Protein AF-0000000069056422 (afdb_homodimer)

Secondary structure (DSSP, 8-state):
--GGGGGGGGTT-------------------------------GGGTTTHHHHHHHGGGGT-HHHHHHHHHHHHHTTS-HHHHHHHTTTTS-EEE--S-TTTTTTT--HHHHHHHHHHS--BBTTTEEEEEEETTEEEE---SSB--HHHHHHHHHTT-EEEEE-GGGT-HHHHHHHHHHHHHHTS--EEEEEEE-TT-----SB--SSEEEEEEEEE-EEEEEE--SSGGGSS-SS---PPPGGGS---SEEEEE-TT-EEEE-TT-EEEEE-TT-SS-EEEEEEEE-TT-BHHHHHHHHHHHHHHHHHHH-GGGTSBPPTTGGGS-STTGGGS-SSPPHHHHHHHHHHHHHHHGGGGG--HHHHHHHHHIIIIITTSPPPP--HHHHTTSGGGS-EE-TTS-EE-----GGG-EEEESSTTSEEEEEEEEEETTTTEEEEEEEEEESTT--SSTT-SPPEEEEE-GGGHHHHHHHHHHTTS-EEHHHHHTT-HHHHHHHHHHHHTT-EEESS-------/--GGGGGGGGTT-------------------------------GGGTTTHHHHHHHGGGGT-HHHHHHHHHHHHHTTS-HHHHHHHTTTTS-EEE--S-TTTTTTT--HHHHHHHHHHS--BBTTTEEEEEEETTEEEE---SSB--HHHHHHHHHTT-EEEEE-GGGT-HHHHHHHHHHHHHHTS--EEEEEEE-TT-----SB--SSEEEEEEEEE-EEEEEE--SSGGGSS-SS---PPPGGGS---SEEEEE-TT-EEEE-TT-EEEEE-TT-SS-EEEEEEEE-TT-BHHHHHHHHHHHHHHHHHHH-GGGTSBPPTTGGGS-STTGGGS-SSPPHHHHHHHHHHHHHHHGGGGG--HHHHHHHHHIIIIITTSPPPP--HHHHTTSGGGS-EE-TTS-EE-----GGG-EEEESSTTSEEEEEEEEEETTTTEEEEEEEEEESTT--SSTT-SPPEEEEE-GGGHHHHHHHHHHTTS-EEHHHHHTT-HHHHHHHHHHHHTT-EEESS-------

Nearest PDB structures (foldseek):
  4ccm-assembly1_A-2  TM=9.466E-01  e=1.237E-49  Homo sapiens
  4ccj-assembly1_C  TM=9.382E-01  e=1.237E-49  Homo sapiens
  4e4h-assembly1_C  TM=9.537E-01  e=6.173E-49  Homo sapiens
  4bxf-assembly1_B  TM=8.015E-01  e=5.307E-33  Homo sapiens
  2xdv-assembly1_A  TM=7.966E-01  e=1.632E-27  Homo sapiens

Solvent-accessible surface area (backbone atoms only — not comparable to full-atom values): 55825 Å² total; per-residue (Å²): 133,60,78,78,64,58,71,62,70,70,60,77,68,78,68,83,70,74,78,75,81,80,80,76,81,80,82,82,73,81,79,76,80,78,77,79,79,82,74,79,69,82,64,75,65,72,71,69,63,51,56,64,57,56,43,58,57,35,34,81,56,34,31,48,55,28,8,45,50,49,51,32,62,65,48,49,90,47,51,60,68,55,40,55,73,66,20,62,79,70,37,65,46,78,39,86,43,100,38,53,63,70,40,43,70,56,53,53,73,67,54,51,53,48,48,36,67,76,44,91,41,30,34,78,73,28,32,43,35,23,27,34,56,94,90,39,71,48,74,68,57,60,85,52,68,47,47,50,71,58,54,49,49,43,31,76,68,39,22,18,40,34,36,43,59,44,48,71,77,34,64,53,44,29,44,50,34,30,36,39,21,52,36,54,58,29,39,48,48,48,38,36,43,38,34,32,42,55,20,29,36,54,57,32,32,26,43,26,31,36,37,41,36,38,25,39,35,46,36,37,38,38,36,32,20,67,45,90,43,74,68,38,40,37,30,78,56,52,56,68,76,50,54,76,89,71,56,71,70,60,79,41,79,46,71,45,38,21,28,15,30,38,37,41,28,30,17,36,27,35,36,49,30,12,64,88,33,92,38,36,23,34,34,39,39,35,32,32,53,61,76,39,20,39,43,57,50,42,56,49,40,51,52,51,11,50,56,44,31,49,54,74,32,54,78,30,32,37,66,54,64,73,47,54,63,74,55,32,14,69,52,48,63,70,54,67,78,77,73,51,70,66,31,52,51,49,51,49,51,52,50,48,54,51,52,50,35,65,80,32,56,53,64,30,61,34,37,39,55,48,41,42,62,58,17,45,36,50,23,55,29,73,68,76,51,74,77,50,39,43,21,29,54,87,51,29,64,41,78,38,94,85,72,45,64,44,66,37,58,75,66,57,64,79,32,35,34,28,55,55,42,80,81,40,56,49,59,38,79,42,80,40,74,33,82,87,74,74,39,80,41,79,42,40,33,40,31,34,17,71,80,38,42,77,49,78,79,63,53,78,60,47,69,45,80,44,56,77,87,50,46,64,59,54,28,48,51,61,66,43,50,67,46,69,41,46,36,49,72,72,30,68,90,35,66,66,46,48,49,49,52,49,52,41,31,75,68,50,48,33,30,41,83,53,69,64,58,62,63,74,124,128,57,76,80,62,55,73,62,71,69,59,77,68,78,69,82,71,76,77,77,80,80,81,84,80,75,83,80,81,79,83,78,79,78,76,78,77,71,79,76,67,80,63,77,67,72,72,68,65,49,56,64,57,56,44,58,57,35,35,80,54,34,32,48,56,28,7,46,51,49,51,32,62,64,49,48,91,50,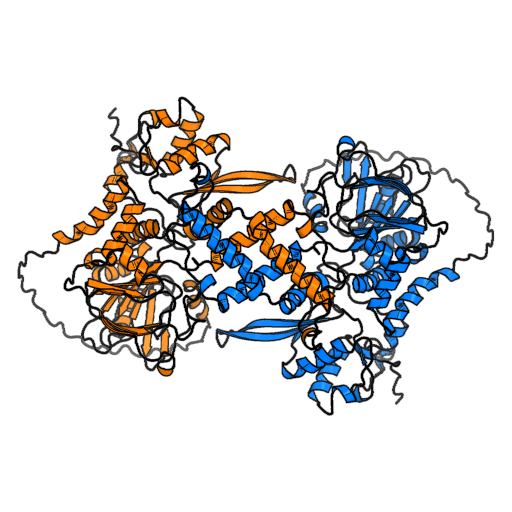50,59,69,57,39,55,73,66,21,63,78,69,38,63,48,76,38,86,44,99,37,52,64,70,40,45,71,56,53,51,73,67,53,51,53,48,47,36,69,76,44,91,42,31,34,78,71,28,33,44,35,24,26,35,56,94,92,39,72,48,74,67,56,60,86,53,69,48,47,50,72,59,53,50,49,43,31,75,68,38,23,18,40,33,37,42,58,46,48,71,76,36,65,53,44,30,43,51,33,31,36,38,21,51,36,54,59,29,39,48,49,50,36,37,40,39,34,32,43,55,20,27,36,53,56,34,31,27,44,25,31,37,37,42,35,39,26,37,36,47,35,37,38,38,36,31,19,66,44,89,43,75,67,38,40,38,28,78,57,50,57,68,74,52,53,76,90,71,56,71,72,61,81,41,78,47,71,44,37,21,29,14,31,38,39,40,28,31,19,36,26,35,35,49,30,12,64,88,34,93,38,36,23,34,34,38,39,35,32,34,54,60,75,39,21,38,44,59,50,44,55,48,40,52,52,51,10,50,57,44,31,48,55,74,33,52,78,31,33,35,64,54,63,74,46,53,64,73,55,31,15,69,54,50,62,71,54,67,79,77,74,52,70,66,31,52,52,50,51,50,52,52,50,49,55,51,51,50,34,66,80,32,57,55,63,30,60,34,37,39,55,47,43,43,62,58,17,45,36,50,21,55,29,74,66,77,52,76,79,50,39,42,22,30,54,84,51,28,62,40,77,38,96,86,71,45,66,45,66,37,57,75,65,57,66,79,32,33,35,29,55,55,40,79,81,40,57,48,59,40,80,42,80,41,74,32,81,88,74,74,38,80,41,80,43,41,32,39,33,34,18,71,80,38,42,74,49,78,78,64,53,80,59,46,69,45,79,44,56,77,87,50,45,64,58,55,30,48,50,60,67,43,49,67,46,71,40,46,37,48,72,72,30,68,90,36,66,68,48,48,48,51,51,50,54,41,31,75,66,49,48,32,29,42,82,53,69,64,58,63,62,73,124

Radius of gyration: 37.14 Å; Cα contacts (8 Å, |Δi|>4): 2003; chains: 2; bounding box: 88×120×81 Å

Structure (mmCIF, N/CA/C/O backbone):
data_AF-0000000069056422-model_v1
#
loop_
_entity.id
_entity.type
_entity.pdbx_description
1 polymer 'Bifunctional lysine-specific demethylase and histidyl-hydroxylase'
#
loop_
_atom_site.group_PDB
_atom_site.id
_atom_site.type_symbol
_atom_site.label_atom_id
_atom_site.label_alt_id
_atom_site.label_comp_id
_atom_site.label_asym_id
_atom_site.label_entity_id
_atom_site.label_seq_id
_atom_site.pdbx_PDB_ins_code
_atom_site.Cartn_x
_atom_site.Cartn_y
_atom_site.Cartn_z
_atom_site.occupancy
_atom_site.B_iso_or_equiv
_atom_site.auth_seq_id
_atom_site.auth_comp_id
_atom_site.auth_asym_id
_atom_site.auth_atom_id
_atom_site.pdbx_PDB_model_num
ATOM 1 N N . MET A 1 1 ? 6.203 6.504 10.18 1 20.41 1 MET A N 1
ATOM 2 C CA . MET A 1 1 ? 6.5 7.113 11.477 1 20.41 1 MET A CA 1
ATOM 3 C C . MET A 1 1 ? 6.531 8.633 11.367 1 20.41 1 MET A C 1
ATOM 5 O O . MET A 1 1 ? 7.27 9.188 10.547 1 20.41 1 MET A O 1
ATOM 9 N N . SER A 1 2 ? 5.363 9.359 11.523 1 20.11 2 SER A N 1
ATOM 10 C CA . SER A 1 2 ? 5.199 10.812 11.414 1 20.11 2 SER A CA 1
ATOM 11 C C . SER A 1 2 ? 6.27 11.547 12.211 1 20.11 2 SER A C 1
ATOM 13 O O . SER A 1 2 ? 6.898 10.977 13.102 1 20.11 2 SER A O 1
ATOM 15 N N . ALA A 1 3 ? 6.602 12.812 11.805 1 21.58 3 ALA A N 1
ATOM 16 C CA . ALA A 1 3 ? 7.625 13.664 12.398 1 21.58 3 ALA A CA 1
ATOM 17 C C . ALA A 1 3 ? 7.516 13.672 13.922 1 21.58 3 ALA A C 1
ATOM 19 O O . ALA A 1 3 ? 8.531 13.719 14.625 1 21.58 3 ALA A O 1
ATOM 20 N N . PHE A 1 4 ? 6.324 13.695 14.398 1 21.42 4 PHE A N 1
ATOM 21 C CA . PHE A 1 4 ? 6.266 14.023 15.812 1 21.42 4 PHE A CA 1
ATOM 22 C C . PHE A 1 4 ? 6.629 12.805 16.656 1 21.42 4 PHE A C 1
ATOM 24 O O . PHE A 1 4 ? 7 12.945 17.828 1 21.42 4 PHE A O 1
ATOM 31 N N . GLU A 1 5 ? 6.328 11.633 16.078 1 22.06 5 GLU A N 1
ATOM 32 C CA . GLU A 1 5 ? 6.512 10.477 16.953 1 22.06 5 GLU A CA 1
ATOM 33 C C . GLU A 1 5 ? 7.984 10.086 17.047 1 22.06 5 GLU A C 1
ATOM 35 O O . GLU A 1 5 ? 8.32 9.055 17.641 1 22.06 5 GLU A O 1
ATOM 40 N N . TYR A 1 6 ? 8.758 10.766 16.219 1 22.91 6 TYR A N 1
ATOM 41 C CA . TYR A 1 6 ? 10.109 10.219 16.125 1 22.91 6 TYR A CA 1
ATOM 42 C C . TYR A 1 6 ? 10.82 10.289 17.469 1 22.91 6 TYR A C 1
ATOM 44 O O . TYR A 1 6 ? 11.703 9.477 17.75 1 22.91 6 TYR A O 1
ATOM 52 N N . TYR A 1 7 ? 10.539 11.375 18.172 1 22.36 7 TYR A N 1
ATOM 53 C CA . TYR A 1 7 ? 11.523 11.672 19.219 1 22.36 7 TYR A CA 1
ATOM 54 C C . TYR A 1 7 ? 11.391 10.695 20.375 1 22.36 7 TYR A C 1
ATOM 56 O O . TYR A 1 7 ? 12.148 10.766 21.344 1 22.36 7 TYR A O 1
ATOM 64 N N . ALA A 1 8 ? 10.203 10.016 20.344 1 21.61 8 ALA A N 1
ATOM 65 C CA . ALA A 1 8 ? 9.984 9.391 21.641 1 21.61 8 ALA A CA 1
ATOM 66 C C . ALA A 1 8 ? 10.891 8.18 21.828 1 21.61 8 ALA A C 1
ATOM 68 O O . ALA A 1 8 ? 11.055 7.688 22.953 1 21.61 8 ALA A O 1
ATOM 69 N N . LYS A 1 9 ? 11.188 7.574 20.688 1 26.17 9 LYS A N 1
ATOM 70 C CA . LYS A 1 9 ? 11.625 6.227 21.047 1 26.17 9 LYS A CA 1
ATOM 71 C C . LYS A 1 9 ? 13.023 6.25 21.656 1 26.17 9 LYS A C 1
ATOM 73 O O . LYS A 1 9 ? 13.625 5.195 21.875 1 26.17 9 LYS A O 1
ATOM 78 N N . LYS A 1 10 ? 13.711 7.383 21.531 1 24.12 10 LYS A N 1
ATOM 79 C CA . LYS A 1 10 ? 15.109 7.121 21.859 1 24.12 10 LYS A CA 1
ATOM 80 C C . LYS A 1 10 ? 15.281 6.773 23.328 1 24.12 10 LYS A C 1
ATOM 82 O O . LYS A 1 10 ? 16.406 6.613 23.812 1 24.12 10 LYS A O 1
ATOM 87 N N . SER A 1 11 ? 14.18 7.012 24.172 1 22.34 11 SER A N 1
ATOM 88 C CA . SER A 1 11 ? 14.664 7.258 25.531 1 22.34 11 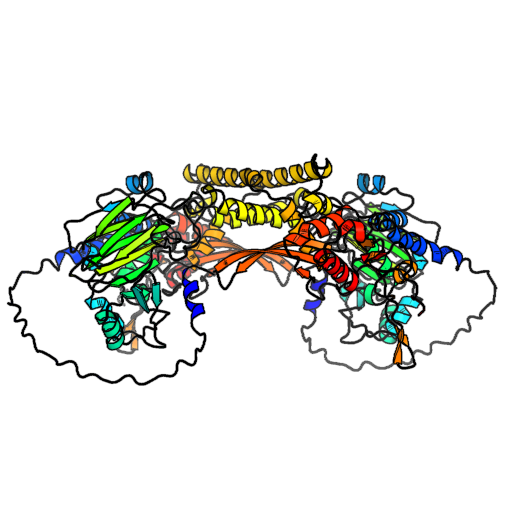SER A CA 1
ATOM 89 C C . SER A 1 11 ? 15.328 6.012 26.109 1 22.34 11 SER A C 1
ATOM 91 O O . SER A 1 11 ? 16.219 6.117 26.953 1 22.34 11 SER A O 1
ATOM 93 N N . ILE A 1 12 ? 14.648 4.875 26.016 1 23.78 12 ILE A N 1
ATOM 94 C CA . ILE A 1 12 ? 14.688 4.254 27.328 1 23.78 12 ILE A CA 1
ATOM 95 C C . ILE A 1 12 ? 16.016 3.523 27.516 1 23.78 12 ILE A C 1
ATOM 97 O O . ILE A 1 12 ? 16.047 2.303 27.688 1 23.78 12 ILE A O 1
ATOM 101 N N . THR A 1 13 ? 17.047 3.82 26.625 1 22.22 13 THR A N 1
ATOM 102 C CA . THR A 1 13 ? 18.125 2.928 27.016 1 22.22 13 THR A CA 1
ATOM 103 C C . THR A 1 13 ? 18.516 3.168 28.484 1 22.22 13 THR A C 1
ATOM 105 O O . THR A 1 13 ? 18.703 4.316 28.891 1 22.22 13 THR A O 1
ATOM 108 N N . GLU A 1 14 ? 18.172 2.279 29.422 1 21.8 14 GLU A N 1
ATOM 109 C CA . GLU A 1 14 ? 18.312 2.137 30.859 1 21.8 14 GLU A CA 1
ATOM 110 C C . GLU A 1 14 ? 19.766 2.33 31.297 1 21.8 14 GLU A C 1
ATOM 112 O O . GLU A 1 14 ? 20.562 1.397 31.219 1 21.8 14 GLU A O 1
ATOM 117 N N . ASP A 1 15 ? 20.5 3.34 30.609 1 21.31 15 ASP A N 1
ATOM 118 C CA . ASP A 1 15 ? 21.812 3.398 31.219 1 21.31 15 ASP A CA 1
ATOM 119 C C . ASP A 1 15 ? 21.719 3.623 32.719 1 21.31 15 ASP A C 1
ATOM 121 O O . ASP A 1 15 ? 20.859 4.383 33.188 1 21.31 15 ASP A O 1
ATOM 125 N N . ASN A 1 16 ? 22.156 2.6 33.531 1 21.41 16 ASN A N 1
ATOM 126 C CA . ASN A 1 16 ? 22.344 2.486 34.969 1 21.41 16 ASN A CA 1
ATOM 127 C C . ASN A 1 16 ? 23.109 3.682 35.531 1 21.41 16 ASN A C 1
ATOM 129 O O . ASN A 1 16 ? 24.344 3.697 35.531 1 21.41 16 ASN A O 1
ATOM 133 N N . VAL A 1 17 ? 22.719 4.918 35 1 21.03 17 VAL A N 1
ATOM 134 C CA . VAL A 1 17 ? 23.484 6.051 35.531 1 21.03 17 VAL A CA 1
ATOM 135 C C . VAL A 1 17 ? 23.422 6.055 37.062 1 21.03 17 VAL A C 1
ATOM 137 O O . VAL A 1 17 ? 22.344 5.973 37.625 1 21.03 17 VAL A O 1
ATOM 140 N N . ASN A 1 18 ? 24.531 5.629 37.656 1 18.7 18 ASN A N 1
ATOM 141 C CA . ASN A 1 18 ? 24.891 5.766 39.062 1 18.7 18 ASN A CA 1
ATOM 142 C C . ASN A 1 18 ? 24.719 7.203 39.562 1 18.7 18 ASN A C 1
ATOM 144 O O . ASN A 1 18 ? 25.172 8.141 38.906 1 18.7 18 ASN A O 1
ATOM 148 N N . ARG A 1 19 ? 23.688 7.469 40.25 1 19.44 19 ARG A N 1
ATOM 149 C CA . ARG A 1 19 ? 23.141 8.648 40.906 1 19.44 19 ARG A CA 1
ATOM 150 C C . ARG A 1 19 ? 24.203 9.305 41.812 1 19.44 19 ARG A C 1
ATOM 152 O O . ARG A 1 19 ? 24.391 8.906 42.938 1 19.44 19 ARG A O 1
ATOM 159 N N . LYS A 1 20 ? 25.547 9.461 41.344 1 19.3 20 LYS A N 1
ATOM 160 C CA . LYS A 1 20 ? 26.234 10.055 42.469 1 19.3 20 LYS A CA 1
ATOM 161 C C . LYS A 1 20 ? 25.625 11.398 42.844 1 19.3 20 LYS A C 1
ATOM 163 O O . LYS A 1 20 ? 25.312 12.211 42 1 19.3 20 LYS A O 1
ATOM 168 N N . ARG A 1 21 ? 25.203 11.727 44.188 1 18.03 21 ARG A N 1
ATOM 169 C CA . ARG A 1 21 ? 24.516 12.672 45.062 1 18.03 21 ARG A CA 1
ATOM 170 C C . ARG A 1 21 ? 25.234 14.016 45.062 1 18.03 21 ARG A C 1
ATOM 172 O O . ARG A 1 21 ? 26.234 14.18 45.781 1 18.03 21 ARG A O 1
ATOM 179 N N . LYS A 1 22 ? 25.547 14.633 43.844 1 19.36 22 LYS A N 1
ATOM 180 C CA . LYS A 1 22 ? 26.312 15.844 44.156 1 19.36 22 LYS A CA 1
ATOM 181 C C . LYS A 1 22 ? 25.516 16.797 45.031 1 19.36 22 LYS A C 1
ATOM 183 O O . LYS A 1 22 ? 24.297 16.859 44.938 1 19.36 22 LYS A O 1
ATOM 188 N N . ASN A 1 23 ? 26.234 17.453 45.969 1 18.11 23 ASN A N 1
ATOM 189 C CA . ASN A 1 23 ? 26.094 18.281 47.156 1 18.11 23 ASN A CA 1
ATOM 190 C C . ASN A 1 23 ? 25.469 19.641 46.844 1 18.11 23 ASN A C 1
ATOM 192 O O . ASN A 1 23 ? 25.594 20.125 45.719 1 18.11 23 ASN A O 1
ATOM 196 N N . LYS A 1 24 ? 24.609 20.125 47.719 1 19.28 24 LYS A N 1
ATOM 197 C CA . LYS A 1 24 ? 23.609 21.156 48 1 19.28 24 LYS A CA 1
ATOM 198 C C . LYS A 1 24 ? 24.234 22.547 48 1 19.28 24 LYS A C 1
ATOM 200 O O . LYS A 1 24 ? 23.891 23.375 48.844 1 19.28 24 LYS A O 1
ATOM 205 N N . LYS A 1 25 ? 25.234 22.844 47.188 1 20.02 25 LYS A N 1
ATOM 206 C CA . LYS A 1 25 ? 25.719 24.094 47.75 1 20.02 25 LYS A CA 1
ATOM 207 C C . LYS A 1 25 ? 24.625 25.156 47.781 1 20.02 25 LYS A C 1
ATOM 209 O O . LYS A 1 25 ? 23.797 25.219 46.875 1 20.02 25 LYS A O 1
ATOM 214 N N . LYS A 1 26 ? 24.438 25.922 48.906 1 20.02 26 LYS A N 1
ATOM 215 C CA . LYS A 1 26 ? 23.625 26.859 49.688 1 20.02 26 LYS A CA 1
ATOM 216 C C . LYS A 1 26 ? 23.547 28.219 49 1 20.02 26 LYS A C 1
ATOM 218 O O . LYS A 1 26 ? 24.484 29.016 49.094 1 20.02 26 LYS A O 1
ATOM 223 N N . PHE A 1 27 ? 23.281 28.422 47.656 1 18.17 27 PHE A N 1
ATOM 224 C CA . PHE A 1 27 ? 23.438 29.797 47.219 1 18.17 27 PHE A CA 1
ATOM 225 C C . PHE A 1 27 ? 22.375 30.688 47.844 1 18.17 27 PHE A C 1
ATOM 227 O O . PHE A 1 27 ? 21.219 30.281 48 1 18.17 27 PHE A O 1
ATOM 234 N N . LYS A 1 28 ? 22.828 31.875 48.594 1 21.03 28 LYS A N 1
ATOM 235 C CA . LYS A 1 28 ? 22.25 32.938 49.406 1 21.03 28 LYS A CA 1
ATOM 236 C C . LYS A 1 28 ? 21.297 33.812 48.594 1 21.03 28 LYS A C 1
ATOM 238 O O . LYS A 1 28 ? 21.594 34.156 47.438 1 21.03 28 LYS A O 1
ATOM 243 N N . LYS A 1 29 ? 20.094 34 49.094 1 22.88 29 LYS A N 1
ATOM 244 C CA . LYS A 1 29 ? 18.781 34.562 48.812 1 22.88 29 LYS A CA 1
ATOM 245 C C . LYS A 1 29 ? 18.844 36.094 48.688 1 22.88 29 LYS A C 1
ATOM 247 O O . LYS A 1 29 ? 17.812 36.781 48.75 1 22.88 29 LYS A O 1
ATOM 252 N N . THR A 1 30 ? 19.828 36.781 48.062 1 21.27 30 THR A N 1
ATOM 253 C CA . THR A 1 30 ? 19.703 38.188 48.438 1 21.27 30 THR A CA 1
ATOM 254 C C . THR A 1 30 ? 18.375 38.75 47.938 1 21.27 30 THR A C 1
ATOM 256 O O . THR A 1 30 ? 17.984 38.531 46.781 1 21.27 30 THR A O 1
ATOM 259 N N . PRO A 1 31 ? 17.578 39.438 48.75 1 22.17 31 PRO A N 1
ATOM 260 C CA . PRO A 1 31 ? 16.188 39.906 48.75 1 22.17 31 PRO A CA 1
ATOM 261 C C . PRO A 1 31 ? 15.977 41.125 47.844 1 22.17 31 PRO A C 1
ATOM 263 O O . PRO A 1 31 ? 16.547 42.188 48.125 1 22.17 31 PRO A O 1
ATOM 266 N N . ALA A 1 32 ? 16.344 41.219 46.562 1 22.25 32 ALA A N 1
ATOM 267 C CA . ALA A 1 32 ? 16.266 42.594 46.031 1 22.25 32 ALA A CA 1
ATOM 268 C C . ALA A 1 32 ? 14.812 43.062 46 1 22.25 32 ALA A C 1
ATOM 270 O O . ALA A 1 32 ? 13.914 42.344 45.594 1 22.25 32 ALA A O 1
ATOM 271 N N . LYS A 1 33 ? 14.508 44.156 46.719 1 23.53 33 LYS A N 1
ATOM 272 C CA . LYS A 1 33 ? 13.297 44.906 46.969 1 23.53 33 LYS A CA 1
ATOM 273 C C . LYS A 1 33 ? 12.812 45.656 45.75 1 23.53 33 LYS A C 1
ATOM 275 O O . LYS A 1 33 ? 13.43 46.625 45.312 1 23.53 33 LYS A O 1
ATOM 280 N N . ILE A 1 34 ? 12.43 45.031 44.625 1 21.56 34 ILE A N 1
ATOM 281 C CA . ILE A 1 34 ? 12.047 45.875 43.5 1 21.56 34 ILE A CA 1
ATOM 282 C C . ILE A 1 34 ? 10.75 46.625 43.844 1 21.56 34 ILE A C 1
ATOM 284 O O . ILE A 1 34 ? 9.719 46 44.094 1 21.56 34 ILE A O 1
ATOM 288 N N . ALA A 1 35 ? 10.742 47.781 44.344 1 23.95 35 ALA A N 1
ATOM 289 C CA . ALA A 1 35 ? 9.594 48.625 44.688 1 23.95 35 ALA A CA 1
ATOM 290 C C . ALA A 1 35 ? 8.844 49.062 43.406 1 23.95 35 ALA A C 1
ATOM 292 O O . ALA A 1 35 ? 9.375 49.812 42.594 1 23.95 35 ALA A O 1
ATOM 293 N N . LYS A 1 36 ? 8.328 48.25 42.594 1 26.39 36 LYS A N 1
ATOM 294 C CA . LYS A 1 36 ? 7.656 48.844 41.438 1 26.39 36 LYS A CA 1
ATOM 295 C C . LYS A 1 36 ? 6.508 49.75 41.875 1 26.39 36 LYS A C 1
ATOM 297 O O . LYS A 1 36 ? 5.777 49.406 42.812 1 26.39 36 LYS A O 1
ATOM 302 N N . THR A 1 37 ? 6.617 51.062 41.594 1 25.09 37 THR A N 1
ATOM 303 C CA . THR A 1 37 ? 5.73 52.219 41.594 1 25.09 37 THR A CA 1
ATOM 304 C C . THR A 1 37 ? 4.438 51.906 40.844 1 25.09 37 THR A C 1
ATOM 306 O O . THR A 1 37 ? 4.453 51.219 39.812 1 25.09 37 THR A O 1
ATOM 309 N N . GLU A 1 38 ? 3.252 52.188 41.438 1 24.84 38 GLU A N 1
ATOM 310 C CA . GLU A 1 38 ? 1.838 51.938 41.188 1 24.84 38 GLU A CA 1
ATOM 311 C C . GLU A 1 38 ? 1.334 52.75 40 1 24.84 38 GLU A C 1
ATOM 313 O O . GLU A 1 38 ? 0.68 53.781 40.188 1 24.84 38 GLU A O 1
ATOM 318 N N . ASN A 1 39 ? 2.197 53.188 38.969 1 28.86 39 ASN A N 1
ATOM 319 C CA . ASN A 1 39 ? 1.479 54.094 38.094 1 28.86 39 ASN A CA 1
ATOM 320 C C . ASN A 1 39 ? 0.222 53.438 37.531 1 28.86 39 ASN A C 1
ATOM 322 O O . ASN A 1 39 ? 0.24 52.25 37.156 1 28.86 39 ASN A O 1
ATOM 326 N N . GLY A 1 40 ? -0.933 53.938 37.844 1 27.77 40 GLY A N 1
ATOM 327 C CA . GLY A 1 40 ? -2.307 53.625 37.469 1 27.77 40 GLY A CA 1
ATOM 328 C C . GLY A 1 40 ? -2.523 53.625 35.969 1 27.77 40 GLY A C 1
ATOM 329 O O . GLY A 1 40 ? -3.273 54.438 35.406 1 27.77 40 GLY A O 1
ATOM 330 N N . ASP A 1 41 ? -1.419 53.438 35.094 1 30.89 41 ASP A N 1
ATOM 331 C CA . ASP A 1 41 ? -1.769 53.625 33.688 1 30.89 41 ASP A CA 1
ATOM 332 C C . ASP A 1 41 ? -2.967 52.75 33.312 1 30.89 41 ASP A C 1
ATOM 334 O O . ASP A 1 41 ? -3.061 51.594 33.719 1 30.89 41 ASP A O 1
ATOM 338 N N . GLU A 1 42 ? -4.09 53.406 32.969 1 33.16 42 GLU A N 1
ATOM 339 C CA . GLU A 1 42 ? -5.289 52.875 32.312 1 33.16 42 GLU A CA 1
ATOM 340 C C . GLU A 1 42 ? -4.934 51.844 31.25 1 33.16 42 GLU A C 1
ATOM 342 O O . GLU A 1 42 ? -4.219 52.156 30.297 1 33.16 42 GLU A O 1
ATOM 347 N N . ASN A 1 43 ? -4.766 50.656 31.594 1 32.47 43 ASN A N 1
ATOM 348 C CA . ASN A 1 43 ? -4.203 49.562 30.812 1 32.47 43 ASN A CA 1
ATOM 349 C C . ASN A 1 43 ? -4.984 49.344 29.516 1 32.47 43 ASN A C 1
ATOM 351 O O . ASN A 1 43 ? -6.168 49 29.547 1 32.47 43 ASN A O 1
ATOM 355 N N . PRO A 1 44 ? -4.648 50 28.422 1 36 44 PRO A N 1
ATOM 356 C CA . PRO A 1 44 ? -5.188 49.656 27.094 1 36 44 PRO A CA 1
ATOM 357 C C . PRO A 1 44 ? -5.449 48.188 26.906 1 36 44 PRO A C 1
ATOM 359 O O . PRO A 1 44 ? -5.754 47.75 25.781 1 36 44 PRO A O 1
ATOM 362 N N . LYS A 1 45 ? -5.402 47.469 27.781 1 40.44 45 LYS A N 1
ATOM 363 C CA . LYS A 1 45 ? -5.488 46 27.75 1 40.44 45 LYS A CA 1
ATOM 364 C C . LYS A 1 45 ? -6.879 45.531 27.328 1 40.44 45 LYS A C 1
ATOM 366 O O . LYS A 1 45 ? -7.07 44.375 26.953 1 40.44 45 LYS A O 1
ATOM 371 N N . LYS A 1 46 ? -7.941 46.188 27.609 1 41.31 46 LYS A N 1
ATOM 372 C CA . LYS A 1 46 ? -9.305 45.688 27.438 1 41.31 46 LYS A CA 1
ATOM 373 C C . LYS A 1 46 ? -9.727 45.719 25.969 1 41.31 46 LYS A C 1
ATOM 375 O O . LYS A 1 46 ? -10.625 45 25.562 1 41.31 46 LYS A O 1
ATOM 380 N N . THR A 1 47 ? -9.273 46.656 25.203 1 40.44 47 THR A N 1
ATOM 381 C CA . THR A 1 47 ? -9.852 46.906 23.891 1 40.44 47 THR A CA 1
ATOM 382 C C . THR A 1 47 ? -9.43 45.812 22.906 1 40.44 47 THR A C 1
ATOM 384 O O . THR A 1 47 ? -10.148 45.5 21.953 1 40.44 47 THR A O 1
ATOM 387 N N . ARG A 1 48 ? -8.227 45.25 22.938 1 46.28 48 ARG A N 1
ATOM 388 C CA . ARG A 1 48 ? -7.664 44.375 21.891 1 46.28 48 ARG A CA 1
ATOM 389 C C . ARG A 1 48 ? -8.125 42.938 22.062 1 46.28 48 ARG A C 1
ATOM 391 O O . ARG A 1 48 ? -7.734 42.062 21.297 1 46.28 48 ARG A O 1
ATOM 398 N N . ILE A 1 49 ? -8.703 42.562 23.203 1 52.44 49 ILE A N 1
ATOM 399 C CA . ILE A 1 49 ? -9.227 41.25 23.484 1 52.44 49 ILE A CA 1
ATOM 400 C C . ILE A 1 49 ? -10.352 40.906 22.5 1 52.44 49 ILE A C 1
ATOM 402 O O . ILE A 1 49 ? -10.562 39.75 22.172 1 52.44 49 ILE A O 1
ATOM 406 N N . HIS A 1 50 ? -10.711 41.75 21.609 1 76.12 50 HIS A N 1
ATOM 407 C CA . HIS A 1 50 ? -12.016 41.562 20.984 1 76.12 50 HIS A CA 1
ATOM 408 C C . HIS A 1 50 ? -11.883 41.25 19.5 1 76.12 50 HIS A C 1
ATOM 410 O O . HIS A 1 50 ? -12.859 40.875 18.844 1 76.12 50 HIS A O 1
ATOM 416 N N . VAL A 1 51 ? -10.602 41.156 18.984 1 90 51 VAL A N 1
ATOM 417 C CA . VAL A 1 51 ? -10.508 41.031 17.531 1 90 51 VAL A CA 1
ATOM 418 C C . VAL A 1 51 ? -10.797 39.594 17.109 1 90 51 VAL A C 1
ATOM 420 O O . VAL A 1 51 ? -11.602 39.375 16.203 1 90 51 VAL A O 1
ATOM 423 N N . LEU A 1 52 ? -10.18 38.688 17.75 1 94.12 52 LEU A N 1
ATOM 424 C CA . LEU A 1 52 ? -10.352 37.281 17.391 1 94.12 52 LEU A CA 1
ATOM 425 C C . LEU A 1 52 ? -11.797 36.812 17.594 1 94.12 52 LEU A C 1
ATOM 427 O O . LEU A 1 52 ? -12.344 36.094 16.766 1 94.12 52 LEU A O 1
ATOM 431 N N . ASN A 1 53 ? -12.352 37.312 18.641 1 92.75 53 ASN A N 1
ATOM 432 C CA . ASN A 1 53 ? -13.758 36.969 18.875 1 92.75 53 ASN A CA 1
ATOM 433 C C . ASN A 1 53 ? -14.648 37.469 17.75 1 92.75 53 ASN A C 1
ATOM 435 O O . ASN A 1 53 ? -15.586 36.781 17.344 1 92.75 53 ASN A O 1
ATOM 439 N N . ASN A 1 54 ? -14.32 38.625 17.312 1 93.38 54 ASN A N 1
ATOM 440 C CA . ASN A 1 54 ? -15.078 39.156 16.188 1 93.38 54 ASN A CA 1
ATOM 441 C C . ASN A 1 54 ? -14.906 38.312 14.938 1 93.38 54 ASN A C 1
ATOM 443 O O . ASN A 1 54 ? -15.859 38.125 14.18 1 93.38 54 ASN A O 1
ATOM 447 N N . ILE A 1 55 ? -13.758 37.812 14.766 1 95.56 55 ILE A N 1
ATOM 448 C CA . ILE A 1 55 ? -13.492 36.969 13.602 1 95.56 55 ILE A CA 1
ATOM 449 C C . ILE A 1 55 ? -14.227 35.656 13.75 1 95.56 55 ILE A C 1
ATOM 451 O O . ILE A 1 55 ? -14.836 35.156 12.797 1 95.56 55 ILE A O 1
ATOM 455 N N . TYR A 1 56 ? -14.219 35.125 14.969 1 95.38 56 TYR A N 1
ATOM 456 C CA . TYR A 1 56 ? -14.898 33.844 15.219 1 95.38 56 TYR A CA 1
ATOM 457 C C . TYR A 1 56 ? -16.391 33.969 14.938 1 95.38 56 TYR A C 1
ATOM 459 O O . TYR A 1 56 ? -17.031 33 14.508 1 95.38 56 TYR A O 1
ATOM 467 N N . ASN A 1 57 ? -16.906 35.094 15.141 1 92.12 57 ASN A N 1
ATOM 468 C CA . ASN A 1 57 ? -18.328 35.312 14.953 1 92.12 57 ASN A CA 1
ATOM 469 C C . ASN A 1 57 ? -18.734 35.156 13.492 1 92.12 57 ASN A C 1
ATOM 471 O O . ASN A 1 57 ? -19.922 34.938 13.195 1 92.12 57 ASN A O 1
ATOM 475 N N . PHE A 1 58 ? -17.812 35.219 12.602 1 94 58 PHE A N 1
ATOM 476 C CA . PHE A 1 58 ? -18.094 35.062 11.18 1 94 58 PHE A CA 1
ATOM 477 C C . PHE A 1 58 ? -18.484 33.625 10.867 1 94 58 PHE A C 1
ATOM 479 O O . PHE A 1 58 ? -19 33.344 9.781 1 94 58 PHE A O 1
ATOM 486 N N . ASN A 1 59 ? -18.219 32.75 11.781 1 94.5 59 ASN A N 1
ATOM 487 C CA . ASN A 1 59 ? -18.609 31.344 11.594 1 94.5 59 ASN A CA 1
ATOM 488 C C . ASN A 1 59 ? -20.094 31.203 11.344 1 94.5 59 ASN A C 1
ATOM 490 O O . ASN A 1 59 ? -20.531 30.297 10.641 1 94.5 59 ASN A O 1
ATOM 494 N N . LEU A 1 60 ? -20.859 32.094 11.945 1 93.38 60 LEU A N 1
ATOM 495 C CA . LEU A 1 60 ? -22.312 32.031 11.766 1 93.38 60 LEU A CA 1
ATOM 496 C C . LEU A 1 60 ? -22.688 32.312 10.312 1 93.38 60 LEU A C 1
ATOM 498 O O . LEU A 1 60 ? -23.734 31.828 9.844 1 93.38 60 LEU A O 1
ATOM 502 N N . LYS A 1 61 ? -21.844 33 9.625 1 93.75 61 LYS A N 1
ATOM 503 C CA . LYS A 1 61 ? -22.094 33.281 8.219 1 93.75 61 LYS A CA 1
ATOM 504 C C . LYS A 1 61 ? -21.422 32.25 7.324 1 93.75 61 LYS A C 1
ATOM 506 O O . LYS A 1 61 ? -22.094 31.547 6.547 1 93.75 61 LYS A O 1
ATOM 511 N N . ASP A 1 62 ? -20.094 32.156 7.438 1 95.62 62 ASP A N 1
ATOM 512 C CA . ASP A 1 62 ? -19.297 31.25 6.617 1 95.62 62 ASP A CA 1
ATOM 513 C C . ASP A 1 62 ? -18 30.875 7.309 1 95.62 62 ASP A C 1
ATOM 515 O O . ASP A 1 62 ? -17.094 31.719 7.426 1 95.62 62 ASP A O 1
ATOM 519 N N . SER A 1 63 ? -17.938 29.641 7.66 1 95.06 63 SER A N 1
ATOM 520 C CA . SER A 1 63 ? -16.766 29.203 8.414 1 95.06 63 SER A CA 1
ATOM 521 C C . SER A 1 63 ? -15.492 29.297 7.566 1 95.06 63 SER A C 1
ATOM 523 O O . SER A 1 63 ? -14.398 29.5 8.094 1 95.06 63 SER A O 1
ATOM 525 N N . SER A 1 64 ? -15.562 29.062 6.23 1 93.19 64 SER A N 1
ATOM 526 C CA . SER A 1 64 ? -14.406 29.188 5.355 1 93.19 64 SER A CA 1
ATOM 527 C C . SER A 1 64 ? -13.844 30.609 5.359 1 93.19 64 SER A C 1
ATOM 529 O O . SER A 1 64 ? -12.633 30.797 5.316 1 93.19 64 SER A O 1
ATOM 531 N N . LYS A 1 65 ? -14.703 31.547 5.465 1 95.5 65 LYS A N 1
ATOM 532 C CA . LYS A 1 65 ? -14.281 32.938 5.516 1 95.5 65 LYS A CA 1
ATOM 533 C C . LYS A 1 65 ? -13.617 33.281 6.852 1 95.5 65 LYS A C 1
ATOM 535 O O . LYS A 1 65 ? -12.695 34.094 6.91 1 95.5 65 LYS A O 1
ATOM 540 N N . THR A 1 66 ? -14.133 32.625 7.867 1 97 66 THR A N 1
ATOM 541 C CA . THR A 1 66 ? -13.5 32.812 9.164 1 97 66 THR A CA 1
ATOM 542 C C . THR A 1 66 ? -12.031 32.406 9.117 1 97 66 THR A C 1
ATOM 544 O O . THR A 1 66 ? -11.148 33.125 9.578 1 97 66 THR A O 1
ATOM 547 N N . GLY A 1 67 ? -11.781 31.234 8.578 1 97.06 67 GLY A N 1
ATOM 548 C CA . GLY A 1 67 ? -10.414 30.781 8.414 1 97.06 67 GLY A CA 1
ATOM 549 C C . GLY A 1 67 ? -9.57 31.719 7.57 1 97.06 67 GLY A C 1
ATOM 550 O O . GLY A 1 67 ? -8.414 31.984 7.902 1 97.06 67 GLY A O 1
ATOM 551 N N . GLN A 1 68 ? -10.141 32.219 6.543 1 97.12 68 GLN A N 1
ATOM 552 C CA . GLN A 1 68 ? -9.461 33.156 5.672 1 97.12 68 GLN A CA 1
ATOM 553 C C . GLN A 1 68 ? -9.094 34.438 6.426 1 97.12 68 GLN A C 1
ATOM 555 O O . GLN A 1 68 ? -7.973 34.938 6.297 1 97.12 68 GLN A O 1
ATOM 560 N N . LYS A 1 69 ? -10.008 34.938 7.184 1 97.56 69 LYS A N 1
ATOM 561 C CA . LYS A 1 69 ? -9.789 36.188 7.941 1 97.56 69 LYS A CA 1
ATOM 562 C C . LYS A 1 69 ? -8.711 35.969 9.008 1 97.56 69 LYS A C 1
ATOM 564 O O . LYS A 1 69 ? -7.957 36.906 9.312 1 97.56 69 LYS A O 1
ATOM 569 N N . LEU A 1 70 ? -8.68 34.812 9.547 1 97.94 70 LEU A N 1
ATOM 570 C CA . LEU A 1 70 ? -7.637 34.531 10.531 1 97.94 70 LEU A CA 1
ATOM 571 C C . LEU A 1 70 ? -6.258 34.531 9.883 1 97.94 70 LEU A C 1
ATOM 573 O O . LEU A 1 70 ? -5.301 35.062 10.453 1 97.94 70 LEU A O 1
ATOM 577 N N . LEU A 1 71 ? -6.195 33.938 8.703 1 98.25 71 LEU A N 1
ATOM 578 C CA . LEU A 1 71 ? -4.918 34 7.992 1 98.25 71 LEU A CA 1
ATOM 579 C C . LEU A 1 71 ? -4.539 35.438 7.645 1 98.25 71 LEU A C 1
ATOM 581 O O . LEU A 1 71 ? -3.381 35.812 7.801 1 98.25 71 LEU A O 1
ATOM 585 N N . GLU A 1 72 ? -5.473 36.156 7.234 1 97.75 72 GLU A N 1
ATOM 586 C CA . GLU A 1 72 ? -5.227 37.562 6.926 1 97.75 72 GLU A CA 1
ATOM 587 C C . GLU A 1 72 ? -4.738 38.312 8.156 1 97.75 72 GLU A C 1
ATOM 589 O O . GLU A 1 72 ? -3.859 39.188 8.062 1 97.75 72 GLU A O 1
ATOM 594 N N . TRP A 1 73 ? -5.355 38 9.266 1 97.56 73 TRP A N 1
ATOM 595 C CA . TRP A 1 73 ? -4.945 38.594 10.523 1 97.56 73 TRP A CA 1
ATOM 596 C C . TRP A 1 73 ? -3.498 38.25 10.852 1 97.56 73 TRP A C 1
ATOM 598 O O . TRP A 1 73 ? -2.729 39.125 11.297 1 97.56 73 TRP A O 1
ATOM 608 N N . LEU A 1 74 ? -3.086 37.062 10.586 1 97.31 74 LEU A N 1
ATOM 609 C CA . LEU A 1 74 ? -1.732 36.594 10.852 1 97.31 74 LEU A CA 1
ATOM 610 C C . LEU A 1 74 ? -0.716 37.312 9.992 1 97.31 74 LEU A C 1
ATOM 612 O O . LEU A 1 74 ? 0.339 37.719 10.477 1 97.31 74 LEU A O 1
ATOM 616 N N . ILE A 1 75 ? -1.08 37.562 8.742 1 98.06 75 ILE A N 1
ATOM 617 C CA . ILE A 1 75 ? -0.073 38.031 7.793 1 98.06 75 ILE A CA 1
ATOM 618 C C . ILE A 1 75 ? -0.249 39.5 7.539 1 98.06 75 ILE A C 1
ATOM 620 O O . ILE A 1 75 ? 0.477 40.094 6.738 1 98.06 75 ILE A O 1
ATOM 624 N N . HIS A 1 76 ? -1.185 40.062 8.219 1 96.62 76 HIS A N 1
ATOM 625 C CA . HIS A 1 76 ? -1.43 41.5 8.031 1 96.62 76 HIS A CA 1
ATOM 626 C C . HIS A 1 76 ? -0.134 42.281 8.125 1 96.62 76 HIS A C 1
ATOM 628 O O . HIS A 1 76 ? 0.688 42.031 9.016 1 96.62 76 HIS A O 1
ATOM 634 N N . PRO A 1 77 ? 0.092 43.25 7.27 1 96.69 77 PRO A N 1
ATOM 635 C CA . PRO A 1 77 ? -0.858 43.875 6.348 1 96.69 77 PRO A CA 1
ATOM 636 C C . PRO A 1 77 ? -0.831 43.25 4.957 1 96.69 77 PRO A C 1
ATOM 638 O O . PRO A 1 77 ? -1.439 43.781 4.023 1 96.69 77 PRO A O 1
ATOM 641 N N . LYS A 1 78 ? -0.168 42.188 4.773 1 96.25 78 LYS A N 1
ATOM 642 C CA . LYS A 1 78 ? -0.147 41.5 3.484 1 96.25 78 LYS A CA 1
ATOM 643 C C . LYS A 1 78 ? -1.5 40.875 3.178 1 96.25 78 LYS A C 1
ATOM 645 O O . LYS A 1 78 ? -2.125 40.281 4.059 1 96.25 78 LYS A O 1
ATOM 650 N N . SER A 1 79 ? -1.898 40.969 1.948 1 97.31 79 SER A N 1
ATOM 651 C CA . SER A 1 79 ? -3.131 40.281 1.563 1 97.31 79 SER A CA 1
ATOM 652 C C . SER A 1 79 ? -2.898 38.812 1.354 1 97.31 79 SER A C 1
ATOM 654 O O . SER A 1 79 ? -1.782 38.375 1.046 1 97.31 79 SER A O 1
ATOM 656 N N . ILE A 1 80 ? -3.902 38.062 1.404 1 97.19 80 ILE A N 1
ATOM 657 C CA . ILE A 1 80 ? -3.805 36.625 1.204 1 97.19 80 ILE A CA 1
ATOM 658 C C . ILE A 1 80 ? -3.389 36.344 -0.235 1 97.19 80 ILE A C 1
ATOM 660 O O . ILE A 1 80 ? -2.562 35.438 -0.48 1 97.19 80 ILE A O 1
ATOM 664 N N . ASN A 1 81 ? -3.955 37.031 -1.16 1 97.12 81 ASN A N 1
ATOM 665 C CA . ASN A 1 81 ? -3.617 36.844 -2.564 1 97.12 81 ASN A CA 1
ATOM 666 C C . ASN A 1 81 ? -2.133 37.062 -2.824 1 97.12 81 ASN A C 1
ATOM 668 O O . ASN A 1 81 ? -1.484 36.281 -3.508 1 97.12 81 ASN A O 1
ATOM 672 N N . ASP A 1 82 ? -1.63 38.125 -2.283 1 97.94 82 ASP A N 1
ATOM 673 C CA . ASP A 1 82 ? -0.209 38.406 -2.439 1 97.94 82 ASP A CA 1
ATOM 674 C C . ASP A 1 82 ? 0.653 37.344 -1.754 1 97.94 82 ASP A C 1
ATOM 676 O O . ASP A 1 82 ? 1.665 36.906 -2.307 1 97.94 82 ASP A O 1
ATOM 680 N N . PHE A 1 83 ? 0.211 37 -0.632 1 98.38 83 PHE A N 1
ATOM 681 C CA . PHE A 1 83 ? 0.946 36 0.125 1 98.38 83 PHE A CA 1
ATOM 682 C C . PHE A 1 83 ? 1.007 34.688 -0.641 1 98.38 83 PHE A C 1
ATOM 684 O O . PHE A 1 83 ? 2.078 34.094 -0.776 1 98.38 83 PHE A O 1
ATOM 691 N N . MET A 1 84 ? -0.116 34.25 -1.158 1 97.5 84 MET A N 1
ATOM 692 C CA . MET A 1 84 ? -0.194 33 -1.874 1 97.5 84 MET A CA 1
ATOM 693 C C . MET A 1 84 ? 0.594 33.062 -3.178 1 97.5 84 MET A C 1
ATOM 695 O O . MET A 1 84 ? 1.188 32.062 -3.596 1 97.5 84 MET A O 1
ATOM 699 N N . ARG A 1 85 ? 0.623 34.156 -3.781 1 97.12 85 ARG A N 1
ATOM 700 C CA . ARG A 1 85 ? 1.305 34.312 -5.059 1 97.12 85 ARG A CA 1
ATOM 701 C C . ARG A 1 85 ? 2.816 34.406 -4.867 1 97.12 85 ARG A C 1
ATOM 703 O O . ARG A 1 85 ? 3.574 33.75 -5.598 1 97.12 85 ARG A O 1
ATOM 710 N N . ASP A 1 86 ? 3.25 35.062 -3.783 1 98 86 ASP A N 1
ATOM 711 C CA . ASP A 1 86 ? 4.648 35.5 -3.729 1 98 86 ASP A CA 1
ATOM 712 C C . ASP A 1 86 ? 5.418 34.688 -2.684 1 98 86 ASP A C 1
ATOM 714 O O . ASP A 1 86 ? 6.645 34.594 -2.748 1 98 86 ASP A O 1
ATOM 718 N N . HIS A 1 87 ? 4.691 34.094 -1.73 1 98.38 87 HIS A N 1
ATOM 719 C CA . HIS A 1 87 ? 5.438 33.562 -0.597 1 98.38 87 HIS A CA 1
ATOM 720 C C . HIS A 1 87 ? 5.094 32.094 -0.356 1 98.38 87 HIS A C 1
ATOM 722 O O . HIS A 1 87 ? 5.984 31.281 -0.119 1 98.38 87 HIS A O 1
ATOM 728 N N . TRP A 1 88 ? 3.867 31.719 -0.459 1 98.44 88 TRP A N 1
ATOM 729 C CA . TRP A 1 88 ? 3.396 30.391 -0.109 1 98.44 88 TRP A CA 1
ATOM 730 C C . TRP A 1 88 ? 4.215 29.312 -0.823 1 98.44 88 TRP A C 1
ATOM 732 O O . TRP A 1 88 ? 4.172 29.203 -2.051 1 98.44 88 TRP A O 1
ATOM 742 N N . GLU A 1 89 ? 4.973 28.547 -0.113 1 97.81 89 GLU A N 1
ATOM 743 C CA . GLU A 1 89 ? 5.832 27.438 -0.534 1 97.81 89 GLU A CA 1
ATOM 744 C C . GLU A 1 89 ? 6.961 27.938 -1.436 1 97.81 89 GLU A C 1
ATOM 746 O O . GLU A 1 89 ? 7.531 27.156 -2.203 1 97.81 89 GLU A O 1
ATOM 751 N N . LYS A 1 90 ? 7.238 29.234 -1.44 1 97.5 90 LYS A N 1
ATOM 752 C CA . LYS A 1 90 ? 8.258 29.797 -2.324 1 97.5 90 LYS A CA 1
ATOM 753 C C . LYS A 1 90 ? 9.359 30.484 -1.524 1 97.5 90 LYS A C 1
ATOM 755 O O . LYS A 1 90 ? 10.547 30.234 -1.746 1 97.5 90 LYS A O 1
ATOM 760 N N . THR A 1 91 ? 8.914 31.375 -0.658 1 98.12 91 THR A N 1
ATOM 761 C CA . THR A 1 91 ? 9.906 32.094 0.118 1 98.12 91 THR A CA 1
ATOM 762 C C . THR A 1 91 ? 9.305 32.594 1.432 1 98.12 91 THR A C 1
ATOM 764 O O . THR A 1 91 ? 8.102 32.469 1.662 1 98.12 91 THR A O 1
ATOM 767 N N . ILE A 1 92 ? 10.148 33.156 2.289 1 98.5 92 ILE A N 1
ATOM 768 C CA . ILE A 1 92 ? 9.758 33.562 3.635 1 98.5 92 ILE A CA 1
ATOM 769 C C . ILE A 1 92 ? 8.953 34.844 3.566 1 98.5 92 ILE A C 1
ATOM 771 O O . ILE A 1 92 ? 8.977 35.562 2.553 1 98.5 92 ILE A O 1
ATOM 775 N N . LEU A 1 93 ? 8.203 35.156 4.586 1 98.75 93 LEU A N 1
ATOM 776 C CA . LEU A 1 93 ? 7.547 36.438 4.82 1 98.75 93 LEU A CA 1
ATOM 777 C C . LEU A 1 93 ? 7.781 36.906 6.25 1 98.75 93 LEU A C 1
ATOM 779 O O . LEU A 1 93 ? 7.406 36.25 7.207 1 98.75 93 LEU A O 1
ATOM 783 N N . HIS A 1 94 ? 8.484 38 6.43 1 98.62 94 HIS A N 1
ATOM 784 C CA . HIS A 1 94 ? 8.695 38.656 7.715 1 98.62 94 HIS A CA 1
ATOM 785 C C . HIS A 1 94 ? 7.883 39.938 7.82 1 98.62 94 HIS A C 1
ATOM 787 O O . HIS A 1 94 ? 7.98 40.812 6.953 1 98.62 94 HIS A O 1
ATOM 793 N N . VAL A 1 95 ? 7.051 40.031 8.852 1 98.31 95 VAL A N 1
ATOM 794 C CA . VAL A 1 95 ? 6.238 41.219 9.078 1 98.31 95 VAL A CA 1
ATOM 795 C C . VAL A 1 95 ? 6.578 41.844 10.438 1 98.31 95 VAL A C 1
ATOM 797 O O . VAL A 1 95 ? 6.035 41.438 11.461 1 98.31 95 VAL A O 1
ATOM 800 N N . PRO A 1 96 ? 7.445 42.75 10.492 1 96.62 96 PRO A N 1
ATOM 801 C CA . PRO A 1 96 ? 7.652 43.5 11.734 1 96.62 96 PRO A CA 1
ATOM 802 C C . PRO A 1 96 ? 6.477 44.406 12.078 1 96.62 96 PRO A C 1
ATOM 804 O O . PRO A 1 96 ? 5.961 45.125 11.211 1 96.62 96 PRO A O 1
ATOM 807 N N . ARG A 1 97 ? 6.117 44.188 13.375 1 92.44 97 ARG A N 1
ATOM 808 C CA . ARG A 1 97 ? 4.988 45 13.797 1 92.44 97 ARG A CA 1
ATOM 809 C C . ARG A 1 97 ? 5.379 45.906 14.953 1 92.44 97 ARG A C 1
ATOM 811 O O . ARG A 1 97 ? 6.277 45.594 15.734 1 92.44 97 ARG A O 1
ATOM 818 N N . ASN A 1 98 ? 5.133 47.156 14.984 1 89.06 98 ASN A N 1
ATOM 819 C CA . ASN A 1 98 ? 5.293 48.062 16.125 1 89.06 98 ASN A CA 1
ATOM 820 C C . ASN A 1 98 ? 4.074 48.031 17.047 1 89.06 98 ASN A C 1
ATOM 822 O O . ASN A 1 98 ? 3.547 49.062 17.422 1 89.06 98 ASN A O 1
ATOM 826 N N . SER A 1 99 ? 3.584 46.844 17.266 1 93.25 99 SER A N 1
ATOM 827 C CA . SER A 1 99 ? 2.441 46.594 18.141 1 93.25 99 SER A CA 1
ATOM 828 C C . SER A 1 99 ? 2.672 45.375 19.016 1 93.25 99 SER A C 1
ATOM 830 O O . SER A 1 99 ? 2.23 44.281 18.688 1 93.25 99 SER A O 1
ATOM 832 N N . SER A 1 100 ? 3.164 45.625 20.156 1 93.75 100 SER A N 1
ATOM 833 C CA . SER A 1 100 ? 3.646 44.531 21.016 1 93.75 100 SER A CA 1
ATOM 834 C C . SER A 1 100 ? 2.496 43.656 21.5 1 93.75 100 SER A C 1
ATOM 836 O O . SER A 1 100 ? 2.699 42.5 21.828 1 93.75 100 SER A O 1
ATOM 838 N N . ASN A 1 101 ? 1.303 44.156 21.5 1 94.44 101 ASN A N 1
ATOM 839 C CA . ASN A 1 101 ? 0.181 43.375 22.031 1 94.44 101 ASN A CA 1
ATOM 840 C C . ASN A 1 101 ? -0.623 42.719 20.922 1 94.44 101 ASN A C 1
ATOM 842 O O . ASN A 1 101 ? -1.684 42.125 21.188 1 94.44 101 ASN A O 1
ATOM 846 N N . TYR A 1 102 ? -0.155 42.75 19.75 1 95.75 102 TYR A N 1
ATOM 847 C CA . TYR A 1 102 ? -0.903 42.281 18.594 1 95.75 102 TYR A CA 1
ATOM 848 C C . TYR A 1 102 ? -1.33 40.812 18.797 1 95.75 102 TYR A C 1
ATOM 850 O O . TYR A 1 102 ? -2.477 40.469 18.516 1 95.75 102 TYR A O 1
ATOM 858 N N . PHE A 1 103 ? -0.426 39.969 19.344 1 97.06 103 PHE A N 1
ATOM 859 C CA . PHE A 1 103 ? -0.705 38.562 19.5 1 97.06 103 PHE A CA 1
ATOM 860 C C . PHE A 1 103 ? -0.985 38.219 20.953 1 97.06 103 PHE A C 1
ATOM 862 O O . PHE A 1 103 ? -1.058 37.031 21.312 1 97.06 103 PHE A O 1
ATOM 869 N N . SER A 1 104 ? -1.169 39.125 21.797 1 94.69 104 SER A N 1
ATOM 870 C CA . SER A 1 104 ? -1.271 38.906 23.234 1 94.69 104 SER A CA 1
ATOM 871 C C . SER A 1 104 ? -2.523 38.094 23.594 1 94.69 104 SER A C 1
ATOM 873 O O . SER A 1 104 ? -2.6 37.5 24.656 1 94.69 104 SER A O 1
ATOM 875 N N . GLN A 1 105 ? -3.467 38.094 22.672 1 93.88 105 GLN A N 1
ATOM 876 C CA . GLN A 1 105 ? -4.711 37.375 22.922 1 93.88 105 GLN A CA 1
ATOM 877 C C . GLN A 1 105 ? -4.512 35.875 22.797 1 93.88 105 GLN A C 1
ATOM 879 O O . GLN A 1 105 ? -5.312 35.094 23.312 1 93.88 105 GLN A O 1
ATOM 884 N N . LEU A 1 106 ? -3.566 35.5 22.141 1 97 106 LEU A N 1
ATOM 885 C CA . LEU A 1 106 ? -3.383 34.062 21.844 1 97 106 LEU A CA 1
ATOM 886 C C . LEU A 1 106 ? -2.832 33.344 23.047 1 97 106 LEU A C 1
ATOM 888 O O . LEU A 1 106 ? -3.258 32.219 23.344 1 97 106 LEU A O 1
ATOM 892 N N . PHE A 1 107 ? -1.886 33.938 23.703 1 97.25 107 PHE A N 1
ATOM 893 C CA . PHE A 1 107 ? -1.188 33.219 24.766 1 97.25 107 PHE A CA 1
ATOM 894 C C . PHE A 1 107 ? -0.348 34.188 25.609 1 97.25 107 PHE A C 1
ATOM 896 O O . PHE A 1 107 ? -0.166 35.344 25.234 1 97.25 107 PHE A O 1
ATOM 903 N N . SER A 1 108 ? 0.06 33.688 26.781 1 97.12 108 SER A N 1
ATOM 904 C CA . SER A 1 108 ? 0.892 34.531 27.656 1 97.12 108 SER A CA 1
ATOM 905 C C . SER A 1 108 ? 1.756 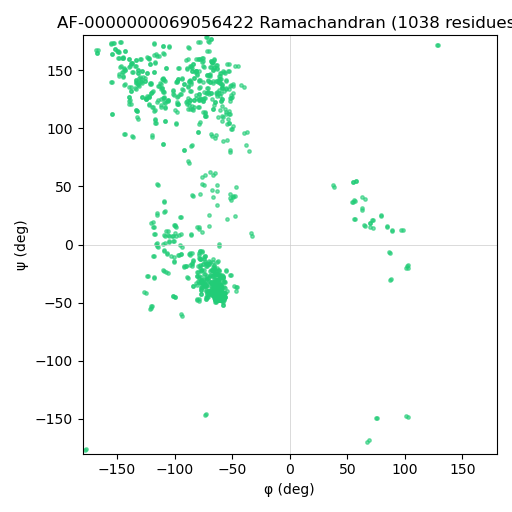33.656 28.562 1 97.12 108 SER A C 1
ATOM 907 O O . SER A 1 108 ? 1.511 32.469 28.703 1 97.12 108 SER A O 1
ATOM 909 N N . LEU A 1 109 ? 2.746 34.312 29.125 1 96.69 109 LEU A N 1
ATOM 910 C CA . LEU A 1 109 ? 3.625 33.656 30.062 1 96.69 109 LEU A CA 1
ATOM 911 C C . LEU A 1 109 ? 2.844 33.156 31.281 1 96.69 109 LEU A C 1
ATOM 913 O O . LEU A 1 109 ? 3.076 32.062 31.781 1 96.69 109 LEU A O 1
ATOM 917 N N . THR A 1 110 ? 1.997 34 31.734 1 97 110 THR A N 1
ATOM 918 C CA . THR A 1 110 ? 1.189 33.656 32.906 1 97 110 THR A CA 1
ATOM 919 C C . THR A 1 110 ? 0.312 32.438 32.594 1 97 110 THR A C 1
ATOM 921 O O . THR A 1 110 ? 0.1 31.594 33.469 1 97 110 THR A O 1
ATOM 924 N N . GLU A 1 111 ? -0.215 32.406 31.453 1 97.19 111 GLU A N 1
ATOM 925 C CA . GLU A 1 111 ? -1.035 31.25 31.062 1 97.19 111 GLU A CA 1
ATOM 926 C C . GLU A 1 111 ? -0.218 29.969 31.062 1 97.19 111 GLU A C 1
ATOM 928 O O . GLU A 1 111 ? -0.713 28.906 31.453 1 97.19 111 GLU A O 1
ATOM 933 N N . LEU A 1 112 ? 0.992 30.031 30.625 1 97.75 112 LEU A N 1
ATOM 934 C CA . LEU A 1 112 ? 1.857 28.859 30.625 1 97.75 112 LEU A CA 1
ATOM 935 C C . LEU A 1 112 ? 2.051 28.328 32.062 1 97.75 112 LEU A C 1
ATOM 937 O O . LEU A 1 112 ? 1.949 27.125 32.281 1 97.75 112 LEU A O 1
ATOM 941 N N . ASP A 1 113 ? 2.344 29.234 32.906 1 97.38 113 ASP A N 1
ATOM 942 C CA . ASP A 1 113 ? 2.52 28.859 34.281 1 97.38 113 ASP A CA 1
ATOM 943 C C . ASP A 1 113 ? 1.249 28.219 34.844 1 97.38 113 ASP A C 1
ATOM 945 O O . ASP A 1 113 ? 1.315 27.203 35.562 1 97.38 113 ASP A O 1
ATOM 949 N N . THR A 1 114 ? 0.142 28.812 34.562 1 97.81 114 THR A N 1
ATOM 950 C CA . THR A 1 114 ? -1.143 28.312 35.031 1 97.81 114 THR A CA 1
ATOM 951 C C . THR A 1 114 ? -1.392 26.906 34.5 1 97.81 114 THR A C 1
ATOM 953 O O . THR A 1 114 ? -1.868 26.031 35.219 1 97.81 114 THR A O 1
ATOM 956 N N . ILE A 1 115 ? -1.074 26.672 33.25 1 97.81 115 ILE A N 1
ATOM 957 C CA . ILE A 1 115 ? -1.261 25.375 32.625 1 97.81 115 ILE A CA 1
ATOM 958 C C . ILE A 1 115 ? -0.414 24.328 33.344 1 97.81 115 ILE A C 1
ATOM 960 O O . ILE A 1 115 ? -0.893 23.234 33.625 1 97.81 115 ILE A O 1
ATOM 964 N N . LEU A 1 116 ? 0.791 24.672 33.656 1 96.94 116 LEU A N 1
ATOM 965 C CA . LEU A 1 116 ? 1.681 23.75 34.344 1 96.94 116 LEU A CA 1
ATOM 966 C C . LEU A 1 116 ? 1.147 23.406 35.719 1 96.94 116 LEU A C 1
ATOM 968 O O . LEU A 1 116 ? 1.276 22.281 36.188 1 96.94 116 LEU A O 1
ATOM 972 N N . ARG A 1 117 ? 0.535 24.391 36.312 1 96.69 117 ARG A N 1
ATOM 973 C CA . ARG A 1 117 ? 0.084 24.234 37.688 1 96.69 117 ARG A CA 1
ATOM 974 C C . ARG A 1 117 ? -1.241 23.484 37.75 1 96.69 117 ARG A C 1
ATOM 976 O O . ARG A 1 117 ? -1.475 22.703 38.688 1 96.69 117 ARG A O 1
ATOM 983 N N . GLU A 1 118 ? -2.057 23.672 36.781 1 96.88 118 GLU A N 1
ATOM 984 C CA . GLU A 1 118 ? -3.441 23.234 36.906 1 96.88 118 GLU A CA 1
ATOM 985 C C . GLU A 1 118 ? -3.666 21.938 36.125 1 96.88 118 GLU A C 1
ATOM 987 O O . GLU A 1 118 ? -4.707 21.281 36.281 1 96.88 118 GLU A O 1
ATOM 992 N N . ASN A 1 119 ? -2.758 21.516 35.344 1 96.25 119 ASN A N 1
ATOM 993 C CA . ASN A 1 119 ? -2.92 20.312 34.531 1 96.25 119 ASN A CA 1
ATOM 994 C C . ASN A 1 119 ? -1.813 19.297 34.844 1 96.25 119 ASN A C 1
ATOM 996 O O . ASN A 1 119 ? -0.784 19.641 35.406 1 96.25 119 ASN A O 1
ATOM 1000 N N . ASN A 1 120 ? -2.09 18.062 34.5 1 94.19 120 ASN A N 1
ATOM 1001 C CA . ASN A 1 120 ? -1.107 16.984 34.594 1 94.19 120 ASN A CA 1
ATOM 1002 C C . ASN A 1 120 ? -0.333 16.797 33.312 1 94.19 120 ASN A C 1
ATOM 1004 O O . ASN A 1 120 ? -0.596 15.852 32.562 1 94.19 120 ASN A O 1
ATOM 1008 N N . LEU A 1 121 ? 0.65 17.594 33.125 1 96.56 121 LEU A N 1
ATOM 1009 C CA . LEU A 1 121 ? 1.482 17.516 31.938 1 96.56 121 LEU A CA 1
ATOM 1010 C C . LEU A 1 121 ? 2.625 16.516 32.125 1 96.56 121 LEU A C 1
ATOM 1012 O O . LEU A 1 121 ? 3.207 16.453 33.219 1 96.56 121 LEU A O 1
ATOM 1016 N N . GLN A 1 122 ? 2.895 15.828 31.109 1 96.06 122 GLN A N 1
ATOM 1017 C CA . GLN A 1 122 ? 3.955 14.828 31.172 1 96.06 122 GLN A CA 1
ATOM 1018 C C . GLN A 1 122 ? 5.133 15.234 30.281 1 96.06 122 GLN A C 1
ATOM 1020 O O . GLN A 1 122 ? 4.941 15.727 29.172 1 96.06 122 GLN A O 1
ATOM 1025 N N . TYR A 1 123 ? 6.367 15.008 30.797 1 95.56 123 TYR A N 1
ATOM 1026 C CA . TYR A 1 123 ? 7.543 15.203 29.953 1 95.56 123 TYR A CA 1
ATOM 1027 C C . TYR A 1 123 ? 7.523 14.25 28.75 1 95.56 123 TYR A C 1
ATOM 1029 O O . TYR A 1 123 ? 7.113 13.094 28.875 1 95.56 123 TYR A O 1
ATOM 1037 N N . GLY A 1 124 ? 7.895 14.711 27.688 1 93.44 124 GLY A N 1
ATOM 1038 C CA . GLY A 1 124 ? 7.941 13.875 26.484 1 93.44 124 GLY A CA 1
ATOM 1039 C C . GLY A 1 124 ? 6.633 13.852 25.719 1 93.44 124 GLY A C 1
ATOM 1040 O O . GLY A 1 124 ? 6.625 13.734 24.5 1 93.44 124 GLY A O 1
ATOM 1041 N N . THR A 1 125 ? 5.598 14.008 26.438 1 93.25 125 THR A N 1
ATOM 1042 C CA . THR A 1 125 ? 4.277 13.992 25.812 1 93.25 125 THR A CA 1
ATOM 1043 C C . THR A 1 125 ? 3.754 15.406 25.594 1 93.25 125 THR A C 1
ATOM 1045 O O . THR A 1 125 ? 3.252 15.742 24.531 1 93.25 125 THR A O 1
ATOM 1048 N N . ASN A 1 126 ? 3.943 16.172 26.656 1 96.06 126 ASN A N 1
ATOM 1049 C CA . ASN A 1 126 ? 3.373 17.516 26.609 1 96.06 126 ASN A CA 1
ATOM 1050 C C . ASN A 1 126 ? 4.453 18.594 26.703 1 96.06 126 ASN A C 1
ATOM 1052 O O . ASN A 1 126 ? 4.281 19.703 26.188 1 96.06 126 ASN A O 1
ATOM 1056 N N . VAL A 1 127 ? 5.547 18.219 27.375 1 97.81 127 VAL A N 1
ATOM 1057 C CA . VAL A 1 127 ? 6.574 19.219 27.641 1 97.81 127 VAL A CA 1
ATOM 1058 C C . VAL A 1 127 ? 7.949 18.641 27.297 1 97.81 127 VAL A C 1
ATOM 1060 O O . VAL A 1 127 ? 8.242 17.484 27.609 1 97.81 127 VAL A O 1
ATOM 1063 N N . ASP A 1 128 ? 8.719 19.484 26.703 1 97.56 128 ASP A N 1
ATOM 1064 C CA . ASP A 1 128 ? 10.125 19.156 26.469 1 97.56 128 ASP A CA 1
ATOM 1065 C C . ASP A 1 128 ? 11.039 20.25 27.047 1 97.56 128 ASP A C 1
ATOM 1067 O O . ASP A 1 128 ? 10.734 21.438 26.953 1 97.56 128 ASP A O 1
ATOM 1071 N N . ILE A 1 129 ? 12.117 19.781 27.609 1 97.44 129 ILE A N 1
ATOM 1072 C CA . ILE A 1 129 ? 13.195 20.656 28.062 1 97.44 129 ILE A CA 1
ATOM 1073 C C . ILE A 1 129 ? 14.43 20.438 27.203 1 97.44 129 ILE A C 1
ATOM 1075 O O . ILE A 1 129 ? 14.945 19.328 27.094 1 97.44 129 ILE A O 1
ATOM 1079 N N . THR A 1 130 ? 14.828 21.547 26.562 1 96.94 130 THR A N 1
ATOM 1080 C CA . THR A 1 130 ? 15.914 21.375 25.594 1 96.94 130 THR A CA 1
ATOM 1081 C C . THR A 1 130 ? 16.969 22.469 25.766 1 96.94 130 THR A C 1
ATOM 1083 O O . THR A 1 130 ? 16.672 23.547 26.297 1 96.94 130 THR A O 1
ATOM 1086 N N . SER A 1 131 ? 18.172 22.156 25.391 1 95.81 131 SER A N 1
ATOM 1087 C CA . SER A 1 131 ? 19.281 23.109 25.297 1 95.81 131 SER A CA 1
ATOM 1088 C C . SER A 1 131 ? 20.172 22.812 24.109 1 95.81 131 SER A C 1
ATOM 1090 O O . SER A 1 131 ? 20.188 21.688 23.594 1 95.81 131 SER A O 1
ATOM 1092 N N . TYR A 1 132 ? 20.75 23.797 23.594 1 94.56 132 TYR A N 1
ATOM 1093 C CA . TYR A 1 132 ? 21.734 23.688 22.531 1 94.56 132 TYR A CA 1
ATOM 1094 C C . TYR A 1 132 ? 22.984 24.516 22.844 1 94.56 132 TYR A C 1
ATOM 1096 O O . TYR A 1 132 ? 22.938 25.75 22.781 1 94.56 132 TYR A O 1
ATOM 1104 N N . THR A 1 133 ? 24 23.844 23.141 1 90.88 133 THR A N 1
ATOM 1105 C CA . THR A 1 133 ? 25.281 24.453 23.531 1 90.88 133 THR A CA 1
ATOM 1106 C C . THR A 1 133 ? 26.438 23.719 22.875 1 90.88 133 THR A C 1
ATOM 1108 O O . THR A 1 133 ? 26.438 22.484 22.797 1 90.88 133 THR A O 1
ATOM 1111 N N . ASP A 1 134 ? 27.375 24.438 22.344 1 88.19 134 ASP A N 1
ATOM 1112 C CA . ASP A 1 134 ? 28.578 23.859 21.734 1 88.19 134 ASP A CA 1
ATOM 1113 C C . ASP A 1 134 ? 28.219 22.859 20.641 1 88.19 134 ASP A C 1
ATOM 1115 O O . ASP A 1 134 ? 28.734 21.734 20.609 1 88.19 134 ASP A O 1
ATOM 1119 N N . ASN A 1 135 ? 27.25 23.188 19.953 1 86.88 135 ASN A N 1
ATOM 1120 C CA . ASN A 1 135 ? 26.844 22.453 18.781 1 86.88 135 ASN A CA 1
ATOM 1121 C C . ASN A 1 135 ? 26.203 21.109 19.156 1 86.88 135 ASN A C 1
ATOM 1123 O O . ASN A 1 135 ? 26.172 20.188 18.344 1 86.88 135 ASN A O 1
ATOM 1127 N N . VAL A 1 136 ? 25.766 21.047 20.344 1 88 136 VAL A N 1
ATOM 1128 C CA . VAL A 1 136 ? 25.109 19.812 20.797 1 88 136 VAL A CA 1
ATOM 1129 C C . VAL A 1 136 ? 23.719 20.141 21.328 1 88 136 VAL A C 1
ATOM 1131 O O . VAL A 1 136 ? 23.562 20.969 22.234 1 88 136 VAL A O 1
ATOM 1134 N N . ARG A 1 137 ? 22.797 19.453 20.766 1 90.5 137 ARG A N 1
ATOM 1135 C CA . ARG A 1 137 ? 21.438 19.562 21.266 1 90.5 137 ARG A CA 1
ATOM 1136 C C . ARG A 1 137 ? 21.141 18.469 22.297 1 90.5 137 ARG A C 1
ATOM 1138 O O . ARG A 1 137 ? 21.469 17.297 22.078 1 90.5 137 ARG A O 1
ATOM 1145 N N . GLU A 1 138 ? 20.531 18.859 23.438 1 91.75 138 GLU A N 1
ATOM 1146 C CA . GLU A 1 138 ? 20.188 17.891 24.469 1 91.75 138 GLU A CA 1
ATOM 1147 C C . GLU A 1 138 ? 18.734 18.062 24.922 1 91.75 138 GLU A C 1
ATOM 1149 O O . GLU A 1 138 ? 18.234 19.188 25 1 91.75 138 GLU A O 1
ATOM 1154 N N . THR A 1 139 ? 18.141 17 25.188 1 93.19 139 THR A N 1
ATOM 1155 C CA . THR A 1 139 ? 16.828 16.953 25.812 1 93.19 139 THR A CA 1
ATOM 1156 C C . THR A 1 139 ? 16.938 16.453 27.25 1 93.19 139 THR A C 1
ATOM 1158 O O . THR A 1 139 ? 17.469 15.367 27.5 1 93.19 139 THR A O 1
ATOM 1161 N N . HIS A 1 140 ? 16.391 17.25 28.125 1 93.31 140 HIS A N 1
ATOM 1162 C CA . HIS A 1 140 ? 16.578 16.984 29.547 1 93.31 140 HIS A CA 1
ATOM 1163 C C . HIS A 1 140 ? 15.305 16.484 30.203 1 93.31 140 HIS A C 1
ATOM 1165 O O . HIS A 1 140 ? 15.125 16.609 31.422 1 93.31 140 HIS A O 1
ATOM 1171 N N . ASN A 1 141 ? 14.453 15.852 29.547 1 94 141 ASN A N 1
ATOM 1172 C CA . ASN A 1 141 ? 13.156 15.438 30.062 1 94 141 ASN A CA 1
ATOM 1173 C C . ASN A 1 141 ? 13.297 14.383 31.156 1 94 141 ASN A C 1
ATOM 1175 O O . ASN A 1 141 ? 13.727 13.258 30.891 1 94 141 ASN A O 1
ATOM 1179 N N . PRO A 1 142 ? 12.875 14.703 32.344 1 91.19 142 PRO A N 1
ATOM 1180 C CA . PRO A 1 142 ? 12.742 13.625 33.344 1 91.19 142 PRO A CA 1
ATOM 1181 C C . PRO A 1 142 ? 11.555 12.711 33.031 1 91.19 142 PRO A C 1
ATOM 1183 O O . PRO A 1 142 ? 10.805 12.945 32.094 1 91.19 142 PRO A O 1
ATOM 1186 N N . VAL A 1 143 ? 11.469 11.742 33.906 1 91.12 143 VAL A N 1
ATOM 1187 C CA . VAL A 1 143 ? 10.328 10.836 33.781 1 91.12 143 VAL A CA 1
ATOM 1188 C C . VAL A 1 143 ? 9.141 11.367 34.562 1 91.12 143 VAL A C 1
ATOM 1190 O O . VAL A 1 143 ? 9.312 11.875 35.688 1 91.12 143 VAL A O 1
ATOM 1193 N N . GLY A 1 144 ? 8.023 11.336 34 1 92.94 144 GLY A N 1
ATOM 1194 C CA . GLY A 1 144 ? 6.809 11.594 34.75 1 92.94 144 GLY A CA 1
ATOM 1195 C C . GLY A 1 144 ? 6.246 12.984 34.531 1 92.94 144 GLY A C 1
ATOM 1196 O O . GLY A 1 144 ? 6.391 13.547 33.438 1 92.94 144 GLY A O 1
ATOM 1197 N N . ARG A 1 145 ? 5.613 13.523 35.562 1 94.75 145 ARG A N 1
ATOM 1198 C CA . ARG A 1 145 ? 4.859 14.773 35.5 1 94.75 145 ARG A CA 1
ATOM 1199 C C . ARG A 1 145 ? 5.793 15.977 35.469 1 94.75 145 ARG A C 1
ATOM 1201 O O . ARG A 1 145 ? 6.809 16 36.156 1 94.75 145 ARG A O 1
ATOM 1208 N N . ALA A 1 146 ? 5.488 16.969 34.688 1 96.81 146 ALA A N 1
ATOM 1209 C CA . ALA A 1 146 ? 6.23 18.219 34.625 1 96.81 146 ALA A CA 1
ATOM 1210 C C . ALA A 1 146 ? 5.77 19.203 35.688 1 96.81 146 ALA A C 1
ATOM 1212 O O . ALA A 1 146 ? 5.008 20.141 35.406 1 96.81 146 ALA A O 1
ATOM 1213 N N . HIS A 1 147 ? 6.332 19.062 36.844 1 95.31 147 HIS A N 1
ATOM 1214 C CA . HIS A 1 147 ? 5.996 19.984 37.906 1 95.31 147 HIS A CA 1
ATOM 1215 C C . HIS A 1 147 ? 6.566 21.375 37.656 1 95.31 147 HIS A C 1
ATOM 1217 O O . HIS A 1 147 ? 7.719 21.516 37.219 1 95.31 147 HIS A O 1
ATOM 1223 N N . PRO A 1 148 ? 5.785 22.375 38 1 96.06 148 PRO A N 1
ATOM 1224 C CA . PRO A 1 148 ? 6.191 23.734 37.656 1 96.06 148 PRO A CA 1
ATOM 1225 C C . PRO A 1 148 ? 7.555 24.109 38.25 1 96.06 148 PRO A C 1
ATOM 1227 O O . PRO A 1 148 ? 8.383 24.703 37.562 1 96.06 148 PRO A O 1
ATOM 1230 N N . HIS A 1 149 ? 7.793 23.781 39.438 1 94.69 149 HIS A N 1
ATOM 1231 C CA . HIS A 1 149 ? 9.039 24.203 40.062 1 94.69 149 HIS A CA 1
ATOM 1232 C C . HIS A 1 149 ? 10.242 23.578 39.375 1 94.69 149 HIS A C 1
ATOM 1234 O O . HIS A 1 149 ? 11.305 24.188 39.281 1 94.69 149 HIS A O 1
ATOM 1240 N N . VAL A 1 150 ? 10.086 22.375 38.906 1 95.94 150 VAL A N 1
ATOM 1241 C CA . VAL A 1 150 ? 11.18 21.703 38.219 1 95.94 150 VAL A CA 1
ATOM 1242 C C . VAL A 1 150 ? 11.383 22.312 36.844 1 95.94 150 VAL A C 1
ATOM 1244 O O . VAL A 1 150 ? 12.516 22.562 36.438 1 95.94 150 VAL A O 1
ATOM 1247 N N . VAL A 1 151 ? 10.305 22.531 36.125 1 97.75 151 VAL A N 1
ATOM 1248 C CA . VAL A 1 151 ? 10.367 23.141 34.812 1 97.75 151 VAL A CA 1
ATOM 1249 C C . VAL A 1 151 ? 11.062 24.5 34.906 1 97.75 151 VAL A C 1
ATOM 1251 O O . VAL A 1 151 ? 11.945 24.812 34.094 1 97.75 151 VAL A O 1
ATOM 1254 N N . TRP A 1 152 ? 10.68 25.281 35.875 1 97.44 152 TRP A N 1
ATOM 1255 C CA . TRP A 1 152 ? 11.219 26.625 36.031 1 97.44 152 TRP A CA 1
ATOM 1256 C C . TRP A 1 152 ? 12.672 26.594 36.469 1 97.44 152 TRP A C 1
ATOM 1258 O O . TRP A 1 152 ? 13.453 27.484 36.156 1 97.44 152 TRP A O 1
ATOM 1268 N N . ASP A 1 153 ? 13 25.547 37.156 1 96.5 153 ASP A N 1
ATOM 1269 C CA . ASP A 1 153 ? 14.406 25.359 37.5 1 96.5 153 ASP A CA 1
ATOM 1270 C C . ASP A 1 153 ? 15.25 25.172 36.25 1 96.5 153 ASP A C 1
ATOM 1272 O O . ASP A 1 153 ? 16.312 25.766 36.125 1 96.5 153 ASP A O 1
ATOM 1276 N N . TYR A 1 154 ? 14.805 24.312 35.438 1 96.94 154 TYR A N 1
ATOM 1277 C CA . TYR A 1 154 ? 15.492 24.109 34.156 1 96.94 154 TYR A CA 1
ATOM 1278 C C . TYR A 1 154 ? 15.555 25.406 33.344 1 96.94 154 TYR A C 1
ATOM 1280 O O . TYR A 1 154 ? 16.609 25.75 32.812 1 96.94 154 TYR A O 1
ATOM 1288 N N . TYR A 1 155 ? 14.445 26.078 33.375 1 97.56 155 TYR A N 1
ATOM 1289 C CA . TYR A 1 155 ? 14.367 27.359 32.656 1 97.56 155 TYR A CA 1
ATOM 1290 C C . TYR A 1 155 ? 15.383 28.344 33.219 1 97.56 155 TYR A C 1
ATOM 1292 O O . TYR A 1 155 ? 16.094 29 32.438 1 97.56 155 TYR A O 1
ATOM 1300 N N . ASN A 1 156 ? 15.5 28.453 34.438 1 96.38 156 ASN A N 1
ATOM 1301 C CA . ASN A 1 156 ? 16.406 29.391 35.094 1 96.38 156 ASN A CA 1
ATOM 1302 C C . ASN A 1 156 ? 17.859 29 34.906 1 96.38 156 ASN A C 1
ATOM 1304 O O . ASN A 1 156 ? 18.766 29.812 35.094 1 96.38 156 ASN A O 1
ATOM 1308 N N . ASN A 1 157 ? 18 27.781 34.531 1 95.19 157 ASN A N 1
ATOM 1309 C CA . ASN A 1 157 ? 19.344 27.297 34.25 1 95.19 157 ASN A CA 1
ATOM 1310 C C . ASN A 1 157 ? 19.656 27.281 32.781 1 95.19 157 ASN A C 1
ATOM 1312 O O . ASN A 1 157 ? 20.484 26.484 32.312 1 95.19 157 ASN A O 1
ATOM 1316 N N . GLY A 1 158 ? 18.875 27.969 32 1 94.88 158 GLY A N 1
ATOM 1317 C CA . GLY A 1 158 ? 19.25 28.25 30.625 1 94.88 158 GLY A CA 1
ATOM 1318 C C . GLY A 1 158 ? 18.609 27.297 29.625 1 94.88 158 GLY A C 1
ATOM 1319 O O . GLY A 1 158 ? 18.953 27.281 28.453 1 94.88 158 GLY A O 1
ATOM 1320 N N . CYS A 1 159 ? 17.594 26.5 30.047 1 96.88 159 CYS A N 1
ATOM 1321 C CA . CYS A 1 159 ? 16.953 25.547 29.141 1 96.88 159 CYS A CA 1
ATOM 1322 C C . CYS A 1 159 ? 15.672 26.125 28.562 1 96.88 159 CYS A C 1
ATOM 1324 O O . CYS A 1 159 ? 14.938 26.844 29.25 1 96.88 159 CYS A O 1
ATOM 1326 N N . SER A 1 160 ? 15.453 25.812 27.328 1 97.62 160 SER A N 1
ATOM 1327 C CA . SER A 1 160 ? 14.195 26.172 26.703 1 97.62 160 SER A CA 1
ATOM 1328 C C . SER A 1 160 ? 13.086 25.203 27.062 1 97.62 160 SER A C 1
ATOM 1330 O O . SER A 1 160 ? 13.328 24 27.219 1 97.62 160 SER A O 1
ATOM 1332 N N . VAL A 1 161 ? 11.93 25.734 27.172 1 98.12 161 VAL A N 1
ATOM 1333 C CA . VAL A 1 161 ? 10.742 24.938 27.453 1 98.12 161 VAL A CA 1
ATOM 1334 C C . VAL A 1 161 ? 9.836 24.906 26.219 1 98.12 161 VAL A C 1
ATOM 1336 O O . VAL A 1 161 ? 9.477 25.953 25.688 1 98.12 161 VAL A O 1
ATOM 1339 N N . ARG A 1 162 ? 9.492 23.734 25.797 1 98.12 162 ARG A N 1
ATOM 1340 C CA . ARG A 1 162 ? 8.562 23.562 24.688 1 98.12 162 ARG A CA 1
ATOM 1341 C C . ARG A 1 162 ? 7.27 22.891 25.156 1 98.12 162 ARG A C 1
ATOM 1343 O O . ARG A 1 162 ? 7.309 21.844 25.797 1 98.12 162 ARG A O 1
ATOM 1350 N N . LEU A 1 163 ? 6.16 23.531 24.938 1 98.12 163 LEU A N 1
ATOM 1351 C CA . LEU A 1 163 ? 4.855 22.938 25.188 1 98.12 163 LEU A CA 1
ATOM 1352 C C . LEU A 1 163 ? 4.258 22.375 23.906 1 98.12 163 LEU A C 1
ATOM 1354 O O . LEU A 1 163 ? 4.016 23.109 22.953 1 98.12 163 LEU A O 1
ATOM 1358 N N . LEU A 1 164 ? 4.008 21.078 23.984 1 96.38 164 LEU A N 1
ATOM 1359 C CA . LEU A 1 164 ? 3.414 20.391 22.844 1 96.38 164 LEU A CA 1
ATOM 1360 C C . LEU A 1 164 ? 1.896 20.344 22.969 1 96.38 164 LEU A C 1
ATOM 1362 O O . LEU A 1 164 ? 1.361 20.297 24.078 1 96.38 164 LEU A O 1
ATOM 1366 N N . ASN A 1 165 ? 1.193 20.469 21.875 1 94.69 165 ASN A N 1
ATOM 1367 C CA . ASN A 1 165 ? -0.259 20.359 21.781 1 94.69 165 ASN A CA 1
ATOM 1368 C C . ASN A 1 165 ? -0.951 21.328 22.75 1 94.69 165 ASN A C 1
ATOM 1370 O O . ASN A 1 165 ? -1.805 20.906 23.531 1 94.69 165 ASN A O 1
ATOM 1374 N N . PRO A 1 166 ? -0.583 22.531 22.641 1 97.56 166 PRO A N 1
ATOM 1375 C CA . PRO A 1 166 ? -1.162 23.5 23.594 1 97.56 166 PRO A CA 1
ATOM 1376 C C . PRO A 1 166 ? -2.678 23.625 23.453 1 97.56 166 PRO A C 1
ATOM 1378 O O . PRO A 1 166 ? -3.346 24.125 24.359 1 97.56 166 PRO A O 1
ATOM 1381 N N . GLN A 1 167 ? -3.279 23.125 22.359 1 96.25 167 GLN A N 1
ATOM 1382 C CA . GLN A 1 167 ? -4.723 23.219 22.156 1 96.25 167 GLN A CA 1
ATOM 1383 C C . GLN A 1 167 ? -5.477 22.438 23.234 1 96.25 167 GLN A C 1
ATOM 1385 O O . GLN A 1 167 ? -6.672 22.656 23.438 1 96.25 167 GLN A O 1
ATOM 1390 N N . LEU A 1 168 ? -4.812 21.531 23.859 1 95.5 168 LEU A N 1
ATOM 1391 C CA . LEU A 1 168 ? -5.422 20.75 24.938 1 95.5 168 LEU A CA 1
ATOM 1392 C C . LEU A 1 168 ? -5.668 21.625 26.156 1 95.5 168 LEU A C 1
ATOM 1394 O O . LEU A 1 168 ? -6.586 21.359 26.938 1 95.5 168 LEU A O 1
ATOM 1398 N N . PHE A 1 169 ? -4.879 22.688 26.312 1 96.69 169 PHE A N 1
ATOM 1399 C CA . PHE A 1 169 ? -4.852 23.375 27.594 1 96.69 169 PHE A CA 1
ATOM 1400 C C . PHE A 1 169 ? -5.199 24.844 27.422 1 96.69 169 PHE A C 1
ATOM 1402 O O . PHE A 1 169 ? -5.59 25.516 28.375 1 96.69 169 PHE A O 1
ATOM 1409 N N . ALA A 1 170 ? -4.918 25.328 26.266 1 97.06 170 ALA A N 1
ATOM 1410 C CA . ALA A 1 170 ? -5.133 26.75 25.984 1 97.06 170 ALA A CA 1
ATOM 1411 C C . ALA A 1 170 ? -6.32 26.938 25.047 1 97.06 170 ALA A C 1
ATOM 1413 O O . ALA A 1 170 ? -6.18 26.844 23.828 1 97.06 170 ALA A O 1
ATOM 1414 N N . PRO A 1 171 ? -7.414 27.391 25.484 1 95.69 171 PRO A N 1
ATOM 1415 C CA . PRO A 1 171 ? -8.641 27.469 24.688 1 95.69 171 PRO A CA 1
ATOM 1416 C C . PRO A 1 171 ? -8.5 28.391 23.484 1 95.69 171 PRO A C 1
ATOM 1418 O O . PRO A 1 171 ? -9.039 28.094 22.406 1 95.69 171 PRO A O 1
ATOM 1421 N N . GLU A 1 172 ? -7.824 29.469 23.656 1 96.94 172 GLU A N 1
ATOM 1422 C CA . GLU A 1 172 ? -7.715 30.406 22.531 1 96.94 172 GLU A CA 1
ATOM 1423 C C . GLU A 1 172 ? -6.883 29.812 21.391 1 96.94 172 GLU A C 1
ATOM 1425 O O . GLU A 1 172 ? -7.16 30.047 20.219 1 96.94 172 GLU A O 1
ATOM 1430 N N . ILE A 1 173 ? -5.848 29.094 21.734 1 97.69 173 ILE A N 1
ATOM 1431 C CA . ILE A 1 173 ? -5.043 28.422 20.719 1 97.69 173 ILE A CA 1
ATOM 1432 C C . ILE A 1 173 ? -5.891 27.391 19.984 1 97.69 173 ILE A C 1
ATOM 1434 O O . ILE A 1 173 ? -5.836 27.281 18.75 1 97.69 173 ILE A O 1
ATOM 1438 N N . TYR A 1 174 ? -6.648 26.688 20.766 1 97.19 174 TYR A N 1
ATOM 1439 C CA . TYR A 1 174 ? -7.551 25.703 20.172 1 97.19 174 TYR A CA 1
ATOM 1440 C C . TYR A 1 174 ? -8.5 26.359 19.172 1 97.19 174 TYR A C 1
ATOM 1442 O O . TYR A 1 174 ? -8.625 25.906 18.031 1 97.19 174 TYR A O 1
ATOM 1450 N N . LYS A 1 175 ? -9.18 27.438 19.641 1 97.19 175 LYS A N 1
ATOM 1451 C CA . LYS A 1 175 ? -10.117 28.141 18.781 1 97.19 175 LYS A CA 1
ATOM 1452 C C . LYS A 1 175 ? -9.438 28.609 17.5 1 97.19 175 LYS A C 1
ATOM 1454 O O . LYS A 1 175 ? -9.984 28.438 16.406 1 97.19 175 LYS A O 1
ATOM 1459 N N . PHE A 1 176 ? -8.312 29.141 17.656 1 98 176 PHE A N 1
ATOM 1460 C CA . PHE A 1 176 ? -7.559 29.672 16.531 1 98 176 PHE A CA 1
ATOM 1461 C C . PHE A 1 176 ? -7.227 28.562 15.531 1 98 176 PHE A C 1
ATOM 1463 O O . PHE A 1 176 ? -7.484 28.703 14.328 1 98 176 PHE A O 1
ATOM 1470 N N . MET A 1 177 ? -6.734 27.453 16 1 97.94 177 MET A N 1
ATOM 1471 C CA . MET A 1 177 ? -6.328 26.328 15.172 1 97.94 177 MET A CA 1
ATOM 1472 C C . MET A 1 177 ? -7.527 25.719 14.445 1 97.94 177 MET A C 1
ATOM 1474 O O . MET A 1 177 ? -7.473 25.484 13.242 1 97.94 177 MET A O 1
ATOM 1478 N N . ALA A 1 178 ? -8.57 25.484 15.188 1 97.12 178 ALA A N 1
ATOM 1479 C CA . ALA A 1 178 ? -9.766 24.844 14.656 1 97.12 178 ALA A CA 1
ATOM 1480 C C . ALA A 1 178 ? -10.375 25.641 13.516 1 97.12 178 ALA A C 1
ATOM 1482 O O . ALA A 1 178 ? -10.906 25.078 12.562 1 97.12 178 ALA A O 1
ATOM 1483 N N . ASN A 1 179 ? -10.273 26.938 13.625 1 97.56 179 ASN A N 1
ATOM 1484 C CA . ASN A 1 179 ? -10.836 27.781 12.578 1 97.56 179 ASN A CA 1
ATOM 1485 C C . ASN A 1 179 ? -9.867 27.938 11.414 1 97.56 179 ASN A C 1
ATOM 1487 O O . ASN A 1 179 ? -10.289 28 10.258 1 97.56 179 ASN A O 1
ATOM 1491 N N . LEU A 1 180 ? -8.625 28 11.711 1 97.88 180 LEU A N 1
ATOM 1492 C CA . LEU A 1 180 ? -7.637 28.172 10.656 1 97.88 180 LEU A CA 1
ATOM 1493 C C . LEU A 1 180 ? -7.594 26.938 9.758 1 97.88 180 LEU A C 1
ATOM 1495 O O . LEU A 1 180 ? -7.391 27.047 8.547 1 97.88 180 LEU A O 1
ATOM 1499 N N . GLN A 1 181 ? -7.809 25.812 10.305 1 96.5 181 GLN A N 1
ATOM 1500 C CA . GLN A 1 181 ? -7.766 24.578 9.508 1 96.5 181 GLN A CA 1
ATOM 1501 C C . GLN A 1 181 ? -8.914 24.531 8.508 1 96.5 181 GLN A C 1
ATOM 1503 O O . GLN A 1 181 ? -8.828 23.844 7.488 1 96.5 181 GLN A O 1
ATOM 1508 N N . GLU A 1 182 ? -10 25.312 8.781 1 95.25 182 GLU A N 1
ATOM 1509 C CA . GLU A 1 182 ? -11.102 25.406 7.832 1 95.25 182 GLU A CA 1
ATOM 1510 C C . GLU A 1 182 ? -10.633 26.016 6.508 1 95.25 182 GLU A C 1
ATOM 1512 O O . GLU A 1 182 ? -11.164 25.672 5.449 1 95.25 182 GLU A O 1
ATOM 1517 N N . TYR A 1 183 ? -9.688 26.812 6.641 1 95.81 183 TYR A N 1
ATOM 1518 C CA . TYR A 1 183 ? -9.164 27.438 5.43 1 95.81 183 TYR A CA 1
ATOM 1519 C C . TYR A 1 183 ? -8.242 26.484 4.68 1 95.81 183 TYR A C 1
ATOM 1521 O O . TYR A 1 183 ? -8.398 26.266 3.479 1 95.81 183 TYR A O 1
ATOM 1529 N N . PHE A 1 184 ? -7.336 25.828 5.312 1 96.19 184 PHE A N 1
ATOM 1530 C CA . PHE A 1 184 ? -6.297 25.031 4.672 1 96.19 184 PHE A CA 1
ATOM 1531 C C . PHE A 1 184 ? -6.836 23.672 4.258 1 96.19 184 PHE A C 1
ATOM 1533 O O . PHE A 1 184 ? -6.297 23.031 3.348 1 96.19 184 PHE A O 1
ATOM 1540 N N . GLY A 1 185 ? -7.836 23.25 4.977 1 94.31 185 GLY A N 1
ATOM 1541 C CA . GLY A 1 185 ? -8.32 21.906 4.723 1 94.31 185 GLY A CA 1
ATOM 1542 C C . GLY A 1 185 ? -7.348 20.828 5.164 1 94.31 185 GLY A C 1
ATOM 1543 O O . GLY A 1 185 ? -7.344 19.719 4.613 1 94.31 185 GLY A O 1
ATOM 1544 N N . SER A 1 186 ? -6.473 21.156 5.969 1 94.69 186 SER A N 1
ATOM 1545 C CA . SER A 1 186 ? -5.5 20.266 6.586 1 94.69 186 SER A CA 1
ATOM 1546 C C . SER A 1 186 ? -5.293 20.609 8.062 1 94.69 186 SER A C 1
ATOM 1548 O O . SER A 1 186 ? -5.617 21.719 8.492 1 94.69 186 SER A O 1
ATOM 1550 N N . LEU A 1 187 ? -4.797 19.672 8.727 1 93.31 187 LEU A N 1
ATOM 1551 C CA . LEU A 1 187 ? -4.57 19.875 10.156 1 93.31 187 LEU A CA 1
ATOM 1552 C C . LEU A 1 187 ? -3.637 21.047 10.398 1 93.31 187 LEU A C 1
ATOM 1554 O O . LEU A 1 187 ? -2.635 21.219 9.695 1 93.31 187 LEU A O 1
ATOM 1558 N N . VAL A 1 188 ? -4.035 21.828 11.328 1 96.88 188 VAL A N 1
ATOM 1559 C CA . VAL A 1 188 ? -3.17 22.891 11.836 1 96.88 188 VAL A CA 1
ATOM 1560 C C . VAL A 1 188 ? -2.631 22.5 13.211 1 96.88 188 VAL A C 1
ATOM 1562 O O . VAL A 1 188 ? -3.4 22.172 14.117 1 96.88 188 VAL A O 1
ATOM 1565 N N . GLY A 1 189 ? -1.313 22.516 13.297 1 96.69 189 GLY A N 1
ATOM 1566 C CA . GLY A 1 189 ? -0.653 22.25 14.562 1 96.69 189 GLY A CA 1
ATOM 1567 C C . GLY A 1 189 ? -0.101 23.5 15.219 1 96.69 189 GLY A C 1
ATOM 1568 O O . GLY A 1 189 ? -0.108 24.578 14.625 1 96.69 189 GLY A O 1
ATOM 1569 N N . CYS A 1 190 ? 0.329 23.281 16.5 1 97.94 190 CYS A N 1
ATOM 1570 C CA . CYS A 1 190 ? 0.932 24.391 17.234 1 97.94 190 CYS A CA 1
ATOM 1571 C C . CYS A 1 190 ? 1.881 23.891 18.312 1 97.94 190 CYS A C 1
ATOM 1573 O O . CYS A 1 190 ? 1.605 22.891 18.969 1 97.94 190 CYS A O 1
ATOM 1575 N N . ASN A 1 191 ? 2.984 24.562 18.453 1 98.12 191 ASN A N 1
ATOM 1576 C CA . ASN A 1 191 ? 3.887 24.422 19.594 1 98.12 191 ASN A CA 1
ATOM 1577 C C . ASN A 1 191 ? 4.211 25.781 20.219 1 98.12 191 ASN A C 1
ATOM 1579 O O . ASN A 1 191 ? 4.234 26.797 19.516 1 98.12 191 ASN A O 1
ATOM 1583 N N . VAL A 1 192 ? 4.438 25.703 21.5 1 98.62 192 VAL A N 1
ATOM 1584 C CA . VAL A 1 192 ? 4.84 26.891 22.234 1 98.62 192 VAL A CA 1
ATOM 1585 C C . VAL A 1 192 ? 6.293 26.766 22.688 1 98.62 192 VAL A C 1
ATOM 1587 O O . VAL A 1 192 ? 6.699 25.719 23.203 1 98.62 192 VAL A O 1
ATOM 1590 N N . TYR A 1 193 ? 7.051 27.844 22.5 1 98.44 193 TYR A N 1
ATOM 1591 C CA . TYR A 1 193 ? 8.461 27.844 22.891 1 98.44 193 TYR A CA 1
ATOM 1592 C C . TYR A 1 193 ? 8.766 29 23.828 1 98.44 193 TYR A C 1
ATOM 1594 O O . TYR A 1 193 ? 8.5 30.156 23.516 1 98.44 193 TYR A O 1
ATOM 1602 N N . LEU A 1 194 ? 9.312 28.656 24.953 1 98.56 194 LEU A N 1
ATOM 1603 C CA . LEU A 1 194 ? 9.82 29.641 25.906 1 98.56 194 LEU A CA 1
ATOM 1604 C C . LEU A 1 194 ? 11.312 29.469 26.125 1 98.56 194 LEU A C 1
ATOM 1606 O O . LEU A 1 194 ? 11.758 28.406 26.562 1 98.56 194 LEU A O 1
ATOM 1610 N N . THR A 1 195 ? 12.062 30.484 25.797 1 98.19 195 THR A N 1
ATOM 1611 C CA . THR A 1 195 ? 13.516 30.438 25.906 1 98.19 195 THR A CA 1
ATOM 1612 C C . THR A 1 195 ? 14.016 31.547 26.812 1 98.19 195 THR A C 1
ATOM 1614 O O . THR A 1 195 ? 13.656 32.719 26.625 1 98.19 195 THR A O 1
ATOM 1617 N N . PRO A 1 196 ? 14.844 31.203 27.844 1 97.25 196 PRO A N 1
ATOM 1618 C CA . PRO A 1 196 ? 15.391 32.25 28.719 1 97.25 196 PRO A CA 1
ATOM 1619 C C . PRO A 1 196 ? 16.453 33.094 28.016 1 97.25 196 PRO A C 1
ATOM 1621 O O . PRO A 1 196 ? 16.875 32.781 26.906 1 97.25 196 PRO A O 1
ATOM 1624 N N . PRO A 1 197 ? 16.797 34.25 28.656 1 96.06 197 PRO A N 1
ATOM 1625 C CA . PRO A 1 197 ? 17.859 35.062 28.062 1 96.06 197 PRO A CA 1
ATOM 1626 C C . PRO A 1 197 ? 19.188 34.312 27.938 1 96.06 197 PRO A C 1
ATOM 1628 O O . PRO A 1 197 ? 19.453 33.375 28.719 1 96.06 197 PRO A O 1
ATOM 1631 N N . PHE A 1 198 ? 19.938 34.688 26.859 1 94.31 198 PHE A N 1
ATOM 1632 C CA . PHE A 1 198 ? 21.297 34.219 26.656 1 94.31 198 PHE A CA 1
ATOM 1633 C C . PHE A 1 198 ? 21.344 32.688 26.484 1 94.31 198 PHE A C 1
ATOM 1635 O O . PHE A 1 198 ? 22.188 32 27.062 1 94.31 198 PHE A O 1
ATOM 1642 N N . SER A 1 199 ? 20.375 32.188 25.75 1 92.44 199 SER A N 1
ATOM 1643 C CA . SER A 1 199 ? 20.281 30.75 25.609 1 92.44 199 SER A CA 1
ATOM 1644 C C . SER A 1 199 ? 19.828 30.359 24.203 1 92.44 199 SER A C 1
ATOM 1646 O O . SER A 1 199 ? 19.422 31.234 23.422 1 92.44 199 SER A O 1
ATOM 1648 N N . GLN A 1 200 ? 19.984 29.141 23.953 1 89.81 200 GLN A N 1
ATOM 1649 C CA . GLN A 1 200 ? 19.484 28.516 22.719 1 89.81 200 GLN A CA 1
ATOM 1650 C C . GLN A 1 200 ? 18.984 27.094 22.969 1 89.81 200 GLN A C 1
ATOM 1652 O O . GLN A 1 200 ? 19.641 26.328 23.672 1 89.81 200 GLN A O 1
ATOM 1657 N N . GLY A 1 201 ? 17.844 26.844 22.344 1 87.06 201 GLY A N 1
ATOM 1658 C CA . GLY A 1 201 ? 17.25 25.547 22.656 1 87.06 201 GLY A CA 1
ATOM 1659 C C . GLY A 1 201 ? 17.391 24.547 21.531 1 87.06 201 GLY A C 1
ATOM 1660 O O . GLY A 1 201 ? 17.359 23.328 21.75 1 87.06 201 GLY A O 1
ATOM 1661 N N . PHE A 1 202 ? 17.531 24.984 20.297 1 91.5 202 PHE A N 1
ATOM 1662 C CA . PHE A 1 202 ? 17.453 24.047 19.172 1 91.5 202 PHE A CA 1
ATOM 1663 C C . PHE A 1 202 ? 18.562 24.328 18.172 1 91.5 202 PHE A C 1
ATOM 1665 O O . PHE A 1 202 ? 18.984 25.469 17.984 1 91.5 202 PHE A O 1
ATOM 1672 N N . ALA A 1 203 ? 19 23.234 17.531 1 94.12 203 ALA A N 1
ATOM 1673 C CA . ALA A 1 203 ? 19.969 23.297 16.453 1 94.12 203 ALA A CA 1
ATOM 1674 C C . ALA A 1 203 ? 19.312 23.703 15.141 1 94.12 203 ALA A C 1
ATOM 1676 O O . ALA A 1 203 ? 18.094 23.609 15 1 94.12 203 ALA A O 1
ATOM 1677 N N . PRO A 1 204 ? 20.125 24.188 14.203 1 96.75 204 PRO A N 1
ATOM 1678 C CA . PRO A 1 204 ? 19.547 24.453 12.883 1 96.75 204 PRO A CA 1
ATOM 1679 C C . PRO A 1 204 ? 18.938 23.219 12.242 1 96.75 204 PRO A C 1
ATOM 1681 O O . PRO A 1 204 ? 19.516 22.125 12.32 1 96.75 204 PRO A O 1
ATOM 1684 N N . HIS A 1 205 ? 17.781 23.328 11.617 1 97.62 205 HIS A N 1
ATOM 1685 C CA . HIS A 1 205 ? 17.062 22.234 10.961 1 97.62 205 HIS A CA 1
ATOM 1686 C C . HIS A 1 205 ? 15.922 22.781 10.094 1 97.62 205 HIS A C 1
ATOM 1688 O O . HIS A 1 205 ? 15.641 23.969 10.102 1 97.62 205 HIS A O 1
ATOM 1694 N N . TYR A 1 206 ? 15.367 21.984 9.273 1 98 206 TYR A N 1
ATOM 1695 C CA . TYR A 1 206 ? 14.109 22.328 8.617 1 98 206 TYR A CA 1
ATOM 1696 C C . TYR A 1 206 ? 13 21.359 9.016 1 98 206 TYR A C 1
ATOM 1698 O O . TYR A 1 206 ? 13.273 20.25 9.461 1 98 206 TYR A O 1
ATOM 1706 N N . ASP A 1 207 ? 11.797 21.781 8.891 1 97.44 207 ASP A N 1
ATOM 1707 C CA . ASP A 1 207 ? 10.625 20.984 9.25 1 97.44 207 ASP A CA 1
ATOM 1708 C C . ASP A 1 207 ? 9.852 20.562 8.008 1 97.44 207 ASP A C 1
ATOM 1710 O O . ASP A 1 207 ? 10.078 21.094 6.918 1 97.44 207 ASP A O 1
ATOM 1714 N N . ASP A 1 208 ? 8.992 19.609 8.219 1 97.69 208 ASP A N 1
ATOM 1715 C CA . ASP A 1 208 ? 8.18 19.047 7.137 1 97.69 208 ASP A CA 1
ATOM 1716 C C . ASP A 1 208 ? 6.812 19.719 7.07 1 97.69 208 ASP A C 1
ATOM 1718 O O . ASP A 1 208 ? 5.84 19.109 6.617 1 97.69 208 ASP A O 1
ATOM 1722 N N . ILE A 1 209 ? 6.727 20.953 7.598 1 98.12 209 ILE A N 1
ATOM 1723 C CA . ILE A 1 209 ? 5.484 21.703 7.645 1 98.12 209 ILE A CA 1
ATOM 1724 C C . ILE A 1 209 ? 5.734 23.141 7.168 1 98.12 209 ILE A C 1
ATOM 1726 O O . ILE A 1 209 ? 6.879 23.594 7.137 1 98.12 209 ILE A O 1
ATOM 1730 N N . GLU A 1 210 ? 4.57 23.781 6.727 1 98.62 210 GLU A N 1
ATOM 1731 C CA . GLU A 1 210 ? 4.574 25.234 6.633 1 98.62 210 GLU A CA 1
ATOM 1732 C C . GLU A 1 210 ? 4.504 25.875 8.016 1 98.62 210 GLU A C 1
ATOM 1734 O O . GLU A 1 210 ? 3.557 25.641 8.766 1 98.62 210 GLU A O 1
ATOM 1739 N N . ALA A 1 211 ? 5.449 26.75 8.281 1 98.75 211 ALA A N 1
ATOM 1740 C CA . ALA A 1 211 ? 5.555 27.25 9.648 1 98.75 211 ALA A CA 1
ATOM 1741 C C . ALA A 1 211 ? 5.133 28.719 9.727 1 98.75 211 ALA A C 1
ATOM 1743 O O . ALA A 1 211 ? 5.559 29.531 8.914 1 98.75 211 ALA A O 1
ATOM 1744 N N . PHE A 1 212 ? 4.293 29.062 10.648 1 98.88 212 PHE A N 1
ATOM 1745 C CA . PHE A 1 212 ? 3.846 30.406 10.984 1 98.88 212 PHE A CA 1
ATOM 1746 C C . PHE A 1 212 ? 4.27 30.781 12.406 1 98.88 212 PHE A C 1
ATOM 1748 O O . PHE A 1 212 ? 3.625 30.391 13.375 1 98.88 212 PHE A O 1
ATOM 1755 N N . VAL A 1 213 ? 5.293 31.625 12.508 1 98.81 213 VAL A N 1
ATOM 1756 C CA . VAL A 1 213 ? 5.859 31.984 13.805 1 98.81 213 VAL A CA 1
ATOM 1757 C C . VAL A 1 213 ? 5.285 33.312 14.273 1 98.81 213 VAL A C 1
ATOM 1759 O O . VAL A 1 213 ? 5.336 34.312 13.547 1 98.81 213 VAL A O 1
ATOM 1762 N N . VAL A 1 214 ? 4.758 33.312 15.492 1 98.38 214 VAL A N 1
ATOM 1763 C CA . VAL A 1 214 ? 4.215 34.531 16.078 1 98.38 214 VAL A CA 1
ATOM 1764 C C . VAL A 1 214 ? 4.93 34.812 17.391 1 98.38 214 VAL A C 1
ATOM 1766 O O . VAL A 1 214 ? 4.898 34 18.328 1 98.38 214 VAL A O 1
ATOM 1769 N N . GLN A 1 215 ? 5.559 35.969 17.469 1 98.44 215 GLN A N 1
ATOM 1770 C CA . GLN A 1 215 ? 6.246 36.375 18.688 1 98.44 215 GLN A CA 1
ATOM 1771 C C . GLN A 1 215 ? 5.281 37.031 19.672 1 98.44 215 GLN A C 1
ATOM 1773 O O . GLN A 1 215 ? 4.707 38.094 19.375 1 98.44 215 GLN A O 1
ATOM 1778 N N . VAL A 1 216 ? 5.145 36.469 20.797 1 98 216 VAL A N 1
ATOM 1779 C CA . VAL A 1 216 ? 4.117 36.875 21.75 1 98 216 VAL A CA 1
ATOM 1780 C C . VAL A 1 216 ? 4.75 37.75 22.844 1 98 216 VAL A C 1
ATOM 1782 O O . VAL A 1 216 ? 4.148 38.75 23.281 1 98 216 VAL A O 1
ATOM 1785 N N . ASP A 1 217 ? 5.879 37.344 23.344 1 97.31 217 ASP A N 1
ATOM 1786 C CA . ASP A 1 217 ? 6.551 38.031 24.422 1 97.31 217 ASP A CA 1
ATOM 1787 C C . ASP A 1 217 ? 8.07 37.906 24.328 1 97.31 217 ASP A C 1
ATOM 1789 O O . ASP A 1 217 ? 8.57 36.906 23.812 1 97.31 217 ASP A O 1
ATOM 1793 N N . GLY A 1 218 ? 8.758 38.969 24.734 1 96.56 218 GLY A N 1
ATOM 1794 C CA . GLY A 1 218 ? 10.211 38.938 24.672 1 96.56 218 GLY A CA 1
ATOM 1795 C C . GLY A 1 218 ? 10.742 38.938 23.25 1 96.56 218 GLY A C 1
ATOM 1796 O O . GLY A 1 218 ? 10.016 39.281 22.312 1 96.56 218 GLY A O 1
ATOM 1797 N N . GLU A 1 219 ? 12.078 38.656 23.203 1 96.62 219 GLU A N 1
ATOM 1798 C CA . GLU A 1 219 ? 12.742 38.781 21.906 1 96.62 219 GLU A CA 1
ATOM 1799 C C . GLU A 1 219 ? 13.5 37.5 21.547 1 96.62 219 GLU A C 1
ATOM 1801 O O . GLU A 1 219 ? 14.039 36.844 22.438 1 96.62 219 GLU A O 1
ATOM 1806 N N . LYS A 1 220 ? 13.477 37.188 20.203 1 97.06 220 LYS A N 1
ATOM 1807 C CA . LYS A 1 220 ? 14.227 36.031 19.734 1 97.06 220 LYS A CA 1
ATOM 1808 C C . LYS A 1 220 ? 14.953 36.344 18.422 1 97.06 220 LYS A C 1
ATOM 1810 O O . LYS A 1 220 ? 14.375 36.938 17.516 1 97.06 220 LYS A O 1
ATOM 1815 N N . HIS A 1 221 ? 16.188 36 18.375 1 97.94 221 HIS A N 1
ATOM 1816 C CA . HIS A 1 221 ? 17.016 36.188 17.188 1 97.94 221 HIS A CA 1
ATOM 1817 C C . HIS A 1 221 ? 16.828 35 16.219 1 97.94 221 HIS A C 1
ATOM 1819 O O . HIS A 1 221 ? 17.188 33.875 16.531 1 97.94 221 HIS A O 1
ATOM 1825 N N . TRP A 1 222 ? 16.281 35.312 15.008 1 98.25 222 TRP A N 1
ATOM 1826 C CA . TRP A 1 222 ? 15.992 34.312 14.016 1 98.25 222 TRP A CA 1
ATOM 1827 C C . TRP A 1 222 ? 16.922 34.406 12.812 1 98.25 222 TRP A C 1
ATOM 1829 O O . TRP A 1 222 ? 17.141 35.5 12.297 1 98.25 222 TRP A O 1
ATOM 1839 N N . ARG A 1 223 ? 17.453 33.281 12.422 1 98.38 223 ARG A N 1
ATOM 1840 C CA . ARG A 1 223 ? 18.172 33.125 11.156 1 98.38 223 ARG A CA 1
ATOM 1841 C C . ARG A 1 223 ? 17.547 32.062 10.297 1 98.38 223 ARG A C 1
ATOM 1843 O O . ARG A 1 223 ? 17.312 30.938 10.766 1 98.38 223 ARG A O 1
ATOM 1850 N N . VAL A 1 224 ? 17.25 32.438 9.07 1 98.69 224 VAL A N 1
ATOM 1851 C CA . VAL A 1 224 ? 16.609 31.5 8.141 1 98.69 224 VAL A CA 1
ATOM 1852 C C . VAL A 1 224 ? 17.484 31.312 6.906 1 98.69 224 VAL A C 1
ATOM 1854 O O . VAL A 1 224 ? 18.109 32.281 6.426 1 98.69 224 VAL A O 1
ATOM 1857 N N . TYR A 1 225 ? 17.547 30.062 6.477 1 98.56 225 TYR A N 1
ATOM 1858 C CA . TYR A 1 225 ? 18.344 29.688 5.324 1 98.56 225 TYR A CA 1
ATOM 1859 C C . TYR A 1 225 ? 17.5 28.984 4.273 1 98.56 225 TYR A C 1
ATOM 1861 O O . TYR A 1 225 ? 16.516 28.312 4.605 1 98.56 225 TYR A O 1
ATOM 1869 N N . LYS A 1 226 ? 17.859 29.172 2.988 1 97.69 226 LYS A N 1
ATOM 1870 C CA . LYS A 1 226 ? 17.219 28.406 1.918 1 97.69 226 LYS A CA 1
ATOM 1871 C C . LYS A 1 226 ? 17.562 26.922 2.016 1 97.69 226 LYS A C 1
ATOM 1873 O O . LYS A 1 226 ? 18.547 26.547 2.662 1 97.69 226 LYS A O 1
ATOM 1878 N N . PRO A 1 227 ? 16.672 26.094 1.413 1 97.56 227 PRO A N 1
ATOM 1879 C CA . PRO A 1 227 ? 17.094 24.688 1.316 1 97.56 227 PRO A CA 1
ATOM 1880 C C . PRO A 1 227 ? 18.469 24.531 0.662 1 97.56 227 PRO A C 1
ATOM 1882 O O . PRO A 1 227 ? 18.828 25.312 -0.225 1 97.56 227 PRO A O 1
ATOM 1885 N N . ARG A 1 228 ? 19.203 23.516 1.052 1 96.31 228 ARG A N 1
ATOM 1886 C CA . ARG A 1 228 ? 20.578 23.344 0.572 1 96.31 228 ARG A CA 1
ATOM 1887 C C . ARG A 1 228 ? 20.594 22.906 -0.889 1 96.31 228 ARG A C 1
ATOM 1889 O O . ARG A 1 228 ? 21.578 23.125 -1.598 1 96.31 228 ARG A O 1
ATOM 1896 N N . SER A 1 229 ? 19.531 22.188 -1.347 1 95.31 229 SER A N 1
ATOM 1897 C CA . SER A 1 229 ? 19.438 21.672 -2.709 1 95.31 229 SER A CA 1
ATOM 1898 C C . SER A 1 229 ? 17.984 21.516 -3.141 1 95.31 229 SER A C 1
ATOM 1900 O O . SER A 1 229 ? 17.062 21.703 -2.334 1 95.31 229 SER A O 1
ATOM 1902 N N . GLU A 1 230 ? 17.828 21.188 -4.395 1 94.31 230 GLU A N 1
ATOM 1903 C CA . GLU A 1 230 ? 16.5 20.906 -4.914 1 94.31 230 GLU A CA 1
ATOM 1904 C C . GLU A 1 230 ? 15.898 19.672 -4.27 1 94.31 230 GLU A C 1
ATOM 1906 O O . GLU A 1 230 ? 14.68 19.562 -4.129 1 94.31 230 GLU A O 1
ATOM 1911 N N . PHE A 1 231 ? 16.719 18.812 -3.756 1 93.5 231 PHE A N 1
ATOM 1912 C CA . PHE A 1 231 ? 16.281 17.562 -3.158 1 93.5 231 PHE A CA 1
ATOM 1913 C C . PHE A 1 231 ? 15.719 17.797 -1.761 1 93.5 231 PHE A C 1
ATOM 1915 O O . PHE A 1 231 ? 14.969 16.969 -1.24 1 93.5 231 PHE A O 1
ATOM 1922 N N . GLU A 1 232 ? 16.062 18.953 -1.206 1 95.62 232 GLU A N 1
ATOM 1923 C CA . GLU A 1 232 ? 15.594 19.281 0.135 1 95.62 232 GLU A CA 1
ATOM 1924 C C . GLU A 1 232 ? 14.531 20.375 0.092 1 95.62 232 GLU A C 1
ATOM 1926 O O . GLU A 1 232 ? 14.156 20.938 1.13 1 95.62 232 GLU A O 1
ATOM 1931 N N . THR A 1 233 ? 14.117 20.719 -1.111 1 98 233 THR A N 1
ATOM 1932 C CA . THR A 1 233 ? 13.047 21.703 -1.251 1 98 233 THR A CA 1
ATOM 1933 C C . THR A 1 233 ? 11.68 21.031 -1.093 1 98 233 THR A C 1
ATOM 1935 O O . THR A 1 233 ? 11.391 20.031 -1.749 1 98 233 THR A O 1
ATOM 1938 N N . LEU A 1 234 ? 10.891 21.531 -0.163 1 98.38 234 LEU A N 1
ATOM 1939 C CA . LEU A 1 234 ? 9.57 21.016 0.172 1 98.38 234 LEU A CA 1
ATOM 1940 C C . LEU A 1 234 ? 9.656 19.547 0.583 1 98.38 234 LEU A C 1
ATOM 1942 O O . LEU A 1 234 ? 8.914 18.703 0.065 1 98.38 234 LEU A O 1
ATOM 1946 N N . PRO A 1 235 ? 10.5 19.297 1.562 1 97.19 235 PRO A N 1
ATOM 1947 C CA . PRO A 1 235 ? 10.68 17.906 1.972 1 97.19 235 PRO A CA 1
ATOM 1948 C C . PRO A 1 235 ? 9.438 17.328 2.65 1 97.19 235 PRO A C 1
ATOM 1950 O O . PRO A 1 235 ? 8.617 18.078 3.186 1 97.19 235 PRO A O 1
ATOM 1953 N N . ARG A 1 236 ? 9.344 16.016 2.645 1 95.56 236 ARG A N 1
ATOM 1954 C CA . ARG A 1 236 ? 8.211 15.336 3.266 1 95.56 236 ARG A CA 1
ATOM 1955 C C . ARG A 1 236 ? 8.5 15.023 4.73 1 95.56 236 ARG A C 1
ATOM 1957 O O . ARG A 1 236 ? 7.582 14.719 5.496 1 95.56 236 ARG A O 1
ATOM 1964 N N . THR A 1 237 ? 9.742 15.055 4.996 1 94.94 237 THR A N 1
ATOM 1965 C CA . THR A 1 237 ? 10.156 14.742 6.363 1 94.94 237 THR A CA 1
ATOM 1966 C C . THR A 1 237 ? 11.141 15.781 6.879 1 94.94 237 THR A C 1
ATOM 1968 O O . THR A 1 237 ? 11.875 16.391 6.098 1 94.94 237 THR A O 1
ATOM 1971 N N . SER A 1 238 ? 11.125 16 8.18 1 96.44 238 SER A N 1
ATOM 1972 C CA . SER A 1 238 ? 12.031 16.969 8.797 1 96.44 238 SER A CA 1
ATOM 1973 C C . SER A 1 238 ? 13.484 16.516 8.68 1 96.44 238 SER A C 1
ATOM 1975 O O . SER A 1 238 ? 13.758 15.32 8.516 1 96.44 238 SER A O 1
ATOM 1977 N N . SER A 1 239 ? 14.352 17.422 8.797 1 94.88 239 SER A N 1
ATOM 1978 C CA . SER A 1 239 ? 15.773 17.125 8.664 1 94.88 239 SER A CA 1
ATOM 1979 C C . SER A 1 239 ? 16.375 16.703 10 1 94.88 239 SER A C 1
ATOM 1981 O O . SER A 1 239 ? 15.766 16.875 11.047 1 94.88 239 SER A O 1
ATOM 1983 N N . ARG A 1 240 ? 17.594 16.203 9.906 1 91.5 240 ARG A N 1
ATOM 1984 C CA . ARG A 1 240 ? 18.469 16.141 11.078 1 91.5 240 ARG A CA 1
ATOM 1985 C C . ARG A 1 240 ? 18.938 17.516 11.5 1 91.5 240 ARG A C 1
ATOM 1987 O O . ARG A 1 240 ? 18.609 18.516 10.852 1 91.5 240 ARG A O 1
ATOM 1994 N N . ASN A 1 241 ? 19.672 17.578 12.664 1 94 241 ASN A N 1
ATOM 1995 C CA . ASN A 1 241 ? 20.328 18.828 13.07 1 94 241 ASN A CA 1
ATOM 1996 C C . ASN A 1 241 ? 21.547 19.125 12.203 1 94 241 ASN A C 1
ATOM 1998 O O . ASN A 1 241 ? 22.391 18.25 12 1 94 241 ASN A O 1
ATOM 2002 N N . PHE A 1 242 ? 21.625 20.328 11.695 1 95.38 242 PHE A N 1
ATOM 2003 C CA . PHE A 1 242 ? 22.75 20.703 10.852 1 95.38 242 PHE A CA 1
ATOM 2004 C C . PHE A 1 242 ? 23.828 21.422 11.664 1 95.38 242 PHE A C 1
ATOM 2006 O O . PHE A 1 242 ? 23.531 22.047 12.688 1 95.38 242 PHE A O 1
ATOM 2013 N N . HIS A 1 243 ? 25 21.25 11.148 1 93.62 243 HIS A N 1
ATOM 2014 C CA . HIS A 1 243 ? 26.078 22.125 11.602 1 93.62 243 HIS A CA 1
ATOM 2015 C C . HIS A 1 243 ? 26.094 23.422 10.812 1 93.62 243 HIS A C 1
ATOM 2017 O O . HIS A 1 243 ? 25.672 23.469 9.656 1 93.62 243 HIS A O 1
ATOM 2023 N N . GLN A 1 244 ? 26.641 24.406 11.539 1 93.06 244 GLN A N 1
ATOM 2024 C CA . GLN A 1 244 ? 26.641 25.734 10.93 1 93.06 244 GLN A CA 1
ATOM 2025 C C . GLN A 1 244 ? 27.391 25.719 9.602 1 93.06 244 GLN A C 1
ATOM 2027 O O . GLN A 1 244 ? 27.016 26.453 8.672 1 93.06 244 GLN A O 1
ATOM 2032 N N . ASP A 1 245 ? 28.328 24.875 9.445 1 93.94 245 ASP A N 1
ATOM 2033 C CA . ASP A 1 245 ? 29.156 24.844 8.25 1 93.94 245 ASP A CA 1
ATOM 2034 C C . ASP A 1 245 ? 28.422 24.219 7.074 1 93.94 245 ASP A C 1
ATOM 2036 O O . ASP A 1 245 ? 28.859 24.328 5.926 1 93.94 245 ASP A O 1
ATOM 2040 N N . GLU A 1 246 ? 27.219 23.703 7.344 1 94.81 246 GLU A N 1
ATOM 2041 C CA . GLU A 1 246 ? 26.484 22.969 6.312 1 94.81 246 GLU A CA 1
ATOM 2042 C C . GLU A 1 246 ? 25.422 23.828 5.668 1 94.81 246 GLU A C 1
ATOM 2044 O O . GLU A 1 246 ? 24.859 23.469 4.633 1 94.81 246 GLU A O 1
ATOM 2049 N N . ILE A 1 247 ? 25.078 24.953 6.246 1 96.25 247 ILE A N 1
ATOM 2050 C CA . ILE A 1 247 ? 23.797 25.547 5.891 1 96.25 247 ILE A CA 1
ATOM 2051 C C . ILE A 1 247 ? 24.031 26.891 5.199 1 96.25 247 ILE A C 1
ATOM 2053 O O . ILE A 1 247 ? 23.078 27.562 4.781 1 96.25 247 ILE A O 1
ATOM 2057 N N . GLY A 1 248 ? 25.203 27.344 5.023 1 95.12 248 GLY A N 1
ATOM 2058 C CA . GLY A 1 248 ? 25.5 28.547 4.254 1 95.12 248 GLY A CA 1
ATOM 2059 C C . GLY A 1 248 ? 25.141 29.828 4.988 1 95.12 248 GLY A C 1
ATOM 2060 O O . GLY A 1 248 ? 25.281 29.906 6.211 1 95.12 248 GLY A O 1
ATOM 2061 N N . GLU A 1 249 ? 24.734 30.953 4.129 1 97 249 GLU A N 1
ATOM 2062 C CA . GLU A 1 249 ? 24.406 32.25 4.684 1 97 249 GLU A CA 1
ATOM 2063 C C . GLU A 1 249 ? 22.906 32.438 4.844 1 97 249 GLU A C 1
ATOM 2065 O O . GLU A 1 249 ? 22.125 32 3.98 1 97 249 GLU A O 1
ATOM 2070 N N . PRO A 1 250 ? 22.547 33.031 5.887 1 98.06 250 PRO A N 1
ATOM 2071 C CA . PRO A 1 250 ? 21.109 33.219 6.086 1 98.06 250 PRO A CA 1
ATOM 2072 C C . PRO A 1 250 ? 20.516 34.219 5.109 1 98.06 250 PRO A C 1
ATOM 2074 O O . PRO A 1 250 ? 21.172 35.219 4.762 1 98.06 250 PRO A O 1
ATOM 2077 N N . ILE A 1 251 ? 19.312 34 4.723 1 98.19 251 ILE A N 1
ATOM 2078 C CA . ILE A 1 251 ? 18.594 34.969 3.875 1 98.19 251 ILE A CA 1
ATOM 2079 C C . ILE A 1 251 ? 17.812 35.938 4.746 1 98.19 251 ILE A C 1
ATOM 2081 O O . ILE A 1 251 ? 17.328 36.938 4.262 1 98.19 251 ILE A O 1
ATOM 2085 N N . LEU A 1 252 ? 17.578 35.562 5.953 1 98.31 252 LEU A N 1
ATOM 2086 C CA . LEU A 1 252 ? 16.969 36.438 6.965 1 98.31 252 LEU A CA 1
ATOM 2087 C C . LEU A 1 252 ? 17.734 36.344 8.281 1 98.31 252 LEU A C 1
ATOM 2089 O O . LEU A 1 252 ? 18.156 35.281 8.695 1 98.31 252 LEU A O 1
ATOM 2093 N N . ASP A 1 253 ? 18.016 37.438 8.891 1 98.06 253 ASP A N 1
ATOM 2094 C CA . ASP A 1 253 ? 18.688 37.594 10.172 1 98.06 253 ASP A CA 1
ATOM 2095 C C . ASP A 1 253 ? 18.109 38.75 10.961 1 98.06 253 ASP A C 1
ATOM 2097 O O . ASP A 1 253 ? 18.516 39.906 10.781 1 98.06 253 ASP A O 1
ATOM 2101 N N . VAL A 1 254 ? 17.156 38.375 11.852 1 97.75 254 VAL A N 1
ATOM 2102 C CA . VAL A 1 254 ? 16.406 39.469 12.5 1 97.75 254 VAL A CA 1
ATOM 2103 C C . VAL A 1 254 ? 16.094 39.062 13.938 1 97.75 254 VAL A C 1
ATOM 2105 O O . VAL A 1 254 ? 16.141 37.906 14.297 1 97.75 254 VAL A O 1
ATOM 2108 N N . ILE A 1 255 ? 15.805 40.062 14.727 1 97.31 255 ILE A N 1
ATOM 2109 C CA . ILE A 1 255 ? 15.227 39.844 16.047 1 97.31 255 ILE A CA 1
ATOM 2110 C C . ILE A 1 255 ? 13.719 40.062 15.992 1 97.31 255 ILE A C 1
ATOM 2112 O O . ILE A 1 255 ? 13.242 41.156 15.656 1 97.31 255 ILE A O 1
ATOM 2116 N N . LEU A 1 256 ? 13 39.031 16.234 1 97.75 256 LEU A N 1
ATOM 2117 C CA . LEU A 1 256 ? 11.555 39.156 16.328 1 97.75 256 LEU A CA 1
ATOM 2118 C C . LEU A 1 256 ? 11.148 39.719 17.703 1 97.75 256 LEU A C 1
ATOM 2120 O O . LEU A 1 256 ? 11.656 39.25 18.734 1 97.75 256 LEU A O 1
ATOM 2124 N N . ARG A 1 257 ? 10.25 40.656 17.656 1 97.12 257 ARG A N 1
ATOM 2125 C CA . ARG A 1 257 ? 9.695 41.281 18.859 1 97.12 257 ARG A CA 1
ATOM 2126 C C . ARG A 1 257 ? 8.203 41 18.969 1 97.12 257 ARG A C 1
ATOM 2128 O O . ARG A 1 257 ? 7.566 40.594 18 1 97.12 257 ARG A O 1
ATOM 2135 N N . PRO A 1 258 ? 7.648 41.219 20.188 1 97.5 258 PRO A N 1
ATOM 2136 C CA . PRO A 1 258 ? 6.219 40.938 20.328 1 97.5 258 PRO A CA 1
ATOM 2137 C C . PRO A 1 258 ? 5.363 41.594 19.266 1 97.5 258 PRO A C 1
ATOM 2139 O O . PRO A 1 258 ? 5.496 42.812 19.031 1 97.5 258 PRO A O 1
ATOM 2142 N N . GLY A 1 259 ? 4.539 40.781 18.641 1 97.75 259 GLY A N 1
ATOM 2143 C CA . GLY A 1 259 ? 3.701 41.281 17.562 1 97.75 259 GLY A CA 1
ATOM 2144 C C . GLY A 1 259 ? 4.227 40.938 16.172 1 97.75 259 GLY A C 1
ATOM 2145 O O . GLY A 1 259 ? 3.475 40.938 15.203 1 97.75 259 GLY A O 1
ATOM 2146 N N . ASP A 1 260 ? 5.477 40.625 16.062 1 98.25 260 ASP A N 1
ATOM 2147 C CA . ASP A 1 260 ? 6.082 40.281 14.781 1 98.25 260 ASP A CA 1
ATOM 2148 C C . ASP A 1 260 ? 5.672 38.906 14.32 1 98.25 260 ASP A C 1
ATOM 2150 O O . ASP A 1 260 ? 5.309 38.062 15.133 1 98.25 260 ASP A O 1
ATOM 2154 N N . PHE A 1 261 ? 5.703 38.781 12.938 1 98.56 261 PHE A N 1
ATOM 2155 C CA . PHE A 1 261 ? 5.285 37.562 12.289 1 98.56 261 PHE A CA 1
ATOM 2156 C C . PHE A 1 261 ? 6.34 37.062 11.297 1 98.56 261 PHE A C 1
ATOM 2158 O O . PHE A 1 261 ? 6.988 37.875 10.641 1 98.56 261 PHE A O 1
ATOM 2165 N N . LEU A 1 262 ? 6.539 35.719 11.242 1 98.88 262 LEU A N 1
ATOM 2166 C CA . LEU A 1 262 ? 7.469 35.094 10.289 1 98.88 262 LEU A CA 1
ATOM 2167 C C . LEU A 1 262 ? 6.879 33.844 9.695 1 98.88 262 LEU A C 1
ATOM 2169 O O . LEU A 1 262 ? 6.477 32.938 10.43 1 98.88 262 LEU A O 1
ATOM 2173 N N . TYR A 1 263 ? 6.754 33.812 8.375 1 98.81 263 TYR A N 1
ATOM 2174 C CA . TYR A 1 263 ? 6.398 32.594 7.629 1 98.81 263 TYR A CA 1
ATOM 2175 C C . TYR A 1 263 ? 7.629 31.969 6.984 1 98.81 263 TYR A C 1
ATOM 2177 O O . TYR A 1 263 ? 8.43 32.656 6.355 1 98.81 263 TYR A O 1
ATOM 2185 N N . MET A 1 264 ? 7.746 30.672 7.156 1 98.75 264 MET A N 1
ATOM 2186 C CA . MET A 1 264 ? 8.805 29.891 6.504 1 98.75 264 MET A CA 1
ATOM 2187 C C . MET A 1 264 ? 8.227 28.688 5.766 1 98.75 264 MET A C 1
ATOM 2189 O O . MET A 1 264 ? 7.527 27.875 6.363 1 98.75 264 MET A O 1
ATOM 2193 N N . PRO A 1 265 ? 8.555 28.562 4.527 1 98.31 265 PRO A N 1
ATOM 2194 C CA . PRO A 1 265 ? 8.086 27.375 3.799 1 98.31 265 PRO A CA 1
ATOM 2195 C C . PRO A 1 265 ? 8.719 26.094 4.301 1 98.31 265 PRO A C 1
ATOM 2197 O O . PRO A 1 265 ? 9.82 26.109 4.852 1 98.31 265 PRO A O 1
ATOM 2200 N N . ARG A 1 266 ? 7.988 25.031 4.035 1 97.94 266 ARG A N 1
ATOM 2201 C CA . ARG A 1 266 ? 8.508 23.688 4.273 1 97.94 266 ARG A CA 1
ATOM 2202 C C . ARG A 1 266 ? 9.875 23.516 3.623 1 97.94 266 ARG A C 1
ATOM 2204 O O . ARG A 1 266 ? 10.062 23.859 2.455 1 97.94 266 ARG A O 1
ATOM 2211 N N . GLY A 1 267 ? 10.883 23.094 4.438 1 97.88 267 GLY A N 1
ATOM 2212 C CA . GLY A 1 267 ? 12.211 22.844 3.906 1 97.88 267 GLY A CA 1
ATOM 2213 C C . GLY A 1 267 ? 13.203 23.953 4.195 1 97.88 267 GLY A C 1
ATOM 2214 O O . GLY A 1 267 ? 14.414 23.781 4.047 1 97.88 267 GLY A O 1
ATOM 2215 N N . TYR A 1 268 ? 12.758 25.156 4.539 1 98.56 268 TYR A N 1
ATOM 2216 C CA . TYR A 1 268 ? 13.68 26.219 4.902 1 98.56 268 TYR A CA 1
ATOM 2217 C C . TYR A 1 268 ? 14.328 25.953 6.254 1 98.56 268 TYR A C 1
ATOM 2219 O O . TYR A 1 268 ? 13.641 25.625 7.227 1 98.56 268 TYR A O 1
ATOM 2227 N N . ILE A 1 269 ? 15.602 26.078 6.266 1 98.62 269 ILE A N 1
ATOM 2228 C CA . ILE A 1 269 ? 16.375 25.828 7.48 1 98.62 269 ILE A CA 1
ATOM 2229 C C . ILE A 1 269 ? 16.266 27.047 8.398 1 98.62 269 ILE A C 1
ATOM 2231 O O . ILE A 1 269 ? 16.312 28.188 7.938 1 98.62 269 ILE A O 1
ATOM 2235 N N . HIS A 1 270 ? 16.156 26.781 9.664 1 98.62 270 HIS A N 1
ATOM 2236 C CA . HIS A 1 270 ? 16.078 27.891 10.602 1 98.62 270 HIS A CA 1
ATOM 2237 C C . HIS A 1 270 ? 16.75 27.547 11.93 1 98.62 270 HIS A C 1
ATOM 2239 O O . HIS A 1 270 ? 16.891 26.375 12.266 1 98.62 270 HIS A O 1
ATOM 2245 N N . GLN A 1 271 ? 17.188 28.5 12.586 1 97.06 271 GLN A N 1
ATOM 2246 C CA . GLN A 1 271 ? 17.656 28.469 13.969 1 97.06 271 GLN A CA 1
ATOM 2247 C C . GLN A 1 271 ? 17.328 29.781 14.688 1 97.06 271 GLN A C 1
ATOM 2249 O O . GLN A 1 271 ? 17.219 30.828 14.055 1 97.06 271 GLN A O 1
ATOM 2254 N N . ALA A 1 272 ? 17.109 29.688 15.914 1 97.06 272 ALA A N 1
ATOM 2255 C CA . ALA A 1 272 ? 16.75 30.844 16.703 1 97.06 272 ALA A CA 1
ATOM 2256 C C . ALA A 1 272 ? 17.344 30.766 18.109 1 97.06 272 ALA A C 1
ATOM 2258 O O . ALA A 1 272 ? 17.531 29.688 18.656 1 97.06 272 ALA A O 1
ATOM 2259 N N . ASP A 1 273 ? 17.734 31.953 18.656 1 95.5 273 ASP A N 1
ATOM 2260 C CA . ASP A 1 273 ? 18.344 31.984 19.969 1 95.5 273 ASP A CA 1
ATOM 2261 C C . ASP A 1 273 ? 18.078 33.312 20.672 1 95.5 273 ASP A C 1
ATOM 2263 O O . ASP A 1 273 ? 17.5 34.25 20.062 1 95.5 273 ASP A O 1
ATOM 2267 N N . THR A 1 274 ? 18.375 33.344 21.906 1 94.75 274 THR A N 1
ATOM 2268 C CA . THR A 1 274 ? 18.359 34.562 22.703 1 94.75 274 THR A CA 1
ATOM 2269 C C . THR A 1 274 ? 19.75 34.906 23.188 1 94.75 274 THR A C 1
ATOM 2271 O O . THR A 1 274 ? 19.906 35.594 24.203 1 94.75 274 THR A O 1
ATOM 2274 N N . LEU A 1 275 ? 20.703 34.562 22.578 1 86.94 275 LEU A N 1
ATOM 2275 C CA . LEU A 1 275 ? 22.094 34.656 23.047 1 86.94 275 LEU A CA 1
ATOM 2276 C C . LEU A 1 275 ? 22.5 36.094 23.25 1 86.94 275 LEU A C 1
ATOM 2278 O O . LEU A 1 275 ? 23.328 36.406 24.109 1 86.94 275 LEU A O 1
ATOM 2282 N N . PHE A 1 276 ? 21.891 36.938 22.469 1 87.44 276 PHE A N 1
ATOM 2283 C CA . PHE A 1 276 ? 22.312 38.312 22.547 1 87.44 276 PHE A CA 1
ATOM 2284 C C . PHE A 1 276 ? 21.156 39.219 22.953 1 87.44 276 PHE A C 1
ATOM 2286 O O . PHE A 1 276 ? 21.141 40.406 22.641 1 87.44 276 PHE A O 1
ATOM 2293 N N . THR A 1 277 ? 20.188 38.594 23.5 1 87.75 277 THR A N 1
ATOM 2294 C CA . THR A 1 277 ? 19.062 39.344 24.016 1 87.75 277 THR A CA 1
ATOM 2295 C C . THR A 1 277 ? 19.016 39.312 25.531 1 87.75 277 THR A C 1
ATOM 2297 O O . THR A 1 277 ? 19.359 38.312 26.141 1 87.75 277 THR A O 1
ATOM 2300 N N . GLU A 1 278 ? 18.656 40.375 26.109 1 90.06 278 GLU A N 1
ATOM 2301 C CA . GLU A 1 278 ? 18.578 40.5 27.562 1 90.06 278 GLU A CA 1
ATOM 2302 C C . GLU A 1 278 ? 17.25 40 28.094 1 90.06 278 GLU A C 1
ATOM 2304 O O . GLU A 1 278 ? 17.078 39.812 29.312 1 90.06 278 GLU A O 1
ATOM 2309 N N . THR A 1 279 ? 16.422 39.719 27.219 1 94 279 THR A N 1
ATOM 2310 C CA . THR A 1 279 ? 15.094 39.281 27.641 1 94 279 THR A CA 1
ATOM 2311 C C . THR A 1 279 ? 14.852 37.844 27.219 1 94 279 THR A C 1
ATOM 2313 O O . THR A 1 279 ? 15.586 37.312 26.391 1 94 279 THR A O 1
ATOM 2316 N N . HIS A 1 280 ? 13.836 37.219 27.875 1 96.81 280 HIS A N 1
ATOM 2317 C CA . HIS A 1 280 ? 13.328 35.906 27.453 1 96.81 280 HIS A CA 1
ATOM 2318 C C . HIS A 1 280 ? 12.602 36 26.109 1 96.81 280 HIS A C 1
ATOM 2320 O O . HIS A 1 280 ? 12.539 37.094 25.516 1 96.81 280 HIS A O 1
ATOM 2326 N N . SER A 1 281 ? 12.172 34.875 25.609 1 98.06 281 SER A N 1
ATOM 2327 C CA . SER A 1 281 ? 11.352 34.875 24.406 1 98.06 281 SER A CA 1
ATOM 2328 C C . SER A 1 281 ? 10.227 33.844 24.531 1 98.06 281 SER A C 1
ATOM 2330 O O . SER A 1 281 ? 10.469 32.688 24.891 1 98.06 281 SER A O 1
ATOM 2332 N N . LEU A 1 282 ? 9.039 34.281 24.312 1 98.38 282 LEU A N 1
ATOM 2333 C CA . LEU A 1 282 ? 7.867 33.406 24.172 1 98.38 282 LEU A CA 1
ATOM 2334 C C . LEU A 1 282 ? 7.262 33.531 22.781 1 98.38 282 LEU A C 1
ATOM 2336 O O . LEU A 1 282 ? 6.801 34.594 22.391 1 98.38 282 LEU A O 1
ATOM 2340 N N . HIS A 1 283 ? 7.293 32.469 22.016 1 98.44 283 HIS A N 1
ATOM 2341 C CA . HIS A 1 283 ? 6.664 32.469 20.703 1 98.44 283 HIS A CA 1
ATOM 2342 C C . HIS A 1 283 ? 5.891 31.188 20.438 1 98.44 283 HIS A C 1
ATOM 2344 O O . HIS A 1 283 ? 6.109 30.188 21.109 1 98.44 283 HIS A O 1
ATOM 2350 N N . LEU A 1 284 ? 4.902 31.281 19.516 1 98.75 284 LEU A N 1
ATOM 2351 C CA . LEU A 1 284 ? 4.125 30.156 19.016 1 98.75 284 LEU A CA 1
ATOM 2352 C C . LEU A 1 284 ? 4.508 29.844 17.562 1 98.75 284 LEU A C 1
ATOM 2354 O O . LEU A 1 284 ? 4.773 30.75 16.781 1 98.75 284 LEU A O 1
ATOM 2358 N N . THR A 1 285 ? 4.559 28.578 17.266 1 98.75 285 THR A N 1
ATOM 2359 C CA . THR A 1 285 ? 4.688 28.141 15.875 1 98.75 285 THR A CA 1
ATOM 2360 C C . THR A 1 285 ? 3.463 27.328 15.445 1 98.75 285 THR A C 1
ATOM 2362 O O . THR A 1 285 ? 3.266 26.203 15.906 1 98.75 285 THR A O 1
ATOM 2365 N N . PHE A 1 286 ? 2.646 27.969 14.602 1 98.62 286 PHE A N 1
ATOM 2366 C CA . PHE A 1 286 ? 1.575 27.219 13.945 1 98.62 286 PHE A CA 1
ATOM 2367 C C . PHE A 1 286 ? 2.09 26.531 12.695 1 98.62 286 PHE A C 1
ATOM 2369 O O . PHE A 1 286 ? 3.062 26.969 12.078 1 98.62 286 PHE A O 1
ATOM 2376 N N . SER A 1 287 ? 1.492 25.391 12.383 1 98.06 287 SER A N 1
ATOM 2377 C CA . SER A 1 287 ? 1.957 24.625 11.234 1 98.06 287 SER A CA 1
ATOM 2378 C C . SER A 1 287 ? 0.787 24.062 10.438 1 98.06 287 SER A C 1
ATOM 2380 O O . SER A 1 287 ? -0.311 23.891 10.977 1 98.06 287 SER A O 1
ATOM 2382 N N . SER A 1 288 ? 0.947 23.812 9.164 1 97 288 SER A N 1
ATOM 2383 C CA . SER A 1 288 ? 0.003 23.125 8.297 1 97 288 SER A CA 1
ATOM 2384 C C . SER A 1 288 ? 0.726 22.375 7.18 1 97 288 SER A C 1
ATOM 2386 O O . SER A 1 288 ? 1.949 22.469 7.059 1 97 288 SER A O 1
ATOM 2388 N N . TYR A 1 289 ? 0.073 21.5 6.477 1 97.06 289 TYR A N 1
ATOM 2389 C CA . TYR A 1 289 ? 0.483 20.859 5.23 1 97.06 289 TYR A CA 1
ATOM 2390 C C . TYR A 1 289 ? 1.465 19.734 5.492 1 97.06 289 TYR A C 1
ATOM 2392 O O . TYR A 1 289 ? 2.279 19.391 4.629 1 97.06 289 TYR A O 1
ATOM 2400 N N . GLN A 1 290 ? 1.426 19.188 6.66 1 95.75 290 GLN A N 1
ATOM 2401 C CA . GLN A 1 290 ? 2.172 17.953 6.859 1 95.75 290 GLN A CA 1
ATOM 2402 C C . GLN A 1 290 ? 1.603 16.812 6 1 95.75 290 GLN A C 1
ATOM 2404 O O . GLN A 1 290 ? 0.408 16.516 6.07 1 95.75 290 GLN A O 1
ATOM 2409 N N . GLN A 1 291 ? 2.416 16.234 5.164 1 96.06 291 GLN A N 1
ATOM 2410 C CA . GLN A 1 291 ? 2.027 15.133 4.285 1 96.06 291 GLN A CA 1
ATOM 2411 C C . GLN A 1 291 ? 0.813 15.516 3.439 1 96.06 291 GLN A C 1
ATOM 2413 O O . GLN A 1 291 ? -0.127 14.727 3.307 1 96.06 291 GLN A O 1
ATOM 2418 N N . ASN A 1 292 ? 0.725 16.688 3.029 1 97.19 292 ASN A N 1
ATOM 2419 C CA . ASN A 1 292 ? -0.323 17.234 2.176 1 97.19 292 ASN A CA 1
ATOM 2420 C C . ASN A 1 292 ? 0.227 17.672 0.818 1 97.19 292 ASN A C 1
ATOM 2422 O O . ASN A 1 292 ? -0.022 18.781 0.368 1 97.19 292 ASN A O 1
ATOM 2426 N N . SER A 1 293 ? 0.959 16.719 0.162 1 98 293 SER A N 1
ATOM 2427 C CA . SER A 1 293 ? 1.625 17 -1.106 1 98 293 SER A CA 1
ATOM 2428 C C . SER A 1 293 ? 0.957 16.266 -2.258 1 98 293 SER A C 1
ATOM 2430 O O . SER A 1 293 ? 0.104 15.398 -2.033 1 98 293 SER A O 1
ATOM 2432 N N . MET A 1 294 ? 1.4 16.641 -3.467 1 98.38 294 MET A N 1
ATOM 2433 C CA . MET A 1 294 ? 0.926 15.938 -4.656 1 98.38 294 MET A CA 1
ATOM 2434 C C . MET A 1 294 ? 1.276 14.453 -4.594 1 98.38 294 MET A C 1
ATOM 2436 O O . MET A 1 294 ? 0.486 13.602 -5.012 1 98.38 294 MET A O 1
ATOM 2440 N N . TYR A 1 295 ? 2.406 14.125 -4.062 1 98.38 295 TYR A N 1
ATOM 2441 C CA . TYR A 1 295 ? 2.803 12.734 -3.898 1 98.38 295 TYR A CA 1
ATOM 2442 C C . TYR A 1 295 ? 1.797 11.977 -3.037 1 98.38 295 TYR A C 1
ATOM 2444 O O . TYR A 1 295 ? 1.355 10.883 -3.402 1 98.38 295 TYR A O 1
ATOM 2452 N N . ASP A 1 296 ? 1.449 12.57 -1.937 1 98.12 296 ASP A N 1
ATOM 2453 C CA . ASP A 1 296 ? 0.514 11.938 -1.014 1 98.12 296 ASP A CA 1
ATOM 2454 C C . ASP A 1 296 ? -0.829 11.664 -1.69 1 98.12 296 ASP A C 1
ATOM 2456 O O . ASP A 1 296 ? -1.417 10.602 -1.512 1 98.12 296 ASP A O 1
ATOM 2460 N N . PHE A 1 297 ? -1.235 12.594 -2.424 1 98.31 297 PHE A N 1
ATOM 2461 C CA . PHE A 1 297 ? -2.514 12.469 -3.117 1 98.31 297 PHE A CA 1
ATOM 2462 C C . PHE A 1 297 ? -2.416 11.477 -4.266 1 98.31 297 PHE A C 1
ATOM 2464 O O . PHE A 1 297 ? -3.328 10.672 -4.477 1 98.31 297 PHE A O 1
ATOM 2471 N N . LEU A 1 298 ? -1.32 11.492 -4.988 1 98.44 298 LEU A N 1
ATOM 2472 C CA . LEU A 1 298 ? -1.137 10.633 -6.152 1 98.44 298 LEU A CA 1
ATOM 2473 C C . LEU A 1 298 ? -1.109 9.164 -5.746 1 98.44 298 LEU A C 1
ATOM 2475 O O . LEU A 1 298 ? -1.555 8.297 -6.504 1 98.44 298 LEU A O 1
ATOM 2479 N N . GLN A 1 299 ? -0.6 8.891 -4.605 1 97.94 299 GLN A N 1
ATOM 2480 C CA . GLN A 1 299 ? -0.64 7.512 -4.137 1 97.94 299 GLN A CA 1
ATOM 2481 C C . GLN A 1 299 ? -2.07 6.98 -4.109 1 97.94 299 GLN A C 1
ATOM 2483 O O . GLN A 1 299 ? -2.328 5.855 -4.543 1 97.94 299 GLN A O 1
ATOM 2488 N N . VAL A 1 300 ? -2.967 7.805 -3.664 1 97.56 300 VAL A N 1
ATOM 2489 C CA . VAL A 1 300 ? -4.371 7.414 -3.594 1 97.56 300 VAL A CA 1
ATOM 2490 C C . VAL A 1 300 ? -4.965 7.355 -5 1 97.56 300 VAL A C 1
ATOM 2492 O O . VAL A 1 300 ? -5.676 6.41 -5.34 1 97.56 300 VAL A O 1
ATOM 2495 N N . VAL A 1 301 ? -4.637 8.328 -5.828 1 97.88 301 VAL A N 1
ATOM 2496 C CA . VAL A 1 301 ? -5.176 8.445 -7.18 1 97.88 301 VAL A CA 1
ATOM 2497 C C . VAL A 1 301 ? -4.766 7.23 -8.008 1 97.88 301 VAL A C 1
ATOM 2499 O O . VAL A 1 301 ? -5.605 6.594 -8.641 1 97.88 301 VAL A O 1
ATOM 2502 N N . VAL A 1 302 ? -3.52 6.914 -7.93 1 97.81 302 VAL A N 1
ATOM 2503 C CA . VAL A 1 302 ? -2.988 5.844 -8.773 1 97.81 302 VAL A CA 1
ATOM 2504 C C . VAL A 1 302 ? -3.531 4.5 -8.297 1 97.81 302 VAL A C 1
ATOM 2506 O O . VAL A 1 302 ? -3.918 3.658 -9.109 1 97.81 302 VAL A O 1
ATOM 2509 N N . ASN A 1 303 ? -3.561 4.32 -7.051 1 96.81 303 ASN A N 1
ATOM 2510 C CA . ASN A 1 303 ? -4.129 3.086 -6.52 1 96.81 303 ASN A CA 1
ATOM 2511 C C . ASN A 1 303 ? -5.582 2.906 -6.949 1 96.81 303 ASN A C 1
ATOM 2513 O O . ASN A 1 303 ? -5.98 1.821 -7.379 1 96.81 303 ASN A O 1
ATOM 2517 N N . ASN A 1 304 ? -6.328 3.932 -6.816 1 96.12 304 ASN A N 1
ATOM 2518 C CA . ASN A 1 304 ? -7.727 3.883 -7.223 1 96.12 304 ASN A CA 1
ATOM 2519 C C . ASN A 1 304 ? -7.867 3.633 -8.719 1 96.12 304 ASN A C 1
ATOM 2521 O O . ASN A 1 304 ? -8.727 2.859 -9.148 1 96.12 304 ASN A O 1
ATOM 2525 N N . SER A 1 305 ? -7.078 4.277 -9.477 1 97.81 305 SER A N 1
ATOM 2526 C CA . SER A 1 305 ? -7.125 4.113 -10.93 1 97.81 305 SER A CA 1
ATOM 2527 C C . SER A 1 305 ? -6.762 2.688 -11.336 1 97.81 305 SER A C 1
ATOM 2529 O O . SER A 1 305 ? -7.383 2.117 -12.234 1 97.81 305 SER A O 1
ATOM 2531 N N . LEU A 1 306 ? -5.77 2.117 -10.68 1 98.12 306 LEU A N 1
ATOM 2532 C CA . LEU A 1 306 ? -5.375 0.741 -10.961 1 98.12 306 LEU A CA 1
ATOM 2533 C C . LEU A 1 306 ? -6.5 -0.228 -10.602 1 98.12 306 LEU A C 1
ATOM 2535 O O . LEU A 1 306 ? -6.789 -1.153 -11.367 1 98.12 306 LEU A O 1
ATOM 2539 N N . ASN A 1 307 ? -7.109 0.026 -9.508 1 96.31 307 ASN A N 1
ATOM 2540 C CA . ASN A 1 307 ? -8.227 -0.817 -9.086 1 96.31 307 ASN A CA 1
ATOM 2541 C C . ASN A 1 307 ? -9.383 -0.748 -10.078 1 96.31 307 ASN A C 1
ATOM 2543 O O . ASN A 1 307 ? -10.008 -1.765 -10.375 1 96.31 307 ASN A O 1
ATOM 2547 N N . ASN A 1 308 ? -9.609 0.419 -10.523 1 96.5 308 ASN A N 1
ATOM 2548 C CA . ASN A 1 308 ? -10.648 0.582 -11.539 1 96.5 308 ASN A CA 1
ATOM 2549 C C . ASN A 1 308 ? -10.242 -0.064 -12.859 1 96.5 308 ASN A C 1
ATOM 2551 O O . ASN A 1 308 ? -11.07 -0.703 -13.523 1 96.5 308 ASN A O 1
ATOM 2555 N N . ALA A 1 309 ? -9.023 0.115 -13.219 1 97.88 309 ALA A N 1
ATOM 2556 C CA . ALA A 1 309 ? -8.516 -0.401 -14.492 1 97.88 309 ALA A CA 1
ATOM 2557 C C . ALA A 1 309 ? -8.594 -1.925 -14.531 1 97.88 309 ALA A C 1
ATOM 2559 O O . ALA A 1 309 ? -9.039 -2.504 -15.531 1 97.88 309 ALA A O 1
ATOM 2560 N N . VAL A 1 310 ? -8.195 -2.566 -13.5 1 97.44 310 VAL A N 1
ATOM 2561 C CA . VAL A 1 310 ? -8.148 -4.023 -13.5 1 97.44 310 VAL A CA 1
ATOM 2562 C C . VAL A 1 310 ? -9.57 -4.586 -13.562 1 97.44 310 VAL A C 1
ATOM 2564 O O . VAL A 1 310 ? -9.797 -5.652 -14.133 1 97.44 310 VAL A O 1
ATOM 2567 N N . LYS A 1 311 ? -10.516 -3.867 -13.078 1 94.75 311 LYS A N 1
ATOM 2568 C CA . LYS A 1 311 ? -11.914 -4.293 -13.125 1 94.75 311 LYS A CA 1
ATOM 2569 C C . LYS A 1 311 ? -12.5 -4.109 -14.523 1 94.75 311 LYS A C 1
ATOM 2571 O O . LYS A 1 311 ? -13.312 -4.922 -14.969 1 94.75 311 LYS A O 1
ATOM 2576 N N . ASN A 1 312 ? -12 -3.096 -15.258 1 95.94 312 ASN A N 1
ATOM 2577 C CA . ASN A 1 312 ? -12.758 -2.664 -16.438 1 95.94 312 ASN A CA 1
ATOM 2578 C C . ASN A 1 312 ? -11.953 -2.844 -17.719 1 95.94 312 ASN A C 1
ATOM 2580 O O . ASN A 1 312 ? -12.492 -2.693 -18.812 1 95.94 312 ASN A O 1
ATOM 2584 N N . ASP A 1 313 ? -10.742 -3.141 -17.578 1 97.38 313 ASP A N 1
ATOM 2585 C CA . ASP A 1 313 ? -9.852 -3.182 -18.734 1 97.38 313 ASP A CA 1
ATOM 2586 C C . ASP A 1 313 ? -9 -4.449 -18.734 1 97.38 313 ASP A C 1
ATOM 2588 O O . ASP A 1 313 ? -8.102 -4.598 -17.906 1 97.38 313 ASP A O 1
ATOM 2592 N N . ILE A 1 314 ? -9.164 -5.312 -19.703 1 97.38 314 ILE A N 1
ATOM 2593 C CA . ILE A 1 314 ? -8.523 -6.621 -19.781 1 97.38 314 ILE A CA 1
ATOM 2594 C C . ILE A 1 314 ? -7.016 -6.445 -19.938 1 97.38 314 ILE A C 1
ATOM 2596 O O . ILE A 1 314 ? -6.238 -7.305 -19.5 1 97.38 314 ILE A O 1
ATOM 2600 N N . SER A 1 315 ? -6.57 -5.316 -20.484 1 97.75 315 SER A N 1
ATOM 2601 C CA . SER A 1 315 ? -5.145 -5.094 -20.688 1 97.75 315 SER A CA 1
ATOM 2602 C C . SER A 1 315 ? -4.383 -5.133 -19.375 1 97.75 315 SER A C 1
ATOM 2604 O O . SER A 1 315 ? -3.211 -5.523 -19.328 1 97.75 315 SER A O 1
ATOM 2606 N N . TYR A 1 316 ? -5.078 -4.781 -18.297 1 98.38 316 TYR A N 1
ATOM 2607 C CA . TYR A 1 316 ? -4.441 -4.766 -16.984 1 98.38 316 TYR A CA 1
ATOM 2608 C C . TYR A 1 316 ? -4.477 -6.148 -16.344 1 98.38 316 TYR A C 1
ATOM 2610 O O . TYR A 1 316 ? -3.732 -6.422 -15.398 1 98.38 316 TYR A O 1
ATOM 2618 N N . ARG A 1 317 ? -5.312 -7.062 -16.828 1 98.25 317 ARG A N 1
ATOM 2619 C CA . ARG A 1 317 ? -5.43 -8.414 -16.297 1 98.25 317 ARG A CA 1
ATOM 2620 C C . ARG A 1 317 ? -4.594 -9.398 -17.094 1 98.25 317 ARG A C 1
ATOM 2622 O O . ARG A 1 317 ? -4.43 -10.555 -16.703 1 98.25 317 ARG A O 1
ATOM 2629 N N . SER A 1 318 ? -4.062 -8.961 -18.203 1 97.94 318 SER A N 1
ATOM 2630 C CA . SER A 1 318 ? -3.23 -9.844 -19.016 1 97.94 318 SER A CA 1
ATOM 2631 C C . SER A 1 318 ? -2.006 -10.32 -18.25 1 97.94 318 SER A C 1
ATOM 2633 O O . SER A 1 318 ? -1.463 -9.586 -17.422 1 97.94 318 SER A O 1
ATOM 2635 N N . GLY A 1 319 ? -1.615 -11.555 -18.516 1 97.88 319 GLY A N 1
ATOM 2636 C CA . GLY A 1 319 ? -0.453 -12.125 -17.844 1 97.88 319 GLY A CA 1
ATOM 2637 C C . GLY A 1 319 ? 0.852 -11.477 -18.281 1 97.88 319 GLY A C 1
ATOM 2638 O O . GLY A 1 319 ? 0.963 -10.969 -19.391 1 97.88 319 GLY A O 1
ATOM 2639 N N . LEU A 1 320 ? 1.773 -11.508 -17.406 1 98 320 LEU A N 1
ATOM 2640 C CA . LEU A 1 320 ? 3.111 -11.023 -17.734 1 98 320 LEU A CA 1
ATOM 2641 C C . LEU A 1 320 ? 3.766 -11.906 -18.797 1 98 320 LEU A C 1
ATOM 2643 O O . LEU A 1 320 ? 3.453 -13.094 -18.891 1 98 320 LEU A O 1
ATOM 2647 N N . PRO A 1 321 ? 4.66 -11.297 -19.562 1 96.25 321 PRO A N 1
ATOM 2648 C CA . PRO A 1 321 ? 5.383 -12.141 -20.516 1 96.25 321 PRO A CA 1
ATOM 2649 C C . PRO A 1 321 ? 6.199 -13.242 -19.844 1 96.25 321 PRO A C 1
ATOM 2651 O O . PRO A 1 321 ? 6.793 -13.008 -18.781 1 96.25 321 PRO A O 1
ATOM 2654 N N . VAL A 1 322 ? 6.18 -14.438 -20.438 1 95 322 VAL A N 1
ATOM 2655 C CA . VAL A 1 322 ? 7 -15.523 -19.922 1 95 322 VAL A CA 1
ATOM 2656 C C . VAL A 1 322 ? 8.469 -15.117 -19.938 1 95 322 VAL A C 1
ATOM 2658 O O . VAL A 1 322 ? 8.969 -14.609 -20.938 1 95 322 VAL A O 1
ATOM 2661 N N . GLY A 1 323 ? 9.117 -15.203 -18.781 1 92.38 323 GLY A N 1
ATOM 2662 C CA . GLY A 1 323 ? 10.531 -14.891 -18.703 1 92.38 323 GLY A CA 1
ATOM 2663 C C . GLY A 1 323 ? 10.805 -13.43 -18.422 1 92.38 323 GLY A C 1
ATOM 2664 O O . GLY A 1 323 ? 11.93 -12.953 -18.609 1 92.38 323 GLY A O 1
ATOM 2665 N N . TYR A 1 324 ? 9.773 -12.633 -18.047 1 94.88 324 TYR A N 1
ATOM 2666 C CA . TYR A 1 324 ? 9.93 -11.195 -17.844 1 94.88 324 TYR A CA 1
ATOM 2667 C C . TYR A 1 324 ? 11.039 -10.914 -16.828 1 94.88 324 TYR A C 1
ATOM 2669 O O . TYR A 1 324 ? 11.633 -9.828 -16.844 1 94.88 324 TYR A O 1
ATOM 2677 N N . GLN A 1 325 ? 11.359 -11.867 -16 1 93.56 325 GLN A N 1
ATOM 2678 C CA . GLN A 1 325 ? 12.391 -11.719 -14.984 1 93.56 325 GLN A CA 1
ATOM 2679 C C . GLN A 1 325 ? 13.75 -11.453 -15.617 1 93.56 325 GLN A C 1
ATOM 2681 O O . GLN A 1 325 ? 14.641 -10.891 -14.969 1 93.56 325 GLN A O 1
ATOM 2686 N N . HIS A 1 326 ? 13.875 -11.836 -16.859 1 92 326 HIS A N 1
ATOM 2687 C CA . HIS A 1 326 ? 15.164 -11.711 -17.531 1 92 326 HIS A CA 1
ATOM 2688 C C . HIS A 1 326 ? 15.195 -10.492 -18.438 1 92 326 HIS A C 1
ATOM 2690 O O . HIS A 1 326 ? 16.172 -10.273 -19.172 1 92 326 HIS A O 1
ATOM 2696 N N . PHE A 1 327 ? 14.125 -9.695 -18.453 1 92.94 327 PHE A N 1
ATOM 2697 C CA . PHE A 1 327 ? 14.094 -8.453 -19.219 1 92.94 327 PHE A CA 1
ATOM 2698 C C . PHE A 1 327 ? 14.859 -7.352 -18.5 1 92.94 327 PHE A C 1
ATOM 2700 O O . PHE A 1 327 ? 15.141 -6.305 -19.094 1 92.94 327 PHE A O 1
ATOM 2707 N N . GLY A 1 328 ? 15.164 -7.637 -17.234 1 92.75 328 GLY A N 1
ATOM 2708 C CA . GLY A 1 328 ? 15.891 -6.66 -16.438 1 92.75 328 GLY A CA 1
ATOM 2709 C C . GLY A 1 328 ? 16.219 -7.152 -15.039 1 92.75 328 GLY A C 1
ATOM 2710 O O . GLY A 1 328 ? 15.922 -8.297 -14.695 1 92.75 328 GLY A O 1
ATOM 2711 N N . GLY A 1 329 ? 16.812 -6.23 -14.266 1 93.25 329 GLY A N 1
ATOM 2712 C CA . GLY A 1 329 ? 17.297 -6.543 -12.93 1 93.25 329 GLY A CA 1
ATOM 2713 C C . GLY A 1 329 ? 18.734 -6.141 -12.711 1 93.25 329 GLY A C 1
ATOM 2714 O O . GLY A 1 329 ? 19.438 -5.785 -13.656 1 93.25 329 GLY A O 1
ATOM 2715 N N . LEU A 1 330 ? 19.094 -6.258 -11.492 1 93 330 LEU A N 1
ATOM 2716 C CA . LEU A 1 330 ? 20.438 -5.855 -11.117 1 93 330 LEU A CA 1
ATOM 2717 C C . LEU A 1 330 ? 21.484 -6.66 -11.891 1 93 330 LEU A C 1
ATOM 2719 O O . LEU A 1 330 ? 22.484 -6.109 -12.344 1 93 330 LEU A O 1
ATOM 2723 N N . CYS A 1 331 ? 21.25 -7.93 -12.031 1 90.06 331 CYS A N 1
ATOM 2724 C CA . CYS A 1 331 ? 22.203 -8.797 -12.703 1 90.06 331 CYS A CA 1
ATOM 2725 C C . CYS A 1 331 ? 22.172 -8.578 -14.219 1 90.06 331 CYS A C 1
ATOM 2727 O O . CYS A 1 331 ? 23.188 -8.672 -14.891 1 90.06 331 CYS A O 1
ATOM 2729 N N . GLU A 1 332 ? 21.016 -8.281 -14.727 1 85.31 332 GLU A N 1
ATOM 2730 C CA . GLU A 1 332 ? 20.844 -8.133 -16.172 1 85.31 332 GLU A CA 1
ATOM 2731 C C . GLU A 1 332 ? 21.391 -6.793 -16.656 1 85.31 332 GLU A C 1
ATOM 2733 O O . GLU A 1 332 ? 21.594 -6.605 -17.859 1 85.31 332 GLU A O 1
ATOM 2738 N N . LEU A 1 333 ? 21.5 -5.832 -15.797 1 82.94 333 LEU A N 1
ATOM 2739 C CA . LEU A 1 333 ? 21.953 -4.488 -16.125 1 82.94 333 LEU A CA 1
ATOM 2740 C C . LEU A 1 333 ? 23.359 -4.52 -16.734 1 82.94 333 LEU A C 1
ATOM 2742 O O . LEU A 1 333 ? 23.734 -3.611 -17.484 1 82.94 333 LEU A O 1
ATOM 2746 N N . GLU A 1 334 ? 24.141 -5.535 -16.406 1 71.69 334 GLU A N 1
ATOM 2747 C CA . GLU A 1 334 ? 25.516 -5.617 -16.875 1 71.69 334 GLU A CA 1
ATOM 2748 C C . GLU A 1 334 ? 25.578 -6.02 -18.344 1 71.69 334 GLU A C 1
ATOM 2750 O O . GLU A 1 334 ? 26.578 -5.781 -19.031 1 71.69 334 GLU A O 1
ATOM 2755 N N . LYS A 1 335 ? 24.453 -6.512 -18.672 1 70 335 LYS A N 1
ATOM 2756 C CA . LYS A 1 335 ? 24.453 -6.93 -20.078 1 70 335 LYS A CA 1
ATOM 2757 C C . LYS A 1 335 ? 24.406 -5.723 -21.016 1 70 335 LYS A C 1
ATOM 2759 O O . LYS A 1 335 ? 23.766 -4.723 -20.703 1 70 335 LYS A O 1
ATOM 2764 N N . SER A 1 336 ? 25.5 -5.453 -21.734 1 60.69 336 SER A N 1
ATOM 2765 C CA . SER A 1 336 ? 25.703 -4.316 -22.625 1 60.69 336 SER A CA 1
ATOM 2766 C C . SER A 1 336 ? 24.453 -4.047 -23.469 1 60.69 336 SER A C 1
ATOM 2768 O O . SER A 1 336 ? 23.812 -4.977 -23.953 1 60.69 336 SER A O 1
ATOM 2770 N N . PRO A 1 337 ? 24.188 -2.783 -23.547 1 60.09 337 PRO A N 1
ATOM 2771 C CA . PRO A 1 337 ? 23.188 -2.439 -24.562 1 60.09 337 PRO A CA 1
ATOM 2772 C C . PRO A 1 337 ? 23.562 -2.975 -25.938 1 60.09 337 PRO A C 1
ATOM 2774 O O . PRO A 1 337 ? 24.734 -3.264 -26.203 1 60.09 337 PRO A O 1
ATOM 2777 N N . PRO A 1 338 ? 22.547 -3.238 -26.984 1 57.91 338 PRO A N 1
ATOM 2778 C CA . PRO A 1 338 ? 21.172 -2.73 -26.891 1 57.91 338 PRO A CA 1
ATOM 2779 C C . PRO A 1 338 ? 20.281 -3.619 -26.031 1 57.91 338 PRO A C 1
ATOM 2781 O O . PRO A 1 338 ? 20.5 -4.832 -25.953 1 57.91 338 PRO A O 1
ATOM 2784 N N . ARG A 1 339 ? 19.438 -3 -25.328 1 66.44 339 ARG A N 1
ATOM 2785 C CA . ARG A 1 339 ? 18.375 -3.709 -24.609 1 66.44 339 ARG A CA 1
ATOM 2786 C C . ARG A 1 339 ? 17.625 -4.645 -25.547 1 66.44 339 ARG A C 1
ATOM 2788 O O . ARG A 1 339 ? 17.469 -4.352 -26.734 1 66.44 339 ARG A O 1
ATOM 2795 N N . THR A 1 340 ? 17.344 -5.828 -25.094 1 83.19 340 THR A N 1
ATOM 2796 C CA . THR A 1 340 ? 16.625 -6.809 -25.906 1 83.19 340 THR A CA 1
ATOM 2797 C C . THR A 1 340 ? 15.297 -6.242 -26.391 1 83.19 340 THR A C 1
ATOM 2799 O O . THR A 1 340 ? 14.742 -5.332 -25.781 1 83.19 340 THR A O 1
ATOM 2802 N N . VAL A 1 341 ? 14.961 -6.547 -27.562 1 89.38 341 VAL A N 1
ATOM 2803 C CA . VAL A 1 341 ? 13.688 -6.148 -28.141 1 89.38 341 VAL A CA 1
ATOM 2804 C C . VAL A 1 341 ? 12.555 -6.473 -27.172 1 89.38 341 VAL A C 1
ATOM 2806 O O . VAL A 1 341 ? 11.609 -5.695 -27.031 1 89.38 341 VAL A O 1
ATOM 2809 N N . GLN A 1 342 ? 12.695 -7.551 -26.484 1 91 342 GLN A N 1
ATOM 2810 C CA . GLN A 1 342 ? 11.672 -7.977 -25.531 1 91 342 GLN A CA 1
ATOM 2811 C C . GLN A 1 342 ? 11.562 -7.004 -24.359 1 91 342 GLN A C 1
ATOM 2813 O O . GLN A 1 342 ? 10.461 -6.672 -23.922 1 91 342 GLN A O 1
ATOM 2818 N N . ARG A 1 343 ? 12.695 -6.559 -23.906 1 93.25 343 ARG A N 1
ATOM 2819 C CA . ARG A 1 343 ? 12.688 -5.582 -22.812 1 93.25 343 ARG A CA 1
ATOM 2820 C C . ARG A 1 343 ? 12.031 -4.277 -23.25 1 93.25 343 ARG A C 1
ATOM 2822 O O . ARG A 1 343 ? 11.227 -3.701 -22.516 1 93.25 343 ARG A O 1
ATOM 2829 N N . GLN A 1 344 ? 12.383 -3.801 -24.453 1 93.62 344 GLN A N 1
ATOM 2830 C CA . GLN A 1 344 ? 11.828 -2.549 -24.969 1 93.62 344 GLN A CA 1
ATOM 2831 C C . GLN A 1 344 ? 10.312 -2.643 -25.125 1 93.62 344 GLN A C 1
ATOM 2833 O O . GLN A 1 344 ? 9.586 -1.714 -24.766 1 93.62 344 GLN A O 1
ATOM 2838 N N . GLN A 1 345 ? 9.906 -3.762 -25.672 1 95.38 345 GLN A N 1
ATOM 2839 C CA . GLN A 1 345 ? 8.469 -3.967 -25.844 1 95.38 345 GLN A CA 1
ATOM 2840 C C . GLN A 1 345 ? 7.754 -3.982 -24.5 1 95.38 345 GLN A C 1
ATOM 2842 O O . GLN A 1 345 ? 6.672 -3.404 -24.359 1 95.38 345 GLN A O 1
ATOM 2847 N N . PHE A 1 346 ? 8.383 -4.617 -23.594 1 96.44 346 PHE A N 1
ATOM 2848 C CA . PHE A 1 346 ? 7.816 -4.699 -22.266 1 96.44 346 PHE A CA 1
ATOM 2849 C C . PHE A 1 346 ? 7.738 -3.32 -21.625 1 96.44 346 PHE A C 1
ATOM 2851 O O . PHE A 1 346 ? 6.703 -2.941 -21.062 1 96.44 346 PHE A O 1
ATOM 2858 N N . GLU A 1 347 ? 8.758 -2.584 -21.703 1 95.81 347 GLU A N 1
ATOM 2859 C CA . GLU A 1 347 ? 8.812 -1.229 -21.156 1 95.81 347 GLU A CA 1
ATOM 2860 C C . GLU A 1 347 ? 7.773 -0.328 -21.812 1 95.81 347 GLU A C 1
ATOM 2862 O O . GLU A 1 347 ? 7.113 0.464 -21.141 1 95.81 347 GLU A O 1
ATOM 2867 N N . ASN A 1 348 ? 7.621 -0.463 -23.125 1 96.81 348 ASN A N 1
ATOM 2868 C CA . ASN A 1 348 ? 6.617 0.314 -23.844 1 96.81 348 ASN A CA 1
ATOM 2869 C C . ASN A 1 348 ? 5.207 -0.026 -23.375 1 96.81 348 ASN A C 1
ATOM 2871 O O . ASN A 1 348 ? 4.363 0.863 -23.234 1 96.81 348 ASN A O 1
ATOM 2875 N N . GLN A 1 349 ? 4.984 -1.28 -23.188 1 97.69 349 GLN A N 1
ATOM 2876 C CA . GLN A 1 349 ? 3.676 -1.708 -22.703 1 97.69 349 GLN A CA 1
ATOM 2877 C C . GLN A 1 349 ? 3.379 -1.117 -21.328 1 97.69 349 GLN A C 1
ATOM 2879 O O . GLN A 1 349 ? 2.275 -0.629 -21.078 1 97.69 349 GLN A O 1
ATOM 2884 N N . ILE A 1 350 ? 4.34 -1.118 -20.484 1 98 350 ILE A N 1
ATOM 2885 C CA . ILE A 1 350 ? 4.207 -0.572 -19.125 1 98 350 ILE A CA 1
ATOM 2886 C C . ILE A 1 350 ? 3.883 0.917 -19.203 1 98 350 ILE A C 1
ATOM 2888 O O . ILE A 1 350 ? 2.934 1.386 -18.578 1 98 350 ILE A O 1
ATOM 2892 N N . ASN A 1 351 ? 4.621 1.617 -20.016 1 97.5 351 ASN A N 1
ATOM 2893 C CA . ASN A 1 351 ? 4.426 3.057 -20.141 1 97.5 351 ASN A CA 1
ATOM 2894 C C . ASN A 1 351 ? 3.053 3.389 -20.719 1 97.5 351 ASN A C 1
ATOM 2896 O O . ASN A 1 351 ? 2.418 4.359 -20.297 1 97.5 351 ASN A O 1
ATOM 2900 N N . GLN A 1 352 ? 2.674 2.576 -21.609 1 97.81 352 GLN A N 1
ATOM 2901 C CA . GLN A 1 352 ? 1.353 2.781 -22.188 1 97.81 352 GLN A CA 1
ATOM 2902 C C . GLN A 1 352 ? 0.252 2.574 -21.156 1 97.81 352 GLN A C 1
ATOM 2904 O O . GLN A 1 352 ? -0.702 3.352 -21.094 1 97.81 352 GLN A O 1
ATOM 2909 N N . LEU A 1 353 ? 0.36 1.553 -20.391 1 98.31 353 LEU A N 1
ATOM 2910 C CA . LEU A 1 353 ? -0.645 1.266 -19.375 1 98.31 353 LEU A CA 1
ATOM 2911 C C . LEU A 1 353 ? -0.668 2.357 -18.312 1 98.31 353 LEU A C 1
ATOM 2913 O O . LEU A 1 353 ? -1.735 2.723 -17.812 1 98.31 353 LEU A O 1
ATOM 2917 N N . ILE A 1 354 ? 0.476 2.908 -17.984 1 97.69 354 ILE A N 1
ATOM 2918 C CA . ILE A 1 354 ? 0.548 4.008 -17.031 1 97.69 354 ILE A CA 1
ATOM 2919 C C . ILE A 1 354 ? -0.144 5.238 -17.609 1 97.69 354 ILE A C 1
ATOM 2921 O O . ILE A 1 354 ? -0.954 5.879 -16.922 1 97.69 354 ILE A O 1
ATOM 2925 N N . ARG A 1 355 ? 0.143 5.539 -18.828 1 96.44 355 ARG A N 1
ATOM 2926 C CA . ARG A 1 355 ? -0.482 6.68 -19.5 1 96.44 355 ARG A CA 1
ATOM 2927 C C . ARG A 1 355 ? -1.999 6.523 -19.531 1 96.44 355 ARG A C 1
ATOM 2929 O O . ARG A 1 355 ? -2.732 7.496 -19.344 1 96.44 355 ARG A O 1
ATOM 2936 N N . ASN A 1 356 ? -2.424 5.301 -19.703 1 97.25 356 ASN A N 1
ATOM 2937 C CA . ASN A 1 356 ? -3.85 5.031 -19.859 1 97.25 356 ASN A CA 1
ATOM 2938 C C . ASN A 1 356 ? -4.582 5.074 -18.516 1 97.25 356 ASN A C 1
ATOM 2940 O O . ASN A 1 356 ? -5.809 4.992 -18.484 1 97.25 356 ASN A O 1
ATOM 2944 N N . LEU A 1 357 ? -3.92 5.219 -17.438 1 96.94 357 LEU A N 1
ATOM 2945 C CA . LEU A 1 357 ? -4.578 5.301 -16.141 1 96.94 357 LEU A CA 1
ATOM 2946 C C . LEU A 1 357 ? -5.527 6.488 -16.094 1 96.94 357 LEU A C 1
ATOM 2948 O O . LEU A 1 357 ? -6.508 6.473 -15.336 1 96.94 357 LEU A O 1
ATOM 2952 N N . LYS A 1 358 ? -5.266 7.527 -16.891 1 95.38 358 LYS A N 1
ATOM 2953 C CA . LYS A 1 358 ? -6.121 8.703 -16.938 1 95.38 358 LYS A CA 1
ATOM 2954 C C . LYS A 1 358 ? -7.555 8.328 -17.312 1 95.38 358 LYS A C 1
ATOM 2956 O O . LYS A 1 358 ? -8.508 8.977 -16.875 1 95.38 358 LYS A O 1
ATOM 2961 N N . ASN A 1 359 ? -7.648 7.215 -18.062 1 96.69 359 ASN A N 1
ATOM 2962 C CA . ASN A 1 359 ? -8.961 6.77 -18.516 1 96.69 359 ASN A CA 1
ATOM 2963 C C . ASN A 1 359 ? -9.742 6.082 -17.406 1 96.69 359 ASN A C 1
ATOM 2965 O O . ASN A 1 359 ? -10.945 5.855 -17.531 1 96.69 359 ASN A O 1
ATOM 2969 N N . HIS A 1 360 ? -9.055 5.777 -16.359 1 97.12 360 HIS A N 1
ATOM 2970 C CA . HIS A 1 360 ? -9.68 5.051 -15.266 1 97.12 360 HIS A CA 1
ATOM 2971 C C . HIS A 1 360 ? -9.672 5.879 -13.984 1 97.12 360 HIS A C 1
ATOM 2973 O O . HIS A 1 360 ? -9.906 5.348 -12.898 1 97.12 360 HIS A O 1
ATOM 2979 N N . LEU A 1 361 ? -9.406 7.156 -14.133 1 95.75 361 LEU A N 1
ATOM 2980 C CA . LEU A 1 361 ? -9.32 8.078 -13.008 1 95.75 361 LEU A CA 1
ATOM 2981 C C . LEU A 1 361 ? -10.703 8.422 -12.477 1 95.75 361 LEU A C 1
ATOM 2983 O O . LEU A 1 361 ? -11.602 8.781 -13.242 1 95.75 361 LEU A O 1
ATOM 2987 N N . ASP A 1 362 ? -10.93 8.195 -11.227 1 95.06 362 ASP A N 1
ATOM 2988 C CA . ASP A 1 362 ? -12.078 8.711 -10.484 1 95.06 362 ASP A CA 1
ATOM 2989 C C . ASP A 1 362 ? -11.648 9.773 -9.477 1 95.06 362 ASP A C 1
ATOM 2991 O O . ASP A 1 362 ? -11.414 9.469 -8.305 1 95.06 362 ASP A O 1
ATOM 2995 N N . LEU A 1 363 ? -11.57 10.953 -9.93 1 95.31 363 LEU A N 1
ATOM 2996 C CA . LEU A 1 363 ? -11.039 12.055 -9.133 1 95.31 363 LEU A CA 1
ATOM 2997 C C . LEU A 1 363 ? -11.898 12.312 -7.906 1 95.31 363 LEU A C 1
ATOM 2999 O O . LEU A 1 363 ? -11.383 12.602 -6.824 1 95.31 363 LEU A O 1
ATOM 3003 N N . ASP A 1 364 ? -13.219 12.281 -8.055 1 95.19 364 ASP A N 1
ATOM 3004 C CA . ASP A 1 364 ? -14.125 12.523 -6.938 1 95.19 364 ASP A CA 1
ATOM 3005 C C . ASP A 1 364 ? -13.875 11.531 -5.801 1 95.19 364 ASP A C 1
ATOM 3007 O O . ASP A 1 364 ? -13.719 11.93 -4.645 1 95.19 364 ASP A O 1
ATOM 3011 N N . HIS A 1 365 ? -13.773 10.266 -6.188 1 95.38 365 HIS A N 1
ATOM 3012 C CA . HIS A 1 365 ? -13.516 9.234 -5.188 1 95.38 365 HIS A CA 1
ATOM 3013 C C . HIS A 1 365 ? -12.156 9.43 -4.527 1 95.38 365 HIS A C 1
ATOM 3015 O O . HIS A 1 365 ? -12.023 9.266 -3.312 1 95.38 365 HIS A O 1
ATOM 3021 N N . ALA A 1 366 ? -11.18 9.781 -5.312 1 96.88 366 ALA A N 1
ATOM 3022 C CA . ALA A 1 366 ? -9.844 10.008 -4.781 1 96.88 366 ALA A CA 1
ATOM 3023 C C . ALA A 1 366 ? -9.828 11.18 -3.803 1 96.88 366 ALA A C 1
ATOM 3025 O O . ALA A 1 366 ? -9.188 11.109 -2.748 1 96.88 366 ALA A O 1
ATOM 3026 N N . ILE A 1 367 ? -10.516 12.234 -4.109 1 96.88 367 ILE A N 1
ATOM 3027 C CA . ILE A 1 367 ? -10.578 13.406 -3.238 1 96.88 367 ILE A CA 1
ATOM 3028 C C . ILE A 1 367 ? -11.266 13.031 -1.925 1 96.88 367 ILE A C 1
ATOM 3030 O O . ILE A 1 367 ? -10.789 13.391 -0.845 1 96.88 367 ILE A O 1
ATOM 3034 N N . ASP A 1 368 ? -12.344 12.281 -2.004 1 96.56 368 ASP A N 1
ATOM 3035 C CA . ASP A 1 368 ? -13.055 11.859 -0.801 1 96.56 368 ASP A CA 1
ATOM 3036 C C . ASP A 1 368 ? -12.156 11 0.09 1 96.56 368 ASP A C 1
ATOM 3038 O O . ASP A 1 368 ? -12.031 11.258 1.288 1 96.56 368 ASP A O 1
ATOM 3042 N N . LYS A 1 369 ? -11.5 10.062 -0.528 1 96 369 LYS A N 1
ATOM 3043 C CA . LYS A 1 369 ? -10.688 9.125 0.238 1 96 369 LYS A CA 1
ATOM 3044 C C . LYS A 1 369 ? -9.492 9.82 0.874 1 96 369 LYS A C 1
ATOM 3046 O O . LYS A 1 369 ? -9.18 9.586 2.043 1 96 369 LYS A O 1
ATOM 3051 N N . PHE A 1 370 ? -8.836 10.672 0.102 1 97.38 370 PHE A N 1
ATOM 3052 C CA . PHE A 1 370 ? -7.656 11.336 0.644 1 97.38 370 PHE A CA 1
ATOM 3053 C C . PHE A 1 370 ? -8.047 12.352 1.712 1 97.38 370 PHE A C 1
ATOM 3055 O O . PHE A 1 370 ? -7.359 12.492 2.725 1 97.38 370 PHE A O 1
ATOM 3062 N N . SER A 1 371 ? -9.125 13.086 1.51 1 95.69 371 SER A N 1
ATOM 3063 C CA . SER A 1 371 ? -9.586 14.055 2.498 1 95.69 371 SER A CA 1
ATOM 3064 C C . SER A 1 371 ? -9.938 13.375 3.816 1 95.69 371 SER A C 1
ATOM 3066 O O . SER A 1 371 ? -9.703 13.93 4.891 1 95.69 371 SER A O 1
ATOM 3068 N N . LEU A 1 372 ? -10.562 12.242 3.699 1 93.94 372 LEU A N 1
ATOM 3069 C CA . LEU A 1 372 ? -10.898 11.5 4.906 1 93.94 372 LEU A CA 1
ATOM 3070 C C . LEU A 1 372 ? -9.648 11.188 5.723 1 93.94 372 LEU A C 1
ATOM 3072 O O . LEU A 1 372 ? -9.609 11.438 6.93 1 93.94 372 LEU A O 1
ATOM 3076 N N . LYS A 1 373 ? -8.688 10.758 5.031 1 89.19 373 LYS A N 1
ATOM 3077 C CA . LYS A 1 373 ? -7.449 10.352 5.691 1 89.19 373 LYS A CA 1
ATOM 3078 C C . LYS A 1 373 ? -6.68 11.562 6.215 1 89.19 373 LYS A C 1
ATOM 3080 O O . LYS A 1 373 ? -6.195 11.555 7.348 1 89.19 373 LYS A O 1
ATOM 3085 N N . ASN A 1 374 ? -6.57 12.555 5.449 1 91.19 374 ASN A N 1
ATOM 3086 C CA . ASN A 1 374 ? -5.625 13.641 5.711 1 91.19 374 ASN A CA 1
ATOM 3087 C C . ASN A 1 374 ? -6.25 14.734 6.57 1 91.19 374 ASN A C 1
ATOM 3089 O O . ASN A 1 374 ? -5.543 15.453 7.277 1 91.19 374 ASN A O 1
ATOM 3093 N N . TYR A 1 375 ? -7.598 14.906 6.496 1 93.75 375 TYR A N 1
ATOM 3094 C CA . TYR A 1 375 ? -8.203 16.031 7.211 1 93.75 375 TYR A CA 1
ATOM 3095 C C . TYR A 1 375 ? -9.242 15.531 8.219 1 93.75 375 TYR A C 1
ATOM 3097 O O . TYR A 1 375 ? -9.094 15.75 9.422 1 93.75 375 TYR A O 1
ATOM 3105 N N . TYR A 1 376 ? -10.164 14.82 7.848 1 94.12 376 TYR A N 1
ATOM 3106 C CA . TYR A 1 376 ? -11.328 14.547 8.68 1 94.12 376 TYR A CA 1
ATOM 3107 C C . TYR A 1 376 ? -10.969 13.633 9.836 1 94.12 376 TYR A C 1
ATOM 3109 O O . TYR A 1 376 ? -11.539 13.734 10.922 1 94.12 376 TYR A O 1
ATOM 3117 N N . THR A 1 377 ? -9.984 12.812 9.602 1 91.81 377 THR A N 1
ATOM 3118 C CA . THR A 1 377 ? -9.555 11.914 10.664 1 91.81 377 THR A CA 1
ATOM 3119 C C . THR A 1 377 ? -8.656 12.656 11.656 1 91.81 377 THR A C 1
ATOM 3121 O O . THR A 1 377 ? -8.711 12.398 12.867 1 91.81 377 THR A O 1
ATOM 3124 N N . ASN A 1 378 ? -7.918 13.617 11.148 1 89.5 378 ASN A N 1
ATOM 3125 C CA . ASN A 1 378 ? -6.863 14.188 11.977 1 89.5 378 ASN A CA 1
ATOM 3126 C C . ASN A 1 378 ? -7.203 15.609 12.406 1 89.5 378 ASN A C 1
ATOM 3128 O O . ASN A 1 378 ? -6.52 16.188 13.258 1 89.5 378 ASN A O 1
ATOM 3132 N N . SER A 1 379 ? -8.25 16.172 11.953 1 93.44 379 SER A N 1
ATOM 3133 C CA . SER A 1 379 ? -8.562 17.562 12.234 1 93.44 379 SER A CA 1
ATOM 3134 C C . SER A 1 379 ? -9.094 17.734 13.656 1 93.44 379 SER A C 1
ATOM 3136 O O . SER A 1 379 ? -9.586 16.781 14.258 1 93.44 379 SER A O 1
ATOM 3138 N N . LEU A 1 380 ? -8.953 18.938 14.156 1 95.31 380 LEU A N 1
ATOM 3139 C CA . LEU A 1 380 ? -9.578 19.312 15.422 1 95.31 380 LEU A CA 1
ATOM 3140 C C . LEU A 1 380 ? -11.086 19.453 15.258 1 95.31 380 LEU A C 1
ATOM 3142 O O . LEU A 1 380 ? -11.57 19.828 14.188 1 95.31 380 LEU A O 1
ATOM 3146 N N . PRO A 1 381 ? -11.797 19.094 16.328 1 94.38 381 PRO A N 1
ATOM 3147 C CA . PRO A 1 381 ? -13.227 19.406 16.25 1 94.38 381 PRO A CA 1
ATOM 3148 C C . PRO A 1 381 ? -13.5 20.906 16.172 1 94.38 381 PRO A C 1
ATOM 3150 O O . PRO A 1 381 ? -12.695 21.703 16.656 1 94.38 381 PRO A O 1
ATOM 3153 N N . PRO A 1 382 ? -14.586 21.25 15.555 1 94.88 382 PRO A N 1
ATOM 3154 C CA . PRO A 1 382 ? -14.891 22.688 15.438 1 94.88 382 PRO A CA 1
ATOM 3155 C C . PRO A 1 382 ? -15.062 23.359 16.797 1 94.88 382 PRO A C 1
ATOM 3157 O O . PRO A 1 382 ? -15.594 22.766 17.734 1 94.88 382 PRO A O 1
ATOM 3160 N N . SER A 1 383 ? -14.578 24.578 16.859 1 95.06 383 SER A N 1
ATOM 3161 C CA . SER A 1 383 ? -14.844 25.422 18.031 1 95.06 383 SER A CA 1
ATOM 3162 C C . SER A 1 383 ? -16.172 26.156 17.891 1 95.06 383 SER A C 1
ATOM 3164 O O . SER A 1 383 ? -16.469 26.734 16.844 1 95.06 383 SER A O 1
ATOM 3166 N N . ILE A 1 384 ? -16.953 26.078 18.953 1 93.31 384 ILE A N 1
ATOM 3167 C CA . ILE A 1 384 ? -18.266 26.719 18.938 1 93.31 384 ILE A CA 1
ATOM 3168 C C . ILE A 1 384 ? -18.234 27.938 19.844 1 93.31 384 ILE A C 1
ATOM 3170 O O . ILE A 1 384 ? -17.953 27.828 21.047 1 93.31 384 ILE A O 1
ATOM 3174 N N . CYS A 1 385 ? -18.453 29.078 19.297 1 89.94 385 CYS A N 1
ATOM 3175 C CA . CYS A 1 385 ? -18.438 30.297 20.094 1 89.94 385 CYS A CA 1
ATOM 3176 C C . CYS A 1 385 ? -19.75 30.453 20.844 1 89.94 385 CYS A C 1
ATOM 3178 O O . CYS A 1 385 ? -20.703 29.719 20.625 1 89.94 385 CYS A O 1
ATOM 3180 N N . ASP A 1 386 ? -19.828 31.453 21.688 1 85.88 386 ASP A N 1
ATOM 3181 C CA . ASP A 1 386 ? -20.953 31.641 22.594 1 85.88 386 ASP A CA 1
ATOM 3182 C C . ASP A 1 386 ? -22.234 31.922 21.812 1 85.88 386 ASP A C 1
ATOM 3184 O O . ASP A 1 386 ? -23.297 31.391 22.125 1 85.88 386 ASP A O 1
ATOM 3188 N N . VAL A 1 387 ? -22.094 32.656 20.828 1 88.19 387 VAL A N 1
ATOM 3189 C CA . VAL A 1 387 ? -23.266 33.031 20.047 1 88.19 387 VAL A CA 1
ATOM 3190 C C . VAL A 1 387 ? -23.812 31.828 19.297 1 88.19 387 VAL A C 1
ATOM 3192 O O . VAL A 1 387 ? -25.016 31.688 19.125 1 88.19 387 VAL A O 1
ATOM 3195 N N . GLU A 1 388 ? -22.938 30.969 18.922 1 92.81 388 GLU A N 1
ATOM 3196 C CA . GLU A 1 388 ? -23.328 29.75 18.203 1 92.81 388 GLU A CA 1
ATOM 3197 C C . GLU A 1 388 ? -23.969 28.734 19.156 1 92.81 388 GLU A C 1
ATOM 3199 O O . GLU A 1 388 ? -24.859 27.984 18.766 1 92.81 388 GLU A O 1
ATOM 3204 N N . MET A 1 389 ? -23.484 28.719 20.328 1 89.5 389 MET A N 1
ATOM 3205 C CA . MET A 1 389 ? -23.922 27.734 21.312 1 89.5 389 MET A CA 1
ATOM 3206 C C . MET A 1 389 ? -25.438 27.812 21.516 1 89.5 389 MET A C 1
ATOM 3208 O O . MET A 1 389 ? -26.094 26.781 21.703 1 89.5 389 MET A O 1
ATOM 3212 N N . LEU A 1 390 ? -25.953 28.938 21.391 1 88.38 390 LEU A N 1
ATOM 3213 C CA . LEU A 1 390 ? -27.375 29.156 21.609 1 88.38 390 LEU A CA 1
ATOM 3214 C C . LEU A 1 390 ? -28.203 28.594 20.453 1 88.38 390 LEU A C 1
ATOM 3216 O O . LEU A 1 390 ? -29.422 28.453 20.578 1 88.38 390 LEU A O 1
ATOM 3220 N N . ARG A 1 391 ? -27.5 28.219 19.438 1 92.5 391 ARG A N 1
ATOM 3221 C CA . ARG A 1 391 ? -28.188 27.812 18.219 1 92.5 391 ARG A CA 1
ATOM 3222 C C . ARG A 1 391 ? -27.906 26.344 17.891 1 92.5 391 ARG A C 1
ATOM 3224 O O . ARG A 1 391 ? -28.219 25.875 16.797 1 92.5 391 ARG A O 1
ATOM 3231 N N . THR A 1 392 ? -27.266 25.641 18.812 1 91.06 392 THR A N 1
ATOM 3232 C CA . THR A 1 392 ? -26.875 24.25 18.594 1 91.06 392 THR A CA 1
ATOM 3233 C C . THR A 1 392 ? -27.562 23.344 19.609 1 91.06 392 THR A C 1
ATOM 3235 O O . THR A 1 392 ? -28.219 23.828 20.531 1 91.06 392 THR A O 1
ATOM 3238 N N . VAL A 1 393 ? -27.391 22.094 19.391 1 85.12 393 VAL A N 1
ATOM 3239 C CA . VAL A 1 393 ? -28 21.078 20.234 1 85.12 393 VAL A CA 1
ATOM 3240 C C . VAL A 1 393 ? -27.422 21.172 21.656 1 85.12 393 VAL A C 1
ATOM 3242 O O . VAL A 1 393 ? -28.062 20.75 22.609 1 85.12 393 VAL A O 1
ATOM 3245 N N . ALA A 1 394 ? -26.266 21.703 21.75 1 77.75 394 ALA A N 1
ATOM 3246 C CA . ALA A 1 394 ? -25.625 21.812 23.047 1 77.75 394 ALA A CA 1
ATOM 3247 C C . ALA A 1 394 ? -26.438 22.703 24 1 77.75 394 ALA A C 1
ATOM 3249 O O . ALA A 1 394 ? -26.297 22.609 25.219 1 77.75 394 ALA A O 1
ATOM 3250 N N . ASN A 1 395 ? -27.219 23.609 23.469 1 71.56 395 ASN A N 1
ATOM 3251 C CA . ASN A 1 395 ? -28.094 24.438 24.281 1 71.56 395 ASN A CA 1
ATOM 3252 C C . ASN A 1 395 ? -29.344 23.688 24.703 1 71.56 395 ASN A C 1
ATOM 3254 O O . ASN A 1 395 ? -30.297 24.297 25.219 1 71.56 395 ASN A O 1
ATOM 3258 N N . GLY A 1 396 ? -29.406 22.469 24.578 1 68.5 396 GLY A N 1
ATOM 3259 C CA . GLY A 1 396 ? -30.594 21.688 24.844 1 68.5 396 GLY A CA 1
ATOM 3260 C C . GLY A 1 396 ? -30.891 21.547 26.328 1 68.5 396 GLY A C 1
ATOM 3261 O O . GLY A 1 396 ? -30.641 22.469 27.109 1 68.5 396 GLY A O 1
ATOM 3262 N N . ALA A 1 397 ? -31.422 20.406 26.578 1 67.81 397 ALA A N 1
ATOM 3263 C CA . ALA A 1 397 ? -31.891 20.141 27.938 1 67.81 397 ALA A CA 1
ATOM 3264 C C . ALA A 1 397 ? -30.766 20.25 28.953 1 67.81 397 ALA A C 1
ATOM 3266 O O . ALA A 1 397 ? -29.641 19.797 28.688 1 67.81 397 ALA A O 1
ATOM 3267 N N . LYS A 1 398 ? -31.016 21.094 29.875 1 74.81 398 LYS A N 1
ATOM 3268 C CA . LYS A 1 398 ? -30.078 21.266 30.969 1 74.81 398 LYS A CA 1
ATOM 3269 C C . LYS A 1 398 ? -30.641 20.719 32.281 1 74.81 398 LYS A C 1
ATOM 3271 O O . LYS A 1 398 ? -31.859 20.734 32.5 1 74.81 398 LYS A O 1
ATOM 3276 N N . MET A 1 399 ? -29.812 20.172 32.969 1 77.62 399 MET A N 1
ATOM 3277 C CA . MET A 1 399 ? -30.188 19.672 34.281 1 77.62 399 MET A CA 1
ATOM 3278 C C . MET A 1 399 ? -30.266 20.812 35.281 1 77.62 399 MET A C 1
ATOM 3280 O O . MET A 1 399 ? -29.312 21.594 35.438 1 77.62 399 MET A O 1
ATOM 3284 N N . LEU A 1 400 ? -31.406 20.828 35.875 1 75.06 400 LEU A N 1
ATOM 3285 C CA . LEU A 1 400 ? -31.594 21.828 36.938 1 75.06 400 LEU A CA 1
ATOM 3286 C C . LEU A 1 400 ? -31.156 21.281 38.281 1 75.06 400 LEU A C 1
ATOM 3288 O O . LEU A 1 400 ? -31.109 20.062 38.469 1 75.06 400 LEU A O 1
ATOM 3292 N N . PRO A 1 401 ? -30.766 22.234 39.062 1 82.75 401 PRO A N 1
ATOM 3293 C CA . PRO A 1 401 ? -30.312 21.797 40.375 1 82.75 401 PRO A CA 1
ATOM 3294 C C . PRO A 1 401 ? -31.328 20.891 41.094 1 82.75 401 PRO A C 1
ATOM 3296 O O . PRO A 1 401 ? -30.969 20.062 41.906 1 82.75 401 PRO A O 1
ATOM 3299 N N . ASP A 1 402 ? -32.562 21.094 40.719 1 81.69 402 ASP A N 1
ATOM 3300 C CA . ASP A 1 402 ? -33.594 20.312 41.375 1 81.69 402 ASP A CA 1
ATOM 3301 C C . ASP A 1 402 ? -33.812 18.953 40.719 1 81.69 402 ASP A C 1
ATOM 3303 O O . ASP A 1 402 ? -34.719 18.219 41.062 1 81.69 402 ASP A O 1
ATOM 3307 N N . GLY A 1 403 ? -32.938 18.688 39.844 1 78.94 403 GLY A N 1
ATOM 3308 C CA . GLY A 1 403 ? -32.969 17.391 39.188 1 78.94 403 GLY A CA 1
ATOM 3309 C C . GLY A 1 403 ? -33.875 17.344 37.969 1 78.94 403 GLY A C 1
ATOM 3310 O O . GLY A 1 403 ? -34 16.297 37.312 1 78.94 403 GLY A O 1
ATOM 3311 N N . LYS A 1 404 ? -34.562 18.406 37.812 1 78.19 404 LYS A N 1
ATOM 3312 C CA . LYS A 1 404 ? -35.438 18.469 36.656 1 78.19 404 LYS A CA 1
ATOM 3313 C C . LYS A 1 404 ? -34.656 18.969 35.438 1 78.19 404 LYS A C 1
ATOM 3315 O O . LYS A 1 404 ? -33.625 19.609 35.562 1 78.19 404 LYS A O 1
ATOM 3320 N N . THR A 1 405 ? -34.938 18.359 34.312 1 75.56 405 THR A N 1
ATOM 3321 C CA . THR A 1 405 ? -34.281 18.812 33.062 1 75.56 405 THR A CA 1
ATOM 3322 C C . THR A 1 405 ? -35.094 19.906 32.406 1 75.56 405 THR A C 1
ATOM 3324 O O . THR A 1 405 ? -36.312 19.922 32.5 1 75.56 405 THR A O 1
ATOM 3327 N N . THR A 1 406 ? -34.438 20.984 32.156 1 67.5 406 THR A N 1
ATOM 3328 C CA . THR A 1 406 ? -35.125 21.953 31.312 1 67.5 406 THR A CA 1
ATOM 3329 C C . THR A 1 406 ? -35.125 21.516 29.859 1 67.5 406 THR A C 1
ATOM 3331 O O . THR A 1 406 ? -34.219 20.781 29.422 1 67.5 406 THR A O 1
ATOM 3334 N N . GLY A 1 407 ? -36.281 21.203 29.266 1 58.44 407 GLY A N 1
ATOM 3335 C CA . GLY A 1 407 ? -36.281 20.688 27.906 1 58.44 407 GLY A CA 1
ATOM 3336 C C . GLY A 1 407 ? -36.344 21.781 26.844 1 58.44 407 GLY A C 1
ATOM 3337 O O . GLY A 1 407 ? -37.375 22.406 26.672 1 58.44 407 GLY A O 1
ATOM 3338 N N . GLU A 1 408 ? -35.219 22.516 26.688 1 61.38 408 GLU A N 1
ATOM 3339 C CA . GLU A 1 408 ? -35.312 23.344 25.484 1 61.38 408 GLU A CA 1
ATOM 3340 C C . GLU A 1 408 ? -35.281 22.484 24.219 1 61.38 408 GLU A C 1
ATOM 3342 O O . GLU A 1 408 ? -34.406 21.641 24.047 1 61.38 408 GLU A O 1
ATOM 3347 N N . GLU A 1 409 ? -36.594 22.203 23.766 1 66.69 409 GLU A N 1
ATOM 3348 C CA . GLU A 1 409 ? -36.656 21.406 22.531 1 66.69 409 GLU A CA 1
ATOM 3349 C C . GLU A 1 409 ? -36.844 22.297 21.312 1 66.69 409 GLU A C 1
ATOM 3351 O O . GLU A 1 409 ? -37.562 23.297 21.359 1 66.69 409 GLU A O 1
ATOM 3356 N N . VAL A 1 410 ? -35.938 22.203 20.438 1 77.44 410 VAL A N 1
ATOM 3357 C CA . VAL A 1 410 ? -36.094 22.891 19.156 1 77.44 410 VAL A CA 1
ATOM 3358 C C . VAL A 1 410 ? -37.094 22.141 18.266 1 77.44 410 VAL A C 1
ATOM 3360 O O . VAL A 1 410 ? -37.062 20.906 18.234 1 77.44 410 VAL A O 1
ATOM 3363 N N . ASN A 1 411 ? -38.094 22.953 17.844 1 83.38 411 ASN A N 1
ATOM 3364 C CA . ASN A 1 411 ? -38.938 22.375 16.797 1 83.38 411 ASN A CA 1
ATOM 3365 C C . ASN A 1 411 ? -38.25 22.484 15.43 1 83.38 411 ASN A C 1
ATOM 3367 O O . ASN A 1 411 ? -38.375 23.5 14.742 1 83.38 411 ASN A O 1
ATOM 3371 N N . LEU A 1 412 ? -37.625 21.469 15.023 1 87.19 412 LEU A N 1
ATOM 3372 C CA . LEU A 1 412 ? -36.844 21.453 13.797 1 87.19 412 LEU A CA 1
ATOM 3373 C C . LEU A 1 412 ? -37.719 21.562 12.57 1 87.19 412 LEU A C 1
ATOM 3375 O O . LEU A 1 412 ? -37.281 21.984 11.5 1 87.19 412 LEU A O 1
ATOM 3379 N N . GLU A 1 413 ? -38.938 21.219 12.703 1 87 413 GLU A N 1
ATOM 3380 C CA . GLU A 1 413 ? -39.844 21.219 11.555 1 87 413 GLU A CA 1
ATOM 3381 C C . GLU A 1 413 ? -40 22.609 10.961 1 87 413 GLU A C 1
ATOM 3383 O O . GLU A 1 413 ? -40.188 22.766 9.75 1 87 413 GLU A O 1
ATOM 3388 N N . ILE A 1 414 ? -39.938 23.531 11.852 1 88.25 414 ILE A N 1
ATOM 3389 C CA . ILE A 1 414 ? -40.156 24.891 11.367 1 88.25 414 ILE A CA 1
ATOM 3390 C C . ILE A 1 414 ? -38.844 25.672 11.375 1 88.25 414 ILE A C 1
ATOM 3392 O O . ILE A 1 414 ? -38.812 26.859 11.031 1 88.25 414 ILE A O 1
ATOM 3396 N N . ALA A 1 415 ? -37.781 25.078 11.75 1 92.25 415 ALA A N 1
ATOM 3397 C CA . ALA A 1 415 ? -36.5 25.766 11.875 1 92.25 415 ALA A CA 1
ATOM 3398 C C . ALA A 1 415 ? -35.781 25.844 10.539 1 92.25 415 ALA A C 1
ATOM 3400 O O . ALA A 1 415 ? -36.125 25.125 9.594 1 92.25 415 ALA A O 1
ATOM 3401 N N . GLU A 1 416 ? -34.938 26.812 10.445 1 95.75 416 GLU A N 1
ATOM 3402 C CA . GLU A 1 416 ? -33.938 26.891 9.375 1 95.75 416 GLU A CA 1
ATOM 3403 C C . GLU A 1 416 ? -32.562 26.438 9.852 1 95.75 416 GLU A C 1
ATOM 3405 O O . GLU A 1 416 ? -32.062 26.891 10.891 1 95.75 416 GLU A O 1
ATOM 3410 N N . VAL A 1 417 ? -32.031 25.547 9.086 1 96.19 417 VAL A N 1
ATOM 3411 C CA . VAL A 1 417 ? -30.781 24.969 9.57 1 96.19 417 VAL A CA 1
ATOM 3412 C C . VAL A 1 417 ? -29.719 25.031 8.469 1 96.19 417 VAL A C 1
ATOM 3414 O O . VAL A 1 417 ? -30.047 25.203 7.293 1 96.19 417 VAL A O 1
ATOM 3417 N N . LYS A 1 418 ? -28.516 24.953 8.781 1 97 418 LYS A N 1
ATOM 3418 C CA . LYS A 1 418 ? -27.375 24.703 7.918 1 97 418 LYS A CA 1
ATOM 3419 C C . LYS A 1 418 ? -26.297 23.906 8.656 1 97 418 LYS A C 1
ATOM 3421 O O . LYS A 1 418 ? -26.406 23.672 9.859 1 97 418 LYS A O 1
ATOM 3426 N N . LEU A 1 419 ? -25.312 23.547 7.953 1 96.5 419 LEU A N 1
ATOM 3427 C CA . LEU A 1 419 ? -24.188 22.844 8.578 1 96.5 419 LEU A CA 1
ATOM 3428 C C . LEU A 1 419 ? -23.453 23.766 9.539 1 96.5 419 LEU A C 1
ATOM 3430 O O . LEU A 1 419 ? -23.344 24.969 9.297 1 96.5 419 LEU A O 1
ATOM 3434 N N . ILE A 1 420 ? -22.906 23.172 10.531 1 96.19 420 ILE A N 1
ATOM 3435 C CA . ILE A 1 420 ? -22.219 23.938 11.57 1 96.19 420 ILE A CA 1
ATOM 3436 C C . ILE A 1 420 ? -20.906 24.516 11.008 1 96.19 420 ILE A C 1
ATOM 3438 O O . ILE A 1 420 ? -20.5 25.609 11.391 1 96.19 420 ILE A O 1
ATOM 3442 N N . ARG A 1 421 ? -20.188 23.75 10.195 1 97.12 421 ARG A N 1
ATOM 3443 C CA . ARG A 1 421 ? -18.984 24.156 9.477 1 97.12 421 ARG A CA 1
ATOM 3444 C C . ARG A 1 421 ? -19 23.609 8.047 1 97.12 421 ARG A C 1
ATOM 3446 O O . ARG A 1 421 ? -19.578 22.562 7.781 1 97.12 421 ARG A O 1
ATOM 3453 N N . ARG A 1 422 ? -18.281 24.281 7.184 1 94.38 422 ARG A N 1
ATOM 3454 C CA . ARG A 1 422 ? -18.172 23.844 5.797 1 94.38 422 ARG A CA 1
ATOM 3455 C C . ARG A 1 422 ? -17.531 22.469 5.707 1 94.38 422 ARG A C 1
ATOM 3457 O O . ARG A 1 422 ? -17.969 21.625 4.914 1 94.38 422 ARG A O 1
ATOM 3464 N N . ASN A 1 423 ? -16.5 22.266 6.527 1 94.81 423 ASN A N 1
ATOM 3465 C CA . ASN A 1 423 ? -15.727 21.031 6.438 1 94.81 423 ASN A CA 1
ATOM 3466 C C . ASN A 1 423 ? -15.977 20.125 7.645 1 94.81 423 ASN A C 1
ATOM 3468 O O . ASN A 1 423 ? -15.055 19.469 8.133 1 94.81 423 ASN A O 1
ATOM 3472 N N . CYS A 1 424 ? -17.219 20.109 8.117 1 94.94 424 CYS A N 1
ATOM 3473 C CA . CYS A 1 424 ? -17.484 19.328 9.32 1 94.94 424 CYS A CA 1
ATOM 3474 C C . CYS A 1 424 ? -17.75 17.875 8.992 1 94.94 424 CYS A C 1
ATOM 3476 O O . CYS A 1 424 ? -17.703 17.016 9.867 1 94.94 424 CYS A O 1
ATOM 3478 N N . PHE A 1 425 ? -18.078 17.594 7.73 1 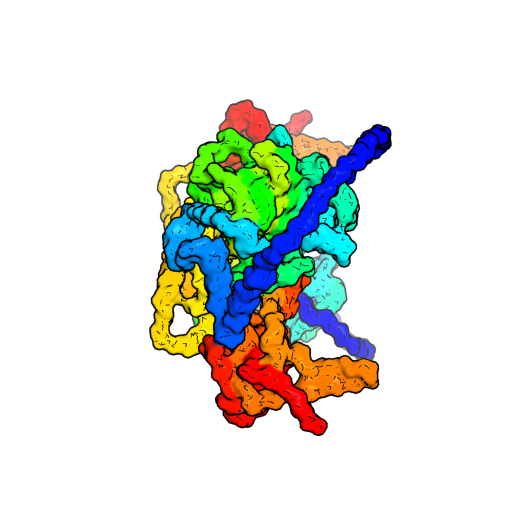94.75 425 PHE A N 1
ATOM 3479 C CA . PHE A 1 425 ? -18.281 16.188 7.391 1 94.75 425 PHE A CA 1
ATOM 3480 C C . PHE A 1 425 ? -17.891 15.914 5.941 1 94.75 425 PHE A C 1
ATOM 3482 O O . PHE A 1 425 ? -17.672 16.859 5.168 1 94.75 425 PHE A O 1
ATOM 3489 N N . ARG A 1 426 ? -17.75 14.641 5.609 1 96.31 426 ARG A N 1
ATOM 3490 C CA . ARG A 1 426 ? -17.516 14.148 4.262 1 96.31 426 ARG A CA 1
ATOM 3491 C C . ARG A 1 426 ? -18.328 12.891 3.982 1 96.31 426 ARG A C 1
ATOM 3493 O O . ARG A 1 426 ? -18.312 11.945 4.773 1 96.31 426 ARG A O 1
ATOM 3500 N N . LEU A 1 427 ? -19.109 13 2.916 1 96.31 427 LEU A N 1
ATOM 3501 C CA . LEU A 1 427 ? -19.875 11.836 2.482 1 96.31 427 LEU A CA 1
ATOM 3502 C C . LEU A 1 427 ? -19.031 10.961 1.543 1 96.31 427 LEU A C 1
ATOM 3504 O O . LEU A 1 427 ? -18.531 11.445 0.533 1 96.31 427 LEU A O 1
ATOM 3508 N N . VAL A 1 428 ? -18.891 9.648 1.904 1 95.75 428 VAL A N 1
ATOM 3509 C CA . VAL A 1 428 ? -18.031 8.758 1.144 1 95.75 428 VAL A CA 1
ATOM 3510 C C . VAL A 1 428 ? -18.766 7.465 0.823 1 95.75 428 VAL A C 1
ATOM 3512 O O . VAL A 1 428 ? -19.516 6.945 1.659 1 95.75 428 VAL A O 1
ATOM 3515 N N . GLU A 1 429 ? -18.594 7.066 -0.353 1 93.75 429 GLU A N 1
ATOM 3516 C CA . GLU A 1 429 ? -19.094 5.75 -0.733 1 93.75 429 GLU A CA 1
ATOM 3517 C C . GLU A 1 429 ? -18.047 4.668 -0.473 1 93.75 429 GLU A C 1
ATOM 3519 O O . GLU A 1 429 ? -16.953 4.695 -1.049 1 93.75 429 GLU A O 1
ATOM 3524 N N . GLU A 1 430 ? -18.391 3.719 0.338 1 91.56 430 GLU A N 1
ATOM 3525 C CA . GLU A 1 430 ? -17.484 2.631 0.677 1 91.56 430 GLU A CA 1
ATOM 3526 C C . GLU A 1 430 ? -17.984 1.295 0.149 1 91.56 430 GLU A C 1
ATOM 3528 O O . GLU A 1 430 ? -19.188 1.033 0.173 1 91.56 430 GLU A O 1
ATOM 3533 N N . SER A 1 431 ? -17 0.571 -0.399 1 87.44 431 SER A N 1
ATOM 3534 C CA . SER A 1 431 ? -17.328 -0.782 -0.841 1 87.44 431 SER A CA 1
ATOM 3535 C C . SER A 1 431 ? -16.984 -1.811 0.231 1 87.44 431 SER A C 1
ATOM 3537 O O . SER A 1 431 ? -15.875 -1.797 0.779 1 87.44 431 SER A O 1
ATOM 3539 N N . MET A 1 432 ? -17.938 -2.652 0.52 1 83.69 432 MET A N 1
ATOM 3540 C CA . MET A 1 432 ? -17.734 -3.672 1.541 1 83.69 432 MET A CA 1
ATOM 3541 C C . MET A 1 432 ? -18.172 -5.043 1.047 1 83.69 432 MET A C 1
ATOM 3543 O O . MET A 1 432 ? -19.062 -5.137 0.19 1 83.69 432 MET A O 1
ATOM 3547 N N . LEU A 1 433 ? -17.469 -6.039 1.542 1 78 433 LEU A N 1
ATOM 3548 C CA . LEU A 1 433 ? -17.859 -7.414 1.235 1 78 433 LEU A CA 1
ATOM 3549 C C . LEU A 1 433 ? -19.016 -7.855 2.111 1 78 433 LEU A C 1
ATOM 3551 O O . LEU A 1 433 ? -18.953 -7.758 3.34 1 78 433 LEU A O 1
ATOM 3555 N N . ASP A 1 434 ? -20.016 -8.141 1.381 1 77.81 434 ASP A N 1
ATOM 3556 C CA . ASP A 1 434 ? -21.125 -8.75 2.102 1 77.81 434 ASP A CA 1
ATOM 3557 C C . ASP A 1 434 ? -20.797 -10.195 2.48 1 77.81 434 ASP A C 1
ATOM 3559 O O . ASP A 1 434 ? -20.656 -11.055 1.608 1 77.81 434 ASP A O 1
ATOM 3563 N N . GLU A 1 435 ? -20.703 -10.391 3.723 1 68.12 435 GLU A N 1
ATOM 3564 C CA . GLU A 1 435 ? -20.266 -11.703 4.203 1 68.12 435 GLU A CA 1
ATOM 3565 C C . GLU A 1 435 ? -21.297 -12.781 3.852 1 68.12 435 GLU A C 1
ATOM 3567 O O . GLU A 1 435 ? -20.938 -13.953 3.688 1 68.12 435 GLU A O 1
ATOM 3572 N N . GLU A 1 436 ? -22.547 -12.445 3.76 1 65.31 436 GLU A N 1
ATOM 3573 C CA . GLU A 1 436 ? -23.625 -13.406 3.492 1 65.31 436 GLU A CA 1
ATOM 3574 C C . GLU A 1 436 ? -23.656 -13.789 2.014 1 65.31 436 GLU A C 1
ATOM 3576 O O . GLU A 1 436 ? -23.812 -14.961 1.674 1 65.31 436 GLU A O 1
ATOM 3581 N N . THR A 1 437 ? -23.438 -12.836 1.23 1 69.06 437 THR A N 1
ATOM 3582 C CA . THR A 1 437 ? -23.609 -13.062 -0.199 1 69.06 437 THR A CA 1
ATOM 3583 C C . THR A 1 437 ? -22.25 -13.141 -0.903 1 69.06 437 THR A C 1
ATOM 3585 O O . THR A 1 437 ? -22.172 -13.523 -2.072 1 69.06 437 THR A O 1
ATOM 3588 N N . ASP A 1 438 ? -21.172 -12.844 -0.203 1 65.75 438 ASP A N 1
ATOM 3589 C CA . ASP A 1 438 ? -19.812 -12.82 -0.729 1 65.75 438 ASP A CA 1
ATOM 3590 C C . ASP A 1 438 ? -19.703 -11.867 -1.917 1 65.75 438 ASP A C 1
ATOM 3592 O O . ASP A 1 438 ? -18.984 -12.133 -2.873 1 65.75 438 ASP A O 1
ATOM 3596 N N . ARG A 1 439 ? -20.703 -10.945 -1.892 1 74 439 ARG A N 1
ATOM 3597 C CA . ARG A 1 439 ? -20.688 -9.93 -2.936 1 74 439 ARG A CA 1
ATOM 3598 C C . ARG A 1 439 ? -20.281 -8.57 -2.367 1 74 439 ARG A C 1
ATOM 3600 O O . ARG A 1 439 ? -20.516 -8.289 -1.189 1 74 439 ARG A O 1
ATOM 3607 N N . MET A 1 440 ? -19.672 -7.773 -3.27 1 79.69 440 MET A N 1
ATOM 3608 C CA . MET A 1 440 ? -19.328 -6.406 -2.887 1 79.69 440 MET A CA 1
ATOM 3609 C C . MET A 1 440 ? -20.547 -5.496 -2.939 1 79.69 440 MET A C 1
ATOM 3611 O O . MET A 1 440 ? -21.312 -5.531 -3.904 1 79.69 440 MET A O 1
ATOM 3615 N N . THR A 1 441 ? -20.781 -4.848 -1.731 1 86.12 441 THR A N 1
ATOM 3616 C CA . THR A 1 441 ? -21.875 -3.875 -1.668 1 86.12 441 THR A CA 1
ATOM 3617 C C . THR A 1 441 ? -21.328 -2.488 -1.333 1 86.12 441 THR A C 1
ATOM 3619 O O . THR A 1 441 ? -20.281 -2.359 -0.702 1 86.12 441 THR A O 1
ATOM 3622 N N . ASN A 1 442 ? -22.078 -1.521 -1.904 1 90.25 442 ASN A N 1
ATOM 3623 C CA . ASN A 1 442 ? -21.703 -0.142 -1.619 1 90.25 442 ASN A CA 1
ATOM 3624 C C . ASN A 1 442 ? -22.562 0.457 -0.506 1 90.25 442 ASN A C 1
ATOM 3626 O O . ASN A 1 442 ? -23.75 0.15 -0.399 1 90.25 442 ASN A O 1
ATOM 3630 N N . GLU A 1 443 ? -21.922 1.195 0.328 1 92.94 443 GLU A N 1
ATOM 3631 C CA . GLU A 1 443 ? -22.578 1.891 1.426 1 92.94 443 GLU A CA 1
ATOM 3632 C C . GLU A 1 443 ? -22.156 3.352 1.498 1 92.94 443 GLU A C 1
ATOM 3634 O O . GLU A 1 443 ? -20.984 3.666 1.287 1 92.94 443 GLU A O 1
ATOM 3639 N N . LEU A 1 444 ? -23.188 4.195 1.761 1 95.44 444 LEU A N 1
ATOM 3640 C CA . LEU A 1 444 ? -22.875 5.605 1.964 1 95.44 444 LEU A CA 1
ATOM 3641 C C . LEU A 1 444 ? -22.578 5.891 3.434 1 95.44 444 LEU A C 1
ATOM 3643 O O . LEU A 1 444 ? -23.406 5.602 4.301 1 95.44 444 LEU A O 1
ATOM 3647 N N . ARG A 1 445 ? -21.406 6.445 3.686 1 96.25 445 ARG A N 1
ATOM 3648 C CA . ARG A 1 445 ? -21 6.797 5.047 1 96.25 445 ARG A CA 1
ATOM 3649 C C . ARG A 1 445 ? -20.719 8.289 5.164 1 96.25 445 ARG A C 1
ATOM 3651 O O . ARG A 1 445 ? -20 8.859 4.336 1 96.25 445 ARG A O 1
ATOM 3658 N N . LEU A 1 446 ? -21.312 8.875 6.176 1 96.94 446 LEU A N 1
ATOM 3659 C CA . LEU A 1 446 ? -21.047 10.266 6.5 1 96.94 446 LEU A CA 1
ATOM 3660 C C . LEU A 1 446 ? -20.031 10.383 7.641 1 96.94 446 LEU A C 1
ATOM 3662 O O . LEU A 1 446 ? -20.391 10.211 8.805 1 96.94 446 LEU A O 1
ATOM 3666 N N . TYR A 1 447 ? -18.812 10.727 7.246 1 96.81 447 TYR A N 1
ATOM 3667 C CA . TYR A 1 447 ? -17.781 10.938 8.242 1 96.81 447 TYR A CA 1
ATOM 3668 C C . TYR A 1 447 ? -17.797 12.375 8.75 1 96.81 447 TYR A C 1
ATOM 3670 O O . TYR A 1 447 ? -18.031 13.312 7.988 1 96.81 447 TYR A O 1
ATOM 3678 N N . TYR A 1 448 ? -17.578 12.547 10.078 1 95.88 448 TYR A N 1
ATOM 3679 C CA . TYR A 1 448 ? -17.625 13.898 10.617 1 95.88 448 TYR A CA 1
ATOM 3680 C C . TYR A 1 448 ? -16.594 14.078 11.727 1 95.88 448 TYR A C 1
ATOM 3682 O O . TYR A 1 448 ? -16.203 13.102 12.383 1 95.88 448 TYR A O 1
ATOM 3690 N N . ASN A 1 449 ? -16.094 15.25 11.914 1 94.12 449 ASN A N 1
ATOM 3691 C CA . ASN A 1 449 ? -14.953 15.453 12.789 1 94.12 449 ASN A CA 1
ATOM 3692 C C . ASN A 1 449 ? -15.367 16.078 14.117 1 94.12 449 ASN A C 1
ATOM 3694 O O . ASN A 1 449 ? -14.516 16.438 14.938 1 94.12 449 ASN A O 1
ATOM 3698 N N . LEU A 1 450 ? -16.656 16.25 14.445 1 93.19 450 LEU A N 1
ATOM 3699 C CA . LEU A 1 450 ? -17.125 16.859 15.688 1 93.19 450 LEU A CA 1
ATOM 3700 C C . LEU A 1 450 ? -16.703 16.031 16.891 1 93.19 450 LEU A C 1
ATOM 3702 O O . LEU A 1 450 ? -16.562 16.562 18 1 93.19 450 LEU A O 1
ATOM 3706 N N . ASP A 1 451 ? -16.5 14.781 16.625 1 90.56 451 ASP A N 1
ATOM 3707 C CA . ASP A 1 451 ? -16.188 13.891 17.734 1 90.56 451 ASP A CA 1
ATOM 3708 C C . ASP A 1 451 ? -14.688 13.586 17.781 1 90.56 451 ASP A C 1
ATOM 3710 O O . ASP A 1 451 ? -14.25 12.695 18.516 1 90.56 451 ASP A O 1
ATOM 3714 N N . ASN A 1 452 ? -13.953 14.258 16.953 1 91.94 452 ASN A N 1
ATOM 3715 C CA . ASN A 1 452 ? -12.5 14.102 17.047 1 91.94 452 ASN A CA 1
ATOM 3716 C C . ASN A 1 452 ? -11.977 14.594 18.391 1 91.94 452 ASN A C 1
ATOM 3718 O O . ASN A 1 452 ? -12.617 15.406 19.062 1 91.94 452 ASN A O 1
ATOM 3722 N N . SER A 1 453 ? -10.867 14.047 18.766 1 90.25 453 SER A N 1
ATOM 3723 C CA . SER A 1 453 ? -10.188 14.492 19.969 1 90.25 453 SER A CA 1
ATOM 3724 C C . SER A 1 453 ? -9.289 15.695 19.703 1 90.25 453 SER A C 1
ATOM 3726 O O . SER A 1 453 ? -8.82 15.883 18.578 1 90.25 453 SER A O 1
ATOM 3728 N N . LYS A 1 454 ? -9.125 16.469 20.766 1 91.56 454 LYS A N 1
ATOM 3729 C CA . LYS A 1 454 ? -8.148 17.547 20.641 1 91.56 454 LYS A CA 1
ATOM 3730 C C . LYS A 1 454 ? -6.719 17 20.641 1 91.56 454 LYS A C 1
ATOM 3732 O O . LYS A 1 454 ? -5.781 17.703 20.281 1 91.56 454 LYS A O 1
ATOM 3737 N N . GLN A 1 455 ? -6.727 15.719 21.125 1 86.12 455 GLN A N 1
ATOM 3738 C CA . GLN A 1 455 ? -5.438 15.039 21.062 1 86.12 455 GLN A CA 1
ATOM 3739 C C . GLN A 1 455 ? -5.18 14.469 19.672 1 86.12 455 GLN A C 1
ATOM 3741 O O . GLN A 1 455 ? -6.062 13.844 19.078 1 86.12 455 GLN A O 1
ATOM 3746 N N . LEU A 1 456 ? -4.164 14.766 19.109 1 73.69 456 LEU A N 1
ATOM 3747 C CA . LEU A 1 456 ? -3.861 14.273 17.781 1 73.69 456 LEU A CA 1
ATOM 3748 C C . LEU A 1 456 ? -3.861 12.75 17.734 1 73.69 456 LEU A C 1
ATOM 3750 O O . LEU A 1 456 ? -3.256 12.102 18.594 1 73.69 456 LEU A O 1
ATOM 3754 N N . HIS A 1 457 ? -4.488 12.078 16.812 1 67.69 457 HIS A N 1
ATOM 3755 C CA . HIS A 1 457 ? -4.566 10.656 16.516 1 67.69 457 HIS A CA 1
ATOM 3756 C C . HIS A 1 457 ? -5.211 9.891 17.672 1 67.69 457 HIS A C 1
ATOM 3758 O O . HIS A 1 457 ? -4.859 8.734 17.922 1 67.69 457 HIS A O 1
ATOM 3764 N N . GLY A 1 458 ? -6.035 10.555 18.281 1 68.06 458 GLY A N 1
ATOM 3765 C CA . GLY A 1 458 ? -6.617 9.938 19.469 1 68.06 458 GLY A CA 1
ATOM 3766 C C . GLY A 1 458 ? -7.684 8.914 19.141 1 68.06 458 GLY A C 1
ATOM 3767 O O . GLY A 1 458 ? -7.902 7.973 19.906 1 68.06 458 GLY A O 1
ATOM 3768 N N . ASN A 1 459 ? -8.422 9.094 18.109 1 73.19 459 ASN A N 1
ATOM 3769 C CA . ASN A 1 459 ? -9.5 8.164 17.797 1 73.19 459 ASN A CA 1
ATOM 3770 C C . ASN A 1 459 ? -9.727 8.062 16.281 1 73.19 459 ASN A C 1
ATOM 3772 O O . ASN A 1 459 ? -9.266 8.914 15.523 1 73.19 459 ASN A O 1
ATOM 3776 N N . ASP A 1 460 ? -10.375 6.973 15.914 1 81 460 ASP A N 1
ATOM 3777 C CA . ASP A 1 460 ? -10.797 6.824 14.523 1 81 460 ASP A CA 1
ATOM 3778 C C . ASP A 1 460 ? -11.906 7.812 14.18 1 81 460 ASP A C 1
ATOM 3780 O O . ASP A 1 460 ? -12.664 8.227 15.055 1 81 460 ASP A O 1
ATOM 3784 N N . CYS A 1 461 ? -11.883 8.266 12.992 1 87.06 461 CYS A N 1
ATOM 3785 C CA . CYS A 1 461 ? -12.93 9.172 12.539 1 87.06 461 CYS A CA 1
ATOM 3786 C C . CYS A 1 461 ? -14.305 8.508 12.625 1 87.06 461 CYS A C 1
ATOM 3788 O O . CYS A 1 461 ? -14.484 7.387 12.164 1 87.06 461 CYS A O 1
ATOM 3790 N N . GLN A 1 462 ? -15.227 9.172 13.203 1 90.25 462 GLN A N 1
ATOM 3791 C CA . GLN A 1 462 ? -16.578 8.648 13.375 1 90.25 462 GLN A CA 1
ATOM 3792 C C . GLN A 1 462 ? -17.406 8.836 12.102 1 90.25 462 GLN A C 1
ATOM 3794 O O . GLN A 1 462 ? -17.141 9.742 11.312 1 90.25 462 GLN A O 1
ATOM 3799 N N . PHE A 1 463 ? -18.328 7.848 11.953 1 94.75 463 PHE A N 1
ATOM 3800 C CA . PHE A 1 463 ? -19.203 7.98 10.789 1 94.75 463 PHE A CA 1
ATOM 3801 C C . PHE A 1 463 ? -20.594 7.469 11.094 1 94.75 463 PHE A C 1
ATOM 3803 O O . PHE A 1 463 ? -20.812 6.809 12.117 1 94.75 463 PHE A O 1
ATOM 3810 N N . VAL A 1 464 ? -21.594 7.918 10.25 1 94.62 464 VAL A N 1
ATOM 3811 C CA . VAL A 1 464 ? -22.953 7.414 10.242 1 94.62 464 VAL A CA 1
ATOM 3812 C C . VAL A 1 464 ? -23.297 6.844 8.867 1 94.62 464 VAL A C 1
ATOM 3814 O O . VAL A 1 464 ? -22.922 7.414 7.844 1 94.62 464 VAL A O 1
ATOM 3817 N N . VAL A 1 465 ? -23.969 5.723 8.859 1 94.94 465 VAL A N 1
ATOM 3818 C CA . VAL A 1 465 ? -24.406 5.133 7.594 1 94.94 465 VAL A CA 1
ATOM 3819 C C . VAL A 1 465 ? -25.656 5.852 7.09 1 94.94 465 VAL A C 1
ATOM 3821 O O . VAL A 1 465 ? -26.625 6.016 7.836 1 94.94 465 VAL A O 1
ATOM 3824 N N . ILE A 1 466 ? -25.594 6.25 5.863 1 96.06 466 ILE A N 1
ATOM 3825 C CA . ILE A 1 466 ? -26.703 6.961 5.242 1 96.06 466 ILE A CA 1
ATOM 3826 C C . ILE A 1 466 ? -27.391 6.055 4.223 1 96.06 466 ILE A C 1
ATOM 3828 O O . ILE A 1 466 ? -26.75 5.574 3.281 1 96.06 466 ILE A O 1
ATOM 3832 N N . PRO A 1 467 ? -28.672 5.836 4.414 1 93.94 467 PRO A N 1
ATOM 3833 C CA . PRO A 1 467 ? -29.391 5.098 3.367 1 93.94 467 PRO A CA 1
ATOM 3834 C C . PRO A 1 467 ? -29.281 5.758 1.996 1 93.94 467 PRO A C 1
ATOM 3836 O O . PRO A 1 467 ? -29.297 6.984 1.896 1 93.94 467 PRO A O 1
ATOM 3839 N N . ASP A 1 468 ? -29.281 4.973 0.977 1 91.94 468 ASP A N 1
ATOM 3840 C CA . ASP A 1 468 ? -29.062 5.449 -0.385 1 91.94 468 ASP A CA 1
ATOM 3841 C C . ASP A 1 468 ? -30.094 6.516 -0.765 1 91.94 468 ASP A C 1
ATOM 3843 O O . ASP A 1 468 ? -29.75 7.516 -1.401 1 91.94 468 ASP A O 1
ATOM 3847 N N . GLU A 1 469 ? -31.281 6.293 -0.273 1 92.25 469 GLU A N 1
ATOM 3848 C CA . GLU A 1 469 ? -32.375 7.199 -0.643 1 92.25 469 GLU A CA 1
ATOM 3849 C C . GLU A 1 469 ? -32.219 8.555 0.038 1 92.25 469 GLU A C 1
ATOM 3851 O O . GLU A 1 469 ? -32.812 9.547 -0.392 1 92.25 469 GLU A O 1
ATOM 3856 N N . MET A 1 470 ? -31.391 8.57 1.111 1 93.94 470 MET A N 1
ATOM 3857 C CA . MET A 1 470 ? -31.219 9.797 1.883 1 93.94 470 MET A CA 1
ATOM 3858 C C . MET A 1 470 ? -30 10.57 1.4 1 93.94 470 MET A C 1
ATOM 3860 O O . MET A 1 470 ? -29.797 11.719 1.797 1 93.94 470 MET A O 1
ATOM 3864 N N . GLY A 1 471 ? -29.219 10.008 0.53 1 93.38 471 GLY A N 1
ATOM 3865 C CA . GLY A 1 471 ? -27.984 10.617 0.065 1 93.38 471 GLY A CA 1
ATOM 3866 C C . GLY A 1 471 ? -28.188 11.969 -0.597 1 93.38 471 GLY A C 1
ATOM 3867 O O . GLY A 1 471 ? -27.391 12.883 -0.412 1 93.38 471 GLY A O 1
ATOM 3868 N N . LEU A 1 472 ? -29.25 12.047 -1.325 1 92.62 472 LEU A N 1
ATOM 3869 C CA . LEU A 1 472 ? -29.531 13.273 -2.066 1 92.62 472 LEU A CA 1
ATOM 3870 C C . LEU A 1 472 ? -29.781 14.438 -1.115 1 92.62 472 LEU A C 1
ATOM 3872 O O . LEU A 1 472 ? -29.406 15.578 -1.412 1 92.62 472 LEU A O 1
ATOM 3876 N N . PHE A 1 473 ? -30.375 14.203 0.066 1 94 473 PHE A N 1
ATOM 3877 C CA . PHE A 1 473 ? -30.688 15.258 1.024 1 94 473 PHE A CA 1
ATOM 3878 C C . PHE A 1 473 ? -29.422 15.719 1.749 1 94 473 PHE A C 1
ATOM 3880 O O . PHE A 1 473 ? -29.281 16.906 2.047 1 94 473 PHE A O 1
ATOM 3887 N N . VAL A 1 474 ? -28.547 14.781 2.016 1 95.06 474 VAL A N 1
ATOM 3888 C CA . VAL A 1 474 ? -27.266 15.125 2.615 1 95.06 474 VAL A CA 1
ATOM 3889 C C . VAL A 1 474 ? -26.453 15.992 1.652 1 95.06 474 VAL A C 1
ATOM 3891 O O . VAL A 1 474 ? -25.875 17 2.057 1 95.06 474 VAL A O 1
ATOM 3894 N N . LYS A 1 475 ? -26.484 15.602 0.396 1 94.44 475 LYS A N 1
ATOM 3895 C CA . LYS A 1 475 ? -25.781 16.375 -0.635 1 94.44 475 LYS A CA 1
ATOM 3896 C C . LYS A 1 475 ? -26.359 17.781 -0.743 1 94.44 475 LYS A C 1
ATOM 3898 O O . LYS A 1 475 ? -25.609 18.75 -0.919 1 94.44 475 LYS A O 1
ATOM 3903 N N . LYS A 1 476 ? -27.609 17.844 -0.632 1 93.06 476 LYS A N 1
ATOM 3904 C CA . LYS A 1 476 ? -28.266 19.141 -0.689 1 93.06 476 LYS A CA 1
ATOM 3905 C C . LYS A 1 476 ? -27.828 20.031 0.469 1 93.06 476 LYS A C 1
ATOM 3907 O O . LYS A 1 476 ? -27.516 21.219 0.273 1 93.06 476 LYS A O 1
ATOM 3912 N N . LEU A 1 477 ? -27.781 19.531 1.672 1 93.88 477 LEU A N 1
ATOM 3913 C CA . LEU A 1 477 ? -27.328 20.266 2.84 1 93.88 477 LEU A CA 1
ATOM 3914 C C . LEU A 1 477 ? -25.891 20.75 2.648 1 93.88 477 LEU A C 1
ATOM 3916 O O . LEU A 1 477 ? -25.562 21.891 2.963 1 93.88 477 LEU A O 1
ATOM 3920 N N . PHE A 1 478 ? -25.125 19.875 2.096 1 93.94 478 PHE A N 1
ATOM 3921 C CA . PHE A 1 478 ? -23.719 20.172 1.847 1 93.94 478 PHE A CA 1
ATOM 3922 C C . PHE A 1 478 ? -23.578 21.344 0.871 1 93.94 478 PHE A C 1
ATOM 3924 O O . PHE A 1 478 ? -22.828 22.281 1.116 1 93.94 478 PHE A O 1
ATOM 3931 N N . ASN A 1 479 ? -24.297 21.297 -0.152 1 91.5 479 ASN A N 1
ATOM 3932 C CA . ASN A 1 479 ? -24.141 22.266 -1.243 1 91.5 479 ASN A CA 1
ATOM 3933 C C . ASN A 1 479 ? -24.812 23.594 -0.923 1 91.5 479 ASN A C 1
ATOM 3935 O O . ASN A 1 479 ? -24.5 24.609 -1.524 1 91.5 479 ASN A O 1
ATOM 3939 N N . MET A 1 480 ? -25.734 23.594 0.042 1 92.81 480 MET A N 1
ATOM 3940 C CA . MET A 1 480 ? -26.453 24.812 0.419 1 92.81 480 MET A CA 1
ATOM 3941 C C . MET A 1 480 ? -25.594 25.672 1.34 1 92.81 480 MET A C 1
ATOM 3943 O O . MET A 1 480 ? -25.797 26.891 1.426 1 92.81 480 MET A O 1
ATOM 3947 N N . TYR A 1 481 ? -24.719 25.078 1.956 1 93.88 481 TYR A N 1
ATOM 3948 C CA . TYR A 1 481 ? -23.844 25.859 2.828 1 93.88 481 TYR A CA 1
ATOM 3949 C C . TYR A 1 481 ? -23.172 26.984 2.053 1 93.88 481 TYR A C 1
ATOM 3951 O O . TYR A 1 481 ? -22.641 26.766 0.962 1 93.88 481 TYR A O 1
ATOM 3959 N N . PRO A 1 482 ? -23.125 28.203 2.547 1 95.44 482 PRO A N 1
ATOM 3960 C CA . PRO A 1 482 ? -23.375 28.578 3.943 1 95.44 482 PRO A CA 1
ATOM 3961 C C . PRO A 1 482 ? -24.781 29.109 4.172 1 95.44 482 PRO A C 1
ATOM 3963 O O . PRO A 1 482 ? -25.047 29.75 5.199 1 95.44 482 PRO A O 1
ATOM 3966 N N . SER A 1 483 ? -25.703 28.891 3.227 1 96.19 483 SER A N 1
ATOM 3967 C CA . SER A 1 483 ? -27.078 29.375 3.369 1 96.19 483 SER A CA 1
ATOM 3968 C C . SER A 1 483 ? -27.891 28.469 4.281 1 96.19 483 SER A C 1
ATOM 3970 O O . SER A 1 483 ? -27.672 27.25 4.312 1 96.19 483 SER A O 1
ATOM 3972 N N . PHE A 1 484 ? -28.844 29.078 4.953 1 96.81 484 PHE A N 1
ATOM 3973 C CA . PHE A 1 484 ? -29.797 28.312 5.75 1 96.81 484 PHE A CA 1
ATOM 3974 C C . PHE A 1 484 ? -30.922 27.766 4.879 1 96.81 484 PHE A C 1
ATOM 3976 O O . PHE A 1 484 ? -31.281 28.375 3.865 1 96.81 484 PHE A O 1
ATOM 3983 N N . ILE A 1 485 ? -31.438 26.641 5.246 1 95.94 485 ILE A N 1
ATOM 3984 C CA . ILE A 1 485 ? -32.562 26.047 4.559 1 95.94 485 ILE A CA 1
ATOM 3985 C C . ILE A 1 485 ? -33.656 25.688 5.574 1 95.94 485 ILE A C 1
ATOM 3987 O O . ILE A 1 485 ? -33.344 25.188 6.664 1 95.94 485 ILE A O 1
ATOM 3991 N N . LYS A 1 486 ? -34.844 25.953 5.148 1 95.5 486 LYS A N 1
ATOM 3992 C CA . LYS A 1 486 ? -35.938 25.516 5.996 1 95.5 486 LYS A CA 1
ATOM 3993 C C . LYS A 1 486 ? -36.094 24 5.988 1 95.5 486 LYS A C 1
ATOM 3995 O O . LYS A 1 486 ? -36.094 23.391 4.922 1 95.5 486 LYS A O 1
ATOM 4000 N N . VAL A 1 487 ? -36.25 23.469 7.117 1 95 487 VAL A N 1
ATOM 4001 C CA . VAL A 1 487 ? -36.344 22.016 7.238 1 95 487 VAL A CA 1
ATOM 4002 C C . VAL A 1 487 ? -37.562 21.516 6.473 1 95 487 VAL A C 1
ATOM 4004 O O . VAL A 1 487 ? -37.5 20.469 5.824 1 95 487 VAL A O 1
ATOM 4007 N N . SER A 1 488 ? -38.594 22.219 6.516 1 92.88 488 SER A N 1
ATOM 4008 C CA . SER A 1 488 ? -39.812 21.844 5.805 1 92.88 488 SER A CA 1
ATOM 4009 C C . SER A 1 488 ? -39.594 21.781 4.297 1 92.88 488 SER A C 1
ATOM 4011 O O . SER A 1 488 ? -40.156 20.938 3.604 1 92.88 488 SER A O 1
ATOM 4013 N N . ASP A 1 489 ? -38.75 22.672 3.85 1 92.81 489 ASP A N 1
ATOM 4014 C CA . ASP A 1 489 ? -38.438 22.703 2.426 1 92.81 489 ASP A CA 1
ATOM 4015 C C . ASP A 1 489 ? -37.531 21.516 2.037 1 92.81 489 ASP A C 1
ATOM 4017 O O . ASP A 1 489 ? -37.656 20.984 0.931 1 92.81 489 ASP A O 1
ATOM 4021 N N . LEU A 1 490 ? -36.719 21.141 2.912 1 92.12 490 LEU A N 1
ATOM 4022 C CA . LEU A 1 490 ? -35.812 20 2.672 1 92.12 490 LEU A CA 1
ATOM 4023 C C . LEU A 1 490 ? -36.594 18.688 2.699 1 92.12 490 LEU A C 1
ATOM 4025 O O . LEU A 1 490 ? -36.375 17.828 1.838 1 92.12 490 LEU A O 1
ATOM 4029 N N . CYS A 1 491 ? -37.375 18.516 3.619 1 87.25 491 CYS A N 1
ATOM 4030 C CA . CYS A 1 491 ? -38.094 17.25 3.871 1 87.25 491 CYS A CA 1
ATOM 4031 C C . CYS A 1 491 ? -39.25 17.078 2.916 1 87.25 491 CYS A C 1
ATOM 4033 O O . CYS A 1 491 ? -39.531 15.961 2.484 1 87.25 491 CYS A O 1
ATOM 4035 N N . ASP A 1 492 ? -39.875 18.062 2.4 1 83.56 492 ASP A N 1
ATOM 4036 C CA . ASP A 1 492 ? -41.062 18.016 1.577 1 83.56 492 ASP A CA 1
ATOM 4037 C C . ASP A 1 492 ? -42.031 16.938 2.084 1 83.56 492 ASP A C 1
ATOM 4039 O O . ASP A 1 492 ? -42.406 16.047 1.335 1 83.56 492 ASP A O 1
ATOM 4043 N N . ASP A 1 493 ? -42.375 16.875 3.373 1 80.31 493 ASP A N 1
ATOM 4044 C CA . ASP A 1 493 ? -43.344 16.016 4.074 1 80.31 493 ASP A CA 1
ATOM 4045 C C . ASP A 1 493 ? -42.812 14.586 4.16 1 80.31 493 ASP A C 1
ATOM 4047 O O . ASP A 1 493 ? -43.562 13.656 4.453 1 80.31 493 ASP A O 1
ATOM 4051 N N . ASN A 1 494 ? -41.594 14.359 3.91 1 88.75 494 ASN A N 1
ATOM 4052 C CA . ASN A 1 494 ? -40.969 13.047 4.031 1 88.75 494 ASN A CA 1
ATOM 4053 C C . ASN A 1 494 ? -40.469 12.805 5.445 1 88.75 494 ASN A C 1
ATOM 4055 O O . ASN A 1 494 ? -39.5 13.43 5.871 1 88.75 494 ASN A O 1
ATOM 4059 N N . GLU A 1 495 ? -41 11.852 6.102 1 90.38 495 GLU A N 1
ATOM 4060 C CA . GLU A 1 495 ? -40.688 11.562 7.496 1 90.38 495 GLU A CA 1
ATOM 4061 C C . GLU A 1 495 ? -39.281 11.016 7.637 1 90.38 495 GLU A C 1
ATOM 4063 O O . GLU A 1 495 ? -38.594 11.25 8.648 1 90.38 495 GLU A O 1
ATOM 4068 N N . GLN A 1 496 ? -38.844 10.344 6.691 1 91.94 496 GLN A N 1
ATOM 4069 C CA . GLN A 1 496 ? -37.5 9.781 6.746 1 91.94 496 GLN A CA 1
ATOM 4070 C C . GLN A 1 496 ? -36.438 10.875 6.684 1 91.94 496 GLN A C 1
ATOM 4072 O O . GLN A 1 496 ? -35.406 10.773 7.34 1 91.94 496 GLN A O 1
ATOM 4077 N N . VAL A 1 497 ? -36.781 11.805 5.945 1 94 497 VAL A N 1
ATOM 4078 C CA . VAL A 1 497 ? -35.875 12.93 5.84 1 94 497 VAL A CA 1
ATOM 4079 C C . VAL A 1 497 ? -35.844 13.695 7.16 1 94 497 VAL A C 1
ATOM 4081 O O . VAL A 1 497 ? -34.781 14.156 7.59 1 94 497 VAL A O 1
ATOM 4084 N N . MET A 1 498 ? -37 13.844 7.75 1 93.75 498 MET A N 1
ATOM 4085 C CA . MET A 1 498 ? -37.062 14.5 9.055 1 93.75 498 MET A CA 1
ATOM 4086 C C . MET A 1 498 ? -36.219 13.742 10.078 1 93.75 498 MET A C 1
ATOM 4088 O O . MET A 1 498 ? -35.531 14.359 10.906 1 93.75 498 MET A O 1
ATOM 4092 N N . GLN A 1 499 ? -36.25 12.484 9.992 1 93.5 499 GLN A N 1
ATOM 4093 C CA . GLN A 1 499 ? -35.469 11.672 10.883 1 93.5 499 GLN A CA 1
ATOM 4094 C C . GLN A 1 499 ? -33.969 11.883 10.625 1 93.5 499 GLN A C 1
ATOM 4096 O O . GLN A 1 499 ? -33.156 11.93 11.57 1 93.5 499 GLN A O 1
ATOM 4101 N N . LEU A 1 500 ? -33.625 11.938 9.383 1 95.19 500 LEU A N 1
ATOM 4102 C CA . LEU A 1 500 ? -32.25 12.234 9.023 1 95.19 500 LEU A CA 1
ATOM 4103 C C . LEU A 1 500 ? -31.781 13.555 9.625 1 95.19 500 LEU A C 1
ATOM 4105 O O . LEU A 1 500 ? -30.703 13.633 10.227 1 95.19 500 LEU A O 1
ATOM 4109 N N . VAL A 1 501 ? -32.625 14.562 9.523 1 95 501 VAL A N 1
ATOM 4110 C CA . VAL A 1 501 ? -32.281 15.883 10.039 1 95 501 VAL A CA 1
ATOM 4111 C C . VAL A 1 501 ? -32.125 15.82 11.555 1 95 501 VAL A C 1
ATOM 4113 O O . VAL A 1 501 ? -31.203 16.406 12.117 1 95 501 VAL A O 1
ATOM 4116 N N . ASN A 1 502 ? -33.031 15.102 12.172 1 92.19 502 ASN A N 1
ATOM 4117 C CA . ASN A 1 502 ? -32.938 14.93 13.617 1 92.19 502 ASN A CA 1
ATOM 4118 C C . ASN A 1 502 ? -31.641 14.242 14.031 1 92.19 502 ASN A C 1
ATOM 4120 O O . ASN A 1 502 ? -31.016 14.625 15.023 1 92.19 502 ASN A O 1
ATOM 4124 N N . ASP A 1 503 ? -31.281 13.289 13.281 1 93.56 503 ASP A N 1
ATOM 4125 C CA . ASP A 1 503 ? -30.047 12.562 13.578 1 93.56 503 ASP A CA 1
ATOM 4126 C C . ASP A 1 503 ? -28.828 13.469 13.445 1 93.56 503 ASP A C 1
ATOM 4128 O O . ASP A 1 503 ? -27.938 13.438 14.289 1 93.56 503 ASP A O 1
ATOM 4132 N N . LEU A 1 504 ? -28.828 14.219 12.383 1 95.38 504 LEU A N 1
ATOM 4133 C CA . LEU A 1 504 ? -27.719 15.148 12.164 1 95.38 504 LEU A CA 1
ATOM 4134 C C . LEU A 1 504 ? -27.688 16.219 13.25 1 95.38 504 LEU A C 1
ATOM 4136 O O . LEU A 1 504 ? -26.609 16.609 13.711 1 95.38 504 LEU A O 1
ATOM 4140 N N . TRP A 1 505 ? -28.891 16.641 13.68 1 93.5 505 TRP A N 1
ATOM 4141 C CA . TRP A 1 505 ? -29.016 17.641 14.734 1 93.5 505 TRP A CA 1
ATOM 4142 C C . TRP A 1 505 ? -28.5 17.094 16.062 1 93.5 505 TRP A C 1
ATOM 4144 O O . TRP A 1 505 ? -27.688 17.75 16.734 1 93.5 505 TRP A O 1
ATOM 4154 N N . GLU A 1 506 ? -28.859 15.969 16.359 1 90.25 506 GLU A N 1
ATOM 4155 C CA . GLU A 1 506 ? -28.469 15.359 17.641 1 90.25 506 GLU A CA 1
ATOM 4156 C C . GLU A 1 506 ? -26.969 15.133 17.703 1 90.25 506 GLU A C 1
ATOM 4158 O O . GLU A 1 506 ? -26.375 15.125 18.781 1 90.25 506 GLU A O 1
ATOM 4163 N N . ARG A 1 507 ? -26.391 15.102 16.547 1 91.69 507 ARG A N 1
ATOM 4164 C CA . ARG A 1 507 ? -24.953 14.867 16.5 1 91.69 507 ARG A CA 1
ATOM 4165 C C . ARG A 1 507 ? -24.188 16.188 16.438 1 91.69 507 ARG A C 1
ATOM 4167 O O . ARG A 1 507 ? -22.953 16.203 16.422 1 91.69 507 ARG A O 1
ATOM 4174 N N . GLY A 1 508 ? -24.906 17.25 16.422 1 93.44 508 GLY A N 1
ATOM 4175 C CA . GLY A 1 508 ? -24.297 18.578 16.5 1 93.44 508 GLY A CA 1
ATOM 4176 C C . GLY A 1 508 ? -23.844 19.094 15.148 1 93.44 508 GLY A C 1
ATOM 4177 O O . GLY A 1 508 ? -23.078 20.062 15.078 1 93.44 508 GLY A O 1
ATOM 4178 N N . LEU A 1 509 ? -24.281 18.516 14.078 1 95.88 509 LEU A N 1
ATOM 4179 C CA . LEU A 1 509 ? -23.766 18.844 12.758 1 95.88 509 LEU A CA 1
ATOM 4180 C C . LEU A 1 509 ? -24.531 20.016 12.156 1 95.88 509 LEU A C 1
ATOM 4182 O O . LEU A 1 509 ? -24.125 20.578 11.133 1 95.88 509 LEU A O 1
ATOM 4186 N N . LEU A 1 510 ? -25.594 20.422 12.812 1 96 510 LEU A N 1
ATOM 4187 C CA . LEU A 1 510 ? -26.438 21.484 12.281 1 96 510 LEU A CA 1
ATOM 4188 C C . LEU A 1 510 ? -26.516 22.656 13.266 1 96 510 LEU A C 1
ATOM 4190 O O . LEU A 1 510 ? -26.297 22.469 14.461 1 96 510 LEU A O 1
ATOM 4194 N N . ILE A 1 511 ? -26.797 23.828 12.734 1 95.81 511 ILE A N 1
ATOM 4195 C CA . ILE A 1 511 ? -27.016 25.047 13.508 1 95.81 511 ILE A CA 1
ATOM 4196 C C . ILE A 1 511 ? -28.266 25.766 12.984 1 95.81 511 ILE A C 1
ATOM 4198 O O . ILE A 1 511 ? -28.516 25.781 11.773 1 95.81 511 ILE A O 1
ATOM 4202 N N . THR A 1 512 ? -29.031 26.328 13.852 1 94.88 512 THR A N 1
ATOM 4203 C CA . THR A 1 512 ? -30.25 27.016 13.453 1 94.88 512 THR A CA 1
ATOM 4204 C C . THR A 1 512 ? -29.969 28.484 13.164 1 94.88 512 THR A C 1
ATOM 4206 O O . THR A 1 512 ? -28.953 29.031 13.617 1 94.88 512 THR A O 1
ATOM 4209 N N . SER A 1 513 ? -30.812 29.125 12.422 1 94.62 513 SER A N 1
ATOM 4210 C CA . SER A 1 513 ? -30.672 30.531 12.078 1 94.62 513 SER A CA 1
ATOM 4211 C C . SER A 1 513 ? -31 31.438 13.266 1 94.62 513 SER A C 1
ATOM 4213 O O . SER A 1 513 ? -30.484 32.562 13.367 1 94.62 513 SER A O 1
ATOM 4215 N N . LYS A 1 514 ? -31.812 30.906 14.141 1 90.94 514 LYS A N 1
ATOM 4216 C CA . LYS A 1 514 ? -32.219 31.656 15.32 1 90.94 514 LYS A CA 1
ATOM 4217 C C . LYS A 1 514 ? -31.891 30.906 16.609 1 90.94 514 LYS A C 1
ATOM 4219 O O . LYS A 1 514 ? -31.672 29.688 16.578 1 90.94 514 LYS A O 1
ATOM 4224 N N . ASN A 1 515 ? -31.875 31.703 17.672 1 86.88 515 ASN A N 1
ATOM 4225 C CA . ASN A 1 515 ? -31.656 31.094 18.984 1 86.88 515 ASN A CA 1
ATOM 4226 C C . ASN A 1 515 ? -32.781 30.125 19.344 1 86.88 515 ASN A C 1
ATOM 4228 O O . ASN A 1 515 ? -33.938 30.406 19.062 1 86.88 515 ASN A O 1
ATOM 4232 N N . ILE A 1 516 ? -32.375 29.078 19.938 1 81.75 516 ILE A N 1
ATOM 4233 C CA . ILE A 1 516 ? -33.344 28.125 20.406 1 81.75 516 ILE A CA 1
ATOM 4234 C C . ILE A 1 516 ? -33.969 28.625 21.719 1 81.75 516 ILE A C 1
ATOM 4236 O O . ILE A 1 516 ? -33.25 28.969 22.656 1 81.75 516 ILE A O 1
ATOM 4240 N N . THR A 1 517 ? -35.219 29.141 21.672 1 70.5 517 THR A N 1
ATOM 4241 C CA . THR A 1 517 ? -35.875 29.672 22.859 1 70.5 517 THR A CA 1
ATOM 4242 C C . THR A 1 517 ? -36.688 28.594 23.547 1 70.5 517 THR A C 1
ATOM 4244 O O . THR A 1 517 ? -37.125 27.641 22.906 1 70.5 517 THR A O 1
ATOM 4247 N N . THR A 1 518 ? -36.594 28.594 24.891 1 56.66 518 THR A N 1
ATOM 4248 C CA . THR A 1 518 ? -37.406 27.719 25.766 1 56.66 518 THR A CA 1
ATOM 4249 C C . THR A 1 518 ? -38.875 27.812 25.422 1 56.66 518 THR A C 1
ATOM 4251 O O . THR A 1 518 ? -39.438 28.906 25.312 1 56.66 518 THR A O 1
ATOM 4254 N N . LEU A 1 519 ? -39.281 26.859 24.688 1 48.81 519 LEU A N 1
ATOM 4255 C CA . LEU A 1 519 ? -40.75 26.875 24.672 1 48.81 519 LEU A CA 1
ATOM 4256 C C . LEU A 1 519 ? -41.281 26.891 26.094 1 48.81 519 LEU A C 1
ATOM 4258 O O . LEU A 1 519 ? -40.938 26.031 26.922 1 48.81 519 LEU A O 1
ATOM 4262 N N . SER A 1 520 ? -41.312 28.078 26.719 1 40.78 520 SER A N 1
ATOM 4263 C CA . SER A 1 520 ? -42.031 28.141 27.969 1 40.78 520 SER A CA 1
ATOM 4264 C C . SER A 1 520 ? -43.312 27.312 27.906 1 40.78 520 SER A C 1
ATOM 4266 O O . SER A 1 520 ? -44.125 27.469 26.984 1 40.78 520 SER A O 1
ATOM 4268 N N . ASN A 1 521 ? -43.219 26.125 28.375 1 36.53 521 ASN A N 1
ATOM 4269 C CA . ASN A 1 521 ? -44.531 25.719 28.859 1 36.53 521 ASN A CA 1
ATOM 4270 C C . ASN A 1 521 ? -45.094 26.734 29.859 1 36.53 521 ASN A C 1
ATOM 4272 O O . ASN A 1 521 ? -44.375 27.188 30.75 1 36.53 521 ASN A O 1
ATOM 4276 N N . MET B 1 1 ? -6.863 -12.586 0.518 1 19.98 1 MET B N 1
ATOM 4277 C CA . MET B 1 1 ? -7.129 -14 0.772 1 19.98 1 MET B CA 1
ATOM 4278 C C . MET B 1 1 ? -7.098 -14.805 -0.525 1 19.98 1 MET B C 1
ATOM 4280 O O . MET B 1 1 ? -7.797 -14.469 -1.482 1 19.98 1 MET B O 1
ATOM 4284 N N . SER B 1 2 ? -5.898 -15.344 -0.979 1 20.56 2 SER B N 1
ATOM 4285 C CA . SER B 1 2 ? -5.715 -16.141 -2.189 1 20.56 2 SER B CA 1
ATOM 4286 C C . SER B 1 2 ? -6.805 -17.203 -2.324 1 20.56 2 SER B C 1
ATOM 4288 O O . SER B 1 2 ? -7.477 -17.531 -1.349 1 20.56 2 SER B O 1
ATOM 4290 N N . ALA B 1 3 ? -7.102 -17.625 -3.59 1 22.06 3 ALA B N 1
ATOM 4291 C CA . ALA B 1 3 ? -8.133 -18.609 -3.906 1 22.06 3 ALA B CA 1
ATOM 4292 C C . ALA B 1 3 ? -8.055 -19.812 -2.973 1 22.06 3 ALA B C 1
ATOM 4294 O O . ALA B 1 3 ? -9.078 -20.406 -2.621 1 22.06 3 ALA B O 1
ATOM 4295 N N . PHE B 1 4 ? -6.859 -20.188 -2.627 1 21.38 4 PHE B N 1
ATOM 4296 C CA . PHE B 1 4 ? -6.828 -21.484 -1.955 1 21.38 4 PHE B CA 1
ATOM 4297 C C . PHE B 1 4 ? -7.289 -21.344 -0.508 1 21.38 4 PHE B C 1
ATOM 4299 O O . PHE B 1 4 ? -7.766 -22.312 0.086 1 21.38 4 PHE B O 1
ATOM 4306 N N . GLU B 1 5 ? -6.984 -20.156 0.057 1 22.22 5 GLU B N 1
ATOM 4307 C CA . GLU B 1 5 ? -7.25 -20.078 1.49 1 22.22 5 GLU B CA 1
ATOM 4308 C C . GLU B 1 5 ? -8.734 -19.844 1.762 1 22.22 5 GLU B C 1
ATOM 4310 O O . GLU B 1 5 ? -9.133 -19.641 2.91 1 22.22 5 GLU B O 1
ATOM 4315 N N . TYR B 1 6 ? -9.445 -19.578 0.665 1 23.39 6 TYR B N 1
ATOM 4316 C CA . TYR B 1 6 ? -10.789 -19.094 0.946 1 23.39 6 TYR B CA 1
ATOM 4317 C C . TYR B 1 6 ? -11.602 -20.156 1.689 1 23.39 6 TYR B C 1
ATOM 4319 O O . TYR B 1 6 ? -12.445 -19.828 2.529 1 23.39 6 TYR B O 1
ATOM 4327 N N . TYR B 1 7 ? -11.406 -21.406 1.277 1 22.36 7 TYR B N 1
ATOM 4328 C CA . TYR B 1 7 ? -12.453 -2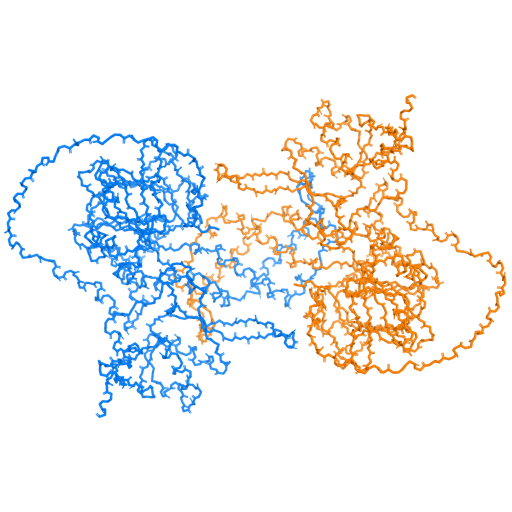2.344 1.667 1 22.36 7 TYR B CA 1
ATOM 4329 C C . TYR B 1 7 ? -12.367 -22.672 3.154 1 22.36 7 TYR B C 1
ATOM 4331 O O . TYR B 1 7 ? -13.164 -23.469 3.67 1 22.36 7 TYR B O 1
ATOM 4339 N N . ALA B 1 8 ? -11.195 -22.297 3.715 1 21.27 8 ALA B N 1
ATOM 4340 C CA . ALA B 1 8 ? -11.055 -22.922 5.027 1 21.27 8 ALA B CA 1
ATOM 4341 C C . ALA B 1 8 ? -12 -22.281 6.043 1 21.27 8 ALA B C 1
ATOM 4343 O O . ALA B 1 8 ? -12.32 -22.891 7.07 1 21.27 8 ALA B O 1
ATOM 4344 N N . LYS B 1 9 ? -12.164 -20.969 5.832 1 25.78 9 LYS B N 1
ATOM 4345 C CA . LYS B 1 9 ? -12.641 -20.406 7.098 1 25.78 9 LYS B CA 1
ATOM 4346 C C . LYS B 1 9 ? -14.109 -20.766 7.336 1 25.78 9 LYS B C 1
ATOM 4348 O O . LYS B 1 9 ? -14.742 -20.219 8.242 1 25.78 9 LYS B O 1
ATOM 4353 N N . LYS B 1 10 ? -14.75 -21.297 6.316 1 24.89 10 LYS B N 1
ATOM 4354 C CA . LYS B 1 10 ? -16.172 -21.297 6.613 1 24.89 10 LYS B CA 1
ATOM 4355 C C . LYS B 1 10 ? -16.484 -22.234 7.773 1 24.89 10 LYS B C 1
ATOM 4357 O O . LYS B 1 10 ? -17.656 -22.438 8.117 1 24.89 10 LYS B O 1
ATOM 4362 N N . SER B 1 11 ? -15.484 -23.188 8.172 1 22.34 11 SER B N 1
ATOM 4363 C CA . SER B 1 11 ? -16.094 -24.375 8.773 1 22.34 11 SER B CA 1
ATOM 4364 C C . SER B 1 11 ? -16.797 -24.031 10.078 1 22.34 11 SER B C 1
ATOM 4366 O O . SER B 1 11 ? -17.75 -24.703 10.484 1 22.34 11 SER B O 1
ATOM 4368 N N . ILE B 1 12 ? -16.094 -23.297 10.922 1 23.94 12 ILE B N 1
ATOM 4369 C CA . ILE B 1 12 ? -16.234 -23.938 12.227 1 23.94 12 ILE B CA 1
ATOM 4370 C C . ILE B 1 12 ? -17.594 -23.578 12.844 1 23.94 12 ILE B C 1
ATOM 4372 O O . ILE B 1 12 ? -17.641 -22.922 13.883 1 23.94 12 ILE B O 1
ATOM 4376 N N . THR B 1 13 ? -18.547 -23.016 11.984 1 22.38 13 THR B N 1
ATOM 4377 C CA . THR B 1 13 ? -19.641 -22.719 12.883 1 22.38 13 THR B CA 1
ATOM 4378 C C . THR B 1 13 ? -20.125 -23.984 13.586 1 22.38 13 THR B C 1
ATOM 4380 O O . THR B 1 13 ? -20.297 -25.031 12.953 1 22.38 13 THR B O 1
ATOM 4383 N N . GLU B 1 14 ? -19.906 -24.125 14.906 1 21.41 14 GLU B N 1
ATOM 4384 C CA . GLU B 1 14 ? -20.141 -25.125 15.938 1 21.41 14 GLU B CA 1
ATOM 4385 C C . GLU B 1 14 ? -21.578 -25.625 15.922 1 21.41 14 GLU B C 1
ATOM 4387 O O . GLU B 1 14 ? -22.469 -24.969 16.469 1 21.41 14 GLU B O 1
ATOM 4392 N N . ASP B 1 15 ? -22.141 -25.859 14.602 1 20.98 15 ASP B N 1
ATOM 4393 C CA . ASP B 1 15 ? -23.484 -26.391 14.805 1 20.98 15 ASP B CA 1
ATOM 4394 C C . ASP B 1 15 ? -23.453 -27.641 15.695 1 20.98 15 ASP B C 1
ATOM 4396 O O . ASP B 1 15 ? -22.547 -28.469 15.57 1 20.98 15 ASP B O 1
ATOM 4400 N N . ASN B 1 16 ? -24.016 -27.516 16.938 1 21.22 16 ASN B N 1
ATOM 4401 C CA . ASN B 1 16 ? -24.297 -28.5 17.969 1 21.22 16 ASN B CA 1
ATOM 4402 C C . ASN B 1 16 ? -24.984 -29.75 17.406 1 21.22 16 ASN B C 1
ATOM 4404 O O . ASN B 1 16 ? -26.188 -29.734 17.188 1 21.22 16 ASN B O 1
ATOM 4408 N N . VAL B 1 17 ? -24.328 -30.281 16.266 1 21.41 17 VAL B N 1
ATOM 4409 C CA . VAL B 1 17 ? -24.938 -31.5 15.727 1 21.41 17 VAL B CA 1
ATOM 4410 C C . VAL B 1 17 ? -25.094 -32.531 16.844 1 21.41 17 VAL B C 1
ATOM 4412 O O . VAL B 1 17 ? -24.141 -32.844 17.562 1 21.41 17 VAL B O 1
ATOM 4415 N N . ASN B 1 18 ? -26.312 -32.688 17.312 1 18.53 18 ASN B N 1
ATOM 4416 C CA . ASN B 1 18 ? -26.797 -33.812 18.109 1 18.53 18 ASN B CA 1
ATOM 4417 C C . ASN B 1 18 ? -26.5 -35.156 17.453 1 18.53 18 ASN B C 1
ATOM 4419 O O . ASN B 1 18 ? -26.734 -35.344 16.25 1 18.53 18 ASN B O 1
ATOM 4423 N N . ARG B 1 19 ? -25.531 -35.906 17.922 1 18.27 19 ARG B N 1
ATOM 4424 C CA . ARG B 1 19 ? -24.938 -37.188 17.641 1 18.27 19 ARG B CA 1
ATOM 4425 C C . ARG B 1 19 ? -26.016 -38.281 17.516 1 18.27 19 ARG B C 1
ATOM 4427 O O . ARG B 1 19 ? -26.25 -39.031 18.453 1 18.27 19 ARG B O 1
ATOM 4434 N N . LYS B 1 20 ? -27.234 -38.094 16.859 1 18.28 20 LYS B N 1
ATOM 4435 C CA . LYS B 1 20 ? -27.922 -39.344 17.062 1 18.28 20 LYS B CA 1
ATOM 4436 C C . LYS B 1 20 ? -27.172 -40.5 16.406 1 18.28 20 LYS B C 1
ATOM 4438 O O . LYS B 1 20 ? -26.672 -40.375 15.281 1 18.28 20 LYS B O 1
ATOM 4443 N N . ARG B 1 21 ? -26.812 -41.719 17 1 16.86 21 ARG B N 1
ATOM 4444 C CA . ARG B 1 21 ? -26.109 -43 16.922 1 16.86 21 ARG B CA 1
ATOM 4445 C C . ARG B 1 21 ? -26.703 -43.875 15.812 1 16.86 21 ARG B C 1
ATOM 4447 O O . ARG B 1 21 ? -27.734 -44.5 15.992 1 16.86 21 ARG B O 1
ATOM 4454 N N . LYS B 1 22 ? -26.969 -43.281 14.516 1 17.72 22 LYS B N 1
ATOM 4455 C CA . LYS B 1 22 ? -27.656 -44.312 13.758 1 17.72 22 LYS B CA 1
ATOM 4456 C C . LYS B 1 22 ? -26.797 -45.594 13.648 1 17.72 22 LYS B C 1
ATOM 4458 O O . LYS B 1 22 ? -25.562 -45.5 13.625 1 17.72 22 LYS B O 1
ATOM 4463 N N . ASN B 1 23 ? -27.438 -46.844 13.57 1 16.38 23 ASN B N 1
ATOM 4464 C CA . ASN B 1 23 ? -27.25 -48.312 13.688 1 16.38 23 ASN B CA 1
ATOM 4465 C C . ASN B 1 23 ? -26.453 -48.844 12.516 1 16.38 23 ASN B C 1
ATOM 4467 O O . ASN B 1 23 ? -26.5 -48.312 11.406 1 16.38 23 ASN B O 1
ATOM 4471 N N . LYS B 1 24 ? -25.453 -49.625 12.781 1 19.53 24 LYS B N 1
ATOM 4472 C CA . LYS B 1 24 ? -24.391 -50.469 12.25 1 19.53 24 LYS B CA 1
ATOM 4473 C C . LYS B 1 24 ? -24.938 -51.469 11.25 1 19.53 24 LYS B C 1
ATOM 4475 O O . LYS B 1 24 ? -25.172 -52.625 11.602 1 19.53 24 LYS B O 1
ATOM 4480 N N . LYS B 1 25 ? -25.984 -51.25 10.211 1 18.86 25 LYS B N 1
ATOM 4481 C CA . LYS B 1 25 ? -26.375 -52.531 9.633 1 18.86 25 LYS B CA 1
ATOM 4482 C C . LYS B 1 25 ? -25.234 -53.156 8.836 1 18.86 25 LYS B C 1
ATOM 4484 O O . LYS B 1 25 ? -24.469 -52.438 8.188 1 18.86 25 LYS B O 1
ATOM 4489 N N . LYS B 1 26 ? -24.953 -54.438 8.867 1 21.16 26 LYS B N 1
ATOM 4490 C CA . LYS B 1 26 ? -24 -55.531 8.617 1 21.16 26 LYS B CA 1
ATOM 4491 C C . LYS B 1 26 ? -23.953 -55.875 7.137 1 21.16 26 LYS B C 1
ATOM 4493 O O . LYS B 1 26 ? -23.438 -56.938 6.762 1 21.16 26 LYS B O 1
ATOM 4498 N N . PHE B 1 27 ? -23.922 -54.938 6.043 1 18.97 27 PHE B N 1
ATOM 4499 C CA . PHE B 1 27 ? -24.156 -55.656 4.789 1 18.97 27 PHE B CA 1
ATOM 4500 C C . PHE B 1 27 ? -22.984 -56.562 4.465 1 18.97 27 PHE B C 1
ATOM 4502 O O . PHE B 1 27 ? -21.828 -56.219 4.715 1 18.97 27 PHE B O 1
ATOM 4509 N N . LYS B 1 28 ? -23.156 -57.938 4.121 1 19.11 28 LYS B N 1
ATOM 4510 C CA . LYS B 1 28 ? -22.453 -59.188 3.891 1 19.11 28 LYS B CA 1
ATOM 4511 C C . LYS B 1 28 ? -21.766 -59.188 2.531 1 19.11 28 LYS B C 1
ATOM 4513 O O . LYS B 1 28 ? -22.422 -59.312 1.493 1 19.11 28 LYS B O 1
ATOM 4518 N N . LYS B 1 29 ? -20.891 -58.25 2.271 1 22.7 29 LYS B N 1
ATOM 4519 C CA . LYS B 1 29 ? -20.344 -58.281 0.922 1 22.7 29 LYS B CA 1
ATOM 4520 C C . LYS B 1 29 ? -19.578 -59.562 0.657 1 22.7 29 LYS B C 1
ATOM 4522 O O . LYS B 1 29 ? -18.734 -59.969 1.459 1 22.7 29 LYS B O 1
ATOM 4527 N N . THR B 1 30 ? -20.125 -60.562 -0.267 1 20.22 30 THR B N 1
ATOM 4528 C CA . THR B 1 30 ? -19.688 -61.875 -0.758 1 20.22 30 THR B CA 1
ATOM 4529 C C . THR B 1 30 ? -18.391 -61.75 -1.561 1 20.22 30 THR B C 1
ATOM 4531 O O . THR B 1 30 ? -18.25 -60.812 -2.373 1 20.22 30 THR B O 1
ATOM 4534 N N . PRO B 1 31 ? -17.328 -62.562 -1.294 1 22.02 31 PRO B N 1
ATOM 4535 C CA . PRO B 1 31 ? -15.93 -62.562 -1.694 1 22.02 31 PRO B CA 1
ATOM 4536 C C . PRO B 1 31 ? -15.727 -63 -3.145 1 22.02 31 PRO B C 1
ATOM 4538 O O . PRO B 1 31 ? -16.062 -64.125 -3.506 1 22.02 31 PRO B O 1
ATOM 4541 N N . ALA B 1 32 ? -16.281 -62.344 -4.246 1 22.91 32 ALA B N 1
ATOM 4542 C CA . ALA B 1 32 ? -16.094 -62.969 -5.547 1 22.91 32 ALA B CA 1
ATOM 4543 C C . ALA B 1 32 ? -14.617 -63.125 -5.879 1 22.91 32 ALA B C 1
ATOM 4545 O O . ALA B 1 32 ? -13.82 -62.219 -5.68 1 22.91 32 ALA B O 1
ATOM 4546 N N . LYS B 1 33 ? -14.164 -64.312 -6.066 1 22.42 33 LYS B N 1
ATOM 4547 C CA . LYS B 1 33 ? -12.867 -64.938 -6.355 1 22.42 33 LYS B CA 1
ATOM 4548 C C . LYS B 1 33 ? -12.367 -64.5 -7.734 1 22.42 33 LYS B C 1
ATOM 4550 O O . LYS B 1 33 ? -12.898 -64.938 -8.758 1 22.42 33 LYS B O 1
ATOM 4555 N N . ILE B 1 34 ? -12.109 -63.25 -8.039 1 23 34 ILE B N 1
ATOM 4556 C CA . ILE B 1 34 ? -11.633 -62.969 -9.391 1 23 34 ILE B CA 1
ATOM 4557 C C . ILE B 1 34 ? -10.273 -63.625 -9.602 1 23 34 ILE B C 1
ATOM 4559 O O . ILE B 1 34 ? -9.328 -63.375 -8.852 1 23 34 ILE B O 1
ATOM 4563 N N . ALA B 1 35 ? -10.211 -64.812 -10.086 1 20.55 35 ALA B N 1
ATOM 4564 C CA . ALA B 1 35 ? -9.031 -65.562 -10.445 1 20.55 35 ALA B CA 1
ATOM 4565 C C . ALA B 1 35 ? -8.117 -64.812 -11.375 1 20.55 35 ALA B C 1
ATOM 4567 O O . ALA B 1 35 ? -8.586 -64.125 -12.273 1 20.55 35 ALA B O 1
ATOM 4568 N N . LYS B 1 36 ? -6.848 -64.875 -11.008 1 25.66 36 LYS B N 1
ATOM 4569 C CA . LYS B 1 36 ? -5.566 -64.25 -11.359 1 25.66 36 LYS B CA 1
ATOM 4570 C C . LYS B 1 36 ? -5.07 -64.812 -12.711 1 25.66 36 LYS B C 1
ATOM 4572 O O . LYS B 1 36 ? -4.578 -65.938 -12.82 1 25.66 36 LYS B O 1
ATOM 4577 N N . THR B 1 37 ? -5.961 -64.812 -13.812 1 23.28 37 THR B N 1
ATOM 4578 C CA . THR B 1 37 ? -5.262 -65.375 -14.953 1 23.28 37 THR B CA 1
ATOM 4579 C C . THR B 1 37 ? -3.924 -64.688 -15.188 1 23.28 37 THR B C 1
ATOM 4581 O O . THR B 1 37 ? -3.844 -63.469 -15.133 1 23.28 37 THR B O 1
ATOM 4584 N N . GLU B 1 38 ? -2.811 -65.438 -15.211 1 25.11 38 GLU B N 1
ATOM 4585 C CA . GLU B 1 38 ? -1.367 -65.25 -15.227 1 25.11 38 GLU B CA 1
ATOM 4586 C C . GLU B 1 38 ? -0.905 -64.688 -16.578 1 25.11 38 GLU B C 1
ATOM 4588 O O . GLU B 1 38 ? 0.288 -64.688 -16.891 1 25.11 38 GLU B O 1
ATOM 4593 N N . ASN B 1 39 ? -1.775 -64.125 -17.484 1 28.81 39 ASN B N 1
ATOM 4594 C CA . ASN B 1 39 ? -1.077 -63.938 -18.75 1 28.81 39 ASN B CA 1
ATOM 4595 C C . ASN B 1 39 ? 0.151 -63.062 -18.594 1 28.81 39 ASN B C 1
ATOM 4597 O O . ASN B 1 39 ? 0.099 -62.031 -17.891 1 28.81 39 ASN B O 1
ATOM 4601 N N . GLY B 1 40 ? 1.352 -63.594 -18.703 1 28.06 40 GLY B N 1
ATOM 4602 C CA . GLY B 1 40 ? 2.695 -63.031 -18.734 1 28.06 40 GLY B CA 1
ATOM 4603 C C . GLY B 1 40 ? 2.834 -61.875 -19.672 1 28.06 40 GLY B C 1
ATOM 4604 O O . GLY B 1 40 ? 3.535 -61.938 -20.688 1 28.06 40 GLY B O 1
ATOM 4605 N N . ASP B 1 41 ? 1.692 -61.156 -19.984 1 31.03 41 ASP B N 1
ATOM 4606 C CA . ASP B 1 41 ? 1.998 -60.125 -20.969 1 31.03 41 ASP B CA 1
ATOM 4607 C C . ASP B 1 41 ? 3.16 -59.25 -20.5 1 31.03 41 ASP B C 1
ATOM 4609 O O . ASP B 1 41 ? 3.213 -58.844 -19.328 1 31.03 41 ASP B O 1
ATOM 4613 N N . GLU B 1 42 ? 4.34 -59.406 -21.141 1 33.09 42 GLU B N 1
ATOM 4614 C CA . GLU B 1 42 ? 5.496 -58.531 -21.109 1 33.09 42 GLU B CA 1
ATOM 4615 C C . GLU B 1 42 ? 5.07 -57.062 -21.016 1 33.09 42 GLU B C 1
ATOM 4617 O O . GLU B 1 42 ? 4.387 -56.562 -21.906 1 33.09 42 GLU B O 1
ATOM 4622 N N . ASN B 1 43 ? 4.762 -56.656 -19.891 1 32.06 43 ASN B N 1
ATOM 4623 C CA . ASN B 1 43 ? 4.137 -55.375 -19.578 1 32.06 43 ASN B CA 1
ATOM 4624 C C . ASN B 1 43 ? 4.941 -54.188 -20.141 1 32.06 43 ASN B C 1
ATOM 4626 O O . ASN B 1 43 ? 6.098 -54 -19.766 1 32.06 43 ASN B O 1
ATOM 4630 N N . PRO B 1 44 ? 4.668 -53.75 -21.344 1 36.12 44 PRO B N 1
ATOM 4631 C CA . PRO B 1 44 ? 5.23 -52.5 -21.875 1 36.12 44 PRO B CA 1
ATOM 4632 C C . PRO B 1 44 ? 5.434 -51.438 -20.781 1 36.12 44 PRO B C 1
ATOM 4634 O O . PRO B 1 44 ? 5.758 -50.281 -21.094 1 36.12 44 PRO B O 1
ATOM 4637 N N . LYS B 1 45 ? 5.281 -51.719 -19.703 1 40.88 45 LYS B N 1
ATOM 4638 C CA . LYS B 1 45 ? 5.328 -50.781 -18.562 1 40.88 45 LYS B CA 1
ATOM 4639 C C . LYS B 1 45 ? 6.734 -50.219 -18.375 1 40.88 45 LYS B C 1
ATOM 4641 O O . LYS B 1 45 ? 6.918 -49.219 -17.688 1 40.88 45 LYS B O 1
ATOM 4646 N N . LYS B 1 46 ? 7.785 -50.906 -18.641 1 41.62 46 LYS B N 1
ATOM 4647 C CA . LYS B 1 46 ? 9.141 -50.5 -18.266 1 41.62 46 LYS B CA 1
ATOM 4648 C C . LYS B 1 46 ? 9.664 -49.406 -19.203 1 41.62 46 LYS B C 1
ATOM 4650 O O . LYS B 1 46 ? 10.57 -48.656 -18.828 1 41.62 46 LYS B O 1
ATOM 4655 N N . THR B 1 47 ? 9.281 -49.375 -20.438 1 40.84 47 THR B N 1
ATOM 4656 C CA . THR B 1 47 ? 9.93 -48.531 -21.406 1 40.84 47 THR B CA 1
ATOM 4657 C C . THR B 1 47 ? 9.539 -47.062 -21.188 1 40.84 47 THR B C 1
ATOM 4659 O O . THR B 1 47 ? 10.312 -46.156 -21.484 1 40.84 47 THR B O 1
ATOM 4662 N N . ARG B 1 48 ? 8.32 -46.719 -20.797 1 46.72 48 ARG B N 1
ATOM 4663 C CA . ARG B 1 48 ? 7.801 -45.344 -20.797 1 46.72 48 ARG B CA 1
ATOM 4664 C C . ARG B 1 48 ? 8.211 -44.594 -19.516 1 46.72 48 ARG B C 1
ATOM 4666 O O . ARG B 1 48 ? 7.852 -43.438 -19.328 1 46.72 48 ARG B O 1
ATOM 4673 N N . ILE B 1 49 ? 8.695 -45.312 -18.484 1 52.62 49 ILE B N 1
ATOM 4674 C CA . ILE B 1 49 ? 9.164 -44.719 -17.234 1 52.62 49 ILE B CA 1
ATOM 4675 C C . ILE B 1 49 ? 10.344 -43.781 -17.516 1 52.62 49 ILE B C 1
ATOM 4677 O O . ILE B 1 49 ? 10.547 -42.781 -16.812 1 52.62 49 ILE B O 1
ATOM 4681 N N . HIS B 1 50 ? 10.781 -43.594 -18.719 1 76.25 50 HIS B N 1
ATOM 4682 C CA . HIS B 1 50 ? 12.117 -43.062 -18.891 1 76.25 50 HIS B CA 1
ATOM 4683 C C . HIS B 1 50 ? 12.078 -41.688 -19.562 1 76.25 50 HIS B C 1
ATOM 4685 O O . HIS B 1 50 ? 13.078 -40.969 -19.594 1 76.25 50 HIS B O 1
ATOM 4691 N N . VAL B 1 51 ? 10.828 -41.188 -19.875 1 89.94 51 VAL B N 1
ATOM 4692 C CA . VAL B 1 51 ? 10.828 -40 -20.688 1 89.94 51 VAL B CA 1
ATOM 4693 C C . VAL B 1 51 ? 11.094 -38.781 -19.812 1 89.94 51 VAL B C 1
ATOM 4695 O O . VAL B 1 51 ? 11.945 -37.938 -20.125 1 89.94 51 VAL B O 1
ATOM 4698 N N . LEU B 1 52 ? 10.406 -38.688 -18.719 1 94 52 LEU B N 1
ATOM 4699 C CA . LEU B 1 52 ? 10.547 -37.531 -17.844 1 94 52 LEU B CA 1
ATOM 4700 C C . LEU B 1 52 ? 11.961 -37.469 -17.266 1 94 52 LEU B C 1
ATOM 4702 O O . LEU B 1 52 ? 12.539 -36.375 -17.156 1 94 52 LEU B O 1
ATOM 4706 N N . ASN B 1 53 ? 12.461 -38.594 -16.953 1 92.75 53 ASN B N 1
ATOM 4707 C CA . ASN B 1 53 ? 13.828 -38.625 -16.453 1 92.75 53 ASN B CA 1
ATOM 4708 C C . ASN B 1 53 ? 14.82 -38.062 -17.469 1 92.75 53 ASN B C 1
ATOM 4710 O O . ASN B 1 53 ? 15.75 -37.344 -17.109 1 92.75 53 ASN B O 1
ATOM 4714 N N . ASN B 1 54 ? 14.57 -38.438 -18.672 1 93.38 54 ASN B N 1
ATOM 4715 C CA . ASN B 1 54 ? 15.422 -37.906 -19.734 1 93.38 54 ASN B CA 1
ATOM 4716 C C . ASN B 1 54 ? 15.305 -36.406 -19.859 1 93.38 54 ASN B C 1
ATOM 4718 O O . ASN B 1 54 ? 16.297 -35.719 -20.094 1 93.38 54 ASN B O 1
ATOM 4722 N N . ILE B 1 55 ? 14.148 -35.906 -19.656 1 95.56 55 ILE B N 1
ATOM 4723 C CA . ILE B 1 55 ? 13.938 -34.469 -19.719 1 95.56 55 ILE B CA 1
ATOM 4724 C C . ILE B 1 55 ? 14.609 -33.781 -18.547 1 95.56 55 ILE B C 1
ATOM 4726 O O . ILE B 1 55 ? 15.273 -32.75 -18.703 1 95.56 55 ILE B O 1
ATOM 4730 N N . TYR B 1 56 ? 14.5 -34.438 -17.391 1 95.38 56 TYR B N 1
ATOM 4731 C CA . TYR B 1 56 ? 15.117 -33.844 -16.188 1 95.38 56 TYR B CA 1
ATOM 4732 C C . TYR B 1 56 ? 16.625 -33.75 -16.344 1 95.38 56 TYR B C 1
ATOM 4734 O O . TYR B 1 56 ? 17.266 -32.844 -15.812 1 95.38 56 TYR B O 1
ATOM 4742 N N . ASN B 1 57 ? 17.172 -34.625 -17.062 1 92.25 57 ASN B N 1
ATOM 4743 C CA . ASN B 1 57 ? 18.609 -34.656 -17.25 1 92.25 57 ASN B CA 1
ATOM 4744 C C . ASN B 1 57 ? 19.125 -33.438 -18.016 1 92.25 57 ASN B C 1
ATOM 4746 O O . ASN B 1 57 ? 20.297 -33.125 -17.953 1 92.25 57 ASN B O 1
ATOM 4750 N N . PHE B 1 58 ? 18.25 -32.75 -18.688 1 94.06 58 PHE B N 1
ATOM 4751 C CA . PHE B 1 58 ? 18.641 -31.562 -19.422 1 94.06 58 PHE B CA 1
ATOM 4752 C C . PHE B 1 58 ? 19 -30.438 -18.469 1 94.06 58 PHE B C 1
ATOM 4754 O O . PHE B 1 58 ? 19.578 -29.422 -18.875 1 94.06 58 PHE B O 1
ATOM 4761 N N . ASN B 1 59 ? 18.641 -30.594 -17.219 1 94.56 59 ASN B N 1
ATOM 4762 C CA . ASN B 1 59 ? 18.984 -29.594 -16.219 1 94.56 59 ASN B CA 1
ATOM 4763 C C . ASN B 1 59 ? 20.5 -29.359 -16.141 1 94.56 59 ASN B C 1
ATOM 4765 O O . ASN B 1 59 ? 20.938 -28.25 -15.844 1 94.56 59 ASN B O 1
ATOM 4769 N N . LEU B 1 60 ? 21.25 -30.391 -16.406 1 93.44 60 LEU B N 1
ATOM 4770 C CA . LEU B 1 60 ? 22.703 -30.266 -16.391 1 93.44 60 LEU B CA 1
ATOM 4771 C C . LEU B 1 60 ? 23.188 -29.312 -17.469 1 93.44 60 LEU B C 1
ATOM 4773 O O . LEU B 1 60 ? 24.25 -28.688 -17.328 1 93.44 60 LEU B O 1
ATOM 4777 N N . LYS B 1 61 ? 22.422 -29.172 -18.484 1 93.81 61 LYS B N 1
ATOM 4778 C CA . LYS B 1 61 ? 22.766 -28.25 -19.562 1 93.81 61 LYS B CA 1
ATOM 4779 C C . LYS B 1 61 ? 22.125 -26.891 -19.344 1 93.81 61 LYS B C 1
ATOM 4781 O O . LYS B 1 61 ? 22.812 -25.875 -19.234 1 93.81 61 LYS B O 1
ATOM 4786 N N . ASP B 1 62 ? 20.781 -26.875 -19.312 1 95.62 62 ASP B N 1
ATOM 4787 C CA . ASP B 1 62 ? 20.016 -25.641 -19.172 1 95.62 62 ASP B CA 1
ATOM 4788 C C . ASP B 1 62 ? 18.656 -25.922 -18.547 1 95.62 62 ASP B C 1
ATOM 4790 O O . ASP B 1 62 ? 17.781 -26.5 -19.188 1 95.62 62 ASP B O 1
ATOM 4794 N N . SER B 1 63 ? 18.531 -25.422 -17.359 1 95.06 63 SER B N 1
ATOM 4795 C CA . SER B 1 63 ? 17.297 -25.703 -16.641 1 95.06 63 SER B CA 1
ATOM 4796 C C . SER B 1 63 ? 16.094 -25.047 -17.312 1 95.06 63 SER B C 1
ATOM 4798 O O . SER B 1 63 ? 14.977 -25.547 -17.219 1 95.06 63 SER B O 1
ATOM 4800 N N . SER B 1 64 ? 16.25 -23.859 -17.969 1 93.12 64 SER B N 1
ATOM 4801 C CA . SER B 1 64 ? 15.164 -23.219 -18.688 1 93.12 64 SER B CA 1
ATOM 4802 C C . SER B 1 64 ? 14.656 -24.078 -19.828 1 93.12 64 SER B C 1
ATOM 4804 O O . SER B 1 64 ? 13.453 -24.141 -20.094 1 93.12 64 SER B O 1
ATOM 4806 N N . LYS B 1 65 ? 15.531 -24.781 -20.438 1 95.5 65 LYS B N 1
ATOM 4807 C CA . LYS B 1 65 ? 15.156 -25.672 -21.531 1 95.5 65 LYS B CA 1
ATOM 4808 C C . LYS B 1 65 ? 14.414 -26.891 -21 1 95.5 65 LYS B C 1
ATOM 4810 O O . LYS B 1 65 ? 13.516 -27.422 -21.672 1 95.5 65 LYS B O 1
ATOM 4815 N N . THR B 1 66 ? 14.836 -27.312 -19.844 1 97 66 THR B N 1
ATOM 4816 C CA . THR B 1 66 ? 14.117 -28.422 -19.219 1 97 66 THR B CA 1
ATOM 4817 C C . THR B 1 66 ? 12.641 -28.062 -19.031 1 97 66 THR B C 1
ATOM 4819 O O . THR B 1 66 ? 11.758 -28.859 -19.375 1 97 66 THR B O 1
ATOM 4822 N N . GLY B 1 67 ? 12.391 -26.922 -18.469 1 97.06 67 GLY B N 1
ATOM 4823 C CA . GLY B 1 67 ? 11.023 -26.453 -18.312 1 97.06 67 GLY B CA 1
ATOM 4824 C C . GLY B 1 67 ? 10.273 -26.359 -19.625 1 97.06 67 GLY B C 1
ATOM 4825 O O . GLY B 1 67 ? 9.102 -26.75 -19.703 1 97.06 67 GLY B O 1
ATOM 4826 N N . GLN B 1 68 ? 10.93 -25.875 -20.609 1 97.12 68 GLN B N 1
ATOM 4827 C CA . GLN B 1 68 ? 10.344 -25.766 -21.938 1 97.12 68 GLN B CA 1
ATOM 4828 C C . GLN B 1 68 ? 9.969 -27.141 -22.5 1 97.12 68 GLN B C 1
ATOM 4830 O O . GLN B 1 68 ? 8.883 -27.312 -23.047 1 97.12 68 GLN B O 1
ATOM 4835 N N . LYS B 1 69 ? 10.852 -28.078 -22.344 1 97.62 69 LYS B N 1
ATOM 4836 C CA . LYS B 1 69 ? 10.625 -29.422 -22.859 1 97.62 69 LYS B CA 1
ATOM 4837 C C . LYS B 1 69 ? 9.469 -30.109 -22.125 1 97.62 69 LYS B C 1
ATOM 4839 O O . LYS B 1 69 ? 8.734 -30.891 -22.719 1 97.62 69 LYS B O 1
ATOM 4844 N N . LEU B 1 70 ? 9.352 -29.812 -20.891 1 97.94 70 LEU B N 1
ATOM 4845 C CA . LEU B 1 70 ? 8.242 -30.375 -20.141 1 97.94 70 LEU B CA 1
ATOM 4846 C C . LEU B 1 70 ? 6.91 -29.812 -20.641 1 97.94 70 LEU B C 1
ATOM 4848 O O . LEU B 1 70 ? 5.934 -30.562 -20.766 1 97.94 70 LEU B O 1
ATOM 4852 N N . LEU B 1 71 ? 6.898 -28.531 -20.906 1 98.25 71 LEU B N 1
ATOM 4853 C CA . LEU B 1 71 ? 5.68 -27.953 -21.469 1 98.25 71 LEU B CA 1
ATOM 4854 C C . LEU B 1 71 ? 5.371 -28.562 -22.828 1 98.25 71 LEU B C 1
ATOM 4856 O O . LEU B 1 71 ? 4.223 -28.891 -23.125 1 98.25 71 LEU B O 1
ATOM 4860 N N . GLU B 1 72 ? 6.363 -28.719 -23.594 1 97.75 72 GLU B N 1
ATOM 4861 C CA . GLU B 1 72 ? 6.188 -29.344 -24.891 1 97.75 72 GLU B CA 1
ATOM 4862 C C . GLU B 1 72 ? 5.645 -30.75 -24.766 1 97.75 72 GLU B C 1
ATOM 4864 O O . GLU B 1 72 ? 4.801 -31.188 -25.547 1 97.75 72 GLU B O 1
ATOM 4869 N N . TRP B 1 73 ? 6.168 -31.453 -23.781 1 97.62 73 TRP B N 1
ATOM 4870 C CA . TRP B 1 73 ? 5.695 -32.812 -23.516 1 97.62 73 TRP B CA 1
ATOM 4871 C C . TRP B 1 73 ? 4.215 -32.781 -23.141 1 97.62 73 TRP B C 1
ATOM 4873 O O . TRP B 1 73 ? 3.445 -33.625 -23.594 1 97.62 73 TRP B O 1
ATOM 4883 N N . LEU B 1 74 ? 3.777 -31.812 -22.375 1 97.31 74 LEU B N 1
ATOM 4884 C CA . LEU B 1 74 ? 2.393 -31.703 -21.938 1 97.31 74 LEU B CA 1
ATOM 4885 C C . LEU B 1 74 ? 1.466 -31.438 -23.125 1 97.31 74 LEU B C 1
ATOM 4887 O O . LEU B 1 74 ? 0.396 -32.062 -23.219 1 97.31 74 LEU B O 1
ATOM 4891 N N . ILE B 1 75 ? 1.921 -30.625 -24.062 1 98 75 ILE B N 1
ATOM 4892 C CA . ILE B 1 75 ? 0.997 -30.141 -25.078 1 98 75 ILE B CA 1
ATOM 4893 C C . ILE B 1 75 ? 1.243 -30.875 -26.391 1 98 75 ILE B C 1
ATOM 4895 O O . ILE B 1 75 ? 0.608 -30.578 -27.406 1 98 75 ILE B O 1
ATOM 4899 N N . HIS B 1 76 ? 2.141 -31.781 -26.328 1 96.62 76 HIS B N 1
ATOM 4900 C CA . HIS B 1 76 ? 2.447 -32.531 -27.547 1 96.62 76 HIS B CA 1
ATOM 4901 C C . HIS B 1 76 ? 1.177 -33.062 -28.219 1 96.62 76 HIS B C 1
ATOM 4903 O O . HIS B 1 76 ? 0.284 -33.562 -27.531 1 96.62 76 HIS B O 1
ATOM 4909 N N . PRO B 1 77 ? 1.048 -32.969 -29.5 1 96.62 77 PRO B N 1
ATOM 4910 C CA . PRO B 1 77 ? 2.078 -32.688 -30.5 1 96.62 77 PRO B CA 1
ATOM 4911 C C . PRO B 1 77 ? 2.129 -31.188 -30.875 1 96.62 77 PRO B C 1
ATOM 4913 O O . PRO B 1 77 ? 2.811 -30.812 -31.828 1 96.62 77 PRO B O 1
ATOM 4916 N N . LYS B 1 78 ? 1.44 -30.375 -30.219 1 96.12 78 LYS B N 1
ATOM 4917 C CA . LYS B 1 78 ? 1.486 -28.938 -30.484 1 96.12 78 LYS B CA 1
ATOM 4918 C C . LYS B 1 78 ? 2.836 -28.344 -30.078 1 96.12 78 LYS B C 1
ATOM 4920 O O . LYS B 1 78 ? 3.379 -28.688 -29.031 1 96.12 78 LYS B O 1
ATOM 4925 N N . SER B 1 79 ? 3.332 -27.469 -30.875 1 97.25 79 SER B N 1
ATOM 4926 C CA . SER B 1 79 ? 4.566 -26.781 -30.5 1 97.25 79 SER B CA 1
ATOM 4927 C C . SER B 1 79 ? 4.297 -25.688 -29.484 1 97.25 79 SER B C 1
ATOM 4929 O O . SER B 1 79 ? 3.191 -25.141 -29.422 1 97.25 79 SER B O 1
ATOM 4931 N N . ILE B 1 80 ? 5.258 -25.297 -28.797 1 97.12 80 ILE B N 1
ATOM 4932 C CA . ILE B 1 80 ? 5.125 -24.234 -27.797 1 97.12 80 ILE B CA 1
ATOM 4933 C C . ILE B 1 80 ? 4.801 -22.922 -28.5 1 97.12 80 ILE B C 1
ATOM 4935 O O . ILE B 1 80 ? 3.969 -22.141 -28.016 1 97.12 80 ILE B O 1
ATOM 4939 N N . ASN B 1 81 ? 5.453 -22.641 -29.594 1 97.06 81 ASN B N 1
ATOM 4940 C CA . ASN B 1 81 ? 5.207 -21.406 -30.312 1 97.06 81 ASN B CA 1
ATOM 4941 C C . ASN B 1 81 ? 3.754 -21.297 -30.766 1 97.06 81 ASN B C 1
ATOM 4943 O O . ASN B 1 81 ? 3.127 -20.25 -30.609 1 97.06 81 ASN B O 1
ATOM 4947 N N . ASP B 1 82 ? 3.252 -22.359 -31.281 1 97.94 82 ASP B N 1
ATOM 4948 C CA . ASP B 1 82 ? 1.855 -22.375 -31.703 1 97.94 82 ASP B CA 1
ATOM 4949 C C . ASP B 1 82 ? 0.914 -22.234 -30.516 1 97.94 82 ASP B C 1
ATOM 4951 O O . ASP B 1 82 ? -0.069 -21.484 -30.578 1 97.94 82 ASP B O 1
ATOM 4955 N N . PHE B 1 83 ? 1.269 -22.906 -29.516 1 98.38 83 PHE B N 1
ATOM 4956 C CA . PHE B 1 83 ? 0.45 -22.844 -28.312 1 98.38 83 PHE B CA 1
ATOM 4957 C C . PHE B 1 83 ? 0.399 -21.422 -27.766 1 98.38 83 PHE B C 1
ATOM 4959 O O . PHE B 1 83 ? -0.679 -20.906 -27.453 1 98.38 83 PHE B O 1
ATOM 4966 N N . MET B 1 84 ? 1.534 -20.797 -27.672 1 97.44 84 MET B N 1
ATOM 4967 C CA . MET B 1 84 ? 1.62 -19.453 -27.109 1 97.44 84 MET B CA 1
ATOM 4968 C C . MET B 1 84 ? 0.926 -18.438 -28.031 1 97.44 84 MET B C 1
ATOM 4970 O O . MET B 1 84 ? 0.327 -17.484 -27.547 1 97.44 84 MET B O 1
ATOM 4974 N N . ARG B 1 85 ? 0.98 -18.641 -29.25 1 97.12 85 ARG B N 1
ATOM 4975 C CA . ARG B 1 85 ? 0.396 -17.719 -30.219 1 97.12 85 ARG B CA 1
ATOM 4976 C C . ARG B 1 85 ? -1.12 -17.875 -30.281 1 97.12 85 ARG B C 1
ATOM 4978 O O . ARG B 1 85 ? -1.849 -16.875 -30.281 1 97.12 85 ARG B O 1
ATOM 4985 N N . ASP B 1 86 ? -1.601 -19.125 -30.172 1 98 86 ASP B N 1
ATOM 4986 C CA . ASP B 1 86 ? -2.984 -19.375 -30.562 1 98 86 ASP B CA 1
ATOM 4987 C C . ASP B 1 86 ? -3.852 -19.656 -29.328 1 98 86 ASP B C 1
ATOM 4989 O O . ASP B 1 86 ? -5.074 -19.516 -29.375 1 98 86 ASP B O 1
ATOM 4993 N N . HIS B 1 87 ? -3.219 -20.078 -28.25 1 98.31 87 HIS B N 1
ATOM 4994 C CA . HIS B 1 87 ? -4.059 -20.609 -27.172 1 98.31 87 HIS B CA 1
ATOM 4995 C C . HIS B 1 87 ? -3.781 -19.891 -25.859 1 98.31 87 HIS B C 1
ATOM 4997 O O . HIS B 1 87 ? -4.715 -19.531 -25.141 1 98.31 87 HIS B O 1
ATOM 5003 N N . TRP B 1 88 ? -2.564 -19.625 -25.531 1 98.44 88 TRP B N 1
ATOM 5004 C CA . TRP B 1 88 ? -2.164 -19.078 -24.234 1 98.44 88 TRP B CA 1
ATOM 5005 C C . TRP B 1 88 ? -2.963 -17.828 -23.891 1 98.44 88 TRP B C 1
ATOM 5007 O O . TRP B 1 88 ? -2.838 -16.812 -24.578 1 98.44 88 TRP B O 1
ATOM 5017 N N . GLU B 1 89 ? -3.797 -17.875 -22.906 1 97.81 89 GLU B N 1
ATOM 5018 C CA . GLU B 1 89 ? -4.66 -16.828 -22.359 1 97.81 89 GLU B CA 1
ATOM 5019 C C . GLU B 1 89 ? -5.707 -16.406 -23.375 1 97.81 89 GLU B C 1
ATOM 5021 O O . GLU B 1 89 ? -6.262 -15.305 -23.281 1 97.81 89 GLU B O 1
ATOM 5026 N N . LYS B 1 90 ? -5.938 -17.188 -24.422 1 97.5 90 LYS B N 1
ATOM 5027 C CA . LYS B 1 90 ? -6.871 -16.812 -25.484 1 97.5 90 LYS B CA 1
ATOM 5028 C C . LYS B 1 90 ? -8 -17.828 -25.594 1 97.5 90 LYS B C 1
ATOM 5030 O O . LYS B 1 90 ? -9.18 -17.469 -25.625 1 97.5 90 LYS B O 1
ATOM 5035 N N . THR B 1 91 ? -7.59 -19.078 -25.719 1 98.19 91 THR B N 1
ATOM 5036 C CA . THR B 1 91 ? -8.609 -20.109 -25.891 1 98.19 91 THR B CA 1
ATOM 5037 C C . THR B 1 91 ? -8.086 -21.453 -25.422 1 98.19 91 THR B C 1
ATOM 5039 O O . THR B 1 91 ? -6.902 -21.594 -25.094 1 98.19 91 THR B O 1
ATOM 5042 N N . ILE B 1 92 ? -8.969 -22.453 -25.375 1 98.5 92 ILE B N 1
ATOM 5043 C CA . ILE B 1 92 ? -8.656 -23.766 -24.844 1 98.5 92 ILE B CA 1
ATOM 5044 C C . ILE B 1 92 ? -7.805 -24.547 -25.844 1 98.5 92 ILE B C 1
ATOM 5046 O O . ILE B 1 92 ? -7.738 -24.188 -27.016 1 98.5 92 ILE B O 1
ATOM 5050 N N . LEU B 1 93 ? -7.117 -25.562 -25.391 1 98.75 93 LEU B N 1
ATOM 5051 C CA . LEU B 1 93 ? -6.445 -26.562 -26.219 1 98.75 93 LEU B CA 1
ATOM 5052 C C . LEU B 1 93 ? -6.762 -27.969 -25.719 1 98.75 93 LEU B C 1
ATOM 5054 O O . LEU B 1 93 ? -6.477 -28.297 -24.562 1 98.75 93 LEU B O 1
ATOM 5058 N N . HIS B 1 94 ? -7.441 -28.766 -26.484 1 98.62 94 HIS B N 1
ATOM 5059 C CA . HIS B 1 94 ? -7.715 -30.172 -26.219 1 98.62 94 HIS B CA 1
ATOM 5060 C C . HIS B 1 94 ? -6.871 -31.078 -27.094 1 98.62 94 HIS B C 1
ATOM 5062 O O . HIS B 1 94 ? -6.883 -30.938 -28.328 1 98.62 94 HIS B O 1
ATOM 5068 N N . VAL B 1 95 ? -6.109 -31.969 -26.484 1 98.31 95 VAL B N 1
ATOM 5069 C CA . VAL B 1 95 ? -5.273 -32.906 -27.219 1 98.31 95 VAL B CA 1
ATOM 5070 C C . VAL B 1 95 ? -5.691 -34.344 -26.875 1 98.31 95 VAL B C 1
ATOM 5072 O O . VAL B 1 95 ? -5.254 -34.906 -25.875 1 98.31 95 VAL B O 1
ATOM 5075 N N . PRO B 1 96 ? -6.523 -34.938 -27.625 1 96.56 96 PRO B N 1
ATOM 5076 C CA . PRO B 1 96 ? -6.793 -36.375 -27.453 1 96.56 96 PRO B CA 1
ATOM 5077 C C . PRO B 1 96 ? -5.609 -37.25 -27.875 1 96.56 96 PRO B C 1
ATOM 5079 O O . PRO B 1 96 ? -5.008 -37.031 -28.922 1 96.56 96 PRO B O 1
ATOM 5082 N N . ARG B 1 97 ? -5.355 -38.125 -26.859 1 92.44 97 ARG B N 1
ATOM 5083 C CA . ARG B 1 97 ? -4.234 -39 -27.172 1 92.44 97 ARG B CA 1
ATOM 5084 C C . ARG B 1 97 ? -4.668 -40.469 -27.203 1 92.44 97 ARG B C 1
ATOM 5086 O O . ARG B 1 97 ? -5.625 -40.844 -26.516 1 92.44 97 ARG B O 1
ATOM 5093 N N . ASN B 1 98 ? -4.383 -41.281 -28.125 1 89.12 98 ASN B N 1
ATOM 5094 C CA . ASN B 1 98 ? -4.594 -42.719 -28.125 1 89.12 98 ASN B CA 1
ATOM 5095 C C . ASN B 1 98 ? -3.443 -43.438 -27.438 1 89.12 98 ASN B C 1
ATOM 5097 O O . ASN B 1 98 ? -2.908 -44.406 -28 1 89.12 98 ASN B O 1
ATOM 5101 N N . SER B 1 99 ? -3.006 -42.906 -26.359 1 93.31 99 SER B N 1
ATOM 5102 C CA . SER B 1 99 ? -1.936 -43.469 -25.547 1 93.31 99 SER B CA 1
ATOM 5103 C C . SER B 1 99 ? -2.268 -43.406 -24.062 1 93.31 99 SER B C 1
ATOM 5105 O O . SER B 1 99 ? -1.844 -42.469 -23.375 1 93.31 99 SER B O 1
ATOM 5107 N N . SER B 1 100 ? -2.832 -44.406 -23.578 1 93.75 100 SER B N 1
ATOM 5108 C CA . SER B 1 100 ? -3.41 -44.406 -22.25 1 93.75 100 SER B CA 1
ATOM 5109 C C . SER B 1 100 ? -2.33 -44.281 -21.172 1 93.75 100 SER B C 1
ATOM 5111 O O . SER B 1 100 ? -2.598 -43.812 -20.078 1 93.75 100 SER B O 1
ATOM 5113 N N . ASN B 1 101 ? -1.118 -44.625 -21.469 1 94.44 101 ASN B N 1
ATOM 5114 C CA . ASN B 1 101 ? -0.064 -44.594 -20.469 1 94.44 101 ASN B CA 1
ATOM 5115 C C . ASN B 1 101 ? 0.792 -43.344 -20.562 1 94.44 101 ASN B C 1
ATOM 5117 O O . ASN B 1 101 ? 1.814 -43.219 -19.891 1 94.44 101 ASN B O 1
ATOM 5121 N N . TYR B 1 102 ? 0.406 -42.438 -21.375 1 95.81 102 TYR B N 1
ATOM 5122 C CA . TYR B 1 102 ? 1.215 -41.25 -21.656 1 95.81 102 TYR B CA 1
ATOM 5123 C C . TYR B 1 102 ? 1.578 -40.5 -20.375 1 95.81 102 TYR B C 1
ATOM 5125 O O . TYR B 1 102 ? 2.729 -40.125 -20.172 1 95.81 102 TYR B O 1
ATOM 5133 N N . PHE B 1 103 ? 0.607 -40.406 -19.438 1 97.06 103 PHE B N 1
ATOM 5134 C CA . PHE B 1 103 ? 0.828 -39.625 -18.203 1 97.06 103 PHE B CA 1
ATOM 5135 C C . PHE B 1 103 ? 0.991 -40.562 -17.016 1 97.06 103 PHE B C 1
ATOM 5137 O O . PHE B 1 103 ? 1 -40.125 -15.867 1 97.06 103 PHE B O 1
ATOM 5144 N N . SER B 1 104 ? 1.15 -41.812 -17.188 1 94.75 104 SER B N 1
ATOM 5145 C CA . SER B 1 104 ? 1.143 -42.812 -16.109 1 94.75 104 SER B CA 1
ATOM 5146 C C . SER B 1 104 ? 2.34 -42.625 -15.188 1 94.75 104 SER B C 1
ATOM 5148 O O . SER B 1 104 ? 2.322 -43.094 -14.047 1 94.75 104 SER B O 1
ATOM 5150 N N . GLN B 1 105 ? 3.344 -41.938 -15.688 1 93.88 105 GLN B N 1
ATOM 5151 C CA . GLN B 1 105 ? 4.547 -41.75 -14.891 1 93.88 105 GLN B CA 1
ATOM 5152 C C . GLN B 1 105 ? 4.305 -40.688 -13.797 1 93.88 105 GLN B C 1
ATOM 5154 O O . GLN B 1 105 ? 5.043 -40.625 -12.812 1 93.88 105 GLN B O 1
ATOM 5159 N N . LEU B 1 106 ? 3.398 -39.906 -13.977 1 97 106 LEU B N 1
ATOM 5160 C CA . LEU B 1 106 ? 3.193 -38.781 -13.062 1 97 106 LEU B CA 1
ATOM 5161 C C . LEU B 1 106 ? 2.533 -39.25 -11.773 1 97 106 LEU B C 1
ATOM 5163 O O . LEU B 1 106 ? 2.9 -38.781 -10.688 1 97 106 LEU B O 1
ATOM 5167 N N . PHE B 1 107 ? 1.574 -40.094 -11.906 1 97.31 107 PHE B N 1
ATOM 5168 C CA . PHE B 1 107 ? 0.78 -40.469 -10.734 1 97.31 107 PHE B CA 1
ATOM 5169 C C . PHE B 1 107 ? -0.082 -41.688 -11.023 1 97.31 107 PHE B C 1
ATOM 5171 O O . PHE B 1 107 ? -0.191 -42.125 -12.172 1 97.31 107 PHE B O 1
ATOM 5178 N N . SER B 1 108 ? -0.593 -42.281 -9.953 1 97.19 108 SER B N 1
ATOM 5179 C CA . SER B 1 108 ? -1.454 -43.438 -10.109 1 97.19 108 SER B CA 1
ATOM 5180 C C . SER B 1 108 ? -2.412 -43.594 -8.938 1 97.19 108 SER B C 1
ATOM 5182 O O . SER B 1 108 ? -2.221 -42.969 -7.891 1 97.19 108 SER B O 1
ATOM 5184 N N . LEU B 1 109 ? -3.414 -44.406 -9.18 1 96.62 109 LEU B N 1
ATOM 5185 C CA . LEU B 1 109 ? -4.379 -44.719 -8.125 1 96.62 109 LEU B CA 1
ATOM 5186 C C . LEU B 1 109 ? -3.705 -45.375 -6.934 1 96.62 109 LEU B C 1
ATOM 5188 O O . LEU B 1 109 ? -4.004 -45.062 -5.781 1 96.62 109 LEU B O 1
ATOM 5192 N N . THR B 1 110 ? -2.867 -46.281 -7.254 1 96.94 110 THR B N 1
ATOM 5193 C CA . THR B 1 110 ? -2.158 -47 -6.199 1 96.94 110 THR B CA 1
ATOM 5194 C C . THR B 1 110 ? -1.304 -46.031 -5.371 1 96.94 110 THR B C 1
ATOM 5196 O O . THR B 1 110 ? -1.184 -46.219 -4.156 1 96.94 110 THR B O 1
ATOM 5199 N N . GLU B 1 111 ? -0.705 -45.156 -6.016 1 97.19 111 GLU B N 1
ATOM 5200 C CA . GLU B 1 111 ? 0.103 -44.156 -5.305 1 97.19 111 GLU B CA 1
ATOM 5201 C C . GLU B 1 111 ? -0.753 -43.312 -4.359 1 97.19 111 GLU B C 1
ATOM 5203 O O . GLU B 1 111 ? -0.326 -43 -3.252 1 97.19 111 GLU B O 1
ATOM 5208 N N . LEU B 1 112 ? -1.93 -42.969 -4.766 1 97.75 112 LEU B N 1
ATOM 5209 C CA . LEU B 1 112 ? -2.832 -42.219 -3.9 1 97.75 112 LEU B CA 1
ATOM 5210 C C . LEU B 1 112 ? -3.139 -43 -2.625 1 97.75 112 LEU B C 1
ATOM 5212 O O . LEU B 1 112 ? -3.084 -42.438 -1.525 1 97.75 112 LEU B O 1
ATOM 5216 N N . ASP B 1 113 ? -3.451 -44.219 -2.83 1 97.38 113 ASP B N 1
ATOM 5217 C CA . ASP B 1 113 ? -3.734 -45.062 -1.677 1 97.38 113 ASP B CA 1
ATOM 5218 C C . ASP B 1 113 ? -2.529 -45.125 -0.742 1 97.38 113 ASP B C 1
ATOM 5220 O O . ASP B 1 113 ? -2.678 -45.062 0.479 1 97.38 113 ASP B O 1
ATOM 5224 N N . THR B 1 114 ? -1.388 -45.344 -1.312 1 97.81 114 THR B N 1
ATOM 5225 C CA . THR B 1 114 ? -0.156 -45.438 -0.536 1 97.81 114 THR B CA 1
ATOM 5226 C C . THR B 1 114 ? 0.083 -44.156 0.252 1 97.81 114 THR B C 1
ATOM 5228 O O . THR B 1 114 ? 0.473 -44.188 1.421 1 97.81 114 THR B O 1
ATOM 5231 N N . ILE B 1 115 ? -0.153 -43.031 -0.364 1 97.81 115 ILE B N 1
ATOM 5232 C CA . ILE B 1 115 ? 0.033 -41.719 0.271 1 97.81 115 ILE B CA 1
ATOM 5233 C C . ILE B 1 115 ? -0.895 -41.594 1.478 1 97.81 115 ILE B C 1
ATOM 5235 O O . ILE B 1 115 ? -0.474 -41.156 2.551 1 97.81 115 ILE B O 1
ATOM 5239 N N . LEU B 1 116 ? -2.104 -42 1.31 1 96.94 116 LEU B N 1
ATOM 5240 C CA . LEU B 1 116 ? -3.068 -41.938 2.4 1 96.94 116 LEU B CA 1
ATOM 5241 C C . LEU B 1 116 ? -2.643 -42.844 3.559 1 96.94 116 LEU B C 1
ATOM 5243 O O . LEU B 1 116 ? -2.834 -42.5 4.727 1 96.94 116 LEU B O 1
ATOM 5247 N N . ARG B 1 117 ? -2.055 -43.938 3.213 1 96.62 117 ARG B N 1
ATOM 5248 C CA . ARG B 1 117 ? -1.704 -44.938 4.223 1 96.62 117 ARG B CA 1
ATOM 5249 C C . ARG B 1 117 ? -0.414 -44.562 4.941 1 96.62 117 ARG B C 1
ATOM 5251 O O . ARG B 1 117 ? -0.277 -44.812 6.145 1 96.62 117 ARG B O 1
ATOM 5258 N N . GLU B 1 118 ? 0.476 -43.969 4.242 1 96.88 118 GLU B N 1
ATOM 5259 C CA . GLU B 1 118 ? 1.834 -43.812 4.758 1 96.88 118 GLU B CA 1
ATOM 5260 C C . GLU B 1 118 ? 2.068 -42.406 5.312 1 96.88 118 GLU B C 1
ATOM 5262 O O . GLU B 1 118 ? 3.08 -42.156 5.969 1 96.88 118 GLU B O 1
ATOM 5267 N N . ASN B 1 119 ? 1.197 -41.5 5.082 1 96.19 119 ASN B N 1
ATOM 5268 C CA . ASN B 1 119 ? 1.375 -40.125 5.551 1 96.19 119 ASN B CA 1
ATOM 5269 C C . ASN B 1 119 ? 0.216 -39.688 6.438 1 96.19 119 ASN B C 1
ATOM 5271 O O . ASN B 1 119 ? -0.841 -40.312 6.449 1 96.19 119 ASN B O 1
ATOM 5275 N N . ASN B 1 120 ? 0.477 -38.656 7.219 1 94.19 120 ASN B N 1
ATOM 5276 C CA . ASN B 1 120 ? -0.548 -38.031 8.062 1 94.19 120 ASN B CA 1
ATOM 5277 C C . ASN B 1 120 ? -1.234 -36.875 7.348 1 94.19 120 ASN B C 1
ATOM 5279 O O . ASN B 1 120 ? -0.957 -35.719 7.645 1 94.19 120 ASN B O 1
ATOM 5283 N N . LEU B 1 121 ? -2.17 -37.219 6.535 1 96.56 121 LEU B N 1
ATOM 5284 C CA . LEU B 1 121 ? -2.92 -36.219 5.801 1 96.56 121 LEU B CA 1
ATOM 5285 C C . LEU B 1 121 ? -4.109 -35.719 6.617 1 96.56 121 LEU B C 1
ATOM 5287 O O . LEU B 1 121 ? -4.773 -36.5 7.293 1 96.56 121 LEU B O 1
ATOM 5291 N N . GLN B 1 122 ? -4.328 -34.469 6.512 1 96.12 122 GLN B N 1
ATOM 5292 C CA . GLN B 1 122 ? -5.426 -33.844 7.254 1 96.12 122 GLN B CA 1
ATOM 5293 C C . GLN B 1 122 ? -6.523 -33.375 6.309 1 96.12 122 GLN B C 1
ATOM 5295 O O . GLN B 1 122 ? -6.238 -32.812 5.25 1 96.12 122 GLN B O 1
ATOM 5300 N N . TYR B 1 123 ? -7.805 -33.594 6.703 1 95.56 123 TYR B N 1
ATOM 5301 C CA . TYR B 1 123 ? -8.914 -33 5.945 1 95.56 123 TYR B CA 1
ATOM 5302 C C . TYR B 1 123 ? -8.836 -31.484 5.949 1 95.56 123 TYR B C 1
ATOM 5304 O O . TYR B 1 123 ? -8.484 -30.875 6.961 1 95.56 123 TYR B O 1
ATOM 5312 N N . GLY B 1 124 ? -9.133 -30.922 4.902 1 93.56 124 GLY B N 1
ATOM 5313 C CA . GLY B 1 124 ? -9.117 -29.469 4.812 1 93.56 124 GLY B CA 1
ATOM 5314 C C . GLY B 1 124 ? -7.762 -28.906 4.445 1 93.56 124 GLY B C 1
ATOM 5315 O O . GLY B 1 124 ? -7.672 -27.875 3.762 1 93.56 124 GLY B O 1
ATOM 5316 N N . THR B 1 125 ? -6.77 -29.578 4.84 1 93.25 125 THR B N 1
ATOM 5317 C CA . THR B 1 125 ? -5.41 -29.125 4.566 1 93.25 125 THR B CA 1
ATOM 5318 C C . THR B 1 125 ? -4.824 -29.859 3.367 1 93.25 125 THR B C 1
ATOM 5320 O O . THR B 1 125 ? -4.238 -29.25 2.477 1 93.25 125 THR B O 1
ATOM 5323 N N . ASN B 1 126 ? -5.055 -31.156 3.404 1 96.06 126 ASN B N 1
ATOM 5324 C CA . ASN B 1 126 ? -4.434 -31.984 2.367 1 96.06 126 ASN B CA 1
ATOM 5325 C C . ASN B 1 126 ? -5.48 -32.688 1.506 1 96.06 126 ASN B C 1
ATOM 5327 O O . ASN B 1 126 ? -5.23 -32.969 0.336 1 96.06 126 ASN B O 1
ATOM 5331 N N . VAL B 1 127 ? -6.633 -32.938 2.141 1 97.81 127 VAL B N 1
ATOM 5332 C CA . VAL B 1 127 ? -7.641 -33.719 1.45 1 97.81 127 VAL B CA 1
ATOM 5333 C C . VAL B 1 127 ? -9.008 -33.062 1.582 1 97.81 127 VAL B C 1
ATOM 5335 O O . VAL B 1 127 ? -9.367 -32.562 2.656 1 97.81 127 VAL B O 1
ATOM 5338 N N . ASP B 1 128 ? -9.711 -33.094 0.514 1 97.62 128 ASP B N 1
ATOM 5339 C CA . ASP B 1 128 ? -11.102 -32.656 0.523 1 97.62 128 ASP B CA 1
ATOM 5340 C C . ASP B 1 128 ? -12.016 -33.75 -0.03 1 97.62 128 ASP B C 1
ATOM 5342 O O . ASP B 1 128 ? -11.672 -34.438 -1.001 1 97.62 128 ASP B O 1
ATOM 5346 N N . ILE B 1 129 ? -13.156 -33.875 0.599 1 97.5 129 ILE B N 1
ATOM 5347 C CA . ILE B 1 129 ? -14.234 -34.75 0.13 1 97.5 129 ILE B CA 1
ATOM 5348 C C . ILE B 1 129 ? -15.414 -33.906 -0.328 1 97.5 129 ILE B C 1
ATOM 5350 O O . ILE B 1 129 ? -15.953 -33.094 0.449 1 97.5 129 ILE B O 1
ATOM 5354 N N . THR B 1 130 ? -15.727 -34.062 -1.619 1 97 130 THR B N 1
ATOM 5355 C CA . THR B 1 130 ? -16.75 -33.188 -2.154 1 97 130 THR B CA 1
ATOM 5356 C C . THR B 1 130 ? -17.781 -33.938 -2.977 1 97 130 THR B C 1
ATOM 5358 O O . THR B 1 130 ? -17.484 -35.031 -3.473 1 97 130 THR B O 1
ATOM 5361 N N . SER B 1 131 ? -18.953 -33.406 -3.047 1 95.94 131 SER B N 1
ATOM 5362 C CA . SER B 1 131 ? -20.016 -33.906 -3.924 1 95.94 131 SER B CA 1
ATOM 5363 C C . SER B 1 131 ? -20.844 -32.75 -4.492 1 95.94 131 SER B C 1
ATOM 5365 O O . SER B 1 131 ? -20.859 -31.656 -3.936 1 95.94 131 SER B O 1
ATOM 5367 N N . TYR B 1 132 ? -21.344 -32.969 -5.617 1 94.69 132 TYR B N 1
ATOM 5368 C CA . TYR B 1 132 ? -22.266 -32.031 -6.258 1 94.69 132 TYR B CA 1
ATOM 5369 C C . TYR B 1 132 ? -23.484 -32.75 -6.801 1 94.69 132 TYR B C 1
ATOM 5371 O O . TYR B 1 132 ? -23.406 -33.438 -7.805 1 94.69 132 TYR B O 1
ATOM 5379 N N . THR B 1 133 ? -24.562 -32.5 -6.152 1 91 133 THR B N 1
ATOM 5380 C CA . THR B 1 133 ? -25.828 -33.125 -6.48 1 91 133 THR B CA 1
ATOM 5381 C C . THR B 1 133 ? -26.969 -32.125 -6.387 1 91 133 THR B C 1
ATOM 5383 O O . THR B 1 133 ? -27 -31.297 -5.473 1 91 133 THR B O 1
ATOM 5386 N N . ASP B 1 134 ? -27.859 -32.125 -7.355 1 88.44 134 ASP B N 1
ATOM 5387 C CA . ASP B 1 134 ? -29.031 -31.25 -7.359 1 88.44 134 ASP B CA 1
ATOM 5388 C C . ASP B 1 134 ? -28.625 -29.781 -7.242 1 88.44 134 ASP B C 1
ATOM 5390 O O . ASP B 1 134 ? -29.172 -29.047 -6.418 1 88.44 134 ASP B O 1
ATOM 5394 N N . ASN B 1 135 ? -27.609 -29.5 -7.855 1 87.25 135 ASN B N 1
ATOM 5395 C CA . ASN B 1 135 ? -27.125 -28.125 -7.977 1 87.25 135 ASN B CA 1
ATOM 5396 C C . ASN B 1 135 ? -26.562 -27.609 -6.656 1 87.25 135 ASN B C 1
ATOM 5398 O O . ASN B 1 135 ? -26.516 -26.391 -6.43 1 87.25 135 ASN B O 1
ATOM 5402 N N . VAL B 1 136 ? -26.203 -28.516 -5.828 1 88.5 136 VAL B N 1
ATOM 5403 C CA . VAL B 1 136 ? -25.641 -28.125 -4.543 1 88.5 136 VAL B CA 1
ATOM 5404 C C . VAL B 1 136 ? -24.266 -28.797 -4.363 1 88.5 136 VAL B C 1
ATOM 5406 O O . VAL B 1 136 ? -24.156 -30.016 -4.453 1 88.5 136 VAL B O 1
ATOM 5409 N N . ARG B 1 137 ? -23.328 -27.953 -4.117 1 90.81 137 ARG B N 1
ATOM 5410 C CA . ARG B 1 137 ? -22 -28.453 -3.799 1 90.81 137 ARG B CA 1
ATOM 5411 C C . ARG B 1 137 ? -21.812 -28.594 -2.291 1 90.81 137 ARG B C 1
ATOM 5413 O O . ARG B 1 137 ? -22.172 -27.688 -1.529 1 90.81 137 ARG B O 1
ATOM 5420 N N . GLU B 1 138 ? -21.281 -29.75 -1.848 1 92 138 GLU B N 1
ATOM 5421 C CA . GLU B 1 138 ? -21.031 -29.969 -0.425 1 92 138 GLU B CA 1
ATOM 5422 C C . GLU B 1 138 ? -19.625 -30.469 -0.178 1 92 138 GLU B C 1
ATOM 5424 O O . GLU B 1 138 ? -19.078 -31.25 -0.974 1 92 138 GLU B O 1
ATOM 5429 N N . THR B 1 139 ? -19.078 -30.047 0.863 1 93.38 139 THR B N 1
ATOM 5430 C CA . THR B 1 139 ? -17.812 -30.562 1.378 1 93.38 139 THR B CA 1
ATOM 5431 C C . THR B 1 139 ? -18.047 -31.359 2.652 1 93.38 139 THR B C 1
ATOM 5433 O O . THR B 1 139 ? -18.625 -30.859 3.619 1 93.38 139 THR B O 1
ATOM 5436 N N . HIS B 1 140 ? -17.531 -32.562 2.615 1 93.56 140 HIS B N 1
ATOM 5437 C CA . HIS B 1 140 ? -17.828 -33.5 3.682 1 93.56 140 HIS B CA 1
ATOM 5438 C C . HIS B 1 140 ? -16.625 -33.75 4.574 1 93.56 140 HIS B C 1
ATOM 5440 O O . HIS B 1 140 ? -16.516 -34.781 5.242 1 93.56 140 HIS B O 1
ATOM 5446 N N . ASN B 1 141 ? -15.75 -32.875 4.707 1 94.12 141 ASN B N 1
ATOM 5447 C CA . ASN B 1 141 ? -14.508 -33.062 5.449 1 94.12 141 ASN B CA 1
ATOM 5448 C C . ASN B 1 141 ? -14.766 -33.25 6.941 1 94.12 141 ASN B C 1
ATOM 5450 O O . ASN B 1 141 ? -15.227 -32.344 7.621 1 94.12 141 ASN B O 1
ATOM 5454 N N . PRO B 1 142 ? -14.414 -34.406 7.469 1 91.38 142 PRO B N 1
ATOM 5455 C CA . PRO B 1 142 ? -14.383 -34.5 8.93 1 91.38 142 PRO B CA 1
ATOM 5456 C C . PRO B 1 142 ? -13.211 -33.75 9.547 1 91.38 142 PRO B C 1
ATOM 5458 O O . PRO B 1 142 ? -12.383 -33.188 8.828 1 91.38 142 PRO B O 1
ATOM 5461 N N . VAL B 1 143 ? -13.211 -33.812 10.852 1 91.31 143 VAL B N 1
ATOM 5462 C CA . VAL B 1 143 ? -12.102 -33.188 11.547 1 91.31 143 VAL B CA 1
ATOM 5463 C C . VAL B 1 143 ? -10.953 -34.188 11.711 1 91.31 143 VAL B C 1
ATOM 5465 O O . VAL B 1 143 ? -11.18 -35.375 11.992 1 91.31 143 VAL B O 1
ATOM 5468 N N . GLY B 1 144 ? -9.797 -33.75 11.469 1 92.88 144 GLY B N 1
ATOM 5469 C CA . GLY B 1 144 ? -8.625 -34.531 11.812 1 92.88 144 GLY B CA 1
ATOM 5470 C C . GLY B 1 144 ? -8.008 -35.25 10.625 1 92.88 144 GLY B C 1
ATOM 5471 O O . GLY B 1 144 ? -8.062 -34.75 9.5 1 92.88 144 GLY B O 1
ATOM 5472 N N . ARG B 1 145 ? -7.43 -36.438 10.883 1 94.81 145 ARG B N 1
ATOM 5473 C CA . ARG B 1 145 ? -6.629 -37.156 9.914 1 94.81 145 ARG B CA 1
ATOM 5474 C C . ARG B 1 145 ? -7.52 -37.875 8.883 1 94.81 145 ARG B C 1
ATOM 5476 O O . ARG B 1 145 ? -8.578 -38.406 9.234 1 94.81 145 ARG B O 1
ATOM 5483 N N . ALA B 1 146 ? -7.129 -37.906 7.656 1 96.75 146 ALA B N 1
ATOM 5484 C CA . ALA B 1 146 ? -7.824 -38.594 6.57 1 96.75 146 ALA B CA 1
ATOM 5485 C C . ALA B 1 146 ? -7.402 -40.062 6.496 1 96.75 146 ALA B C 1
ATOM 5487 O O . ALA B 1 146 ? -6.602 -40.438 5.641 1 96.75 146 ALA B O 1
ATOM 5488 N N . HIS B 1 147 ? -8.047 -40.844 7.285 1 95.25 147 HIS B N 1
ATOM 5489 C CA . HIS B 1 147 ? -7.754 -42.25 7.262 1 95.25 147 HIS B CA 1
ATOM 5490 C C . HIS B 1 147 ? -8.258 -42.906 5.973 1 95.25 147 HIS B C 1
ATOM 5492 O O . HIS B 1 147 ? -9.367 -42.625 5.523 1 95.25 147 HIS B O 1
ATOM 5498 N N . PRO B 1 148 ? -7.469 -43.812 5.457 1 96.06 148 PRO B N 1
ATOM 5499 C CA . PRO B 1 148 ? -7.809 -44.375 4.152 1 96.06 148 PRO B CA 1
ATOM 5500 C C . PRO B 1 148 ? -9.195 -45.031 4.129 1 96.06 148 PRO B C 1
ATOM 5502 O O . PRO B 1 148 ? -9.953 -44.812 3.178 1 96.06 148 PRO B O 1
ATOM 5505 N N . HIS B 1 149 ? -9.523 -45.75 5.105 1 94.62 149 HIS B N 1
ATOM 5506 C CA . HIS B 1 149 ? -10.797 -46.469 5.09 1 94.62 149 HIS B CA 1
ATOM 5507 C C . HIS B 1 149 ? -11.977 -45.5 5.07 1 94.62 149 HIS B C 1
ATOM 5509 O O . HIS B 1 149 ? -13.008 -45.781 4.457 1 94.62 149 HIS B O 1
ATOM 5515 N N . VAL B 1 150 ? -11.82 -44.406 5.719 1 95.94 150 VAL B N 1
ATOM 5516 C CA . VAL B 1 150 ? -12.883 -43.406 5.754 1 95.94 150 VAL B CA 1
ATOM 5517 C C . VAL B 1 150 ? -12.977 -42.719 4.398 1 95.94 150 VAL B C 1
ATOM 5519 O O . VAL B 1 150 ? -14.07 -42.531 3.865 1 95.94 150 VAL B O 1
ATOM 5522 N N . VAL B 1 151 ? -11.836 -42.312 3.852 1 97.75 151 VAL B N 1
ATOM 5523 C CA . VAL B 1 151 ? -11.789 -41.656 2.549 1 97.75 151 VAL B CA 1
ATOM 5524 C C . VAL B 1 151 ? -12.438 -42.531 1.496 1 97.75 151 VAL B C 1
ATOM 5526 O O . VAL B 1 151 ? -13.266 -42.094 0.702 1 97.75 151 VAL B O 1
ATOM 5529 N N . TRP B 1 152 ? -12.102 -43.812 1.531 1 97.44 152 TRP B N 1
ATOM 5530 C CA . TRP B 1 152 ? -12.602 -44.75 0.521 1 97.44 152 TRP B CA 1
ATOM 5531 C C . TRP B 1 152 ? -14.086 -45.031 0.732 1 97.44 152 TRP B C 1
ATOM 5533 O O . TRP B 1 152 ? -14.812 -45.281 -0.226 1 97.44 152 TRP B O 1
ATOM 5543 N N . ASP B 1 153 ? -14.492 -44.906 1.957 1 96.5 153 ASP B N 1
ATOM 5544 C CA . ASP B 1 153 ? -15.93 -45.031 2.213 1 96.5 153 ASP B CA 1
ATOM 5545 C C . ASP B 1 153 ? -16.688 -43.875 1.533 1 96.5 153 ASP B C 1
ATOM 5547 O O . ASP B 1 153 ? -17.719 -44.125 0.901 1 96.5 153 ASP B O 1
ATOM 5551 N N . TYR B 1 154 ? -16.203 -42.719 1.71 1 96.94 154 TYR B N 1
ATOM 5552 C CA . TYR B 1 154 ? -16.812 -41.594 1.034 1 96.94 154 TYR B CA 1
ATOM 5553 C C . TYR B 1 154 ? -16.781 -41.75 -0.478 1 96.94 154 TYR B C 1
ATOM 5555 O O . TYR B 1 154 ? -17.781 -41.531 -1.162 1 96.94 154 TYR B O 1
ATOM 5563 N N . TYR B 1 155 ? -15.648 -42.219 -0.918 1 97.56 155 TYR B N 1
ATOM 5564 C CA . TYR B 1 155 ? -15.477 -42.469 -2.346 1 97.56 155 TYR B CA 1
ATOM 5565 C C . TYR B 1 155 ? -16.5 -43.469 -2.854 1 97.56 155 TYR B C 1
ATOM 5567 O O . TYR B 1 155 ? -17.141 -43.25 -3.887 1 97.56 155 TYR B O 1
ATOM 5575 N N . ASN B 1 156 ? -16.703 -44.5 -2.168 1 96.44 156 ASN B N 1
ATOM 5576 C CA . ASN B 1 156 ? -17.609 -45.562 -2.561 1 96.44 156 ASN B CA 1
ATOM 5577 C C . ASN B 1 156 ? -19.062 -45.125 -2.482 1 96.44 156 ASN B C 1
ATOM 5579 O O . ASN B 1 156 ? -19.953 -45.75 -3.062 1 96.44 156 ASN B O 1
ATOM 5583 N N . ASN B 1 157 ? -19.203 -44.062 -1.78 1 95.19 157 ASN B N 1
ATOM 5584 C CA . ASN B 1 157 ? -20.547 -43.5 -1.659 1 95.19 157 ASN B CA 1
ATOM 5585 C C . ASN B 1 157 ? -20.766 -42.312 -2.584 1 95.19 157 ASN B C 1
ATOM 5587 O O . ASN B 1 157 ? -21.578 -41.438 -2.299 1 95.19 157 ASN B O 1
ATOM 5591 N N . GLY B 1 158 ? -19.906 -42.188 -3.555 1 94.94 158 GLY B N 1
ATOM 5592 C CA . GLY B 1 158 ? -20.172 -41.25 -4.645 1 94.94 158 GLY B CA 1
ATOM 5593 C C . GLY B 1 158 ? -19.5 -39.906 -4.473 1 94.94 158 GLY B C 1
ATOM 5594 O O . GLY B 1 158 ? -19.766 -38.969 -5.227 1 94.94 158 GLY B O 1
ATOM 5595 N N . CYS B 1 159 ? -18.547 -39.781 -3.52 1 96.94 159 CYS B N 1
ATOM 5596 C CA . CYS B 1 159 ? -17.875 -38.5 -3.289 1 96.94 159 CYS B CA 1
ATOM 5597 C C . CYS B 1 159 ? -16.531 -38.438 -4.016 1 96.94 159 CYS B C 1
ATOM 5599 O O . CYS B 1 159 ? -15.828 -39.438 -4.094 1 96.94 159 CYS B O 1
ATOM 5601 N N . SER B 1 160 ? -16.266 -37.281 -4.508 1 97.62 160 SER B N 1
ATOM 5602 C CA . SER B 1 160 ? -14.945 -37.062 -5.102 1 97.62 160 SER B CA 1
ATOM 5603 C C . SER B 1 160 ? -13.898 -36.781 -4.031 1 97.62 160 SER B C 1
ATOM 5605 O O . SER B 1 160 ? -14.195 -36.156 -3.02 1 97.62 160 SER B O 1
ATOM 5607 N N . VAL B 1 161 ? -12.734 -37.219 -4.301 1 98.12 161 VAL B N 1
ATOM 5608 C CA . VAL B 1 161 ? -11.594 -37 -3.422 1 98.12 161 VAL B CA 1
ATOM 5609 C C . VAL B 1 161 ? -10.602 -36.062 -4.102 1 98.12 161 VAL B C 1
ATOM 5611 O O . VAL B 1 161 ? -10.172 -36.312 -5.23 1 98.12 161 VAL B O 1
ATOM 5614 N N . ARG B 1 162 ? -10.273 -35 -3.422 1 98.12 162 ARG B N 1
ATOM 5615 C CA . ARG B 1 162 ? -9.266 -34.062 -3.908 1 98.12 162 ARG B CA 1
ATOM 5616 C C . ARG B 1 162 ? -8.039 -34.062 -3.006 1 98.12 162 ARG B C 1
ATOM 5618 O O . ARG B 1 162 ? -8.156 -33.875 -1.791 1 98.12 162 ARG B O 1
ATOM 5625 N N . LEU B 1 163 ? -6.891 -34.312 -3.564 1 98.12 163 LEU B N 1
ATOM 5626 C CA . LEU B 1 163 ? -5.629 -34.188 -2.848 1 98.12 163 LEU B CA 1
ATOM 5627 C C . LEU B 1 163 ? -4.961 -32.844 -3.152 1 98.12 163 LEU B C 1
ATOM 5629 O O . LEU B 1 163 ? -4.625 -32.562 -4.305 1 98.12 163 LEU B O 1
ATOM 5633 N N . LEU B 1 164 ? -4.766 -32.125 -2.086 1 96.38 164 LEU B N 1
ATOM 5634 C CA . LEU B 1 164 ? -4.121 -30.828 -2.207 1 96.38 164 LEU B CA 1
ATOM 5635 C C . LEU B 1 164 ? -2.617 -30.938 -1.986 1 96.38 164 LEU B C 1
ATOM 5637 O O . LEU B 1 164 ? -2.16 -31.797 -1.226 1 96.38 164 LEU B O 1
ATOM 5641 N N . ASN B 1 165 ? -1.838 -30.188 -2.719 1 94.75 165 ASN B N 1
ATOM 5642 C CA . ASN B 1 165 ? -0.386 -30.094 -2.598 1 94.75 165 ASN B CA 1
ATOM 5643 C C . ASN B 1 165 ? 0.27 -31.469 -2.695 1 94.75 165 ASN B C 1
ATOM 5645 O O . ASN B 1 165 ? 1.054 -31.859 -1.823 1 94.75 165 ASN B O 1
ATOM 5649 N N . PRO B 1 166 ? -0.042 -32.125 -3.729 1 97.56 166 PRO B N 1
ATOM 5650 C CA . PRO B 1 166 ? 0.502 -33.5 -3.854 1 97.56 166 PRO B CA 1
ATOM 5651 C C . PRO B 1 166 ? 2.027 -33.5 -3.934 1 97.56 166 PRO B C 1
ATOM 5653 O O . PRO B 1 166 ? 2.648 -34.562 -3.719 1 97.56 166 PRO B O 1
ATOM 5656 N N . GLN B 1 167 ? 2.686 -32.375 -4.184 1 96.31 167 GLN B N 1
ATOM 5657 C CA . GLN B 1 167 ? 4.141 -32.312 -4.273 1 96.31 167 GLN B CA 1
ATOM 5658 C C . GLN B 1 167 ? 4.789 -32.719 -2.949 1 96.31 167 GLN B C 1
ATOM 5660 O O . GLN B 1 167 ? 5.977 -33.031 -2.908 1 96.31 167 GLN B O 1
ATOM 5665 N N . LEU B 1 168 ? 4.055 -32.594 -1.901 1 95.5 168 LEU B N 1
ATOM 5666 C CA . LEU B 1 168 ? 4.559 -32.969 -0.585 1 95.5 168 LEU B CA 1
ATOM 5667 C C . LEU B 1 168 ? 4.75 -34.5 -0.484 1 95.5 168 LEU B C 1
ATOM 5669 O O . LEU B 1 168 ? 5.598 -34.969 0.274 1 95.5 168 LEU B O 1
ATOM 5673 N N . PHE B 1 169 ? 3.994 -35.25 -1.271 1 96.62 169 PHE B N 1
ATOM 5674 C CA . PHE B 1 169 ? 3.9 -36.688 -1.022 1 96.62 169 PHE B CA 1
ATOM 5675 C C . PHE B 1 169 ? 4.305 -37.469 -2.26 1 96.62 169 PHE B C 1
ATOM 5677 O O . PHE B 1 169 ? 4.648 -38.656 -2.164 1 96.62 169 PHE B O 1
ATOM 5684 N N . ALA B 1 170 ? 4.117 -36.844 -3.379 1 97.06 170 ALA B N 1
ATOM 5685 C CA . ALA B 1 170 ? 4.398 -37.531 -4.648 1 97.06 170 ALA B CA 1
ATOM 5686 C C . ALA B 1 170 ? 5.652 -36.969 -5.301 1 97.06 170 ALA B C 1
ATOM 5688 O O . ALA B 1 170 ? 5.598 -35.938 -5.98 1 97.06 170 ALA B O 1
ATOM 5689 N N . PRO B 1 171 ? 6.73 -37.625 -5.301 1 95.69 171 PRO B N 1
ATOM 5690 C CA . PRO B 1 171 ? 8.016 -37.094 -5.77 1 95.69 171 PRO B CA 1
ATOM 5691 C C . PRO B 1 171 ? 7.988 -36.688 -7.246 1 95.69 171 PRO B C 1
ATOM 5693 O O . PRO B 1 171 ? 8.586 -35.688 -7.641 1 95.69 171 PRO B O 1
ATOM 5696 N N . GLU B 1 172 ? 7.336 -37.469 -8.031 1 96.94 172 GLU B N 1
ATOM 5697 C CA . GLU B 1 172 ? 7.336 -37.188 -9.461 1 96.94 172 GLU B CA 1
ATOM 5698 C C . GLU B 1 172 ? 6.566 -35.906 -9.758 1 96.94 172 GLU B C 1
ATOM 5700 O O . GLU B 1 172 ? 6.934 -35.125 -10.656 1 96.94 172 GLU B O 1
ATOM 5705 N N . ILE B 1 173 ? 5.488 -35.688 -9.055 1 97.69 173 ILE B N 1
ATOM 5706 C CA . ILE B 1 173 ? 4.734 -34.438 -9.219 1 97.69 173 ILE B CA 1
ATOM 5707 C C . ILE B 1 173 ? 5.598 -33.25 -8.797 1 97.69 173 ILE B C 1
ATOM 5709 O O . ILE B 1 173 ? 5.625 -32.219 -9.484 1 97.69 173 ILE B O 1
ATOM 5713 N N . TYR B 1 174 ? 6.277 -33.469 -7.715 1 97.25 174 TYR B N 1
ATOM 5714 C CA . TYR B 1 174 ? 7.184 -32.406 -7.246 1 97.25 174 TYR B CA 1
ATOM 5715 C C . TYR B 1 174 ? 8.219 -32.062 -8.312 1 97.25 174 TYR B C 1
ATOM 5717 O O . TYR B 1 174 ? 8.406 -30.906 -8.656 1 97.25 174 TYR B O 1
ATOM 5725 N N . LYS B 1 175 ? 8.898 -33.125 -8.812 1 97.25 175 LYS B N 1
ATOM 5726 C CA . LYS B 1 175 ? 9.922 -32.906 -9.836 1 97.25 175 LYS B CA 1
ATOM 5727 C C . LYS B 1 175 ? 9.352 -32.188 -11.047 1 97.25 175 LYS B C 1
ATOM 5729 O O . LYS B 1 175 ? 9.961 -31.25 -11.555 1 97.25 175 LYS B O 1
ATOM 5734 N N . PHE B 1 176 ? 8.234 -32.594 -11.445 1 98 176 PHE B N 1
ATOM 5735 C CA . PHE B 1 176 ? 7.578 -32.031 -12.609 1 98 176 PHE B CA 1
ATOM 5736 C C . PHE B 1 176 ? 7.281 -30.547 -12.383 1 98 176 PHE B C 1
ATOM 5738 O O . PHE B 1 176 ? 7.633 -29.703 -13.211 1 98 176 PHE B O 1
ATOM 5745 N N . MET B 1 177 ? 6.719 -30.203 -11.266 1 97.94 177 MET B N 1
ATOM 5746 C CA . MET B 1 177 ? 6.336 -28.844 -10.922 1 97.94 177 MET B CA 1
ATOM 5747 C C . MET B 1 177 ? 7.562 -27.938 -10.82 1 97.94 177 MET B C 1
ATOM 5749 O O . MET B 1 177 ? 7.578 -26.844 -11.383 1 97.94 177 MET B O 1
ATOM 5753 N N . ALA B 1 178 ? 8.539 -28.406 -10.102 1 97.12 178 ALA B N 1
ATOM 5754 C CA . ALA B 1 178 ? 9.742 -27.625 -9.836 1 97.12 178 ALA B CA 1
ATOM 5755 C C . ALA B 1 178 ? 10.461 -27.266 -11.133 1 97.12 178 ALA B C 1
ATOM 5757 O O . ALA B 1 178 ? 11.031 -26.172 -11.25 1 97.12 178 ALA B O 1
ATOM 5758 N N . ASN B 1 179 ? 10.398 -28.141 -12.078 1 97.56 179 ASN B N 1
ATOM 5759 C CA . ASN B 1 179 ? 11.055 -27.875 -13.352 1 97.56 179 ASN B CA 1
ATOM 5760 C C . ASN B 1 179 ? 10.18 -27.031 -14.266 1 97.56 179 ASN B C 1
ATOM 5762 O O . ASN B 1 179 ? 10.68 -26.172 -15 1 97.56 179 ASN B O 1
ATOM 5766 N N . LEU B 1 180 ? 8.93 -27.25 -14.211 1 97.81 180 LEU B N 1
ATOM 5767 C CA . LEU B 1 180 ? 8.016 -26.5 -15.062 1 97.81 180 LEU B CA 1
ATOM 5768 C C . LEU B 1 180 ? 7.992 -25.031 -14.664 1 97.81 180 LEU B C 1
ATOM 5770 O O . LEU B 1 180 ? 7.883 -24.141 -15.516 1 97.81 180 LEU B O 1
ATOM 5774 N N . GLN B 1 181 ? 8.125 -24.766 -13.43 1 96.44 181 GLN B N 1
ATOM 5775 C CA . GLN B 1 181 ? 8.102 -23.375 -12.969 1 96.44 181 GLN B CA 1
ATOM 5776 C C . GLN B 1 181 ? 9.312 -22.609 -13.469 1 96.44 181 GLN B C 1
ATOM 5778 O O . GLN B 1 181 ? 9.273 -21.375 -13.562 1 96.44 181 GLN B O 1
ATOM 5783 N N . GLU B 1 182 ? 10.406 -23.328 -13.828 1 95.25 182 GLU B N 1
ATOM 5784 C CA . GLU B 1 182 ? 11.578 -22.688 -14.422 1 95.25 182 GLU B CA 1
ATOM 5785 C C . GLU B 1 182 ? 11.234 -22.016 -15.742 1 95.25 182 GLU B C 1
ATOM 5787 O O . GLU B 1 182 ? 11.828 -21 -16.094 1 95.25 182 GLU B O 1
ATOM 5792 N N . TYR B 1 183 ? 10.289 -22.578 -16.344 1 95.81 183 TYR B N 1
ATOM 5793 C CA . TYR B 1 183 ? 9.875 -22 -17.625 1 95.81 183 TYR B CA 1
ATOM 5794 C C . TYR B 1 183 ? 8.977 -20.797 -17.406 1 95.81 183 TYR B C 1
ATOM 5796 O O . TYR B 1 183 ? 9.219 -19.719 -17.969 1 95.81 183 TYR B O 1
ATOM 5804 N N . PHE B 1 184 ? 8.016 -20.859 -16.578 1 96.12 184 PHE B N 1
ATOM 5805 C CA . PHE B 1 184 ? 6.992 -19.828 -16.422 1 96.12 184 PHE B CA 1
ATOM 5806 C C . PHE B 1 184 ? 7.512 -18.672 -15.57 1 96.12 184 PHE B C 1
ATOM 5808 O O . PHE B 1 184 ? 7.02 -17.547 -15.68 1 96.12 184 PHE B O 1
ATOM 5815 N N . GLY B 1 185 ? 8.445 -19 -14.727 1 94.25 185 GLY B N 1
ATOM 5816 C CA . GLY B 1 185 ? 8.898 -17.969 -13.797 1 94.25 185 GLY B CA 1
ATOM 5817 C C . GLY B 1 185 ? 7.859 -17.609 -12.742 1 94.25 185 GLY B C 1
ATOM 5818 O O . GLY B 1 185 ? 7.844 -16.5 -12.234 1 94.25 185 GLY B O 1
ATOM 5819 N N . SER B 1 186 ? 6.949 -18.422 -12.57 1 94.62 186 SER B N 1
ATOM 5820 C CA . SER B 1 186 ? 5.902 -18.328 -11.555 1 94.62 186 SER B CA 1
ATOM 5821 C C . SER B 1 186 ? 5.605 -19.688 -10.93 1 94.62 186 SER B C 1
ATOM 5823 O O . SER B 1 186 ? 5.938 -20.719 -11.5 1 94.62 186 SER B O 1
ATOM 5825 N N . LEU B 1 187 ? 5.031 -19.594 -9.82 1 93.5 187 LEU B N 1
ATOM 5826 C CA . LEU B 1 187 ? 4.711 -20.828 -9.109 1 93.5 187 LEU B CA 1
ATOM 5827 C C . LEU B 1 187 ? 3.807 -21.719 -9.945 1 93.5 187 LEU B C 1
ATOM 5829 O O . LEU B 1 187 ? 2.857 -21.25 -10.57 1 93.5 187 LEU B O 1
ATOM 5833 N N . VAL B 1 188 ? 4.164 -22.953 -9.945 1 96.88 188 VAL B N 1
ATOM 5834 C CA . VAL B 1 188 ? 3.301 -23.984 -10.523 1 96.88 188 VAL B CA 1
ATOM 5835 C C . VAL B 1 188 ? 2.654 -24.797 -9.406 1 96.88 188 VAL B C 1
ATOM 5837 O O . VAL B 1 188 ? 3.348 -25.328 -8.531 1 96.88 188 VAL B O 1
ATOM 5840 N N . GLY B 1 189 ? 1.338 -24.828 -9.453 1 96.69 189 GLY B N 1
ATOM 5841 C CA . GLY B 1 189 ? 0.584 -25.641 -8.508 1 96.69 189 GLY B CA 1
ATOM 5842 C C . GLY B 1 189 ? 0.033 -26.906 -9.117 1 96.69 189 GLY B C 1
ATOM 5843 O O . GLY B 1 189 ? 0.122 -27.125 -10.328 1 96.69 189 GLY B O 1
ATOM 5844 N N . CYS B 1 190 ? -0.497 -27.766 -8.18 1 97.94 190 CYS B N 1
ATOM 5845 C CA . CYS B 1 190 ? -1.111 -29 -8.648 1 97.94 190 CYS B CA 1
ATOM 5846 C C . CYS B 1 190 ? -2.15 -29.516 -7.652 1 97.94 190 CYS B C 1
ATOM 5848 O O . CYS B 1 190 ? -1.952 -29.406 -6.438 1 97.94 190 CYS B O 1
ATOM 5850 N N . ASN B 1 191 ? -3.238 -30 -8.172 1 98.12 191 ASN B N 1
ATOM 5851 C CA . ASN B 1 191 ? -4.219 -30.766 -7.414 1 98.12 191 ASN B CA 1
ATOM 5852 C C . ASN B 1 191 ? -4.543 -32.094 -8.109 1 98.12 191 ASN B C 1
ATOM 5854 O O . ASN B 1 191 ? -4.488 -32.188 -9.336 1 98.12 191 ASN B O 1
ATOM 5858 N N . VAL B 1 192 ? -4.855 -33.031 -7.262 1 98.62 192 VAL B N 1
ATOM 5859 C CA . VAL B 1 192 ? -5.27 -34.344 -7.766 1 98.62 192 VAL B CA 1
ATOM 5860 C C . VAL B 1 192 ? -6.758 -34.562 -7.488 1 98.62 192 VAL B C 1
ATOM 5862 O O . VAL B 1 192 ? -7.23 -34.312 -6.379 1 98.62 192 VAL B O 1
ATOM 5865 N N . TYR B 1 193 ? -7.457 -35.062 -8.508 1 98.5 193 TYR B N 1
ATOM 5866 C CA . TYR B 1 193 ? -8.891 -35.312 -8.367 1 98.5 193 TYR B CA 1
ATOM 5867 C C . TYR B 1 193 ? -9.227 -36.781 -8.703 1 98.5 193 TYR B C 1
ATOM 5869 O O . TYR B 1 193 ? -8.891 -37.25 -9.789 1 98.5 193 TYR B O 1
ATOM 5877 N N . LEU B 1 194 ? -9.867 -37.406 -7.785 1 98.56 194 LEU B N 1
ATOM 5878 C CA . LEU B 1 194 ? -10.406 -38.75 -8 1 98.56 194 LEU B CA 1
ATOM 5879 C C . LEU B 1 194 ? -11.922 -38.75 -7.828 1 98.56 194 LEU B C 1
ATOM 5881 O O . LEU B 1 194 ? -12.43 -38.438 -6.754 1 98.56 194 LEU B O 1
ATOM 5885 N N . THR B 1 195 ? -12.602 -39.094 -8.875 1 98.19 195 THR B N 1
ATOM 5886 C CA . THR B 1 195 ? -14.062 -39.125 -8.867 1 98.19 195 THR B CA 1
ATOM 5887 C C . THR B 1 195 ? -14.586 -40.5 -9.219 1 98.19 195 THR B C 1
ATOM 5889 O O . THR B 1 195 ? -14.172 -41.094 -10.211 1 98.19 195 THR B O 1
ATOM 5892 N N . PRO B 1 196 ? -15.492 -41.094 -8.367 1 97.25 196 PRO B N 1
ATOM 5893 C CA . PRO B 1 196 ? -16.062 -42.375 -8.68 1 97.25 196 PRO B CA 1
ATOM 5894 C C . PRO B 1 196 ? -17.047 -42.344 -9.844 1 97.25 196 PRO B C 1
ATOM 5896 O O . PRO B 1 196 ? -17.406 -41.25 -10.312 1 97.25 196 PRO B O 1
ATOM 5899 N N . PRO B 1 197 ? -17.406 -43.531 -10.375 1 96.06 197 PRO B N 1
ATOM 5900 C CA . PRO B 1 197 ? -18.391 -43.531 -11.453 1 96.06 197 PRO B CA 1
ATOM 5901 C C . PRO B 1 197 ? -19.734 -42.938 -11.031 1 96.06 197 PRO B C 1
ATOM 5903 O O . PRO B 1 197 ? -20.078 -42.969 -9.852 1 96.06 197 PRO B O 1
ATOM 5906 N N . PHE B 1 198 ? -20.391 -42.281 -12.047 1 94.31 198 PHE B N 1
ATOM 5907 C CA . PHE B 1 198 ? -21.75 -41.812 -11.906 1 94.31 198 PHE B CA 1
ATOM 5908 C C . PHE B 1 198 ? -21.828 -40.719 -10.836 1 94.31 198 PHE B C 1
ATOM 5910 O O . PHE B 1 198 ? -22.75 -40.719 -10 1 94.31 198 PHE B O 1
ATOM 5917 N N . SER B 1 199 ? -20.828 -39.875 -10.828 1 92.5 199 SER B N 1
ATOM 5918 C CA . SER B 1 199 ? -20.781 -38.844 -9.781 1 92.5 199 SER B CA 1
ATOM 5919 C C . SER B 1 199 ? -20.234 -37.531 -10.32 1 92.5 199 SER B C 1
ATOM 5921 O O . SER B 1 199 ? -19.766 -37.469 -11.461 1 92.5 199 SER B O 1
ATOM 5923 N N . GLN B 1 200 ? -20.438 -36.562 -9.516 1 89.94 200 GLN B N 1
ATOM 5924 C CA . GLN B 1 200 ? -19.875 -35.25 -9.766 1 89.94 200 GLN B CA 1
ATOM 5925 C C . GLN B 1 200 ? -19.438 -34.594 -8.461 1 89.94 200 GLN B C 1
ATOM 5927 O O . GLN B 1 200 ? -20.172 -34.625 -7.469 1 89.94 200 GLN B O 1
ATOM 5932 N N . GLY B 1 201 ? -18.266 -33.969 -8.562 1 87.25 201 GLY B N 1
ATOM 5933 C CA . GLY B 1 201 ? -17.734 -33.406 -7.32 1 87.25 201 GLY B CA 1
ATOM 5934 C C . GLY B 1 201 ? -17.812 -31.906 -7.246 1 87.25 201 GLY B C 1
ATOM 5935 O O . GLY B 1 201 ? -17.844 -31.328 -6.156 1 87.25 201 GLY B O 1
ATOM 5936 N N . PHE B 1 202 ? -17.875 -31.219 -8.367 1 91.69 202 PHE B N 1
ATOM 5937 C CA . PHE B 1 202 ? -17.734 -29.766 -8.328 1 91.69 202 PHE B CA 1
ATOM 5938 C C . PHE B 1 202 ? -18.766 -29.109 -9.242 1 91.69 202 PHE B C 1
ATOM 5940 O O . PHE B 1 202 ? -19.125 -29.656 -10.281 1 91.69 202 PHE B O 1
ATOM 5947 N N . ALA B 1 203 ? -19.172 -27.922 -8.812 1 94.19 203 ALA B N 1
ATOM 5948 C CA . ALA B 1 203 ? -20.078 -27.078 -9.594 1 94.19 203 ALA B CA 1
ATOM 5949 C C . ALA B 1 203 ? -19.312 -26.312 -10.672 1 94.19 203 ALA B C 1
ATOM 5951 O O . ALA B 1 203 ? -18.094 -26.172 -10.602 1 94.19 203 ALA B O 1
ATOM 5952 N N . PRO B 1 204 ? -20.047 -25.859 -11.695 1 96.81 204 PRO B N 1
ATOM 5953 C CA . PRO B 1 204 ? -19.375 -25.016 -12.688 1 96.81 204 PRO B CA 1
ATOM 5954 C C . PRO B 1 204 ? -18.766 -23.75 -12.07 1 96.81 204 PRO B C 1
ATOM 5956 O O . PRO B 1 204 ? -19.375 -23.125 -11.211 1 96.81 204 PRO B O 1
ATOM 5959 N N . HIS B 1 205 ? -17.547 -23.375 -12.453 1 97.69 205 HIS B N 1
ATOM 5960 C CA . HIS B 1 205 ? -16.828 -22.219 -11.961 1 97.69 205 HIS B CA 1
ATOM 5961 C C . HIS B 1 205 ? -15.609 -21.906 -12.844 1 97.69 205 HIS B C 1
ATOM 5963 O O . HIS B 1 205 ? -15.297 -22.672 -13.758 1 97.69 205 HIS B O 1
ATOM 5969 N N . TYR B 1 206 ? -15.031 -20.797 -12.688 1 98 206 TYR B N 1
ATOM 5970 C CA . TYR B 1 206 ? -13.719 -20.531 -13.281 1 98 206 TYR B CA 1
ATOM 5971 C C . TYR B 1 206 ? -12.672 -20.281 -12.203 1 98 206 TYR B C 1
ATOM 5973 O O . TYR B 1 206 ? -13.016 -19.922 -11.07 1 98 206 TYR B O 1
ATOM 5981 N N . ASP B 1 207 ? -11.453 -20.5 -12.516 1 97.44 207 ASP B N 1
ATOM 5982 C CA . ASP B 1 207 ? -10.336 -20.328 -11.594 1 97.44 207 ASP B CA 1
ATOM 5983 C C . ASP B 1 207 ? -9.484 -19.109 -11.977 1 97.44 207 ASP B C 1
ATOM 5985 O O . ASP B 1 207 ? -9.617 -18.578 -13.078 1 97.44 207 ASP B O 1
ATOM 5989 N N . ASP B 1 208 ? -8.68 -18.703 -11.047 1 97.69 208 ASP B N 1
ATOM 5990 C CA . ASP B 1 208 ? -7.816 -17.531 -11.219 1 97.69 208 ASP B CA 1
ATOM 5991 C C . ASP B 1 208 ? -6.426 -17.953 -11.695 1 97.69 208 ASP B C 1
ATOM 5993 O O . ASP B 1 208 ? -5.445 -17.25 -11.438 1 97.69 208 ASP B O 1
ATOM 5997 N N . ILE B 1 209 ? -6.332 -19.125 -12.32 1 98.19 209 ILE B N 1
ATOM 5998 C CA . ILE B 1 209 ? -5.07 -19.672 -12.797 1 98.19 209 ILE B CA 1
ATOM 5999 C C . ILE B 1 209 ? -5.238 -20.188 -14.227 1 98.19 209 ILE B C 1
ATOM 6001 O O . ILE B 1 209 ? -6.363 -20.406 -14.68 1 98.19 209 ILE B O 1
ATOM 6005 N N . GLU B 1 210 ? -4.027 -20.281 -14.922 1 98.62 210 GLU B N 1
ATOM 6006 C CA . GLU B 1 210 ? -3.979 -21.109 -16.125 1 98.62 210 GLU B CA 1
ATOM 6007 C C . GLU B 1 210 ? -3.98 -22.594 -15.758 1 98.62 210 GLU B C 1
ATOM 6009 O O . GLU B 1 210 ? -3.094 -23.062 -15.047 1 98.62 210 GLU B O 1
ATOM 6014 N N . ALA B 1 211 ? -4.918 -23.312 -16.344 1 98.75 211 ALA B N 1
ATOM 6015 C CA . ALA B 1 211 ? -5.102 -24.703 -15.906 1 98.75 211 ALA B CA 1
ATOM 6016 C C . ALA B 1 211 ? -4.633 -25.688 -16.969 1 98.75 211 ALA B C 1
ATOM 6018 O O . ALA B 1 211 ? -4.98 -25.547 -18.141 1 98.75 211 ALA B O 1
ATOM 6019 N N . PHE B 1 212 ? -3.85 -26.656 -16.609 1 98.88 212 PHE B N 1
ATOM 6020 C CA . PHE B 1 212 ? -3.383 -27.766 -17.422 1 98.88 212 PHE B CA 1
ATOM 6021 C C . PHE B 1 212 ? -3.895 -29.094 -16.859 1 98.88 212 PHE B C 1
ATOM 6023 O O . PHE B 1 212 ? -3.34 -29.625 -15.891 1 98.88 212 PHE B O 1
ATOM 6030 N N . VAL B 1 213 ? -4.895 -29.656 -17.516 1 98.81 213 VAL B N 1
ATOM 6031 C CA . VAL B 1 213 ? -5.539 -30.875 -17.031 1 98.81 213 VAL B CA 1
ATOM 6032 C C . VAL B 1 213 ? -4.953 -32.094 -17.75 1 98.81 213 VAL B C 1
ATOM 6034 O O . VAL B 1 213 ? -4.918 -32.125 -18.984 1 98.81 213 VAL B O 1
ATOM 6037 N N . VAL B 1 214 ? -4.516 -33.062 -16.953 1 98.38 214 VAL B N 1
ATOM 6038 C CA . VAL B 1 214 ? -3.975 -34.281 -17.5 1 98.38 214 VAL B CA 1
ATOM 6039 C C . VAL B 1 214 ? -4.77 -35.5 -16.969 1 98.38 214 VAL B C 1
ATOM 6041 O O . VAL B 1 214 ? -4.832 -35.719 -15.758 1 98.38 214 VAL B O 1
ATOM 6044 N N . GLN B 1 215 ? -5.352 -36.219 -17.875 1 98.44 215 GLN B N 1
ATOM 6045 C CA . GLN B 1 215 ? -6.109 -37.406 -17.5 1 98.44 215 GLN B CA 1
ATOM 6046 C C . GLN B 1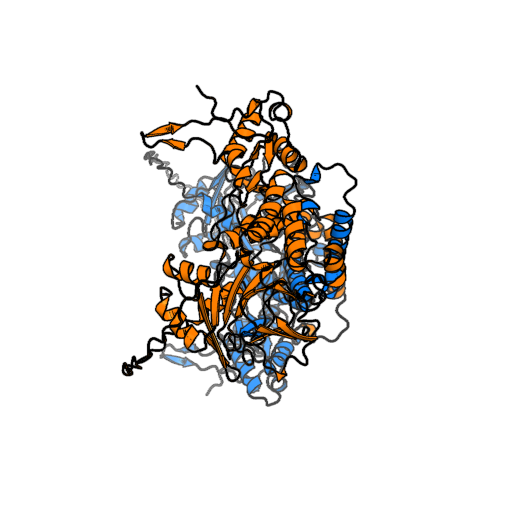 215 ? -5.195 -38.625 -17.328 1 98.44 215 GLN B C 1
ATOM 6048 O O . GLN B 1 215 ? -4.57 -39.062 -18.297 1 98.44 215 GLN B O 1
ATOM 6053 N N . VAL B 1 216 ? -5.16 -39.156 -16.172 1 98.06 216 VAL B N 1
ATOM 6054 C CA . VAL B 1 216 ? -4.191 -40.188 -15.836 1 98.06 216 VAL B CA 1
ATOM 6055 C C . VAL B 1 216 ? -4.867 -41.562 -15.891 1 98.06 216 VAL B C 1
ATOM 6057 O O . VAL B 1 216 ? -4.273 -42.531 -16.359 1 98.06 216 VAL B O 1
ATOM 6060 N N . ASP B 1 217 ? -6.043 -41.656 -15.336 1 97.38 217 ASP B N 1
ATOM 6061 C CA . ASP B 1 217 ? -6.766 -42.938 -15.258 1 97.38 217 ASP B CA 1
ATOM 6062 C C . ASP B 1 217 ? -8.273 -42.719 -15.312 1 97.38 217 ASP B C 1
ATOM 6064 O O . ASP B 1 217 ? -8.773 -41.688 -14.867 1 97.38 217 ASP B O 1
ATOM 6068 N N . GLY B 1 218 ? -8.961 -43.688 -15.93 1 96.5 218 GLY B N 1
ATOM 6069 C CA . GLY B 1 218 ? -10.406 -43.562 -16.047 1 96.5 218 GLY B CA 1
ATOM 6070 C C . GLY B 1 218 ? -10.828 -42.406 -16.953 1 96.5 218 GLY B C 1
ATOM 6071 O O . GLY B 1 218 ? -10.023 -41.906 -17.75 1 96.5 218 GLY B O 1
ATOM 6072 N N . GLU B 1 219 ? -12.164 -42.156 -16.875 1 96.62 219 GLU B N 1
ATOM 6073 C CA . GLU B 1 219 ? -12.734 -41.219 -17.812 1 96.62 219 GLU B CA 1
ATOM 6074 C C . GLU B 1 219 ? -13.5 -40.094 -17.094 1 96.62 219 GLU B C 1
ATOM 6076 O O . GLU B 1 219 ? -14.125 -40.375 -16.047 1 96.62 219 GLU B O 1
ATOM 6081 N N . LYS B 1 220 ? -13.414 -38.875 -17.656 1 97.06 220 LYS B N 1
ATOM 6082 C CA . LYS B 1 220 ? -14.156 -37.75 -17.109 1 97.06 220 LYS B CA 1
ATOM 6083 C C . LYS B 1 220 ? -14.781 -36.906 -18.219 1 97.06 220 LYS B C 1
ATOM 6085 O O . LYS B 1 220 ? -14.125 -36.594 -19.203 1 97.06 220 LYS B O 1
ATOM 6090 N N . HIS B 1 221 ? -16.031 -36.594 -18.062 1 97.94 221 HIS B N 1
ATOM 6091 C CA . HIS B 1 221 ? -16.766 -35.75 -18.984 1 97.94 221 HIS B CA 1
ATOM 6092 C C . HIS B 1 221 ? -16.547 -34.281 -18.672 1 97.94 221 HIS B C 1
ATOM 6094 O O . HIS B 1 221 ? -16.969 -33.812 -17.609 1 97.94 221 HIS B O 1
ATOM 6100 N N . TRP B 1 222 ? -15.914 -33.562 -19.641 1 98.25 222 TRP B N 1
ATOM 6101 C CA . TRP B 1 222 ? -15.586 -32.156 -19.422 1 98.25 222 TRP B CA 1
ATOM 6102 C C . TRP B 1 222 ? -16.422 -31.25 -20.328 1 98.25 222 TRP B C 1
ATOM 6104 O O . TRP B 1 222 ? -16.578 -31.516 -21.516 1 98.25 222 TRP B O 1
ATOM 6114 N N . ARG B 1 223 ? -16.953 -30.203 -19.719 1 98.38 223 ARG B N 1
ATOM 6115 C CA . ARG B 1 223 ? -17.578 -29.094 -20.438 1 98.38 223 ARG B CA 1
ATOM 6116 C C . ARG B 1 223 ? -16.938 -27.766 -20.078 1 98.38 223 ARG B C 1
ATOM 6118 O O . ARG B 1 223 ? -16.781 -27.453 -18.906 1 98.38 223 ARG B O 1
ATOM 6125 N N . VAL B 1 224 ? -16.547 -27.062 -21.109 1 98.69 224 VAL B N 1
ATOM 6126 C CA . VAL B 1 224 ? -15.875 -25.781 -20.922 1 98.69 224 VAL B CA 1
ATOM 6127 C C . VAL B 1 224 ? -16.672 -24.672 -21.594 1 98.69 224 VAL B C 1
ATOM 6129 O O . VAL B 1 224 ? -17.219 -24.859 -22.688 1 98.69 224 VAL B O 1
ATOM 6132 N N . TYR B 1 225 ? -16.734 -23.562 -20.891 1 98.56 225 TYR B N 1
ATOM 6133 C CA . TYR B 1 225 ? -17.469 -22.391 -21.359 1 98.56 225 TYR B CA 1
ATOM 6134 C C . TYR B 1 225 ? -16.578 -21.156 -21.406 1 98.56 225 TYR B C 1
ATOM 6136 O O . TYR B 1 225 ? -15.648 -21.031 -20.609 1 98.56 225 TYR B O 1
ATOM 6144 N N . LYS B 1 226 ? -16.844 -20.25 -22.375 1 97.69 226 LYS B N 1
ATOM 6145 C CA . LYS B 1 226 ? -16.156 -18.969 -22.391 1 97.69 226 LYS B CA 1
ATOM 6146 C C . LYS B 1 226 ? -16.562 -18.109 -21.203 1 97.69 226 LYS B C 1
ATOM 6148 O O . LYS B 1 226 ? -17.594 -18.344 -20.578 1 97.69 226 LYS B O 1
ATOM 6153 N N . PRO B 1 227 ? -15.656 -17.156 -20.859 1 97.56 227 PRO B N 1
ATOM 6154 C CA . PRO B 1 227 ? -16.125 -16.188 -19.859 1 97.56 227 PRO B CA 1
ATOM 6155 C C . PRO B 1 227 ? -17.438 -15.531 -20.234 1 97.56 227 PRO B C 1
ATOM 6157 O O . PRO B 1 227 ? -17.719 -15.312 -21.406 1 97.56 227 PRO B O 1
ATOM 6160 N N . ARG B 1 228 ? -18.234 -15.164 -19.25 1 96.44 228 ARG B N 1
ATOM 6161 C CA . ARG B 1 228 ? -19.562 -14.641 -19.5 1 96.44 228 ARG B CA 1
ATOM 6162 C C . ARG B 1 228 ? -19.484 -13.227 -20.078 1 96.44 228 ARG B C 1
ATOM 6164 O O . ARG B 1 228 ? -20.406 -12.781 -20.75 1 96.44 228 ARG B O 1
ATOM 6171 N N . SER B 1 229 ? -18.438 -12.453 -19.719 1 95.25 229 SER B N 1
ATOM 6172 C CA . SER B 1 229 ? -18.25 -11.078 -20.156 1 95.25 229 SER B CA 1
ATOM 6173 C C . SER B 1 229 ? -16.781 -10.695 -20.188 1 95.25 229 SER B C 1
ATOM 6175 O O . SER B 1 229 ? -15.922 -11.469 -19.766 1 95.25 229 SER B O 1
ATOM 6177 N N . GLU B 1 230 ? -16.562 -9.508 -20.703 1 94.31 230 GLU B N 1
ATOM 6178 C CA . GLU B 1 230 ? -15.195 -8.977 -20.703 1 94.31 230 GLU B CA 1
ATOM 6179 C C . GLU B 1 230 ? -14.695 -8.727 -19.281 1 94.31 230 GLU B C 1
ATOM 6181 O O . GLU B 1 230 ? -13.492 -8.812 -19.031 1 94.31 230 GLU B O 1
ATOM 6186 N N . PHE B 1 231 ? -15.578 -8.57 -18.359 1 93.44 231 PHE B N 1
ATOM 6187 C CA . PHE B 1 231 ? -15.227 -8.273 -16.984 1 93.44 231 PHE B CA 1
ATOM 6188 C C . PHE B 1 231 ? -14.758 -9.531 -16.266 1 93.44 231 PHE B C 1
ATOM 6190 O O . PHE B 1 231 ? -14.078 -9.453 -15.242 1 93.44 231 PHE B O 1
ATOM 6197 N N . GLU B 1 232 ? -15.094 -10.68 -16.859 1 95.56 232 GLU B N 1
ATOM 6198 C CA . GLU B 1 232 ? -14.711 -11.953 -16.25 1 95.56 232 GLU B CA 1
ATOM 6199 C C . GLU B 1 232 ? -13.617 -12.641 -17.062 1 95.56 232 GLU B C 1
ATOM 6201 O O . GLU B 1 232 ? -13.297 -13.805 -16.828 1 95.56 232 GLU B O 1
ATOM 6206 N N . THR B 1 233 ? -13.102 -11.922 -18.031 1 98 233 THR B N 1
ATOM 6207 C CA . THR B 1 233 ? -11.992 -12.461 -18.812 1 98 233 THR B CA 1
ATOM 6208 C C . THR B 1 233 ? -10.664 -12.219 -18.094 1 98 233 THR B C 1
ATOM 6210 O O . THR B 1 233 ? -10.367 -11.094 -17.688 1 98 233 THR B O 1
ATOM 6213 N N . LEU B 1 234 ? -9.93 -13.273 -17.859 1 98.38 234 LEU B N 1
ATOM 6214 C CA . LEU B 1 234 ? -8.648 -13.258 -17.156 1 98.38 234 LEU B CA 1
ATOM 6215 C C . LEU B 1 234 ? -8.812 -12.664 -15.758 1 98.38 234 LEU B C 1
ATOM 6217 O O . LEU B 1 234 ? -8.062 -11.766 -15.367 1 98.38 234 LEU B O 1
ATOM 6221 N N . PRO B 1 235 ? -9.734 -13.25 -15.016 1 97.25 235 PRO B N 1
ATOM 6222 C CA . PRO B 1 235 ? -9.984 -12.703 -13.688 1 97.25 235 PRO B CA 1
ATOM 6223 C C . PRO B 1 235 ? -8.82 -12.914 -12.727 1 97.25 235 PRO B C 1
ATOM 6225 O O . PRO B 1 235 ? -8.016 -13.828 -12.922 1 97.25 235 PRO B O 1
ATOM 6228 N N . ARG B 1 236 ? -8.766 -12.094 -11.703 1 95.62 236 ARG B N 1
ATOM 6229 C CA . ARG B 1 236 ? -7.703 -12.195 -10.711 1 95.62 236 ARG B CA 1
ATOM 6230 C C . ARG B 1 236 ? -8.102 -13.133 -9.578 1 95.62 236 ARG B C 1
ATOM 6232 O O . ARG B 1 236 ? -7.258 -13.57 -8.797 1 95.62 236 ARG B O 1
ATOM 6239 N N . THR B 1 237 ? -9.359 -13.328 -9.516 1 94.94 237 THR B N 1
ATOM 6240 C CA . THR B 1 237 ? -9.875 -14.188 -8.461 1 94.94 237 THR B CA 1
ATOM 6241 C C . THR B 1 237 ? -10.859 -15.211 -9.023 1 94.94 237 THR B C 1
ATOM 6243 O O . THR B 1 237 ? -11.516 -14.953 -10.039 1 94.94 237 THR B O 1
ATOM 6246 N N . SER B 1 238 ? -10.93 -16.359 -8.391 1 96.44 238 SER B N 1
ATOM 6247 C CA . SER B 1 238 ? -11.836 -17.406 -8.82 1 96.44 238 SER B CA 1
ATOM 6248 C C . SER B 1 238 ? -13.297 -16.984 -8.648 1 96.44 238 SER B C 1
ATOM 6250 O O . SER B 1 238 ? -13.594 -16.109 -7.832 1 96.44 238 SER B O 1
ATOM 6252 N N . SER B 1 239 ? -14.141 -17.625 -9.344 1 95 239 SER B N 1
ATOM 6253 C CA . SER B 1 239 ? -15.555 -17.281 -9.289 1 95 239 SER B CA 1
ATOM 6254 C C . SER B 1 239 ? -16.266 -18.031 -8.172 1 95 239 SER B C 1
ATOM 6256 O O . SER B 1 239 ? -15.719 -18.984 -7.617 1 95 239 SER B O 1
ATOM 6258 N N . ARG B 1 240 ? -17.484 -17.625 -7.926 1 91.62 240 ARG B N 1
ATOM 6259 C CA . ARG B 1 240 ? -18.438 -18.469 -7.207 1 91.62 240 ARG B CA 1
ATOM 6260 C C . ARG B 1 240 ? -18.891 -19.641 -8.07 1 91.62 240 ARG B C 1
ATOM 6262 O O . ARG B 1 240 ? -18.484 -19.766 -9.227 1 91.62 240 ARG B O 1
ATOM 6269 N N . ASN B 1 241 ? -19.719 -20.562 -7.449 1 94.06 241 ASN B N 1
ATOM 6270 C CA . ASN B 1 241 ? -20.344 -21.625 -8.219 1 94.06 241 ASN B CA 1
ATOM 6271 C C . ASN B 1 241 ? -21.5 -21.094 -9.062 1 94.06 241 ASN B C 1
ATOM 6273 O O . ASN B 1 241 ? -22.359 -20.375 -8.57 1 94.06 241 ASN B O 1
ATOM 6277 N N . PHE B 1 242 ? -21.5 -21.453 -10.328 1 95.44 242 PHE B N 1
ATOM 6278 C CA . PHE B 1 242 ? -22.547 -20.984 -11.227 1 95.44 242 PHE B CA 1
ATOM 6279 C C . PHE B 1 242 ? -23.641 -22.031 -11.359 1 95.44 242 PHE B C 1
ATOM 6281 O O . PHE B 1 242 ? -23.406 -23.234 -11.195 1 95.44 242 PHE B O 1
ATOM 6288 N N . HIS B 1 243 ? -24.797 -21.484 -11.633 1 93.62 243 HIS B N 1
ATOM 6289 C CA . HIS B 1 243 ? -25.859 -22.344 -12.109 1 93.62 243 HIS B CA 1
ATOM 6290 C C . HIS B 1 243 ? -25.797 -22.531 -13.625 1 93.62 243 HIS B C 1
ATOM 6292 O O . HIS B 1 243 ? -25.297 -21.656 -14.336 1 93.62 243 HIS B O 1
ATOM 6298 N N . GLN B 1 244 ? -26.344 -23.688 -13.977 1 93.06 244 GLN B N 1
ATOM 6299 C CA . GLN B 1 244 ? -26.266 -24.031 -15.391 1 93.06 244 GLN B CA 1
ATOM 6300 C C . GLN B 1 244 ? -26.922 -22.953 -16.25 1 93.06 244 GLN B C 1
ATOM 6302 O O . GLN B 1 244 ? -26.453 -22.688 -17.375 1 93.06 244 GLN B O 1
ATOM 6307 N N . ASP B 1 245 ? -27.859 -22.281 -15.75 1 94 245 ASP B N 1
ATOM 6308 C CA . ASP B 1 245 ? -28.625 -21.297 -16.516 1 94 245 ASP B CA 1
ATOM 6309 C C . ASP B 1 245 ? -27.812 -20.016 -16.703 1 94 245 ASP B C 1
ATOM 6311 O O . ASP B 1 245 ? -28.172 -19.156 -17.531 1 94 245 ASP B O 1
ATOM 6315 N N . GLU B 1 246 ? -26.656 -19.938 -16.062 1 94.75 246 GLU B N 1
ATOM 6316 C CA . GLU B 1 246 ? -25.891 -18.703 -16.062 1 94.75 246 GLU B CA 1
ATOM 6317 C C . GLU B 1 246 ? -24.75 -18.781 -17.078 1 94.75 246 GLU B C 1
ATOM 6319 O O . GLU B 1 246 ? -24.125 -17.766 -17.391 1 94.75 246 GLU B O 1
ATOM 6324 N N . ILE B 1 247 ? -24.406 -19.938 -17.562 1 96.25 247 ILE B N 1
ATOM 6325 C CA . ILE B 1 247 ? -23.094 -20.078 -18.156 1 96.25 247 ILE B CA 1
ATOM 6326 C C . ILE B 1 247 ? -23.219 -20.359 -19.656 1 96.25 247 ILE B C 1
ATOM 6328 O O . ILE B 1 247 ? -22.219 -20.484 -20.359 1 96.25 247 ILE B O 1
ATOM 6332 N N . GLY B 1 248 ? -24.359 -20.469 -20.188 1 95.06 248 GLY B N 1
ATOM 6333 C CA . GLY B 1 248 ? -24.562 -20.594 -21.625 1 95.06 248 GLY B CA 1
ATOM 6334 C C . GLY B 1 248 ? -24.219 -21.984 -22.156 1 95.06 248 GLY B C 1
ATOM 6335 O O . GLY B 1 248 ? -24.422 -22.984 -21.469 1 95.06 248 GLY B O 1
ATOM 6336 N N . GLU B 1 249 ? -23.719 -22.016 -23.531 1 97 249 GLU B N 1
ATOM 6337 C CA . GLU B 1 249 ? -23.375 -23.281 -24.188 1 97 249 GLU B CA 1
ATOM 6338 C C . GLU B 1 249 ? -21.875 -23.562 -24.125 1 97 249 GLU B C 1
ATOM 6340 O O . GLU B 1 249 ? -21.062 -22.641 -24.266 1 97 249 GLU B O 1
ATOM 6345 N N . PRO B 1 250 ? -21.594 -24.766 -23.922 1 98.06 250 PRO B N 1
ATOM 6346 C CA . PRO B 1 250 ? -20.156 -25.094 -23.859 1 98.06 250 PRO B CA 1
ATOM 6347 C C . PRO B 1 250 ? -19.469 -24.984 -25.203 1 98.06 250 PRO B C 1
ATOM 6349 O O . PRO B 1 250 ? -20.062 -25.297 -26.234 1 98.06 250 PRO B O 1
ATOM 6352 N N . ILE B 1 251 ? -18.25 -24.578 -25.188 1 98.19 251 ILE B N 1
ATOM 6353 C CA . ILE B 1 251 ? -17.453 -24.531 -26.406 1 98.19 251 ILE B CA 1
ATOM 6354 C C . ILE B 1 251 ? -16.688 -25.844 -26.562 1 98.19 251 ILE B C 1
ATOM 6356 O O . ILE B 1 251 ? -16.141 -26.109 -27.641 1 98.19 251 ILE B O 1
ATOM 6360 N N . LEU B 1 252 ? -16.547 -26.578 -25.531 1 98.31 252 LEU B N 1
ATOM 6361 C CA . LEU B 1 252 ? -15.977 -27.922 -25.516 1 98.31 252 LEU B CA 1
ATOM 6362 C C . LEU B 1 252 ? -16.844 -28.875 -24.703 1 98.31 252 LEU B C 1
ATOM 6364 O O . LEU B 1 252 ? -17.328 -28.516 -23.625 1 98.31 252 LEU B O 1
ATOM 6368 N N . ASP B 1 253 ? -17.125 -30 -25.172 1 98.06 253 ASP B N 1
ATOM 6369 C CA . ASP B 1 253 ? -17.875 -31.078 -24.562 1 98.06 253 ASP B CA 1
ATOM 6370 C C . ASP B 1 253 ? -17.312 -32.438 -24.938 1 98.06 253 ASP B C 1
ATOM 6372 O O . ASP B 1 253 ? -17.672 -33 -25.984 1 98.06 253 ASP B O 1
ATOM 6376 N N . VAL B 1 254 ? -16.453 -32.938 -24.047 1 97.75 254 VAL B N 1
ATOM 6377 C CA . VAL B 1 254 ? -15.719 -34.156 -24.438 1 97.75 254 VAL B CA 1
ATOM 6378 C C . VAL B 1 254 ? -15.508 -35.031 -23.219 1 97.75 254 VAL B C 1
ATOM 6380 O O . VAL B 1 254 ? -15.633 -34.594 -22.078 1 97.75 254 VAL B O 1
ATOM 6383 N N . ILE B 1 255 ? -15.242 -36.281 -23.469 1 97.31 255 ILE B N 1
ATOM 6384 C CA . ILE B 1 255 ? -14.773 -37.219 -22.453 1 97.31 255 ILE B CA 1
ATOM 6385 C C . ILE B 1 255 ? -13.25 -37.344 -22.531 1 97.31 255 ILE B C 1
ATOM 6387 O O . ILE B 1 255 ? -12.719 -37.781 -23.562 1 97.31 255 ILE B O 1
ATOM 6391 N N . LEU B 1 256 ? -12.586 -36.906 -21.531 1 97.75 256 LEU B N 1
ATOM 6392 C CA . LEU B 1 256 ? -11.148 -37.125 -21.469 1 97.75 256 LEU B CA 1
ATOM 6393 C C . LEU B 1 256 ? -10.82 -38.562 -21.031 1 97.75 256 LEU B C 1
ATOM 6395 O O . LEU B 1 256 ? -11.406 -39.062 -20.078 1 97.75 256 LEU B O 1
ATOM 6399 N N . ARG B 1 257 ? -9.883 -39.125 -21.734 1 97.06 257 ARG B N 1
ATOM 6400 C CA . ARG B 1 257 ? -9.398 -40.469 -21.438 1 97.06 257 ARG B CA 1
ATOM 6401 C C . ARG B 1 257 ? -7.918 -40.469 -21.062 1 97.06 257 ARG B C 1
ATOM 6403 O O . ARG B 1 257 ? -7.234 -39.438 -21.281 1 97.06 257 ARG B O 1
ATOM 6410 N N . PRO B 1 258 ? -7.453 -41.562 -20.438 1 97.5 258 PRO B N 1
ATOM 6411 C CA . PRO B 1 258 ? -6.051 -41.562 -20.016 1 97.5 258 PRO B CA 1
ATOM 6412 C C . PRO B 1 258 ? -5.098 -41.156 -21.156 1 97.5 258 PRO B C 1
ATOM 6414 O O . PRO B 1 258 ? -5.176 -41.719 -22.25 1 97.5 258 PRO B O 1
ATOM 6417 N N . GLY B 1 259 ? -4.266 -40.156 -20.828 1 97.75 259 GLY B N 1
ATOM 6418 C CA . GLY B 1 259 ? -3.336 -39.656 -21.828 1 97.75 259 GLY B CA 1
ATOM 6419 C C . GLY B 1 259 ? -3.777 -38.344 -22.453 1 97.75 259 GLY B C 1
ATOM 6420 O O . GLY B 1 259 ? -2.959 -37.625 -23.016 1 97.75 259 GLY B O 1
ATOM 6421 N N . ASP B 1 260 ? -5.027 -38.031 -22.359 1 98.25 260 ASP B N 1
ATOM 6422 C CA . ASP B 1 260 ? -5.555 -36.812 -22.953 1 98.25 260 ASP B CA 1
ATOM 6423 C C . ASP B 1 260 ? -5.156 -35.594 -22.109 1 98.25 260 ASP B C 1
ATOM 6425 O O . ASP B 1 260 ? -4.879 -35.719 -20.922 1 98.25 260 ASP B O 1
ATOM 6429 N N . PHE B 1 261 ? -5.098 -34.438 -22.891 1 98.5 261 PHE B N 1
ATOM 6430 C CA . PHE B 1 261 ? -4.676 -33.188 -22.297 1 98.5 261 PHE B CA 1
ATOM 6431 C C . PHE B 1 261 ? -5.676 -32.062 -22.609 1 98.5 261 PHE B C 1
ATOM 6433 O O . PHE B 1 261 ? -6.25 -32.031 -23.688 1 98.5 261 PHE B O 1
ATOM 6440 N N . LEU B 1 262 ? -5.906 -31.156 -21.594 1 98.88 262 LEU B N 1
ATOM 6441 C CA . LEU B 1 262 ? -6.785 -30.016 -21.766 1 98.88 262 LEU B CA 1
ATOM 6442 C C . LEU B 1 262 ? -6.199 -28.766 -21.094 1 98.88 262 LEU B C 1
ATOM 6444 O O . LEU B 1 262 ? -5.871 -28.797 -19.906 1 98.88 262 LEU B O 1
ATOM 6448 N N . TYR B 1 263 ? -5.988 -27.734 -21.891 1 98.81 263 TYR B N 1
ATOM 6449 C CA . TYR B 1 263 ? -5.621 -26.406 -21.391 1 98.81 263 TYR B CA 1
ATOM 6450 C C . TYR B 1 263 ? -6.824 -25.469 -21.375 1 98.81 263 TYR B C 1
ATOM 6452 O O . TYR B 1 263 ? -7.559 -25.391 -22.359 1 98.81 263 TYR B O 1
ATOM 6460 N N . MET B 1 264 ? -6.996 -24.797 -20.25 1 98.75 264 MET B N 1
ATOM 6461 C CA . MET B 1 264 ? -8.031 -23.766 -20.125 1 98.75 264 MET B CA 1
ATOM 6462 C C . MET B 1 264 ? -7.445 -22.469 -19.594 1 98.75 264 MET B C 1
ATOM 6464 O O . MET B 1 264 ? -6.816 -22.438 -18.547 1 98.75 264 MET B O 1
ATOM 6468 N N . PRO B 1 265 ? -7.688 -21.406 -20.297 1 98.31 265 PRO B N 1
ATOM 6469 C CA . PRO B 1 265 ? -7.207 -20.109 -19.781 1 98.31 265 PRO B CA 1
ATOM 6470 C C . PRO B 1 265 ? -7.922 -19.688 -18.516 1 98.31 265 PRO B C 1
ATOM 6472 O O . PRO B 1 265 ? -9.062 -20.094 -18.266 1 98.31 265 PRO B O 1
ATOM 6475 N N . ARG B 1 266 ? -7.215 -18.844 -17.797 1 97.94 266 ARG B N 1
ATOM 6476 C CA . ARG B 1 266 ? -7.801 -18.188 -16.641 1 97.94 266 ARG B CA 1
ATOM 6477 C C . ARG B 1 266 ? -9.125 -17.516 -17 1 97.94 266 ARG B C 1
ATOM 6479 O O . ARG B 1 266 ? -9.211 -16.797 -18 1 97.94 266 ARG B O 1
ATOM 6486 N N . GLY B 1 267 ? -10.188 -17.859 -16.25 1 97.88 267 GLY B N 1
ATOM 6487 C CA . GLY B 1 267 ? -11.477 -17.234 -16.469 1 97.88 267 GLY B CA 1
ATOM 6488 C C . GLY B 1 267 ? -12.445 -18.125 -17.234 1 97.88 267 GLY B C 1
ATOM 6489 O O . GLY B 1 267 ? -13.648 -17.844 -17.266 1 97.88 267 GLY B O 1
ATOM 6490 N N . TYR B 1 268 ? -11.992 -19.141 -17.906 1 98.56 268 TYR B N 1
ATOM 6491 C CA . TYR B 1 268 ? -12.891 -20.062 -18.594 1 98.56 268 TYR B CA 1
ATOM 6492 C C . TYR B 1 268 ? -13.641 -20.938 -17.594 1 98.56 268 TYR B C 1
ATOM 6494 O O . TYR B 1 268 ? -13.039 -21.516 -16.688 1 98.56 268 TYR B O 1
ATOM 6502 N N . ILE B 1 269 ? -14.906 -20.969 -17.781 1 98.62 269 ILE B N 1
ATOM 6503 C CA . ILE B 1 269 ? -15.766 -21.75 -16.891 1 98.62 269 ILE B CA 1
ATOM 6504 C C . ILE B 1 269 ? -15.695 -23.234 -17.266 1 98.62 269 ILE B C 1
ATOM 6506 O O . ILE B 1 269 ? -15.656 -23.578 -18.438 1 98.62 269 ILE B O 1
ATOM 6510 N N . HIS B 1 270 ? -15.695 -24.047 -16.25 1 98.69 270 HIS B N 1
ATOM 6511 C CA . HIS B 1 270 ? -15.633 -25.484 -16.531 1 98.69 270 HIS B CA 1
ATOM 6512 C C . HIS B 1 270 ? -16.406 -26.281 -15.492 1 98.69 270 HIS B C 1
ATOM 6514 O O . HIS B 1 270 ? -16.609 -25.812 -14.375 1 98.69 270 HIS B O 1
ATOM 6520 N N . GLN B 1 271 ? -16.859 -27.359 -15.859 1 97.12 271 GLN B N 1
ATOM 6521 C CA . GLN B 1 271 ? -17.438 -28.406 -15.016 1 97.12 271 GLN B CA 1
ATOM 6522 C C . GLN B 1 271 ? -17.109 -29.797 -15.562 1 97.12 271 GLN B C 1
ATOM 6524 O O . GLN B 1 271 ? -16.922 -29.969 -16.766 1 97.12 271 GLN B O 1
ATOM 6529 N N . ALA B 1 272 ? -16.984 -30.719 -14.719 1 97.12 272 ALA B N 1
ATOM 6530 C CA . ALA B 1 272 ? -16.625 -32.062 -15.109 1 97.12 272 ALA B CA 1
ATOM 6531 C C . ALA B 1 272 ? -17.328 -33.094 -14.227 1 97.12 272 ALA B C 1
ATOM 6533 O O . ALA B 1 272 ? -17.594 -32.844 -13.055 1 97.12 272 ALA B O 1
ATOM 6534 N N . ASP B 1 273 ? -17.719 -34.25 -14.836 1 95.56 273 ASP B N 1
ATOM 6535 C CA . ASP B 1 273 ? -18.422 -35.281 -14.094 1 95.56 273 ASP B CA 1
ATOM 6536 C C . ASP B 1 273 ? -18.156 -36.656 -14.688 1 95.56 273 ASP B C 1
ATOM 6538 O O . ASP B 1 273 ? -17.516 -36.781 -15.734 1 95.56 273 ASP B O 1
ATOM 6542 N N . THR B 1 274 ? -18.547 -37.625 -13.961 1 94.69 274 THR B N 1
ATOM 6543 C CA . THR B 1 274 ? -18.547 -39.031 -14.414 1 94.69 274 THR B CA 1
ATOM 6544 C C . THR B 1 274 ? -19.953 -39.562 -14.492 1 94.69 274 THR B C 1
ATOM 6546 O O . THR B 1 274 ? -20.156 -40.781 -14.398 1 94.69 274 THR B O 1
ATOM 6549 N N . LEU B 1 275 ? -20.875 -38.844 -14.648 1 87.12 275 LEU B N 1
ATOM 6550 C CA . LEU B 1 275 ? -22.281 -39.219 -14.531 1 87.12 275 LEU B CA 1
ATOM 6551 C C . LEU B 1 275 ? -22.656 -40.281 -15.57 1 87.12 275 LEU B C 1
ATOM 6553 O O . LEU B 1 275 ? -23.531 -41.125 -15.328 1 87.12 275 LEU B O 1
ATOM 6557 N N . PHE B 1 276 ? -21.969 -40.188 -16.656 1 87.25 276 PHE B N 1
ATOM 6558 C CA . PHE B 1 276 ? -22.344 -41.125 -17.719 1 87.25 276 PHE B CA 1
ATOM 6559 C C . PHE B 1 276 ? -21.188 -42.031 -18.078 1 87.25 276 PHE B C 1
ATOM 6561 O O . PHE B 1 276 ? -21.109 -42.531 -19.203 1 87.25 276 PHE B O 1
ATOM 6568 N N . THR B 1 277 ? -20.281 -42.094 -17.188 1 87.56 277 THR B N 1
ATOM 6569 C CA . THR B 1 277 ? -19.172 -43 -17.391 1 87.56 277 THR B CA 1
ATOM 6570 C C . THR B 1 277 ? -19.234 -44.188 -16.422 1 87.56 277 THR B C 1
ATOM 6572 O O . THR B 1 277 ? -19.641 -44 -15.273 1 87.56 277 THR B O 1
ATOM 6575 N N . GLU B 1 278 ? -18.859 -45.312 -16.875 1 89.94 278 GLU B N 1
ATOM 6576 C CA . GLU B 1 278 ? -18.891 -46.5 -16.047 1 89.94 278 GLU B CA 1
ATOM 6577 C C . GLU B 1 278 ? -17.609 -46.656 -15.234 1 89.94 278 GLU B C 1
ATOM 6579 O O . GLU B 1 278 ? -17.547 -47.469 -14.32 1 89.94 278 GLU B O 1
ATOM 6584 N N . THR B 1 279 ? -16.719 -45.844 -15.523 1 94.06 279 THR B N 1
ATOM 6585 C CA . THR B 1 279 ? -15.445 -45.938 -14.82 1 94.06 279 THR B CA 1
ATOM 6586 C C . THR B 1 279 ? -15.234 -44.719 -13.938 1 94.06 279 THR B C 1
ATOM 6588 O O . THR B 1 279 ? -15.93 -43.688 -14.078 1 94.06 279 THR B O 1
ATOM 6591 N N . HIS B 1 280 ? -14.289 -44.844 -12.961 1 96.81 280 HIS B N 1
ATOM 6592 C CA . HIS B 1 280 ? -13.797 -43.719 -12.172 1 96.81 280 HIS B CA 1
ATOM 6593 C C . HIS B 1 280 ? -12.984 -42.781 -13.031 1 96.81 280 HIS B C 1
ATOM 6595 O O . HIS B 1 280 ? -12.836 -42.969 -14.234 1 96.81 280 HIS B O 1
ATOM 6601 N N . SER B 1 281 ? -12.555 -41.719 -12.43 1 98.06 281 SER B N 1
ATOM 6602 C CA . SER B 1 281 ? -11.656 -40.781 -13.102 1 98.06 281 SER B CA 1
ATOM 6603 C C . SER B 1 281 ? -10.578 -40.281 -12.156 1 98.06 281 SER B C 1
ATOM 6605 O O . SER B 1 281 ? -10.875 -39.812 -11.047 1 98.06 281 SER B O 1
ATOM 6607 N N . LEU B 1 282 ? -9.359 -40.406 -12.555 1 98.44 282 LEU B N 1
ATOM 6608 C CA . LEU B 1 282 ? -8.211 -39.812 -11.883 1 98.44 282 LEU B CA 1
ATOM 6609 C C . LEU B 1 282 ? -7.508 -38.812 -12.797 1 98.44 282 LEU B C 1
ATOM 6611 O O . LEU B 1 282 ? -6.988 -39.188 -13.852 1 98.44 282 LEU B O 1
ATOM 6615 N N . HIS B 1 283 ? -7.523 -37.562 -12.43 1 98.44 283 HIS B N 1
ATOM 6616 C CA . HIS B 1 283 ? -6.805 -36.562 -13.211 1 98.44 283 HIS B CA 1
ATOM 6617 C C . HIS B 1 283 ? -6.055 -35.562 -12.312 1 98.44 283 HIS B C 1
ATOM 6619 O O . HIS B 1 283 ? -6.355 -35.469 -11.125 1 98.44 283 HIS B O 1
ATOM 6625 N N . LEU B 1 284 ? -5.008 -34.938 -12.883 1 98.75 284 LEU B N 1
ATOM 6626 C CA . LEU B 1 284 ? -4.234 -33.875 -12.266 1 98.75 284 LEU B CA 1
ATOM 6627 C C . LEU B 1 284 ? -4.523 -32.531 -12.938 1 98.75 284 LEU B C 1
ATOM 6629 O O . LEU B 1 284 ? -4.703 -32.469 -14.156 1 98.75 284 LEU B O 1
ATOM 6633 N N . THR B 1 285 ? -4.594 -31.5 -12.148 1 98.75 285 THR B N 1
ATOM 6634 C CA . THR B 1 285 ? -4.637 -30.141 -12.672 1 98.75 285 THR B CA 1
ATOM 6635 C C . THR B 1 285 ? -3.414 -29.359 -12.219 1 98.75 285 THR B C 1
ATOM 6637 O O . THR B 1 285 ? -3.283 -29.016 -11.039 1 98.75 285 THR B O 1
ATOM 6640 N N . PHE B 1 286 ? -2.521 -29.109 -13.18 1 98.62 286 PHE B N 1
ATOM 6641 C CA . PHE B 1 286 ? -1.432 -28.172 -12.93 1 98.62 286 PHE B CA 1
ATOM 6642 C C . PHE B 1 286 ? -1.877 -26.75 -13.195 1 98.62 286 PHE B C 1
ATOM 6644 O O . PHE B 1 286 ? -2.785 -26.516 -14 1 98.62 286 PHE B O 1
ATOM 6651 N N . SER B 1 287 ? -1.301 -25.828 -12.469 1 98.06 287 SER B N 1
ATOM 6652 C CA . SER B 1 287 ? -1.712 -24.438 -12.602 1 98.06 287 SER B CA 1
ATOM 6653 C C . SER B 1 287 ? -0.509 -23.5 -12.57 1 98.06 287 SER B C 1
ATOM 6655 O O . SER B 1 287 ? 0.542 -23.844 -12.031 1 98.06 287 SER B O 1
ATOM 6657 N N . SER B 1 288 ? -0.581 -22.344 -13.188 1 97 288 SER B N 1
ATOM 6658 C CA . SER B 1 288 ? 0.399 -21.266 -13.117 1 97 288 SER B CA 1
ATOM 6659 C C . SER B 1 288 ? -0.268 -19.891 -13.273 1 97 288 SER B C 1
ATOM 6661 O O . SER B 1 288 ? -1.478 -19.812 -13.492 1 97 288 SER B O 1
ATOM 6663 N N . TYR B 1 289 ? 0.401 -18.828 -12.977 1 97.06 289 TYR B N 1
ATOM 6664 C CA . TYR B 1 289 ? 0.058 -17.438 -13.273 1 97.06 289 TYR B CA 1
ATOM 6665 C C . TYR B 1 289 ? -0.979 -16.906 -12.297 1 97.06 289 TYR B C 1
ATOM 6667 O O . TYR B 1 289 ? -1.741 -15.992 -12.617 1 97.06 289 TYR B O 1
ATOM 6675 N N . GLN B 1 290 ? -1.035 -17.469 -11.148 1 95.75 290 GLN B N 1
ATOM 6676 C CA . GLN B 1 290 ? -1.834 -16.828 -10.109 1 95.75 290 GLN B CA 1
ATOM 6677 C C . GLN B 1 290 ? -1.244 -15.484 -9.719 1 95.75 290 GLN B C 1
ATOM 6679 O O . GLN B 1 290 ? -0.066 -15.391 -9.367 1 95.75 290 GLN B O 1
ATOM 6684 N N . GLN B 1 291 ? -2.012 -14.438 -9.828 1 96.06 291 GLN B N 1
ATOM 6685 C CA . GLN B 1 291 ? -1.6 -13.078 -9.492 1 96.06 291 GLN B CA 1
ATOM 6686 C C . GLN B 1 291 ? -0.318 -12.695 -10.227 1 96.06 291 GLN B C 1
ATOM 6688 O O . GLN B 1 291 ? 0.6 -12.133 -9.625 1 96.06 291 GLN B O 1
ATOM 6693 N N . ASN B 1 292 ? -0.165 -13.109 -11.398 1 97.19 292 ASN B N 1
ATOM 6694 C CA . ASN B 1 292 ? 0.958 -12.82 -12.281 1 97.19 292 ASN B CA 1
ATOM 6695 C C . ASN B 1 292 ? 0.522 -12 -13.492 1 97.19 292 ASN B C 1
ATOM 6697 O O . ASN B 1 292 ? 0.847 -12.352 -14.633 1 97.19 292 ASN B O 1
ATOM 6701 N N . SER B 1 293 ? -0.2 -10.875 -13.219 1 98 293 SER B N 1
ATOM 6702 C CA . SER B 1 293 ? -0.763 -10.039 -14.266 1 98 293 SER B CA 1
ATOM 6703 C C . SER B 1 293 ? -0.039 -8.695 -14.352 1 98 293 SER B C 1
ATOM 6705 O O . SER B 1 293 ? 0.765 -8.367 -13.477 1 98 293 SER B O 1
ATOM 6707 N N . MET B 1 294 ? -0.392 -7.969 -15.422 1 98.44 294 MET B N 1
ATOM 6708 C CA . MET B 1 294 ? 0.142 -6.617 -15.578 1 98.44 294 MET B CA 1
ATOM 6709 C C . MET B 1 294 ? -0.262 -5.73 -14.406 1 98.44 294 MET B C 1
ATOM 6711 O O . MET B 1 294 ? 0.525 -4.902 -13.953 1 98.44 294 MET B O 1
ATOM 6715 N N . TYR B 1 295 ? -1.431 -5.91 -13.898 1 98.38 295 TYR B N 1
ATOM 6716 C CA . TYR B 1 295 ? -1.886 -5.156 -12.734 1 98.38 295 TYR B CA 1
ATOM 6717 C C . TYR B 1 295 ? -0.971 -5.395 -11.539 1 98.38 295 TYR B C 1
ATOM 6719 O O . TYR B 1 295 ? -0.543 -4.445 -10.875 1 98.38 295 TYR B O 1
ATOM 6727 N N . ASP B 1 296 ? -0.683 -6.633 -11.297 1 98.19 296 ASP B N 1
ATOM 6728 C CA . ASP B 1 296 ? 0.164 -6.992 -10.164 1 98.19 296 ASP B CA 1
ATOM 6729 C C . ASP B 1 296 ? 1.542 -6.34 -10.281 1 98.19 296 ASP B C 1
ATOM 6731 O O . ASP B 1 296 ? 2.082 -5.836 -9.297 1 98.19 296 ASP B O 1
ATOM 6735 N N . PHE B 1 297 ? 2.037 -6.359 -11.43 1 98.31 297 PHE B N 1
ATOM 6736 C CA . PHE B 1 297 ? 3.357 -5.789 -11.672 1 98.31 297 PHE B CA 1
ATOM 6737 C C . PHE B 1 297 ? 3.311 -4.266 -11.617 1 98.31 297 PHE B C 1
ATOM 6739 O O . PHE B 1 297 ? 4.203 -3.633 -11.055 1 98.31 297 PHE B O 1
ATOM 6746 N N . LEU B 1 298 ? 2.262 -3.672 -12.148 1 98.5 298 LEU B N 1
ATOM 6747 C CA . LEU B 1 298 ? 2.131 -2.221 -12.219 1 98.5 298 LEU B CA 1
ATOM 6748 C C . LEU B 1 298 ? 2.025 -1.622 -10.82 1 98.5 298 LEU B C 1
ATOM 6750 O O . LEU B 1 298 ? 2.492 -0.507 -10.578 1 98.5 298 LEU B O 1
ATOM 6754 N N . GLN B 1 299 ? 1.428 -2.33 -9.938 1 97.94 299 GLN B N 1
ATOM 6755 C CA . GLN B 1 299 ? 1.386 -1.842 -8.562 1 97.94 299 GLN B CA 1
ATOM 6756 C C . GLN B 1 299 ? 2.791 -1.577 -8.031 1 97.94 299 GLN B C 1
ATOM 6758 O O . GLN B 1 299 ? 3.037 -0.546 -7.398 1 97.94 299 GLN B O 1
ATOM 6763 N N . VAL B 1 300 ? 3.693 -2.465 -8.328 1 97.56 300 VAL B N 1
ATOM 6764 C CA . VAL B 1 300 ? 5.074 -2.326 -7.883 1 97.56 300 VAL B CA 1
ATOM 6765 C C . VAL B 1 300 ? 5.762 -1.211 -8.664 1 97.56 300 VAL B C 1
ATOM 6767 O O . VAL B 1 300 ? 6.465 -0.378 -8.094 1 97.56 300 VAL B O 1
ATOM 6770 N N . VAL B 1 301 ? 5.52 -1.154 -9.961 1 97.88 301 VAL B N 1
ATOM 6771 C CA . VAL B 1 301 ? 6.156 -0.189 -10.852 1 97.88 301 VAL B CA 1
ATOM 6772 C C . VAL B 1 301 ? 5.762 1.229 -10.445 1 97.88 301 VAL B C 1
ATOM 6774 O O . VAL B 1 301 ? 6.625 2.098 -10.289 1 97.88 301 VAL B O 1
ATOM 6777 N N . VAL B 1 302 ? 4.504 1.4 -10.242 1 97.81 302 VAL B N 1
ATOM 6778 C CA . VAL B 1 302 ? 3.996 2.74 -9.961 1 97.81 302 VAL B CA 1
ATOM 6779 C C . VAL B 1 302 ? 4.457 3.189 -8.578 1 97.81 302 VAL B C 1
ATOM 6781 O O . VAL B 1 302 ? 4.871 4.34 -8.398 1 97.81 302 VAL B O 1
ATOM 6784 N N . ASN B 1 303 ? 4.395 2.33 -7.668 1 96.81 303 ASN B N 1
ATOM 6785 C CA . ASN B 1 303 ? 4.883 2.66 -6.332 1 96.81 303 ASN B CA 1
ATOM 6786 C C . ASN B 1 303 ? 6.355 3.059 -6.355 1 96.81 303 ASN B C 1
ATOM 6788 O O . ASN B 1 303 ? 6.742 4.055 -5.742 1 96.81 303 ASN B O 1
ATOM 6792 N N . ASN B 1 304 ? 7.129 2.293 -7.023 1 96.19 304 ASN B N 1
ATOM 6793 C CA . ASN B 1 304 ? 8.555 2.592 -7.145 1 96.19 304 ASN B CA 1
ATOM 6794 C C . ASN B 1 304 ? 8.789 3.916 -7.867 1 96.19 304 ASN B C 1
ATOM 6796 O O . ASN B 1 304 ? 9.648 4.699 -7.465 1 96.19 304 ASN B O 1
ATOM 6800 N N . SER B 1 305 ? 8.07 4.133 -8.891 1 97.81 305 SER B N 1
ATOM 6801 C CA . SER B 1 305 ? 8.211 5.363 -9.656 1 97.81 305 SER B CA 1
ATOM 6802 C C . SER B 1 305 ? 7.828 6.582 -8.82 1 97.81 305 SER B C 1
ATOM 6804 O O . SER B 1 305 ? 8.492 7.621 -8.891 1 97.81 305 SER B O 1
ATOM 6806 N N . LEU B 1 306 ? 6.773 6.461 -8.039 1 98.19 306 LEU B N 1
ATOM 6807 C CA . LEU B 1 306 ? 6.352 7.551 -7.16 1 98.19 306 LEU B CA 1
ATOM 6808 C C . LEU B 1 306 ? 7.414 7.84 -6.105 1 98.19 306 LEU B C 1
ATOM 6810 O O . LEU B 1 306 ? 7.723 9 -5.832 1 98.19 306 LEU B O 1
ATOM 6814 N N . ASN B 1 307 ? 7.961 6.809 -5.586 1 96.31 307 ASN B N 1
ATOM 6815 C CA . ASN B 1 307 ? 9.016 6.969 -4.59 1 96.31 307 ASN B CA 1
ATOM 6816 C C . ASN B 1 307 ? 10.242 7.66 -5.176 1 96.31 307 ASN B C 1
ATOM 6818 O O . ASN B 1 307 ? 10.859 8.5 -4.52 1 96.31 307 ASN B O 1
ATOM 6822 N N . ASN B 1 308 ? 10.547 7.281 -6.344 1 96.5 308 ASN B N 1
ATOM 6823 C CA . ASN B 1 308 ? 11.656 7.938 -7.027 1 96.5 308 ASN B CA 1
ATOM 6824 C C . ASN B 1 308 ? 11.328 9.383 -7.371 1 96.5 308 ASN B C 1
ATOM 6826 O O . ASN B 1 308 ? 12.172 10.273 -7.227 1 96.5 308 ASN B O 1
ATOM 6830 N N . ALA B 1 309 ? 10.133 9.586 -7.816 1 97.88 309 ALA B N 1
ATOM 6831 C CA . ALA B 1 309 ? 9.695 10.922 -8.234 1 97.88 309 ALA B CA 1
ATOM 6832 C C . ALA B 1 309 ? 9.727 11.898 -7.066 1 97.88 309 ALA B C 1
ATOM 6834 O O . ALA B 1 309 ? 10.219 13.016 -7.199 1 97.88 309 ALA B O 1
ATOM 6835 N N . VAL B 1 310 ? 9.234 11.5 -5.945 1 97.38 310 VAL B N 1
ATOM 6836 C CA . VAL B 1 310 ? 9.141 12.406 -4.809 1 97.38 310 VAL B CA 1
ATOM 6837 C C . VAL B 1 310 ? 10.539 12.766 -4.312 1 97.38 310 VAL B C 1
ATOM 6839 O O . VAL B 1 310 ? 10.773 13.867 -3.812 1 97.38 310 VAL B O 1
ATOM 6842 N N . LYS B 1 311 ? 11.484 11.906 -4.512 1 94.75 311 LYS B N 1
ATOM 6843 C CA . LYS B 1 311 ? 12.859 12.156 -4.109 1 94.75 311 LYS B CA 1
ATOM 6844 C C . LYS B 1 311 ? 13.555 13.117 -5.078 1 94.75 311 LYS B C 1
ATOM 6846 O O . LYS B 1 311 ? 14.367 13.945 -4.664 1 94.75 311 LYS B O 1
ATOM 6851 N N . ASN B 1 312 ? 13.148 13.078 -6.363 1 95.88 312 ASN B N 1
ATOM 6852 C CA . ASN B 1 312 ? 14 13.703 -7.371 1 95.88 312 ASN B CA 1
ATOM 6853 C C . ASN B 1 312 ? 13.281 14.852 -8.078 1 95.88 312 ASN B C 1
ATOM 6855 O O . ASN B 1 312 ? 13.898 15.602 -8.836 1 95.88 312 ASN B O 1
ATOM 6859 N N . ASP B 1 313 ? 12.047 14.969 -7.844 1 97.44 313 ASP B N 1
ATOM 6860 C CA . ASP B 1 313 ? 11.242 15.922 -8.594 1 97.44 313 ASP B CA 1
ATOM 6861 C C . ASP B 1 313 ? 10.352 16.734 -7.656 1 97.44 313 ASP B C 1
ATOM 6863 O O . ASP B 1 313 ? 9.383 16.219 -7.098 1 97.44 313 ASP B O 1
ATOM 6867 N N . ILE B 1 314 ? 10.555 18.016 -7.574 1 97.31 314 ILE B N 1
ATOM 6868 C CA . ILE B 1 314 ? 9.883 18.922 -6.648 1 97.31 314 ILE B CA 1
ATOM 6869 C C . ILE B 1 314 ? 8.391 18.984 -6.984 1 97.31 314 ILE B C 1
ATOM 6871 O O . ILE B 1 314 ? 7.559 19.219 -6.105 1 97.31 314 ILE B O 1
ATOM 6875 N N . SER B 1 315 ? 8.016 18.734 -8.242 1 97.81 315 SER B N 1
ATOM 6876 C CA . SER B 1 315 ? 6.617 18.812 -8.648 1 97.81 315 SER B CA 1
ATOM 6877 C C . SER B 1 315 ? 5.762 17.828 -7.852 1 97.81 315 SER B C 1
ATOM 6879 O O . SER B 1 315 ? 4.582 18.078 -7.609 1 97.81 315 SER B O 1
ATOM 6881 N N . TYR B 1 316 ? 6.395 16.734 -7.41 1 98.38 316 TYR B N 1
ATOM 6882 C CA . TYR B 1 316 ? 5.668 15.727 -6.656 1 98.38 316 TYR B CA 1
ATOM 6883 C C . TYR B 1 316 ? 5.609 16.078 -5.176 1 98.38 316 TYR B C 1
ATOM 6885 O O . TYR B 1 316 ? 4.793 15.539 -4.43 1 98.38 316 TYR B O 1
ATOM 6893 N N . ARG B 1 317 ? 6.445 17 -4.699 1 98.25 317 ARG B N 1
ATOM 6894 C CA . ARG B 1 317 ? 6.477 17.422 -3.301 1 98.25 317 ARG B CA 1
ATOM 6895 C C . ARG B 1 317 ? 5.668 18.688 -3.086 1 98.25 317 ARG B C 1
ATOM 6897 O O . ARG B 1 317 ? 5.426 19.094 -1.947 1 98.25 317 ARG B O 1
ATOM 6904 N N . SER B 1 318 ? 5.227 19.297 -4.152 1 98 318 SER B N 1
ATOM 6905 C CA . SER B 1 318 ? 4.426 20.516 -4.027 1 98 318 SER B CA 1
ATOM 6906 C C . SER B 1 318 ? 3.135 20.25 -3.264 1 98 318 SER B C 1
ATOM 6908 O O . SER B 1 318 ? 2.562 19.156 -3.365 1 98 318 SER B O 1
ATOM 6910 N N . GLY B 1 319 ? 2.723 21.234 -2.486 1 97.88 319 GLY B N 1
ATOM 6911 C CA . GLY B 1 319 ? 1.497 21.109 -1.715 1 97.88 319 GLY B CA 1
ATOM 6912 C C . GLY B 1 319 ? 0.249 21.078 -2.576 1 97.88 319 GLY B C 1
ATOM 6913 O O . GLY B 1 319 ? 0.235 21.641 -3.676 1 97.88 319 GLY B O 1
ATOM 6914 N N . LEU B 1 320 ? -0.736 20.453 -2.082 1 98 320 LEU B N 1
ATOM 6915 C CA . LEU B 1 320 ? -2.031 20.453 -2.752 1 98 320 LEU B CA 1
ATOM 6916 C C . LEU B 1 320 ? -2.639 21.859 -2.762 1 98 320 LEU B C 1
ATOM 6918 O O . LEU B 1 320 ? -2.357 22.656 -1.874 1 98 320 LEU B O 1
ATOM 6922 N N . PRO B 1 321 ? -3.461 22.125 -3.775 1 96.25 321 PRO B N 1
ATOM 6923 C CA . PRO B 1 321 ? -4.145 23.422 -3.752 1 96.25 321 PRO B CA 1
ATOM 6924 C C . PRO B 1 321 ? -5.039 23.594 -2.525 1 96.25 321 PRO B C 1
ATOM 6926 O O . PRO B 1 321 ? -5.695 22.656 -2.098 1 96.25 321 PRO B O 1
ATOM 6929 N N . VAL B 1 322 ? -5.012 24.797 -1.963 1 95.06 322 VAL B N 1
ATOM 6930 C CA . VAL B 1 322 ? -5.898 25.094 -0.844 1 95.06 322 VAL B CA 1
ATOM 6931 C C . VAL B 1 322 ? -7.352 24.906 -1.274 1 95.06 322 VAL B C 1
ATOM 6933 O O . VAL B 1 322 ? -7.766 25.406 -2.324 1 95.06 322 VAL B O 1
ATOM 6936 N N . GLY B 1 323 ? -8.078 24.094 -0.548 1 92.31 323 GLY B N 1
ATOM 6937 C CA . GLY B 1 323 ? -9.492 23.875 -0.833 1 92.31 323 GLY B CA 1
ATOM 6938 C C . GLY B 1 323 ? -9.734 22.75 -1.828 1 92.31 323 GLY B C 1
ATOM 6939 O O . GLY B 1 323 ? -10.82 22.641 -2.396 1 92.31 323 GLY B O 1
ATOM 6940 N N . TYR B 1 324 ? -8.711 21.922 -2.148 1 94.94 324 TYR B N 1
ATOM 6941 C CA . TYR B 1 324 ? -8.828 20.875 -3.152 1 94.94 324 TYR B CA 1
ATOM 6942 C C . TYR B 1 324 ? -10 19.953 -2.832 1 94.94 324 TYR B C 1
ATOM 6944 O O . TYR B 1 324 ? -10.562 19.312 -3.727 1 94.94 324 TYR B O 1
ATOM 6952 N N . GLN B 1 325 ? -10.398 19.906 -1.597 1 93.69 325 GLN B N 1
ATOM 6953 C CA . GLN B 1 325 ? -11.5 19.047 -1.161 1 93.69 325 GLN B CA 1
ATOM 6954 C C . GLN B 1 325 ? -12.805 19.422 -1.855 1 93.69 325 GLN B C 1
ATOM 6956 O O . GLN B 1 325 ? -13.711 18.594 -1.965 1 93.69 325 GLN B O 1
ATOM 6961 N N . HIS B 1 326 ? -12.852 20.641 -2.324 1 92.06 326 HIS B N 1
ATOM 6962 C CA . HIS B 1 326 ? -14.086 21.125 -2.928 1 92.06 326 HIS B CA 1
ATOM 6963 C C . HIS B 1 326 ? -14.016 21.078 -4.449 1 92.06 326 HIS B C 1
ATOM 6965 O O . HIS B 1 326 ? -14.93 21.547 -5.137 1 92.06 326 HIS B O 1
ATOM 6971 N N . PHE B 1 327 ? -12.922 20.562 -5.004 1 93 327 PHE B N 1
ATOM 6972 C CA . PHE B 1 327 ? -12.797 20.391 -6.449 1 93 327 PHE B CA 1
ATOM 6973 C C . PHE B 1 327 ? -13.562 19.156 -6.922 1 93 327 PHE B C 1
ATOM 6975 O O . PHE B 1 327 ? -13.773 18.984 -8.125 1 93 327 PHE B O 1
ATOM 6982 N N . GLY B 1 328 ? -13.969 18.359 -5.926 1 92.81 328 GLY B N 1
ATOM 6983 C CA . GLY B 1 328 ? -14.711 17.156 -6.25 1 92.81 328 GLY B CA 1
ATOM 6984 C C . GLY B 1 328 ? -15.141 16.375 -5.023 1 92.81 328 GLY B C 1
ATOM 6985 O O . GLY B 1 328 ? -14.898 16.797 -3.893 1 92.81 328 GLY B O 1
ATOM 6986 N N . GLY B 1 329 ? -15.766 15.234 -5.309 1 93.31 329 GLY B N 1
ATOM 6987 C CA . GLY B 1 329 ? -16.359 14.398 -4.277 1 93.31 329 GLY B CA 1
ATOM 6988 C C . GLY B 1 329 ? -17.797 14.023 -4.555 1 93.31 329 GLY B C 1
ATOM 6989 O O . GLY B 1 329 ? -18.422 14.57 -5.469 1 93.31 329 GLY B O 1
ATOM 6990 N N . LEU B 1 330 ? -18.234 13.156 -3.732 1 93.06 330 LEU B N 1
ATOM 6991 C CA . LEU B 1 330 ? -19.594 12.664 -3.918 1 93.06 330 LEU B CA 1
ATOM 6992 C C . LEU B 1 330 ? -20.609 13.805 -3.838 1 93.06 330 LEU B C 1
ATOM 6994 O O . LEU B 1 330 ? -21.547 13.859 -4.629 1 93.06 330 LEU B O 1
ATOM 6998 N N . CYS B 1 331 ? -20.406 14.695 -2.914 1 90.25 331 CYS B N 1
ATOM 6999 C CA . CYS B 1 331 ? -21.344 15.797 -2.725 1 90.25 331 CYS B CA 1
ATOM 7000 C C . CYS B 1 331 ? -21.188 16.844 -3.824 1 90.25 331 CYS B C 1
ATOM 7002 O O . CYS B 1 331 ? -22.172 17.453 -4.242 1 90.25 331 CYS B O 1
ATOM 7004 N N . GLU B 1 332 ? -19.984 17.016 -4.305 1 85.56 332 GLU B N 1
ATOM 7005 C CA . GLU B 1 332 ? -19.703 18.047 -5.301 1 85.56 332 GLU B CA 1
ATOM 7006 C C . GLU B 1 332 ? -20.172 17.609 -6.688 1 85.56 332 GLU B C 1
ATOM 7008 O O . GLU B 1 332 ? -20.281 18.438 -7.598 1 85.56 332 GLU B O 1
ATOM 7013 N N . LEU B 1 333 ? -20.312 16.344 -6.906 1 83.12 333 LEU B N 1
ATOM 7014 C CA . LEU B 1 333 ? -20.703 15.773 -8.195 1 83.12 333 LEU B CA 1
ATOM 7015 C C . LEU B 1 333 ? -22.047 16.328 -8.648 1 83.12 333 LEU B C 1
ATOM 7017 O O . LEU B 1 333 ? -22.328 16.359 -9.852 1 83.12 333 LEU B O 1
ATOM 7021 N N . GLU B 1 334 ? -22.891 16.719 -7.715 1 71.44 334 GLU B N 1
ATOM 7022 C CA . GLU B 1 334 ? -24.234 17.188 -8.047 1 71.44 334 GLU B CA 1
ATOM 7023 C C . GLU B 1 334 ? -24.203 18.594 -8.625 1 71.44 334 GLU B C 1
ATOM 7025 O O . GLU B 1 334 ? -25.141 19.016 -9.305 1 71.44 334 GLU B O 1
ATOM 7030 N N . LYS B 1 335 ? -23.062 19.125 -8.344 1 69.56 335 LYS B N 1
ATOM 7031 C CA . LYS B 1 335 ? -23 20.484 -8.859 1 69.56 335 LYS B CA 1
ATOM 7032 C C . LYS B 1 335 ? -22.859 20.484 -10.383 1 69.56 335 LYS B C 1
ATOM 7034 O O . LYS B 1 335 ? -22.203 19.609 -10.945 1 69.56 335 LYS B O 1
ATOM 7039 N N . SER B 1 336 ? -23.891 20.906 -11.094 1 60.41 336 SER B N 1
ATOM 7040 C CA . SER B 1 336 ? -24 20.938 -12.555 1 60.41 336 SER B CA 1
ATOM 7041 C C . SER B 1 336 ? -22.703 21.375 -13.203 1 60.41 336 SER B C 1
ATOM 7043 O O . SER B 1 336 ? -22.047 22.297 -12.727 1 60.41 336 SER B O 1
ATOM 7045 N N . PRO B 1 337 ? -22.391 20.641 -14.219 1 59.91 337 PRO B N 1
ATOM 7046 C CA . PRO B 1 337 ? -21.312 21.172 -15.055 1 59.91 337 PRO B CA 1
ATOM 7047 C C . PRO B 1 337 ? -21.578 22.609 -15.508 1 59.91 337 PRO B C 1
ATOM 7049 O O . PRO B 1 337 ? -22.734 23.062 -15.516 1 59.91 337 PRO B O 1
ATOM 7052 N N . PRO B 1 338 ? -20.516 23.531 -15.867 1 57.47 338 PRO B N 1
ATOM 7053 C CA . PRO B 1 338 ? -19.156 23.094 -16.125 1 57.47 338 PRO B CA 1
ATOM 7054 C C . PRO B 1 338 ? -18.344 22.938 -14.836 1 57.47 338 PRO B C 1
ATOM 7056 O O . PRO B 1 338 ? -18.594 23.625 -13.852 1 57.47 338 PRO B O 1
ATOM 7059 N N . ARG B 1 339 ? -17.516 21.953 -14.828 1 66.19 339 ARG B N 1
ATOM 7060 C CA . ARG B 1 339 ? -16.531 21.797 -13.766 1 66.19 339 ARG B CA 1
ATOM 7061 C C . ARG B 1 339 ? -15.734 23.078 -13.562 1 66.19 339 ARG B C 1
ATOM 7063 O O . ARG B 1 339 ? -15.492 23.828 -14.523 1 66.19 339 ARG B O 1
ATOM 7070 N N . THR B 1 340 ? -15.523 23.469 -12.344 1 83.19 340 THR B N 1
ATOM 7071 C CA . THR B 1 340 ? -14.789 24.688 -12.039 1 83.19 340 THR B CA 1
ATOM 7072 C C . THR B 1 340 ? -13.414 24.672 -12.688 1 83.19 340 THR B C 1
ATOM 7074 O O . THR B 1 340 ? -12.883 23.609 -12.992 1 83.19 340 THR B O 1
ATOM 7077 N N . VAL B 1 341 ? -13.016 25.766 -13.164 1 89.31 341 VAL B N 1
ATOM 7078 C CA . VAL B 1 341 ? -11.688 25.938 -13.742 1 89.31 341 VAL B CA 1
ATOM 7079 C C . VAL B 1 341 ? -10.633 25.328 -12.812 1 89.31 341 VAL B C 1
ATOM 7081 O O . VAL B 1 341 ? -9.68 24.703 -13.266 1 89.31 341 VAL B O 1
ATOM 7084 N N . GLN B 1 342 ? -10.859 25.453 -11.547 1 91.12 342 GLN B N 1
ATOM 7085 C CA . GLN B 1 342 ? -9.914 24.953 -10.562 1 91.12 342 GLN B CA 1
ATOM 7086 C C . GLN B 1 342 ? -9.852 23.422 -10.594 1 91.12 342 GLN B C 1
ATOM 7088 O O . GLN B 1 342 ? -8.773 22.844 -10.5 1 91.12 342 GLN B O 1
ATOM 7093 N N . ARG B 1 343 ? -11 22.828 -10.742 1 93.25 343 ARG B N 1
ATOM 7094 C CA . ARG B 1 343 ? -11.031 21.375 -10.828 1 93.25 343 ARG B CA 1
ATOM 7095 C C . ARG B 1 343 ? -10.305 20.891 -12.078 1 93.25 343 ARG B C 1
ATOM 7097 O O . ARG B 1 343 ? -9.539 19.922 -12.016 1 93.25 343 ARG B O 1
ATOM 7104 N N . GLN B 1 344 ? -10.562 21.531 -13.219 1 93.62 344 GLN B N 1
ATOM 7105 C CA . GLN B 1 344 ? -9.93 21.141 -14.477 1 93.62 344 GLN B CA 1
ATOM 7106 C C . GLN B 1 344 ? -8.414 21.281 -14.398 1 93.62 344 GLN B C 1
ATOM 7108 O O . GLN B 1 344 ? -7.684 20.391 -14.852 1 93.62 344 GLN B O 1
ATOM 7113 N N . GLN B 1 345 ? -8 22.375 -13.836 1 95.38 345 GLN B N 1
ATOM 7114 C CA . GLN B 1 345 ? -6.562 22.594 -13.68 1 95.38 345 GLN B CA 1
ATOM 7115 C C . GLN B 1 345 ? -5.945 21.516 -12.781 1 95.38 345 GLN B C 1
ATOM 7117 O O . GLN B 1 345 ? -4.863 21.016 -13.07 1 95.38 345 GLN B O 1
ATOM 7122 N N . PHE B 1 346 ? -6.652 21.234 -11.773 1 96.44 346 PHE B N 1
ATOM 7123 C CA . PHE B 1 346 ? -6.184 20.219 -10.836 1 96.44 346 PHE B CA 1
ATOM 7124 C C . PHE B 1 346 ? -6.109 18.859 -11.508 1 96.44 346 PHE B C 1
ATOM 7126 O O . PHE B 1 346 ? -5.102 18.156 -11.391 1 96.44 346 PHE B O 1
ATOM 7133 N N . GLU B 1 347 ? -7.098 18.5 -12.203 1 95.81 347 GLU B N 1
ATOM 7134 C CA . GLU B 1 347 ? -7.145 17.234 -12.93 1 95.81 347 GLU B CA 1
ATOM 7135 C C . GLU B 1 347 ? -6.031 17.156 -13.969 1 95.81 347 GLU B C 1
ATOM 7137 O O . GLU B 1 347 ? -5.395 16.109 -14.125 1 95.81 347 GLU B O 1
ATOM 7142 N N . ASN B 1 348 ? -5.805 18.25 -14.664 1 96.88 348 ASN B N 1
ATOM 7143 C CA . ASN B 1 348 ? -4.727 18.297 -15.648 1 96.88 348 ASN B CA 1
ATOM 7144 C C . ASN B 1 348 ? -3.361 18.109 -15 1 96.88 348 ASN B C 1
ATOM 7146 O O . ASN B 1 348 ? -2.502 17.406 -15.547 1 96.88 348 ASN B O 1
ATOM 7150 N N . GLN B 1 349 ? -3.191 18.734 -13.883 1 97.69 349 GLN B N 1
ATOM 7151 C CA . GLN B 1 349 ? -1.936 18.578 -13.156 1 97.69 349 GLN B CA 1
ATOM 7152 C C . GLN B 1 349 ? -1.717 17.125 -12.75 1 97.69 349 GLN B C 1
ATOM 7154 O O . GLN B 1 349 ? -0.617 16.578 -12.898 1 97.69 349 GLN B O 1
ATOM 7159 N N . ILE B 1 350 ? -2.73 16.484 -12.289 1 98 350 ILE B N 1
ATOM 7160 C CA . ILE B 1 350 ? -2.672 15.094 -11.867 1 98 350 ILE B CA 1
ATOM 7161 C C . ILE B 1 350 ? -2.291 14.211 -13.062 1 98 350 ILE B C 1
ATOM 7163 O O . ILE B 1 350 ? -1.374 13.391 -12.969 1 98 350 ILE B O 1
ATOM 7167 N N . ASN B 1 351 ? -2.947 14.43 -14.156 1 97.5 351 ASN B N 1
ATOM 7168 C CA . ASN B 1 351 ? -2.697 13.625 -15.344 1 97.5 351 ASN B CA 1
ATOM 7169 C C . ASN B 1 351 ? -1.275 13.82 -15.867 1 97.5 351 ASN B C 1
ATOM 7171 O O . ASN B 1 351 ? -0.639 12.867 -16.328 1 97.5 351 ASN B O 1
ATOM 7175 N N . GLN B 1 352 ? -0.862 15.016 -15.766 1 97.81 352 GLN B N 1
ATOM 7176 C CA . GLN B 1 352 ? 0.502 15.297 -16.188 1 97.81 352 GLN B CA 1
ATOM 7177 C C . GLN B 1 352 ? 1.521 14.578 -15.312 1 97.81 352 GLN B C 1
ATOM 7179 O O . GLN B 1 352 ? 2.494 14.016 -15.812 1 97.81 352 GLN B O 1
ATOM 7184 N N . LEU B 1 353 ? 1.327 14.633 -14.047 1 98.31 353 LEU B N 1
ATOM 7185 C CA . LEU B 1 353 ? 2.25 13.977 -13.117 1 98.31 353 LEU B CA 1
ATOM 7186 C C . LEU B 1 353 ? 2.236 12.469 -13.312 1 98.31 353 LEU B C 1
ATOM 7188 O O . LEU B 1 353 ? 3.277 11.812 -13.219 1 98.31 353 LEU B O 1
ATOM 7192 N N . ILE B 1 354 ? 1.092 11.898 -13.609 1 97.69 354 ILE B N 1
ATOM 7193 C CA . ILE B 1 354 ? 0.992 10.469 -13.891 1 97.69 354 ILE B CA 1
ATOM 7194 C C . ILE B 1 354 ? 1.766 10.141 -15.164 1 97.69 354 ILE B C 1
ATOM 7196 O O . ILE B 1 354 ? 2.549 9.188 -15.188 1 97.69 354 ILE B O 1
ATOM 7200 N N . ARG B 1 355 ? 1.565 10.922 -16.172 1 96.44 355 ARG B N 1
ATOM 7201 C CA . ARG B 1 355 ? 2.275 10.711 -17.438 1 96.44 355 ARG B CA 1
ATOM 7202 C C . ARG B 1 355 ? 3.785 10.797 -17.234 1 96.44 355 ARG B C 1
ATOM 7204 O O . ARG B 1 355 ? 4.539 10.023 -17.828 1 96.44 355 ARG B O 1
ATOM 7211 N N . ASN B 1 356 ? 4.18 11.664 -16.344 1 97.25 356 ASN B N 1
ATOM 7212 C CA . ASN B 1 356 ? 5.602 11.914 -16.125 1 97.25 356 ASN B CA 1
ATOM 7213 C C . ASN B 1 356 ? 6.242 10.812 -15.289 1 97.25 356 ASN B C 1
ATOM 7215 O O . ASN B 1 356 ? 7.461 10.789 -15.117 1 97.25 356 ASN B O 1
ATOM 7219 N N . LEU B 1 357 ? 5.512 9.898 -14.789 1 96.94 357 LEU B N 1
ATOM 7220 C CA . LEU B 1 357 ? 6.078 8.805 -14 1 96.94 357 LEU B CA 1
ATOM 7221 C C . LEU B 1 357 ? 7.066 7.992 -14.828 1 96.94 357 LEU B C 1
ATOM 7223 O O . LEU B 1 357 ? 7.988 7.379 -14.289 1 96.94 357 LEU B O 1
ATOM 7227 N N . LYS B 1 358 ? 6.891 7.98 -16.156 1 95.38 358 LYS B N 1
ATOM 7228 C CA . LYS B 1 358 ? 7.789 7.258 -17.047 1 95.38 358 LYS B CA 1
ATOM 7229 C C . LYS B 1 358 ? 9.227 7.742 -16.891 1 95.38 358 LYS B C 1
ATOM 7231 O O . LYS B 1 358 ? 10.172 6.965 -17.062 1 95.38 358 LYS B O 1
ATOM 7236 N N . ASN B 1 359 ? 9.344 9.016 -16.469 1 96.69 359 ASN B N 1
ATOM 7237 C CA . ASN B 1 359 ? 10.664 9.609 -16.312 1 96.69 359 ASN B CA 1
ATOM 7238 C C . ASN B 1 359 ? 11.344 9.133 -15.023 1 96.69 359 ASN B C 1
ATOM 7240 O O . ASN B 1 359 ? 12.539 9.336 -14.836 1 96.69 359 ASN B O 1
ATOM 7244 N N . HIS B 1 360 ? 10.578 8.523 -14.195 1 97.12 360 HIS B N 1
ATOM 7245 C CA . HIS B 1 360 ? 11.102 8.094 -12.898 1 97.12 360 HIS B CA 1
ATOM 7246 C C . HIS B 1 360 ? 11.023 6.574 -12.758 1 97.12 360 HIS B C 1
ATOM 7248 O O . HIS B 1 360 ? 11.172 6.043 -11.648 1 97.12 360 HIS B O 1
ATOM 7254 N N . LEU B 1 361 ? 10.812 5.906 -13.875 1 95.75 361 LEU B N 1
ATOM 7255 C CA . LEU B 1 361 ? 10.68 4.453 -13.898 1 95.75 361 LEU B CA 1
ATOM 7256 C C . LEU B 1 361 ? 12.031 3.777 -13.742 1 95.75 361 LEU B C 1
ATOM 7258 O O . LEU B 1 361 ? 12.992 4.121 -14.438 1 95.75 361 LEU B O 1
ATOM 7262 N N . ASP B 1 362 ? 12.164 2.939 -12.766 1 95.06 362 ASP B N 1
ATOM 7263 C CA . ASP B 1 362 ? 13.273 2.002 -12.633 1 95.06 362 ASP B CA 1
ATOM 7264 C C . ASP B 1 362 ? 12.812 0.566 -12.867 1 95.06 362 ASP B C 1
ATOM 7266 O O . ASP B 1 362 ? 12.484 -0.151 -11.922 1 95.06 362 ASP B O 1
ATOM 7270 N N . LEU B 1 363 ? 12.812 0.179 -14.07 1 95.31 363 LEU B N 1
ATOM 7271 C CA . LEU B 1 363 ? 12.258 -1.107 -14.484 1 95.31 363 LEU B CA 1
ATOM 7272 C C . LEU B 1 363 ? 13.039 -2.258 -13.859 1 95.31 363 LEU B C 1
ATOM 7274 O O . LEU B 1 363 ? 12.453 -3.264 -13.445 1 95.31 363 LEU B O 1
ATOM 7278 N N . ASP B 1 364 ? 14.367 -2.17 -13.836 1 95.25 364 ASP B N 1
ATOM 7279 C CA . ASP B 1 364 ? 15.203 -3.223 -13.266 1 95.25 364 ASP B CA 1
ATOM 7280 C C . ASP B 1 364 ? 14.836 -3.486 -11.805 1 95.25 364 ASP B C 1
ATOM 7282 O O . ASP B 1 364 ? 14.617 -4.633 -11.414 1 95.25 364 ASP B O 1
ATOM 7286 N N . HIS B 1 365 ? 14.719 -2.4 -11.062 1 95.38 365 HIS B N 1
ATOM 7287 C CA . HIS B 1 365 ? 14.359 -2.533 -9.656 1 95.38 365 HIS B CA 1
ATOM 7288 C C . HIS B 1 365 ? 12.961 -3.127 -9.5 1 95.38 365 HIS B C 1
ATOM 7290 O O . HIS B 1 365 ? 12.734 -3.967 -8.633 1 95.38 365 HIS B O 1
ATOM 7296 N N . ALA B 1 366 ? 12.055 -2.697 -10.328 1 96.88 366 ALA B N 1
ATOM 7297 C CA . ALA B 1 366 ? 10.688 -3.205 -10.273 1 96.88 366 ALA B CA 1
ATOM 7298 C C . ALA B 1 366 ? 10.648 -4.699 -10.586 1 96.88 366 ALA B C 1
ATOM 7300 O O . ALA B 1 366 ? 9.938 -5.457 -9.914 1 96.88 366 ALA B O 1
ATOM 7301 N N . ILE B 1 367 ? 11.383 -5.133 -11.555 1 96.88 367 ILE B N 1
ATOM 7302 C CA . ILE B 1 367 ? 11.43 -6.543 -11.922 1 96.88 367 ILE B CA 1
ATOM 7303 C C . ILE B 1 367 ? 12.008 -7.359 -10.773 1 96.88 367 ILE B C 1
ATOM 7305 O O . ILE B 1 367 ? 11.469 -8.414 -10.414 1 96.88 367 ILE B O 1
ATOM 7309 N N . ASP B 1 368 ? 13.062 -6.867 -10.156 1 96.5 368 ASP B N 1
ATOM 7310 C CA . ASP B 1 368 ? 13.672 -7.566 -9.031 1 96.5 368 ASP B CA 1
ATOM 7311 C C . ASP B 1 368 ? 12.688 -7.699 -7.867 1 96.5 368 ASP B C 1
ATOM 7313 O O . ASP B 1 368 ? 12.484 -8.797 -7.344 1 96.5 368 ASP B O 1
ATOM 7317 N N . LYS B 1 369 ? 12.047 -6.617 -7.566 1 96 369 LYS B N 1
ATOM 7318 C CA . LYS B 1 369 ? 11.156 -6.605 -6.41 1 96 369 LYS B CA 1
ATOM 7319 C C . LYS B 1 369 ? 9.938 -7.492 -6.648 1 96 369 LYS B C 1
ATOM 7321 O O . LYS B 1 369 ? 9.539 -8.258 -5.762 1 96 369 LYS B O 1
ATOM 7326 N N . PHE B 1 370 ? 9.367 -7.402 -7.832 1 97.38 370 PHE B N 1
ATOM 7327 C CA . PHE B 1 370 ? 8.18 -8.203 -8.102 1 97.38 370 PHE B CA 1
ATOM 7328 C C . PHE B 1 370 ? 8.531 -9.68 -8.203 1 97.38 370 PHE B C 1
ATOM 7330 O O . PHE B 1 370 ? 7.781 -10.539 -7.734 1 97.38 370 PHE B O 1
ATOM 7337 N N . SER B 1 371 ? 9.633 -10.008 -8.836 1 95.62 371 SER B N 1
ATOM 7338 C CA . SER B 1 371 ? 10.055 -11.398 -8.953 1 95.62 371 SER B CA 1
ATOM 7339 C C . SER B 1 371 ? 10.297 -12.023 -7.578 1 95.62 371 SER B C 1
ATOM 7341 O O . SER B 1 371 ? 10 -13.203 -7.367 1 95.62 371 SER B O 1
ATOM 7343 N N . LEU B 1 372 ? 10.891 -11.25 -6.719 1 93.81 372 LEU B N 1
ATOM 7344 C CA . LEU B 1 372 ? 11.117 -11.742 -5.367 1 93.81 372 LEU B CA 1
ATOM 7345 C C . LEU B 1 372 ? 9.805 -12.141 -4.703 1 93.81 372 LEU B C 1
ATOM 7347 O O . LEU B 1 372 ? 9.688 -13.242 -4.152 1 93.81 372 LEU B O 1
ATOM 7351 N N . LYS B 1 373 ? 8.883 -11.305 -4.863 1 89.12 373 LYS B N 1
ATOM 7352 C CA . LYS B 1 373 ? 7.59 -11.523 -4.219 1 89.12 373 LYS B CA 1
ATOM 7353 C C . LYS B 1 373 ? 6.828 -12.664 -4.895 1 89.12 373 LYS B C 1
ATOM 7355 O O . LYS B 1 373 ? 6.273 -13.531 -4.219 1 89.12 373 LYS B O 1
ATOM 7360 N N . ASN B 1 374 ? 6.797 -12.672 -6.156 1 91.19 374 ASN B N 1
ATOM 7361 C CA . ASN B 1 374 ? 5.875 -13.516 -6.902 1 91.19 374 ASN B CA 1
ATOM 7362 C C . ASN B 1 374 ? 6.477 -14.891 -7.18 1 91.19 374 ASN B C 1
ATOM 7364 O O . ASN B 1 374 ? 5.75 -15.875 -7.348 1 91.19 374 ASN B O 1
ATOM 7368 N N . TYR B 1 375 ? 7.824 -14.992 -7.289 1 93.75 375 TYR B N 1
ATOM 7369 C CA . TYR B 1 375 ? 8.414 -16.266 -7.676 1 93.75 375 TYR B CA 1
ATOM 7370 C C . TYR B 1 375 ? 9.359 -16.781 -6.594 1 93.75 375 TYR B C 1
ATOM 7372 O O . TYR B 1 375 ? 9.141 -17.844 -6.023 1 93.75 375 TYR B O 1
ATOM 7380 N N . TYR B 1 376 ? 10.281 -16.078 -6.195 1 94.06 376 TYR B N 1
ATOM 7381 C CA . TYR B 1 376 ? 11.375 -16.594 -5.387 1 94.06 376 TYR B CA 1
ATOM 7382 C C . TYR B 1 376 ? 10.906 -16.922 -3.973 1 94.06 376 TYR B C 1
ATOM 7384 O O . TYR B 1 376 ? 11.406 -17.859 -3.34 1 94.06 376 TYR B O 1
ATOM 7392 N N . THR B 1 377 ? 9.922 -16.188 -3.553 1 91.88 377 THR B N 1
ATOM 7393 C CA . THR B 1 377 ? 9.383 -16.453 -2.223 1 91.88 377 THR B CA 1
ATOM 7394 C C . THR B 1 377 ? 8.453 -17.656 -2.246 1 91.88 377 THR B C 1
ATOM 7396 O O . THR B 1 377 ? 8.414 -18.438 -1.293 1 91.88 377 THR B O 1
ATOM 7399 N N . ASN B 1 378 ? 7.785 -17.828 -3.359 1 89.5 378 ASN B N 1
ATOM 7400 C CA . ASN B 1 378 ? 6.691 -18.797 -3.369 1 89.5 378 ASN B CA 1
ATOM 7401 C C . ASN B 1 378 ? 7.047 -20.031 -4.188 1 89.5 378 ASN B C 1
ATOM 7403 O O . ASN B 1 378 ? 6.328 -21.031 -4.148 1 89.5 378 ASN B O 1
ATOM 7407 N N . SER B 1 379 ? 8.133 -20.062 -4.84 1 93.38 379 SER B N 1
ATOM 7408 C CA . SER B 1 379 ? 8.469 -21.172 -5.734 1 93.38 379 SER B CA 1
ATOM 7409 C C . SER B 1 379 ? 8.898 -22.406 -4.953 1 93.38 379 SER B C 1
ATOM 7411 O O . SER B 1 379 ? 9.32 -22.297 -3.799 1 93.38 379 SER B O 1
ATOM 7413 N N . LEU B 1 380 ? 8.781 -23.547 -5.59 1 95.31 380 LEU B N 1
ATOM 7414 C CA . LEU B 1 380 ? 9.328 -24.797 -5.066 1 95.31 380 LEU B CA 1
ATOM 7415 C C . LEU B 1 380 ? 10.852 -24.797 -5.172 1 95.31 380 LEU B C 1
ATOM 7417 O O . LEU B 1 380 ? 11.414 -24.219 -6.102 1 95.31 380 LEU B O 1
ATOM 7421 N N . PRO B 1 381 ? 11.461 -25.438 -4.172 1 94.38 381 PRO B N 1
ATOM 7422 C CA . PRO B 1 381 ? 12.898 -25.625 -4.359 1 94.38 381 PRO B CA 1
ATOM 7423 C C . PRO B 1 381 ? 13.227 -26.5 -5.562 1 94.38 381 PRO B C 1
ATOM 7425 O O . PRO B 1 381 ? 12.43 -27.359 -5.941 1 94.38 381 PRO B O 1
ATOM 7428 N N . PRO B 1 382 ? 14.367 -26.266 -6.145 1 94.88 382 PRO B N 1
ATOM 7429 C CA . PRO B 1 382 ? 14.727 -27.062 -7.312 1 94.88 382 PRO B CA 1
ATOM 7430 C C . PRO B 1 382 ? 14.828 -28.562 -6.992 1 94.88 382 PRO B C 1
ATOM 7432 O O . PRO B 1 382 ? 15.266 -28.938 -5.902 1 94.88 382 PRO B O 1
ATOM 7435 N N . SER B 1 383 ? 14.391 -29.375 -7.934 1 95.06 383 SER B N 1
ATOM 7436 C CA . SER B 1 383 ? 14.602 -30.812 -7.84 1 95.06 383 SER B CA 1
ATOM 7437 C C . SER B 1 383 ? 15.953 -31.203 -8.414 1 95.06 383 SER B C 1
ATOM 7439 O O . SER B 1 383 ? 16.328 -30.75 -9.492 1 95.06 383 SER B O 1
ATOM 7441 N N . ILE B 1 384 ? 16.641 -32 -7.648 1 93.25 384 ILE B N 1
ATOM 7442 C CA . ILE B 1 384 ? 17.969 -32.438 -8.07 1 93.25 384 ILE B CA 1
ATOM 7443 C C . ILE B 1 384 ? 17.938 -33.906 -8.469 1 93.25 384 ILE B C 1
ATOM 7445 O O . ILE B 1 384 ? 17.562 -34.781 -7.66 1 93.25 384 ILE B O 1
ATOM 7449 N N . CYS B 1 385 ? 18.219 -34.188 -9.688 1 89.94 385 CYS B N 1
ATOM 7450 C CA . CYS B 1 385 ? 18.203 -35.562 -10.141 1 89.94 385 CYS B CA 1
ATOM 7451 C C . CYS B 1 385 ? 19.453 -36.312 -9.703 1 89.94 385 CYS B C 1
ATOM 7453 O O . CYS B 1 385 ? 20.406 -35.688 -9.211 1 89.94 385 CYS B O 1
ATOM 7455 N N . ASP B 1 386 ? 19.5 -37.594 -9.961 1 85.75 386 ASP B N 1
ATOM 7456 C CA . ASP B 1 386 ? 20.578 -38.438 -9.469 1 85.75 386 ASP B CA 1
ATOM 7457 C C . ASP B 1 386 ? 21.922 -38.062 -10.094 1 85.75 386 ASP B C 1
ATOM 7459 O O . ASP B 1 386 ? 22.938 -38 -9.398 1 85.75 386 ASP B O 1
ATOM 7463 N N . VAL B 1 387 ? 21.859 -37.75 -11.297 1 88.19 387 VAL B N 1
ATOM 7464 C CA . VAL B 1 387 ? 23.094 -37.406 -11.992 1 88.19 387 VAL B CA 1
ATOM 7465 C C . VAL B 1 387 ? 23.656 -36.094 -11.461 1 88.19 387 VAL B C 1
ATOM 7467 O O . VAL B 1 387 ? 24.859 -35.906 -11.375 1 88.19 387 VAL B O 1
ATOM 7470 N N . GLU B 1 388 ? 22.781 -35.25 -11.086 1 92.81 388 GLU B N 1
ATOM 7471 C CA . GLU B 1 388 ? 23.188 -33.938 -10.547 1 92.81 388 GLU B CA 1
ATOM 7472 C C . GLU B 1 388 ? 23.703 -34.062 -9.125 1 92.81 388 GLU B C 1
ATOM 7474 O O . GLU B 1 388 ? 24.609 -33.312 -8.719 1 92.81 388 GLU B O 1
ATOM 7479 N N . MET B 1 389 ? 23.156 -34.969 -8.414 1 89.44 389 MET B N 1
ATOM 7480 C CA . MET B 1 389 ? 23.5 -35.125 -7.004 1 89.44 389 MET B CA 1
ATOM 7481 C C . MET B 1 389 ? 25 -35.375 -6.828 1 89.44 389 MET B C 1
ATOM 7483 O O . MET B 1 389 ? 25.609 -34.906 -5.867 1 89.44 389 MET B O 1
ATOM 7487 N N . LEU B 1 390 ? 25.547 -36 -7.75 1 88.31 390 LEU B N 1
ATOM 7488 C CA . LEU B 1 390 ? 26.953 -36.375 -7.688 1 88.31 390 LEU B CA 1
ATOM 7489 C C . LEU B 1 390 ? 27.844 -35.156 -7.906 1 88.31 390 LEU B C 1
ATOM 7491 O O . LEU B 1 390 ? 29.047 -35.188 -7.641 1 88.31 390 LEU B O 1
ATOM 7495 N N . ARG B 1 391 ? 27.219 -34.062 -8.297 1 92.44 391 ARG B N 1
ATOM 7496 C CA . ARG B 1 391 ? 27.969 -32.906 -8.68 1 92.44 391 ARG B CA 1
ATOM 7497 C C . ARG B 1 391 ? 27.656 -31.719 -7.754 1 92.44 391 ARG B C 1
ATOM 7499 O O . ARG B 1 391 ? 28.031 -30.578 -8.047 1 92.44 391 ARG B O 1
ATOM 7506 N N . THR B 1 392 ? 26.922 -31.984 -6.688 1 91.06 392 THR B N 1
ATOM 7507 C CA . THR B 1 392 ? 26.516 -30.938 -5.762 1 91.06 392 THR B CA 1
ATOM 7508 C C . THR B 1 392 ? 27.094 -31.188 -4.371 1 91.06 392 THR B C 1
ATOM 7510 O O . THR B 1 392 ? 27.703 -32.219 -4.125 1 91.06 392 THR B O 1
ATOM 7513 N N . VAL B 1 393 ? 26.891 -30.234 -3.551 1 85.12 393 VAL B N 1
ATOM 7514 C CA . VAL B 1 393 ? 27.406 -30.281 -2.189 1 85.12 393 VAL B CA 1
ATOM 7515 C C . VAL B 1 393 ? 26.75 -31.438 -1.428 1 85.12 393 VAL B C 1
ATOM 7517 O O . VAL B 1 393 ? 27.297 -31.938 -0.45 1 85.12 393 VAL B O 1
ATOM 7520 N N . ALA B 1 394 ? 25.609 -31.797 -1.855 1 77.44 394 ALA B N 1
ATOM 7521 C CA . ALA B 1 394 ? 24.891 -32.875 -1.186 1 77.44 394 ALA B CA 1
ATOM 7522 C C . ALA B 1 394 ? 25.672 -34.188 -1.238 1 77.44 394 ALA B C 1
ATOM 7524 O O . ALA B 1 394 ? 25.453 -35.062 -0.419 1 77.44 394 ALA B O 1
ATOM 7525 N N . ASN B 1 395 ? 26.5 -34.375 -2.217 1 71.44 395 ASN B N 1
ATOM 7526 C CA . ASN B 1 395 ? 27.359 -35.531 -2.318 1 71.44 395 ASN B CA 1
ATOM 7527 C C . ASN B 1 395 ? 28.547 -35.438 -1.376 1 71.44 395 ASN B C 1
ATOM 7529 O O . ASN B 1 395 ? 29.453 -36.281 -1.44 1 71.44 395 ASN B O 1
ATOM 7533 N N . GLY B 1 396 ? 28.578 -34.562 -0.504 1 68.12 396 GLY B N 1
ATOM 7534 C CA . GLY B 1 396 ? 29.719 -34.344 0.365 1 68.12 396 GLY B CA 1
ATOM 7535 C C . GLY B 1 396 ? 29.906 -35.406 1.414 1 68.12 396 GLY B C 1
ATOM 7536 O O . GLY B 1 396 ? 29.641 -36.594 1.154 1 68.12 396 GLY B O 1
ATOM 7537 N N . ALA B 1 397 ? 30.375 -34.938 2.496 1 67.19 397 ALA B N 1
ATOM 7538 C CA . ALA B 1 397 ? 30.75 -35.844 3.576 1 67.19 397 ALA B CA 1
ATOM 7539 C C . ALA B 1 397 ? 29.562 -36.656 4.035 1 67.19 397 ALA B C 1
ATOM 7541 O O . ALA B 1 397 ? 28.453 -36.156 4.152 1 67.19 397 ALA B O 1
ATOM 7542 N N . LYS B 1 398 ? 29.766 -37.938 3.961 1 74.62 398 LYS B N 1
ATOM 7543 C CA . LYS B 1 398 ? 28.75 -38.844 4.449 1 74.62 398 LYS B CA 1
ATOM 7544 C C . LYS B 1 398 ? 29.219 -39.562 5.723 1 74.62 398 LYS B C 1
ATOM 7546 O O . LYS B 1 398 ? 30.406 -39.781 5.922 1 74.62 398 LYS B O 1
ATOM 7551 N N . MET B 1 399 ? 28.328 -39.719 6.52 1 77.5 399 MET B N 1
ATOM 7552 C CA . MET B 1 399 ? 28.578 -40.438 7.754 1 77.5 399 MET B CA 1
ATOM 7553 C C . MET B 1 399 ? 28.625 -41.938 7.492 1 77.5 399 MET B C 1
ATOM 7555 O O . MET B 1 399 ? 27.703 -42.5 6.91 1 77.5 399 MET B O 1
ATOM 7559 N N . LEU B 1 400 ? 29.734 -42.469 7.918 1 74.44 400 LEU B N 1
ATOM 7560 C CA . LEU B 1 400 ? 29.875 -43.906 7.805 1 74.44 400 LEU B CA 1
ATOM 7561 C C . LEU B 1 400 ? 29.328 -44.594 9.047 1 74.44 400 LEU B C 1
ATOM 7563 O O . LEU B 1 400 ? 29.219 -44 10.109 1 74.44 400 LEU B O 1
ATOM 7567 N N . PRO B 1 401 ? 28.891 -45.781 8.766 1 82.06 401 PRO B N 1
ATOM 7568 C CA . PRO B 1 401 ? 28.328 -46.531 9.898 1 82.06 401 PRO B CA 1
ATOM 7569 C C . PRO B 1 401 ? 29.266 -46.562 11.102 1 82.06 401 PRO B C 1
ATOM 7571 O O . PRO B 1 401 ? 28.812 -46.688 12.242 1 82.06 401 PRO B O 1
ATOM 7574 N N . ASP B 1 402 ? 30.531 -46.438 10.812 1 81.5 402 ASP B N 1
ATOM 7575 C CA . ASP B 1 402 ? 31.5 -46.5 11.914 1 81.5 402 ASP B CA 1
ATOM 7576 C C . ASP B 1 402 ? 31.688 -45.156 12.57 1 81.5 402 ASP B C 1
ATOM 7578 O O . ASP B 1 402 ? 32.562 -45 13.438 1 81.5 402 ASP B O 1
ATOM 7582 N N . GLY B 1 403 ? 30.875 -44.25 12.18 1 78.56 403 GLY B N 1
ATOM 7583 C CA . GLY B 1 403 ? 30.906 -42.938 12.789 1 78.56 403 GLY B CA 1
ATOM 7584 C C . GLY B 1 403 ? 31.906 -42 12.141 1 78.56 403 GLY B C 1
ATOM 7585 O O . GLY B 1 403 ? 32.062 -40.844 12.562 1 78.56 403 GLY B O 1
ATOM 7586 N N . LYS B 1 404 ? 32.625 -42.562 11.281 1 77.94 404 LYS B N 1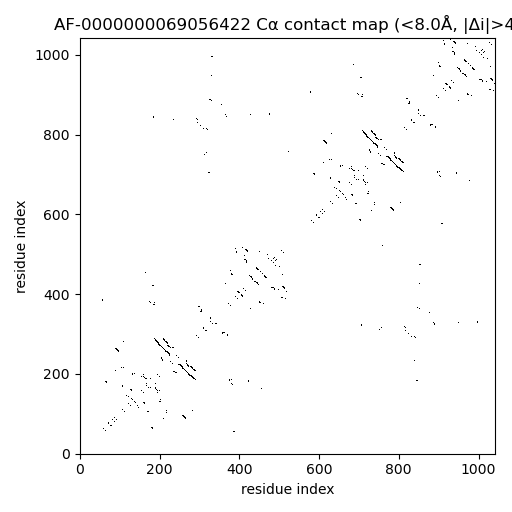
ATOM 7587 C CA . LYS B 1 404 ? 33.594 -41.719 10.562 1 77.94 404 LYS B CA 1
ATOM 7588 C C . LYS B 1 404 ? 32.938 -41.062 9.359 1 77.94 404 LYS B C 1
ATOM 7590 O O . LYS B 1 404 ? 31.906 -41.531 8.859 1 77.94 404 LYS B O 1
ATOM 7595 N N . THR B 1 405 ? 33.25 -39.812 9.156 1 75.12 405 THR B N 1
ATOM 7596 C CA . THR B 1 405 ? 32.719 -39.094 7.992 1 75.12 405 THR B CA 1
ATOM 7597 C C . THR B 1 405 ? 33.625 -39.281 6.777 1 75.12 405 THR B C 1
ATOM 7599 O O . THR B 1 405 ? 34.844 -39.438 6.922 1 75.12 405 THR B O 1
ATOM 7602 N N . THR B 1 406 ? 33.062 -39.781 5.738 1 67.38 406 THR B N 1
ATOM 7603 C CA . THR B 1 406 ? 33.812 -39.75 4.5 1 67.38 406 THR B CA 1
ATOM 7604 C C . THR B 1 406 ? 33.875 -38.344 3.914 1 67.38 406 THR B C 1
ATOM 7606 O O . THR B 1 406 ? 32.969 -37.562 4.125 1 67.38 406 THR B O 1
ATOM 7609 N N . GLY B 1 407 ? 35 -37.688 3.895 1 58.31 407 GLY B N 1
ATOM 7610 C CA . GLY B 1 407 ? 35.062 -36.312 3.451 1 58.31 407 GLY B CA 1
ATOM 7611 C C . GLY B 1 407 ? 35.25 -36.156 1.951 1 58.31 407 GLY B C 1
ATOM 7612 O O . GLY B 1 407 ? 36.312 -36.438 1.427 1 58.31 407 GLY B O 1
ATOM 7613 N N . GLU B 1 408 ? 34.188 -36.5 1.184 1 61.53 408 GLU B N 1
ATOM 7614 C CA . GLU B 1 408 ? 34.375 -36.062 -0.2 1 61.53 408 GLU B CA 1
ATOM 7615 C C . GLU B 1 408 ? 34.438 -34.531 -0.307 1 61.53 408 GLU B C 1
ATOM 7617 O O . GLU B 1 408 ? 33.531 -33.844 0.191 1 61.53 408 GLU B O 1
ATOM 7622 N N . GLU B 1 409 ? 35.75 -34.062 -0.286 1 66.5 409 GLU B N 1
ATOM 7623 C CA . GLU B 1 409 ? 35.875 -32.625 -0.416 1 66.5 409 GLU B CA 1
ATOM 7624 C C . GLU B 1 409 ? 36.188 -32.219 -1.86 1 66.5 409 GLU B C 1
ATOM 7626 O O . GLU B 1 409 ? 36.906 -32.906 -2.57 1 66.5 409 GLU B O 1
ATOM 7631 N N . VAL B 1 410 ? 35.375 -31.422 -2.387 1 77.19 410 VAL B N 1
ATOM 7632 C CA . VAL B 1 410 ? 35.625 -30.859 -3.705 1 77.19 410 VAL B CA 1
ATOM 7633 C C . VAL B 1 410 ? 36.625 -29.719 -3.59 1 77.19 410 VAL B C 1
ATOM 7635 O O . VAL B 1 410 ? 36.594 -28.922 -2.65 1 77.19 410 VAL B O 1
ATOM 7638 N N . ASN B 1 411 ? 37.688 -29.938 -4.422 1 83.12 411 ASN B N 1
ATOM 7639 C CA . ASN B 1 411 ? 38.562 -28.797 -4.559 1 83.12 411 ASN B CA 1
ATOM 7640 C C . ASN B 1 411 ? 38 -27.766 -5.535 1 83.12 411 ASN B C 1
ATOM 7642 O O . ASN B 1 411 ? 38.219 -27.859 -6.746 1 83.12 411 ASN B O 1
ATOM 7646 N N . LEU B 1 412 ? 37.375 -26.797 -5.051 1 86.88 412 LEU B N 1
ATOM 7647 C CA . LEU B 1 412 ? 36.656 -25.797 -5.852 1 86.88 412 LEU B CA 1
ATOM 7648 C C . LEU B 1 412 ? 37.656 -24.938 -6.629 1 86.88 412 LEU B C 1
ATOM 7650 O O . LEU B 1 412 ? 37.281 -24.359 -7.656 1 86.88 412 LEU B O 1
ATOM 7654 N N . GLU B 1 413 ? 38.844 -24.859 -6.184 1 86.88 413 GLU B N 1
ATOM 7655 C CA . GLU B 1 413 ? 39.844 -23.984 -6.816 1 86.88 413 GLU B CA 1
ATOM 7656 C C . GLU B 1 413 ? 40.094 -24.406 -8.266 1 86.88 413 GLU B C 1
ATOM 7658 O O . GLU B 1 413 ? 40.344 -23.547 -9.117 1 86.88 413 GLU B O 1
ATOM 7663 N N . ILE B 1 414 ? 39.969 -25.656 -8.453 1 88.06 414 ILE B N 1
ATOM 7664 C CA . ILE B 1 414 ? 40.281 -26.141 -9.805 1 88.06 414 ILE B CA 1
ATOM 7665 C C . ILE B 1 414 ? 39 -26.578 -10.5 1 88.06 414 ILE B C 1
ATOM 7667 O O . ILE B 1 414 ? 39.031 -27.047 -11.641 1 88.06 414 ILE B O 1
ATOM 7671 N N . ALA B 1 415 ? 37.906 -26.469 -9.883 1 92.19 415 ALA B N 1
ATOM 7672 C CA . ALA B 1 415 ? 36.625 -26.969 -10.43 1 92.19 415 ALA B CA 1
ATOM 7673 C C . ALA B 1 415 ? 36 -25.938 -11.367 1 92.19 415 ALA B C 1
ATOM 7675 O O . ALA B 1 415 ? 36.406 -24.766 -11.367 1 92.19 415 ALA B O 1
ATOM 7676 N N . GLU B 1 416 ? 35.188 -26.438 -12.25 1 95.69 416 GLU B N 1
ATOM 7677 C CA . GLU B 1 416 ? 34.281 -25.609 -13.039 1 95.69 416 GLU B CA 1
ATOM 7678 C C . GLU B 1 416 ? 32.844 -25.656 -12.477 1 95.69 416 GLU B C 1
ATOM 7680 O O . GLU B 1 416 ? 32.312 -26.734 -12.227 1 95.69 416 GLU B O 1
ATOM 7685 N N . VAL B 1 417 ? 32.344 -24.484 -12.305 1 96.12 417 VAL B N 1
ATOM 7686 C CA . VAL B 1 417 ? 31.047 -24.453 -11.641 1 96.12 417 VAL B CA 1
ATOM 7687 C C . VAL B 1 417 ? 30.078 -23.594 -12.43 1 96.12 417 VAL B C 1
ATOM 7689 O O . VAL B 1 417 ? 30.484 -22.797 -13.281 1 96.12 417 VAL B O 1
ATOM 7692 N N . LYS B 1 418 ? 28.859 -23.75 -12.258 1 97 418 LYS B N 1
ATOM 7693 C CA . LYS B 1 418 ? 27.766 -22.875 -12.672 1 97 418 LYS B CA 1
ATOM 7694 C C . LYS B 1 418 ? 26.609 -22.922 -11.68 1 97 418 LYS B C 1
ATOM 7696 O O . LYS B 1 418 ? 26.625 -23.719 -10.734 1 97 418 LYS B O 1
ATOM 7701 N N . LEU B 1 419 ? 25.672 -22.109 -11.898 1 96.5 419 LEU B N 1
ATOM 7702 C CA . LEU B 1 419 ? 24.484 -22.125 -11.039 1 96.5 419 LEU B CA 1
ATOM 7703 C C . LEU B 1 419 ? 23.703 -23.438 -11.219 1 96.5 419 LEU B C 1
ATOM 7705 O O . LEU B 1 419 ? 23.656 -23.984 -12.32 1 96.5 419 LEU B O 1
ATOM 7709 N N . ILE B 1 420 ? 23.078 -23.812 -10.188 1 96.19 420 ILE B N 1
ATOM 7710 C CA . ILE B 1 420 ? 22.344 -25.078 -10.188 1 96.19 420 ILE B CA 1
ATOM 7711 C C . ILE B 1 420 ? 21.109 -24.953 -11.07 1 96.19 420 ILE B C 1
ATOM 7713 O O . ILE B 1 420 ? 20.703 -25.906 -11.727 1 96.19 420 ILE B O 1
ATOM 7717 N N . ARG B 1 421 ? 20.406 -23.828 -11.031 1 97.12 421 ARG B N 1
ATOM 7718 C CA . ARG B 1 421 ? 19.281 -23.469 -11.875 1 97.12 421 ARG B CA 1
ATOM 7719 C C . ARG B 1 421 ? 19.375 -22.016 -12.336 1 97.12 421 ARG B C 1
ATOM 7721 O O . ARG B 1 421 ? 19.938 -21.172 -11.641 1 97.12 421 ARG B O 1
ATOM 7728 N N . ARG B 1 422 ? 18.734 -21.734 -13.445 1 94.44 422 ARG B N 1
ATOM 7729 C CA . ARG B 1 422 ? 18.703 -20.375 -13.977 1 94.44 422 ARG B CA 1
ATOM 7730 C C . ARG B 1 422 ? 18.031 -19.422 -12.992 1 94.44 422 ARG B C 1
ATOM 7732 O O . ARG B 1 422 ? 18.5 -18.297 -12.789 1 94.44 422 ARG B O 1
ATOM 7739 N N . ASN B 1 423 ? 16.953 -19.891 -12.398 1 94.75 423 ASN B N 1
ATOM 7740 C CA . ASN B 1 423 ? 16.141 -19.031 -11.539 1 94.75 423 ASN B CA 1
ATOM 7741 C C . ASN B 1 423 ? 16.281 -19.422 -10.07 1 94.75 423 ASN B C 1
ATOM 7743 O O . ASN B 1 423 ? 15.305 -19.359 -9.312 1 94.75 423 ASN B O 1
ATOM 7747 N N . CYS B 1 424 ? 17.484 -19.812 -9.672 1 94.94 424 CYS B N 1
ATOM 7748 C CA . CYS B 1 424 ? 17.625 -20.297 -8.305 1 94.94 424 CYS B CA 1
ATOM 7749 C C . CYS B 1 424 ? 17.875 -19.125 -7.352 1 94.94 424 CYS B C 1
ATOM 7751 O O . CYS B 1 424 ? 17.734 -19.281 -6.137 1 94.94 424 CYS B O 1
ATOM 7753 N N . PHE B 1 425 ? 18.281 -17.984 -7.883 1 94.75 425 PHE B N 1
ATOM 7754 C CA . PHE B 1 425 ? 18.453 -16.844 -6.98 1 94.75 425 PHE B CA 1
ATOM 7755 C C . PHE B 1 425 ? 18.156 -15.531 -7.691 1 94.75 425 PHE B C 1
ATOM 7757 O O . PHE B 1 425 ? 18.031 -15.5 -8.922 1 94.75 425 PHE B O 1
ATOM 7764 N N . ARG B 1 426 ? 18 -14.477 -6.91 1 96.25 426 ARG B N 1
ATOM 7765 C CA . ARG B 1 426 ? 17.844 -13.109 -7.375 1 96.25 426 ARG B CA 1
ATOM 7766 C C . ARG B 1 426 ? 18.625 -12.133 -6.504 1 96.25 426 ARG B C 1
ATOM 7768 O O . ARG B 1 426 ? 18.531 -12.164 -5.277 1 96.25 426 ARG B O 1
ATOM 7775 N N . LEU B 1 427 ? 19.5 -11.391 -7.191 1 96.31 427 LEU B N 1
ATOM 7776 C CA . LEU B 1 427 ? 20.234 -10.352 -6.492 1 96.31 427 LEU B CA 1
ATOM 7777 C C . LEU B 1 427 ? 19.453 -9.047 -6.449 1 96.31 427 LEU B C 1
ATOM 7779 O O . LEU B 1 427 ? 19.031 -8.539 -7.492 1 96.31 427 LEU B O 1
ATOM 7783 N N . VAL B 1 428 ? 19.234 -8.516 -5.219 1 95.75 428 VAL B N 1
ATOM 7784 C CA . VAL B 1 428 ? 18.391 -7.332 -5.055 1 95.75 428 VAL B CA 1
ATOM 7785 C C . VAL B 1 428 ? 19.109 -6.301 -4.188 1 95.75 428 VAL B C 1
ATOM 7787 O O . VAL B 1 428 ? 19.766 -6.656 -3.209 1 95.75 428 VAL B O 1
ATOM 7790 N N . GLU B 1 429 ? 19.016 -5.125 -4.617 1 93.75 429 GLU B N 1
ATOM 7791 C CA . GLU B 1 429 ? 19.484 -4.023 -3.789 1 93.75 429 GLU B CA 1
ATOM 7792 C C . GLU B 1 429 ? 18.391 -3.521 -2.852 1 93.75 429 GLU B C 1
ATOM 7794 O O . GLU B 1 429 ? 17.344 -3.055 -3.305 1 93.75 429 GLU B O 1
ATOM 7799 N N . GLU B 1 430 ? 18.641 -3.58 -1.577 1 91.56 430 GLU B N 1
ATOM 7800 C CA . GLU B 1 430 ? 17.672 -3.141 -0.579 1 91.56 430 GLU B CA 1
ATOM 7801 C C . GLU B 1 430 ? 18.172 -1.917 0.18 1 91.56 430 GLU B C 1
ATOM 7803 O O . GLU B 1 430 ? 19.375 -1.815 0.485 1 91.56 430 GLU B O 1
ATOM 7808 N N . SER B 1 431 ? 17.219 -1.001 0.341 1 87.5 431 SER B N 1
ATOM 7809 C CA . SER B 1 431 ? 17.516 0.174 1.15 1 87.5 431 SER B CA 1
ATOM 7810 C C . SER B 1 431 ? 17.078 -0.017 2.596 1 87.5 431 SER B C 1
ATOM 7812 O O . SER B 1 431 ? 15.938 -0.428 2.85 1 87.5 431 SER B O 1
ATOM 7814 N N . MET B 1 432 ? 17.984 0.251 3.498 1 83.62 432 MET B N 1
ATOM 7815 C CA . MET B 1 432 ? 17.672 0.098 4.914 1 83.62 432 MET B CA 1
ATOM 7816 C C . MET B 1 432 ? 18.109 1.328 5.703 1 83.62 432 MET B C 1
ATOM 7818 O O . MET B 1 432 ? 19.031 2.033 5.301 1 83.62 432 MET B O 1
ATOM 7822 N N . LEU B 1 433 ? 17.328 1.598 6.746 1 77.69 433 LEU B N 1
ATOM 7823 C CA . LEU B 1 433 ? 17.688 2.684 7.648 1 77.69 433 LEU B CA 1
ATOM 7824 C C . LEU B 1 433 ? 18.781 2.238 8.617 1 77.69 433 LEU B C 1
ATOM 7826 O O . LEU B 1 433 ? 18.625 1.226 9.305 1 77.69 433 LEU B O 1
ATOM 7830 N N . ASP B 1 434 ? 19.812 2.953 8.445 1 77.5 434 ASP B N 1
ATOM 7831 C CA . ASP B 1 434 ? 20.844 2.738 9.445 1 77.5 434 ASP B CA 1
ATOM 7832 C C . ASP B 1 434 ? 20.453 3.359 10.789 1 77.5 434 ASP B C 1
ATOM 7834 O O . ASP B 1 434 ? 20.344 4.582 10.898 1 77.5 434 ASP B O 1
ATOM 7838 N N . GLU B 1 435 ? 20.25 2.529 11.711 1 67.75 435 GLU B N 1
ATOM 7839 C CA . GLU B 1 435 ? 19.734 2.992 13 1 67.75 435 GLU B CA 1
ATOM 7840 C C . GLU B 1 435 ? 20.75 3.902 13.695 1 67.75 435 GLU B C 1
ATOM 7842 O O . GLU B 1 435 ? 20.359 4.781 14.469 1 67.75 435 GLU B O 1
ATOM 7847 N N . GLU B 1 436 ? 22.016 3.717 13.469 1 64.94 436 GLU B N 1
ATOM 7848 C CA . GLU B 1 436 ? 23.062 4.492 14.125 1 64.94 436 GLU B CA 1
ATOM 7849 C C . GLU B 1 436 ? 23.203 5.879 13.508 1 64.94 436 GLU B C 1
ATOM 7851 O O . GLU B 1 436 ? 23.344 6.875 14.227 1 64.94 436 GLU B O 1
ATOM 7856 N N . THR B 1 437 ? 23.078 5.902 12.25 1 68.69 437 THR B N 1
ATOM 7857 C CA . THR B 1 437 ? 23.344 7.152 11.555 1 68.69 437 THR B CA 1
ATOM 7858 C C . THR B 1 437 ? 22.047 7.797 11.078 1 68.69 437 THR B C 1
ATOM 7860 O O . THR B 1 437 ? 22.047 8.953 10.641 1 68.69 437 THR B O 1
ATOM 7863 N N . ASP B 1 438 ? 20.922 7.098 11.219 1 65.31 438 ASP B N 1
ATOM 7864 C CA . ASP B 1 438 ? 19.609 7.535 10.766 1 65.31 438 ASP B CA 1
ATOM 7865 C C . ASP B 1 438 ? 19.609 7.867 9.273 1 65.31 438 ASP B C 1
ATOM 7867 O O . ASP B 1 438 ? 18.938 8.805 8.844 1 65.31 438 ASP B O 1
ATOM 7871 N N . ARG B 1 439 ? 20.641 7.238 8.648 1 73.94 439 ARG B N 1
ATOM 7872 C CA . ARG B 1 439 ? 20.719 7.414 7.203 1 73.94 439 ARG B CA 1
ATOM 7873 C C . ARG B 1 439 ? 20.328 6.137 6.473 1 73.94 439 ARG B C 1
ATOM 7875 O O . ARG B 1 439 ? 20.5 5.035 7 1 73.94 439 ARG B O 1
ATOM 7882 N N . MET B 1 440 ? 19.812 6.367 5.242 1 79.62 440 MET B N 1
ATOM 7883 C CA . MET B 1 440 ? 19.484 5.227 4.395 1 79.62 440 MET B CA 1
ATOM 7884 C C . MET B 1 440 ? 20.734 4.656 3.734 1 79.62 440 MET B C 1
ATOM 7886 O O . MET B 1 440 ? 21.547 5.402 3.205 1 79.62 440 MET B O 1
ATOM 7890 N N . THR B 1 441 ? 20.906 3.301 4.004 1 86 441 THR B N 1
ATOM 7891 C CA . THR B 1 441 ? 22.016 2.605 3.355 1 86 441 THR B CA 1
ATOM 7892 C C . THR B 1 441 ? 21.5 1.498 2.443 1 86 441 THR B C 1
ATOM 7894 O O . THR B 1 441 ? 20.406 0.97 2.658 1 86 441 THR B O 1
ATOM 7897 N N . ASN B 1 442 ? 22.312 1.308 1.383 1 90.25 442 ASN B N 1
ATOM 7898 C CA . ASN B 1 442 ? 21.953 0.238 0.457 1 90.25 442 ASN B CA 1
ATOM 7899 C C . ASN B 1 442 ? 22.75 -1.033 0.735 1 90.25 442 ASN B C 1
ATOM 7901 O O . ASN B 1 442 ? 23.922 -0.967 1.122 1 90.25 442 ASN B O 1
ATOM 7905 N N . GLU B 1 443 ? 22.078 -2.119 0.639 1 92.94 443 GLU B N 1
ATOM 7906 C CA . GLU B 1 443 ? 22.688 -3.434 0.819 1 92.94 443 GLU B CA 1
ATOM 7907 C C . GLU B 1 443 ? 22.297 -4.383 -0.309 1 92.94 443 GLU B C 1
ATOM 7909 O O . GLU B 1 443 ? 21.156 -4.371 -0.771 1 92.94 443 GLU B O 1
ATOM 7914 N N . LEU B 1 444 ? 23.328 -5.164 -0.731 1 95.44 444 LEU B N 1
ATOM 7915 C CA . LEU B 1 444 ? 23.062 -6.191 -1.733 1 95.44 444 LEU B CA 1
ATOM 7916 C C . LEU B 1 444 ? 22.672 -7.508 -1.07 1 95.44 444 LEU B C 1
ATOM 7918 O O . LEU B 1 444 ? 23.422 -8.039 -0.246 1 95.44 444 LEU B O 1
ATOM 7922 N N . ARG B 1 445 ? 21.5 -8.008 -1.427 1 96.25 445 ARG B N 1
ATOM 7923 C CA . ARG B 1 445 ? 21.016 -9.273 -0.888 1 96.25 445 ARG B CA 1
ATOM 7924 C C . ARG B 1 445 ? 20.766 -10.281 -2.004 1 96.25 445 ARG B C 1
ATOM 7926 O O . ARG B 1 445 ? 20.125 -9.961 -3.008 1 96.25 445 ARG B O 1
ATOM 7933 N N . LEU B 1 446 ? 21.312 -11.453 -1.791 1 96.94 446 LEU B N 1
ATOM 7934 C CA . LEU B 1 446 ? 21.062 -12.57 -2.703 1 96.94 446 LEU B CA 1
ATOM 7935 C C . LEU B 1 446 ? 19.984 -13.492 -2.158 1 96.94 446 LEU B C 1
ATOM 7937 O O . LEU B 1 446 ? 20.25 -14.312 -1.274 1 96.94 446 LEU B O 1
ATOM 7941 N N . TYR B 1 447 ? 18.828 -13.359 -2.76 1 96.75 447 TYR B N 1
ATOM 7942 C CA . TYR B 1 447 ? 17.719 -14.234 -2.381 1 96.75 447 TYR B CA 1
ATOM 7943 C C . TYR B 1 447 ? 17.75 -15.531 -3.189 1 96.75 447 TYR B C 1
ATOM 7945 O O . TYR B 1 447 ? 18.062 -15.516 -4.379 1 96.75 447 TYR B O 1
ATOM 7953 N N . TYR B 1 448 ? 17.453 -16.672 -2.518 1 95.88 448 TYR B N 1
ATOM 7954 C CA . TYR B 1 448 ? 17.5 -17.922 -3.246 1 95.88 448 TYR B CA 1
ATOM 7955 C C . TYR B 1 448 ? 16.406 -18.875 -2.766 1 95.88 448 TYR B C 1
ATOM 7957 O O . TYR B 1 448 ? 15.938 -18.766 -1.627 1 95.88 448 TYR B O 1
ATOM 7965 N N . ASN B 1 449 ? 15.945 -19.75 -3.605 1 94.12 449 ASN B N 1
ATOM 7966 C CA . ASN B 1 449 ? 14.742 -20.516 -3.297 1 94.12 449 ASN B CA 1
ATOM 7967 C C . ASN B 1 449 ? 15.094 -21.969 -2.934 1 94.12 449 ASN B C 1
ATOM 7969 O O . ASN B 1 449 ? 14.195 -22.797 -2.758 1 94.12 449 ASN B O 1
ATOM 7973 N N . LEU B 1 450 ? 16.359 -22.359 -2.77 1 93.19 450 LEU B N 1
ATOM 7974 C CA . LEU B 1 450 ? 16.766 -23.719 -2.447 1 93.19 450 LEU B CA 1
ATOM 7975 C C . LEU B 1 450 ? 16.234 -24.141 -1.082 1 93.19 450 LEU B C 1
ATOM 7977 O O . LEU B 1 450 ? 16.016 -25.328 -0.829 1 93.19 450 LEU B O 1
ATOM 7981 N N . ASP B 1 451 ? 16.016 -23.141 -0.28 1 90.5 451 ASP B N 1
ATOM 7982 C CA . ASP B 1 451 ? 15.586 -23.453 1.081 1 90.5 451 ASP B CA 1
ATOM 7983 C C . ASP B 1 451 ? 14.078 -23.25 1.243 1 90.5 451 ASP B C 1
ATOM 7985 O O . ASP B 1 451 ? 13.562 -23.266 2.363 1 90.5 451 ASP B O 1
ATOM 7989 N N . ASN B 1 452 ? 13.43 -23 0.15 1 91.94 452 ASN B N 1
ATOM 7990 C CA . ASN B 1 452 ? 11.969 -22.922 0.227 1 91.94 452 ASN B CA 1
ATOM 7991 C C . ASN B 1 452 ? 11.367 -24.266 0.635 1 91.94 452 ASN B C 1
ATOM 7993 O O . ASN B 1 452 ? 11.984 -25.312 0.443 1 91.94 452 ASN B O 1
ATOM 7997 N N . SER B 1 453 ? 10.227 -24.172 1.217 1 90.25 453 SER B N 1
ATOM 7998 C CA . SER B 1 453 ? 9.484 -25.375 1.571 1 90.25 453 SER B CA 1
ATOM 7999 C C . SER B 1 453 ? 8.641 -25.875 0.4 1 90.25 453 SER B C 1
ATOM 8001 O O . SER B 1 453 ? 8.266 -25.094 -0.473 1 90.25 453 SER B O 1
ATOM 8003 N N . LYS B 1 454 ? 8.414 -27.172 0.429 1 91.56 454 LYS B N 1
ATOM 8004 C CA . LYS B 1 454 ? 7.48 -27.719 -0.554 1 91.56 454 LYS B CA 1
ATOM 8005 C C . LYS B 1 454 ? 6.043 -27.328 -0.227 1 91.56 454 LYS B C 1
ATOM 8007 O O . LYS B 1 454 ? 5.156 -27.422 -1.078 1 91.56 454 LYS B O 1
ATOM 8012 N N . GLN B 1 455 ? 5.961 -26.906 1.061 1 85.88 455 GLN B N 1
ATOM 8013 C CA . GLN B 1 455 ? 4.664 -26.375 1.464 1 85.88 455 GLN B CA 1
ATOM 8014 C C . GLN B 1 455 ? 4.504 -24.922 1.032 1 85.88 455 GLN B C 1
ATOM 8016 O O . GLN B 1 455 ? 5.395 -24.109 1.257 1 85.88 455 GLN B O 1
ATOM 8021 N N . LEU B 1 456 ? 3.508 -24.641 0.417 1 74.38 456 LEU B N 1
ATOM 8022 C CA . LEU B 1 456 ? 3.295 -23.281 -0.066 1 74.38 456 LEU B CA 1
ATOM 8023 C C . LEU B 1 456 ? 3.238 -22.297 1.096 1 74.38 456 LEU B C 1
ATOM 8025 O O . LEU B 1 456 ? 2.547 -22.531 2.086 1 74.38 456 LEU B O 1
ATOM 8029 N N . HIS B 1 457 ? 3.906 -21.172 1.083 1 67.94 457 HIS B N 1
ATOM 8030 C CA . HIS B 1 457 ? 3.955 -20.047 2.018 1 67.94 457 HIS B CA 1
ATOM 8031 C C . HIS B 1 457 ? 4.484 -20.484 3.377 1 67.94 457 HIS B C 1
ATOM 8033 O O . HIS B 1 457 ? 4.062 -19.969 4.41 1 67.94 457 HIS B O 1
ATOM 8039 N N . GLY B 1 458 ? 5.273 -21.438 3.301 1 68.31 458 GLY B N 1
ATOM 8040 C CA . GLY B 1 458 ? 5.746 -22 4.555 1 68.31 458 GLY B CA 1
ATOM 8041 C C . GLY B 1 458 ? 6.805 -21.156 5.23 1 68.31 458 GLY B C 1
ATOM 8042 O O . GLY B 1 458 ? 6.953 -21.203 6.453 1 68.31 458 GLY B O 1
ATOM 8043 N N . ASN B 1 459 ? 7.613 -20.469 4.504 1 73.31 459 ASN B N 1
ATOM 8044 C CA . ASN B 1 459 ? 8.688 -19.688 5.109 1 73.31 459 ASN B CA 1
ATOM 8045 C C . ASN B 1 459 ? 9.016 -18.438 4.281 1 73.31 459 ASN B C 1
ATOM 8047 O O . ASN B 1 459 ? 8.633 -18.359 3.113 1 73.31 459 ASN B O 1
ATOM 8051 N N . ASP B 1 460 ? 9.664 -17.516 4.941 1 81 460 ASP B N 1
ATOM 8052 C CA . ASP B 1 460 ? 10.18 -16.344 4.227 1 81 460 ASP B CA 1
ATOM 8053 C C . ASP B 1 460 ? 11.344 -16.734 3.318 1 81 460 ASP B C 1
ATOM 8055 O O . ASP B 1 460 ? 12.055 -17.703 3.588 1 81 460 ASP B O 1
ATOM 8059 N N . CYS B 1 461 ? 11.43 -16.078 2.238 1 87.06 461 CYS B N 1
ATOM 8060 C CA . CYS B 1 461 ? 12.531 -16.328 1.319 1 87.06 461 CYS B CA 1
ATOM 8061 C C . CYS B 1 461 ? 13.867 -16.031 1.986 1 87.06 461 CYS B C 1
ATOM 8063 O O . CYS B 1 461 ? 14.055 -14.977 2.59 1 87.06 461 CYS B O 1
ATOM 8065 N N . GLN B 1 462 ? 14.781 -16.938 1.898 1 90.25 462 GLN B N 1
ATOM 8066 C CA . GLN B 1 462 ? 16.094 -16.781 2.508 1 90.25 462 GLN B CA 1
ATOM 8067 C C . GLN B 1 462 ? 17.016 -15.938 1.636 1 90.25 462 GLN B C 1
ATOM 8069 O O . GLN B 1 462 ? 16.844 -15.867 0.418 1 90.25 462 GLN B O 1
ATOM 8074 N N . PHE B 1 463 ? 17.906 -15.242 2.377 1 94.81 463 PHE B N 1
ATOM 8075 C CA . PHE B 1 463 ? 18.859 -14.445 1.611 1 94.81 463 PHE B CA 1
ATOM 8076 C C . PHE B 1 463 ? 20.219 -14.414 2.299 1 94.81 463 PHE B C 1
ATOM 8078 O O . PHE B 1 463 ? 20.344 -14.805 3.459 1 94.81 463 PHE B O 1
ATOM 8085 N N . VAL B 1 464 ? 21.281 -14.055 1.495 1 94.5 464 VAL B N 1
ATOM 8086 C CA . VAL B 1 464 ? 22.625 -13.789 1.979 1 94.5 464 VAL B CA 1
ATOM 8087 C C . VAL B 1 464 ? 23.047 -12.367 1.598 1 94.5 464 VAL B C 1
ATOM 8089 O O . VAL B 1 464 ? 22.766 -11.906 0.492 1 94.5 464 VAL B O 1
ATOM 8092 N N . VAL B 1 465 ? 23.672 -11.703 2.516 1 95 465 VAL B N 1
ATOM 8093 C CA . VAL B 1 465 ? 24.172 -10.359 2.229 1 95 465 VAL B CA 1
ATOM 8094 C C . VAL B 1 465 ? 25.469 -10.461 1.44 1 95 465 VAL B C 1
ATOM 8096 O O . VAL B 1 465 ? 26.391 -11.172 1.84 1 95 465 VAL B O 1
ATOM 8099 N N . ILE B 1 466 ? 25.516 -9.734 0.363 1 96 466 ILE B N 1
ATOM 8100 C CA . ILE B 1 466 ? 26.688 -9.727 -0.503 1 96 466 ILE B CA 1
ATOM 8101 C C . ILE B 1 466 ? 27.406 -8.391 -0.375 1 96 466 ILE B C 1
ATOM 8103 O O . ILE B 1 466 ? 26.828 -7.332 -0.621 1 96 466 ILE B O 1
ATOM 8107 N N . PRO B 1 467 ? 28.688 -8.453 0.004 1 93.94 467 PRO B N 1
ATOM 8108 C CA . PRO B 1 467 ? 29.438 -7.199 -0.012 1 93.94 467 PRO B CA 1
ATOM 8109 C C . PRO B 1 467 ? 29.438 -6.531 -1.385 1 93.94 467 PRO B C 1
ATOM 8111 O O . PRO B 1 467 ? 29.5 -7.215 -2.408 1 93.94 467 PRO B O 1
ATOM 8114 N N . ASP B 1 468 ? 29.484 -5.246 -1.388 1 92 468 ASP B N 1
ATOM 8115 C CA . ASP B 1 468 ? 29.391 -4.465 -2.617 1 92 468 ASP B CA 1
ATOM 8116 C C . ASP B 1 468 ? 30.469 -4.867 -3.617 1 92 468 ASP B C 1
ATOM 8118 O O . ASP B 1 468 ? 30.203 -4.98 -4.816 1 92 468 ASP B O 1
ATOM 8122 N N . GLU B 1 469 ? 31.625 -5.152 -3.066 1 92.31 469 GLU B N 1
ATOM 8123 C CA . GLU B 1 469 ? 32.75 -5.465 -3.928 1 92.31 469 GLU B CA 1
ATOM 8124 C C . GLU B 1 469 ? 32.594 -6.836 -4.582 1 92.31 469 GLU B C 1
ATOM 8126 O O . GLU B 1 469 ? 33.25 -7.137 -5.574 1 92.31 469 GLU B O 1
ATOM 8131 N N . MET B 1 470 ? 31.703 -7.652 -3.982 1 94 470 MET B N 1
ATOM 8132 C CA . MET B 1 470 ? 31.516 -9.016 -4.477 1 94 470 MET B CA 1
ATOM 8133 C C . MET B 1 470 ? 30.359 -9.078 -5.473 1 94 470 MET B C 1
ATOM 8135 O O . MET B 1 470 ? 30.172 -10.094 -6.145 1 94 470 MET B O 1
ATOM 8139 N N . GLY B 1 471 ? 29.625 -8.016 -5.617 1 93.38 471 GLY B N 1
ATOM 8140 C CA . GLY B 1 471 ? 28.438 -7.992 -6.465 1 93.38 471 GLY B CA 1
ATOM 8141 C C . GLY B 1 471 ? 28.734 -8.32 -7.918 1 93.38 471 GLY B C 1
ATOM 8142 O O . GLY B 1 471 ? 27.953 -9.008 -8.578 1 93.38 471 GLY B O 1
ATOM 8143 N N . LEU B 1 472 ? 29.859 -7.836 -8.359 1 92.62 472 LEU B N 1
ATOM 8144 C CA . LEU B 1 472 ? 30.219 -8.031 -9.766 1 92.62 472 LEU B CA 1
ATOM 8145 C C . LEU B 1 472 ? 30.453 -9.508 -10.07 1 92.62 472 LEU B C 1
ATOM 8147 O O . LEU B 1 472 ? 30.141 -9.969 -11.164 1 92.62 472 LEU B O 1
ATOM 8151 N N . PHE B 1 473 ? 30.953 -10.305 -9.109 1 93.94 473 PHE B N 1
ATOM 8152 C CA . PHE B 1 473 ? 31.234 -11.719 -9.32 1 93.94 473 PHE B CA 1
ATOM 8153 C C . PHE B 1 473 ? 29.938 -12.531 -9.32 1 93.94 473 PHE B C 1
ATOM 8155 O O . PHE B 1 473 ? 29.797 -13.492 -10.078 1 93.94 473 PHE B O 1
ATOM 8162 N N . VAL B 1 474 ? 29 -12.133 -8.484 1 95 474 VAL B N 1
ATOM 8163 C CA . VAL B 1 474 ? 27.703 -12.766 -8.469 1 95 474 VAL B CA 1
ATOM 8164 C C . VAL B 1 474 ? 26.984 -12.523 -9.805 1 95 474 VAL B C 1
ATOM 8166 O O . VAL B 1 474 ? 26.406 -13.445 -10.383 1 95 474 VAL B O 1
ATOM 8169 N N . LYS B 1 475 ? 27.094 -11.297 -10.266 1 94.44 475 LYS B N 1
ATOM 8170 C CA . LYS B 1 475 ? 26.5 -10.945 -11.555 1 94.44 475 LYS B CA 1
ATOM 8171 C C . LYS B 1 475 ? 27.125 -11.758 -12.68 1 94.44 475 LYS B C 1
ATOM 8173 O O . LYS B 1 475 ? 26.422 -12.195 -13.602 1 94.44 475 LYS B O 1
ATOM 8178 N N . LYS B 1 476 ? 28.375 -11.93 -12.586 1 93.12 476 LYS B N 1
ATOM 8179 C CA . LYS B 1 476 ? 29.062 -12.719 -13.594 1 93.12 476 LYS B CA 1
ATOM 8180 C C . LYS B 1 476 ? 28.578 -14.164 -13.602 1 93.12 476 LYS B C 1
ATOM 8182 O O . LYS B 1 476 ? 28.328 -14.727 -14.664 1 93.12 476 LYS B O 1
ATOM 8187 N N . LEU B 1 477 ? 28.438 -14.781 -12.469 1 93.88 477 LEU B N 1
ATOM 8188 C CA . LEU B 1 477 ? 27.922 -16.141 -12.359 1 93.88 477 LEU B CA 1
ATOM 8189 C C . LEU B 1 477 ? 26.516 -16.234 -12.945 1 93.88 477 LEU B C 1
ATOM 8191 O O . LEU B 1 477 ? 26.203 -17.188 -13.672 1 93.88 477 LEU B O 1
ATOM 8195 N N . PHE B 1 478 ? 25.75 -15.242 -12.664 1 93.94 478 PHE B N 1
ATOM 8196 C CA . PHE B 1 478 ? 24.375 -15.188 -13.156 1 93.94 478 PHE B CA 1
ATOM 8197 C C . PHE B 1 478 ? 24.359 -15.141 -14.68 1 93.94 478 PHE B C 1
ATOM 8199 O O . PHE B 1 478 ? 23.625 -15.898 -15.312 1 93.94 478 PHE B O 1
ATOM 8206 N N . ASN B 1 479 ? 25.125 -14.336 -15.227 1 91.44 479 ASN B N 1
ATOM 8207 C CA . ASN B 1 479 ? 25.094 -14.07 -16.656 1 91.44 479 ASN B CA 1
ATOM 8208 C C . ASN B 1 479 ? 25.781 -15.172 -17.453 1 91.44 479 ASN B C 1
ATOM 8210 O O . ASN B 1 479 ? 25.547 -15.328 -18.656 1 91.44 479 ASN B O 1
ATOM 8214 N N . MET B 1 480 ? 26.641 -15.961 -16.797 1 92.88 480 MET B N 1
ATOM 8215 C CA . MET B 1 480 ? 27.375 -17.047 -17.469 1 92.88 480 MET B CA 1
ATOM 8216 C C . MET B 1 480 ? 26.484 -18.266 -17.625 1 92.88 480 MET B C 1
ATOM 8218 O O . MET B 1 480 ? 26.734 -19.109 -18.5 1 92.88 480 MET B O 1
ATOM 8222 N N . TYR B 1 481 ? 25.547 -18.359 -16.844 1 93.94 481 TYR B N 1
ATOM 8223 C CA . TYR B 1 481 ? 24.641 -19.5 -16.984 1 93.94 481 TYR B CA 1
ATOM 8224 C C . TYR B 1 481 ? 24.062 -19.562 -18.391 1 93.94 481 TYR B C 1
ATOM 8226 O O . TYR B 1 481 ? 23.609 -18.562 -18.938 1 93.94 481 TYR B O 1
ATOM 8234 N N . PRO B 1 482 ? 24.016 -20.703 -19.047 1 95.44 482 P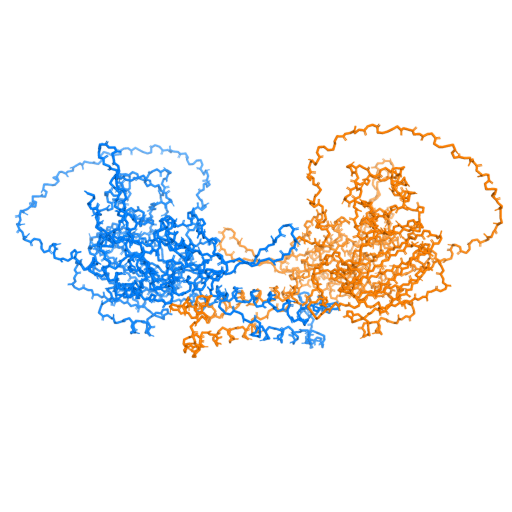RO B N 1
ATOM 8235 C CA . PRO B 1 482 ? 24.172 -22.047 -18.453 1 95.44 482 PRO B CA 1
ATOM 8236 C C . PRO B 1 482 ? 25.578 -22.609 -18.641 1 95.44 482 PRO B C 1
ATOM 8238 O O . PRO B 1 482 ? 25.797 -23.812 -18.484 1 95.44 482 PRO B O 1
ATOM 8241 N N . SER B 1 483 ? 26.562 -21.75 -18.969 1 96.12 483 SER B N 1
ATOM 8242 C CA . SER B 1 483 ? 27.938 -22.219 -19.172 1 96.12 483 SER B CA 1
ATOM 8243 C C . SER B 1 483 ? 28.656 -22.391 -17.844 1 96.12 483 SER B C 1
ATOM 8245 O O . SER B 1 483 ? 28.406 -21.656 -16.891 1 96.12 483 SER B O 1
ATOM 8247 N N . PHE B 1 484 ? 29.578 -23.344 -17.828 1 96.75 484 PHE B N 1
ATOM 8248 C CA . PHE B 1 484 ? 30.438 -23.516 -16.672 1 96.75 484 PHE B CA 1
ATOM 8249 C C . PHE B 1 484 ? 31.609 -22.531 -16.703 1 96.75 484 PHE B C 1
ATOM 8251 O O . PHE B 1 484 ? 32.062 -22.141 -17.781 1 96.75 484 PHE B O 1
ATOM 8258 N N . ILE B 1 485 ? 32.062 -22.141 -15.562 1 95.88 485 ILE B N 1
ATOM 8259 C CA . ILE B 1 485 ? 33.219 -21.266 -15.445 1 95.88 485 ILE B CA 1
ATOM 8260 C C . ILE B 1 485 ? 34.219 -21.875 -14.461 1 95.88 485 ILE B C 1
ATOM 8262 O O . ILE B 1 485 ? 33.844 -22.406 -13.422 1 95.88 485 ILE B O 1
ATOM 8266 N N . LYS B 1 486 ? 35.438 -21.734 -14.844 1 95.38 486 LYS B N 1
ATOM 8267 C CA . LYS B 1 486 ? 36.469 -22.188 -13.914 1 95.38 486 LYS B CA 1
ATOM 8268 C C . LYS B 1 486 ? 36.562 -21.234 -12.719 1 95.38 486 LYS B C 1
ATOM 8270 O O . LYS B 1 486 ? 36.625 -20.016 -12.891 1 95.38 486 LYS B O 1
ATOM 8275 N N . VAL B 1 487 ? 36.625 -21.797 -11.594 1 94.88 487 VAL B N 1
ATOM 8276 C CA . VAL B 1 487 ? 36.656 -21 -10.375 1 94.88 487 VAL B CA 1
ATOM 8277 C C . VAL B 1 487 ? 37.906 -20.125 -10.367 1 94.88 487 VAL B C 1
ATOM 8279 O O . VAL B 1 487 ? 37.875 -18.969 -9.953 1 94.88 487 VAL B O 1
ATOM 8282 N N . SER B 1 488 ? 38.969 -20.625 -10.82 1 92.75 488 SER B N 1
ATOM 8283 C CA . SER B 1 488 ? 40.219 -19.875 -10.875 1 92.75 488 SER B CA 1
ATOM 8284 C C . SER B 1 488 ? 40.094 -18.656 -11.789 1 92.75 488 SER B C 1
ATOM 8286 O O . SER B 1 488 ? 40.656 -17.609 -11.508 1 92.75 488 SER B O 1
ATOM 8288 N N . ASP B 1 489 ? 39.312 -18.828 -12.82 1 92.75 489 ASP B N 1
ATOM 8289 C CA . ASP B 1 489 ? 39.094 -17.734 -13.75 1 92.75 489 ASP B CA 1
ATOM 8290 C C . ASP B 1 489 ? 38.219 -16.656 -13.125 1 92.75 489 ASP B C 1
ATOM 8292 O O . ASP B 1 489 ? 38.375 -15.461 -13.375 1 92.75 489 ASP B O 1
ATOM 8296 N N . LEU B 1 490 ? 37.281 -17.078 -12.336 1 92.12 490 LEU B N 1
ATOM 8297 C CA . LEU B 1 490 ? 36.375 -16.156 -11.664 1 92.12 490 LEU B CA 1
ATOM 8298 C C . LEU B 1 490 ? 37.094 -15.383 -10.562 1 92.12 490 LEU B C 1
ATOM 8300 O O . LEU B 1 490 ? 36.938 -14.172 -10.438 1 92.12 490 LEU B O 1
ATOM 8304 N N . CYS B 1 491 ? 37.844 -16.016 -9.789 1 86.88 491 CYS B N 1
ATOM 8305 C CA . CYS B 1 491 ? 38.469 -15.461 -8.602 1 86.88 491 CYS B CA 1
ATOM 8306 C C . CYS B 1 491 ? 39.688 -14.641 -8.969 1 86.88 491 CYS B C 1
ATOM 8308 O O . CYS B 1 491 ? 39.969 -13.617 -8.352 1 86.88 491 CYS B O 1
ATOM 8310 N N . ASP B 1 492 ? 40.375 -14.875 -10.031 1 83.5 492 ASP B N 1
ATOM 8311 C CA . ASP B 1 492 ? 41.625 -14.234 -10.406 1 83.5 492 ASP B CA 1
ATOM 8312 C C . ASP B 1 492 ? 42.5 -13.992 -9.188 1 83.5 492 ASP B C 1
ATOM 8314 O O . ASP B 1 492 ? 42.906 -12.867 -8.922 1 83.5 492 ASP B O 1
ATOM 8318 N N . ASP B 1 493 ? 42.781 -14.977 -8.32 1 80.25 493 ASP B N 1
ATOM 8319 C CA . ASP B 1 493 ? 43.656 -15.023 -7.148 1 80.25 493 ASP B CA 1
ATOM 8320 C C . ASP B 1 493 ? 43.094 -14.18 -6.012 1 80.25 493 ASP B C 1
ATOM 8322 O O . ASP B 1 493 ? 43.781 -13.852 -5.059 1 80.25 493 ASP B O 1
ATOM 8326 N N . ASN B 1 494 ? 41.875 -13.805 -6.074 1 88.81 494 ASN B N 1
ATOM 8327 C CA . ASN B 1 494 ? 41.219 -13.062 -5.016 1 88.81 494 ASN B CA 1
ATOM 8328 C C . ASN B 1 494 ? 40.594 -14 -3.984 1 88.81 494 ASN B C 1
ATOM 8330 O O . ASN B 1 494 ? 39.594 -14.68 -4.277 1 88.81 494 ASN B O 1
ATOM 8334 N N . GLU B 1 495 ? 41.062 -13.938 -2.801 1 90.31 495 GLU B N 1
ATOM 8335 C CA . GLU B 1 495 ? 40.625 -14.836 -1.733 1 90.31 495 GLU B CA 1
ATOM 8336 C C . GLU B 1 495 ? 39.188 -14.562 -1.321 1 90.31 495 GLU B C 1
ATOM 8338 O O . GLU B 1 495 ? 38.469 -15.477 -0.924 1 90.31 495 GLU B O 1
ATOM 8343 N N . GLN B 1 496 ? 38.812 -13.391 -1.405 1 91.81 496 GLN B N 1
ATOM 8344 C CA . GLN B 1 496 ? 37.438 -13.031 -1.023 1 91.81 496 GLN B CA 1
ATOM 8345 C C . GLN B 1 496 ? 36.438 -13.633 -1.992 1 91.81 496 GLN B C 1
ATOM 8347 O O . GLN B 1 496 ? 35.344 -14.055 -1.583 1 91.81 496 GLN B O 1
ATOM 8352 N N . VAL B 1 497 ? 36.875 -13.641 -3.15 1 93.94 497 VAL B N 1
ATOM 8353 C CA . VAL B 1 497 ? 36 -14.227 -4.16 1 93.94 497 VAL B CA 1
ATOM 8354 C C . VAL B 1 497 ? 35.906 -15.734 -3.947 1 93.94 497 VAL B C 1
ATOM 8356 O O . VAL B 1 497 ? 34.812 -16.328 -4.105 1 93.94 497 VAL B O 1
ATOM 8359 N N . MET B 1 498 ? 37 -16.328 -3.615 1 93.69 498 MET B N 1
ATOM 8360 C CA . MET B 1 498 ? 37 -17.766 -3.316 1 93.69 498 MET B CA 1
ATOM 8361 C C . MET B 1 498 ? 36.062 -18.062 -2.154 1 93.69 498 MET B C 1
ATOM 8363 O O . MET B 1 498 ? 35.344 -19.062 -2.17 1 93.69 498 MET B O 1
ATOM 8367 N N . GLN B 1 499 ? 36.062 -17.219 -1.224 1 93.38 499 GLN B N 1
ATOM 8368 C CA . GLN B 1 499 ? 35.156 -17.391 -0.086 1 93.38 499 GLN B CA 1
ATOM 8369 C C . GLN B 1 499 ? 33.719 -17.266 -0.515 1 93.38 499 GLN B C 1
ATOM 8371 O O . GLN B 1 499 ? 32.844 -18 -0.028 1 93.38 499 GLN B O 1
ATOM 8376 N N . LEU B 1 500 ? 33.469 -16.312 -1.354 1 95.12 500 LEU B N 1
ATOM 8377 C CA . LEU B 1 500 ? 32.125 -16.172 -1.897 1 95.12 500 LEU B CA 1
ATOM 8378 C C . LEU B 1 500 ? 31.672 -17.453 -2.596 1 95.12 500 LEU B C 1
ATOM 8380 O O . LEU B 1 500 ? 30.562 -17.938 -2.357 1 95.12 500 LEU B O 1
ATOM 8384 N N . VAL B 1 501 ? 32.531 -18.016 -3.391 1 94.94 501 VAL B N 1
ATOM 8385 C CA . VAL B 1 501 ? 32.219 -19.219 -4.133 1 94.94 501 VAL B CA 1
ATOM 8386 C C . VAL B 1 501 ? 31.969 -20.375 -3.158 1 94.94 501 VAL B C 1
ATOM 8388 O O . VAL B 1 501 ? 31.016 -21.141 -3.334 1 94.94 501 VAL B O 1
ATOM 8391 N N . ASN B 1 502 ? 32.781 -20.438 -2.154 1 92.06 502 ASN B N 1
ATOM 8392 C CA . ASN B 1 502 ? 32.594 -21.453 -1.13 1 92.06 502 ASN B CA 1
ATOM 8393 C C . ASN B 1 502 ? 31.25 -21.312 -0.43 1 92.06 502 ASN B C 1
ATOM 8395 O O . ASN B 1 502 ? 30.578 -22.312 -0.161 1 92.06 502 ASN B O 1
ATOM 8399 N N . ASP B 1 503 ? 30.906 -20.125 -0.165 1 93.56 503 ASP B N 1
ATOM 8400 C CA . ASP B 1 503 ? 29.641 -19.859 0.503 1 93.56 503 ASP B CA 1
ATOM 8401 C C . ASP B 1 503 ? 28.453 -20.281 -0.375 1 93.56 503 ASP B C 1
ATOM 8403 O O . ASP B 1 503 ? 27.5 -20.891 0.108 1 93.56 503 ASP B O 1
ATOM 8407 N N . LEU B 1 504 ? 28.547 -19.906 -1.62 1 95.38 504 LEU B N 1
ATOM 8408 C CA . LEU B 1 504 ? 27.5 -20.281 -2.559 1 95.38 504 LEU B CA 1
ATOM 8409 C C . LEU B 1 504 ? 27.422 -21.797 -2.727 1 95.38 504 LEU B C 1
ATOM 8411 O O . LEU B 1 504 ? 26.328 -22.359 -2.824 1 95.38 504 LEU B O 1
ATOM 8415 N N . TRP B 1 505 ? 28.609 -22.422 -2.711 1 93.44 505 TRP B N 1
ATOM 8416 C CA . TRP B 1 505 ? 28.703 -23.875 -2.832 1 93.44 505 TRP B CA 1
ATOM 8417 C C . TRP B 1 505 ? 28.062 -24.562 -1.628 1 93.44 505 TRP B C 1
ATOM 8419 O O . TRP B 1 505 ? 27.234 -25.469 -1.785 1 93.44 505 TRP B O 1
ATOM 8429 N N . GLU B 1 506 ? 28.375 -24.109 -0.527 1 90.12 506 GLU B N 1
ATOM 8430 C CA . GLU B 1 506 ? 27.875 -24.719 0.705 1 90.12 506 GLU B CA 1
ATOM 8431 C C . GLU B 1 506 ? 26.359 -24.578 0.82 1 90.12 506 GLU B C 1
ATOM 8433 O O . GLU B 1 506 ? 25.703 -25.391 1.461 1 90.12 506 GLU B O 1
ATOM 8438 N N . ARG B 1 507 ? 25.875 -23.625 0.101 1 91.62 507 ARG B N 1
ATOM 8439 C CA . ARG B 1 507 ? 24.422 -23.391 0.149 1 91.62 507 ARG B CA 1
ATOM 8440 C C . ARG B 1 507 ? 23.719 -24.156 -0.969 1 91.62 507 ARG B C 1
ATOM 8442 O O . ARG B 1 507 ? 22.484 -24.094 -1.082 1 91.62 507 ARG B O 1
ATOM 8449 N N . GLY B 1 508 ? 24.469 -24.812 -1.77 1 93.44 508 GLY B N 1
ATOM 8450 C CA . GLY B 1 508 ? 23.906 -25.672 -2.797 1 93.44 508 GLY B CA 1
ATOM 8451 C C . GLY B 1 508 ? 23.547 -24.922 -4.07 1 93.44 508 GLY B C 1
ATOM 8452 O O . GLY B 1 508 ? 22.828 -25.438 -4.922 1 93.44 508 GLY B O 1
ATOM 8453 N N . LEU B 1 509 ? 24.047 -23.734 -4.238 1 95.88 509 LEU B N 1
ATOM 8454 C CA . LEU B 1 509 ? 23.641 -22.891 -5.355 1 95.88 509 LEU B CA 1
ATOM 8455 C C . LEU B 1 509 ? 24.469 -23.188 -6.594 1 95.88 509 LEU B C 1
ATOM 8457 O O . LEU B 1 509 ? 24.156 -22.703 -7.688 1 95.88 509 LEU B O 1
ATOM 8461 N N . LEU B 1 510 ? 25.5 -23.984 -6.422 1 95.94 510 LEU B N 1
ATOM 8462 C CA . LEU B 1 510 ? 26.406 -24.266 -7.531 1 95.94 510 LEU B CA 1
ATOM 8463 C C . LEU B 1 510 ? 26.469 -25.75 -7.832 1 95.94 510 LEU B C 1
ATOM 8465 O O . LEU B 1 510 ? 26.156 -26.578 -6.973 1 95.94 510 LEU B O 1
ATOM 8469 N N . ILE B 1 511 ? 26.812 -26.094 -9.07 1 95.75 511 ILE B N 1
ATOM 8470 C CA . ILE B 1 511 ? 27.031 -27.469 -9.523 1 95.75 511 ILE B CA 1
ATOM 8471 C C . ILE B 1 511 ? 28.328 -27.547 -10.328 1 95.75 511 ILE B C 1
ATOM 8473 O O . ILE B 1 511 ? 28.656 -26.625 -11.07 1 95.75 511 ILE B O 1
ATOM 8477 N N . THR B 1 512 ? 29.047 -28.594 -10.156 1 94.81 512 THR B N 1
ATOM 8478 C CA . THR B 1 512 ? 30.312 -28.75 -10.867 1 94.81 512 THR B CA 1
ATOM 8479 C C . THR B 1 512 ? 30.094 -29.422 -12.211 1 94.81 512 THR B C 1
ATOM 8481 O O . THR B 1 512 ? 29.078 -30.078 -12.422 1 94.81 512 THR B O 1
ATOM 8484 N N . SER B 1 513 ? 31.016 -29.266 -13.109 1 94.5 513 SER B N 1
ATOM 8485 C CA . SER B 1 513 ? 30.938 -29.875 -14.438 1 94.5 513 SER B CA 1
ATOM 8486 C C . SER B 1 513 ? 31.219 -31.375 -14.383 1 94.5 513 SER B C 1
ATOM 8488 O O . SER B 1 513 ? 30.734 -32.125 -15.219 1 94.5 513 SER B O 1
ATOM 8490 N N . LYS B 1 514 ? 31.953 -31.75 -13.367 1 90.69 514 LYS B N 1
ATOM 8491 C CA . LYS B 1 514 ? 32.312 -33.156 -13.195 1 90.69 514 LYS B CA 1
ATOM 8492 C C . LYS B 1 514 ? 31.859 -33.688 -11.836 1 90.69 514 LYS B C 1
ATOM 8494 O O . LYS B 1 514 ? 31.609 -32.906 -10.914 1 90.69 514 LYS B O 1
ATOM 8499 N N . ASN B 1 515 ? 31.797 -35.031 -11.812 1 86.5 515 ASN B N 1
ATOM 8500 C CA . ASN B 1 515 ? 31.453 -35.656 -10.539 1 86.5 515 ASN B CA 1
ATOM 8501 C C . ASN B 1 515 ? 32.531 -35.375 -9.484 1 86.5 515 ASN B C 1
ATOM 8503 O O . ASN B 1 515 ? 33.719 -35.375 -9.789 1 86.5 515 ASN B O 1
ATOM 8507 N N . ILE B 1 516 ? 32.031 -35.156 -8.328 1 81.56 516 ILE B N 1
ATOM 8508 C CA . ILE B 1 516 ? 32.969 -34.969 -7.215 1 81.56 516 ILE B CA 1
ATOM 8509 C C . ILE B 1 516 ? 33.5 -36.344 -6.758 1 81.56 516 ILE B C 1
ATOM 8511 O O . ILE B 1 516 ? 32.719 -37.25 -6.496 1 81.56 516 ILE B O 1
ATOM 8515 N N . THR B 1 517 ? 34.75 -36.656 -7.105 1 70.5 517 THR B N 1
ATOM 8516 C CA . THR B 1 517 ? 35.344 -37.938 -6.742 1 70.5 517 THR B CA 1
ATOM 8517 C C . THR B 1 517 ? 36.094 -37.844 -5.414 1 70.5 517 THR B C 1
ATOM 8519 O O . THR B 1 517 ? 36.531 -36.781 -5.023 1 70.5 517 THR B O 1
ATOM 8522 N N . THR B 1 518 ? 35.906 -38.906 -4.59 1 56.75 518 THR B N 1
ATOM 8523 C CA . THR B 1 518 ? 36.594 -39.062 -3.32 1 56.75 518 THR B CA 1
ATOM 8524 C C . THR B 1 518 ? 38.094 -38.875 -3.504 1 56.75 518 THR B C 1
ATOM 8526 O O . THR B 1 518 ? 38.688 -39.5 -4.391 1 56.75 518 THR B O 1
ATOM 8529 N N . LEU B 1 519 ? 38.531 -37.75 -3.188 1 48.78 519 LEU B N 1
ATOM 8530 C CA . LEU B 1 519 ? 40 -37.781 -3.104 1 48.78 519 LEU B CA 1
ATOM 8531 C C . LEU B 1 519 ? 40.438 -38.938 -2.209 1 48.78 519 LEU B C 1
ATOM 8533 O O . LEU B 1 519 ? 40.031 -39.031 -1.059 1 48.78 519 LEU B O 1
ATOM 8537 N N . SER B 1 520 ? 40.438 -40.125 -2.76 1 40.66 520 SER B N 1
ATOM 8538 C CA . SER B 1 520 ? 41.094 -41.188 -1.988 1 40.66 520 SER B CA 1
ATOM 8539 C C . SER B 1 520 ? 42.312 -40.656 -1.275 1 40.66 520 SER B C 1
ATOM 8541 O O . SER B 1 520 ? 43.188 -40.031 -1.899 1 40.66 520 SER B O 1
ATOM 8543 N N . ASN B 1 521 ? 42.156 -40.312 -0.048 1 36.94 521 ASN B N 1
ATOM 8544 C CA . ASN B 1 521 ? 43.438 -40.469 0.645 1 36.94 521 ASN B CA 1
ATOM 8545 C C . ASN B 1 521 ? 44.031 -41.875 0.45 1 36.94 521 ASN B C 1
ATOM 8547 O O . ASN B 1 521 ? 43.312 -42.875 0.578 1 36.94 521 ASN B O 1
#

Organism: Acyrthosiphon pisum (NCBI:txid7029)

Sequence (1042 aa):
MSAFEYYAKKSITEDNVNRKRKNKKKFKKTPAKIAKTENGDENPKKTRIHVLNNIYNFNLKDSSKTGQKLLEWLIHPKSINDFMRDHWEKTILHVPRNSSNYFSQLFSLTELDTILRENNLQYGTNVDITSYTDNVRETHNPVGRAHPHVVWDYYNNGCSVRLLNPQLFAPEIYKFMANLQEYFGSLVGCNVYLTPPFSQGFAPHYDDIEAFVVQVDGEKHWRVYKPRSEFETLPRTSSRNFHQDEIGEPILDVILRPGDFLYMPRGYIHQADTLFTETHSLHLTFSSYQQNSMYDFLQVVVNNSLNNAVKNDISYRSGLPVGYQHFGGLCELEKSPPRTVQRQQFENQINQLIRNLKNHLDLDHAIDKFSLKNYYTNSLPPSICDVEMLRTVANGAKMLPDGKTTGEEVNLEIAEVKLIRRNCFRLVEESMLDEETDRMTNELRLYYNLDNSKQLHGNDCQFVVIPDEMGLFVKKLFNMYPSFIKVSDLCDDNEQVMQLVNDLWERGLLITSKNITTLSNMSAFEYYAKKSITEDNVNRKRKNKKKFKKTPAKIAKTENGDENPKKTRIHVLNNIYNFNLKDSSKTGQKLLEWLIHPKSINDFMRDHWEKTILHVPRNSSNYFSQLFSLTELDTILRENNLQYGTNVDITSYTDNVRETHNPVGRAHPHVVWDYYNNGCSVRLLNPQLFAPEIYKFMANLQEYFGSLVGCNVYLTPPFSQGFAPHYDDIEAFVVQVDGEKHWRVYKPRSEFETLPRTSSRNFHQDEIGEPILDVILRPGDFLYMPRGYIHQADTLFTETHSLHLTFSSYQQNSMYDFLQVVVNNSLNNAVKNDISYRSGLPVGYQHFGGLCELEKSPPRTVQRQQFENQINQLIRNLKNHLDLDHAIDKFSLKNYYTNSLPPSICDVEMLRTVANGAKMLPDGKTTGEEVNLEIAEVKLIRRNCFRLVEESMLDEETDRMTNELRLYYNLDNSKQLHGNDCQFVVIPDEMGLFVKKLFNMYPSFIKVSDLCDDNEQVMQLVNDLWERGLLITSKNITTLSN

InterPro domains:
  IPR003347 JmjC domain [PF08007] (163-291)
  IPR003347 JmjC domain [PS51184] (159-305)
  IPR003347 JmjC domain [SM00558] (166-298)
  IPR039994 Histone lysine demethylase/ribosomal histidine hydroxylase NO66-like [PTHR13096] (62-515)
  IPR049043 RIOX1/NO66-like, C-terminal winged helix domain [PF21233] (380-514)

Foldseek 3Di:
DAQLVPPPPPPDPPPVPDPPPPDDPDPDDPDPPPPDDPPPPPPPPPPLLCDLVVLLVCLLQALLVSLLVLVCLLQPPDHPVCCVVPDALPHKHKDADPPQQSCQNQDDPVLVLVLLAPDFDFEPQFKWKWFADPNDIDTDGDGGTDHNVVNVVSQVVFIKMKTFLCVVRGVSNVQSQQSNCLNVLFGKGKMKMKTFAQGFGDAKWFALWWKKKAWNAFKKWKFKAAAQDPCLRNDLGIDDGDDPVRGDHTPDTDMHHRGMMMIGHGRIIMGMTNNPPNGMTIMMMMTTCRCVDPVSLVVLQLVQLLVQCVVPPCLSVDDDDVPVVLQDDPVNVPPDDDRDPVNVVNVVSVVVVSVCSVVSTDPVQSCLVSSLVGRQFFYAAHDADPVQCLFACVVAWDQDPVRDTQGLDDPLQFFWKAFSHLPFKGWHWDWDQDPVVRDIDIWIKIWGRNPPDSDGNPDGTDIDTDDPVQVVLVVVRNVCPPDIDRQCVSCVPPVVNVVVVVVCRNVGGMGTSDGRDRPPD/DAQLPPPPPPPDPPPVPDPPPPDDDDPPPDDPPPDDPPPPPPPPVPPLLCDLVVLLVCLLQALLVSLLVLVCLLQPPDHPVCCVVPPALPHKHKDADPPQQSCQNQDDPVLVLVLLAPDFAFEPQFKWKWFADPNDIDTDGDGGTDHNVVNVVSQVVFIKMKTFLCVVRGVSNVQSQQSNCLNVLFGKGKMKIKTFAQGFGDAKWFALWWKKKAWNAFKKWKFKAAAQDPCLRNDLGIDDGDDPVRGDHTPDTDMHHRGMMMIDHGRIIMGMTNNPPNGMTIMMMMTTCRCVDPVSLVVLQLVQLLVQCVVPPCLSVDDDDVPVVLQDDPVNVPPDDDRDPVNVVNVVSVVVVSVCSVVSTDPVQSCLVSSLVGRQFFYAAHDADPVQCLFACVVAWDQDPVRDTQGLDDPLQFFWKAFSHLPFKGWHWDWDQDPVVRDIDIWIKIWGRNPPDSDGNPDGTDIDTDDPVQVVLVVVRNVCPPDIDRQCVSCVPPVVNVVVVVVCRNVGGMGTSDGRDRPPD

pLDDT: mean 86.36, std 21.53, range [16.38, 98.88]